Protein AF-A0A8C8DJ06-F1 (afdb_monomer_lite)

Structure (mmCIF, N/CA/C/O backbone):
data_AF-A0A8C8DJ06-F1
#
_entry.id   AF-A0A8C8DJ06-F1
#
loop_
_atom_site.group_PDB
_atom_site.id
_atom_site.type_symbol
_atom_site.label_atom_id
_atom_site.label_alt_id
_atom_site.label_comp_id
_atom_site.label_asym_id
_atom_site.label_entity_id
_atom_site.label_seq_id
_atom_site.pdbx_PDB_ins_code
_atom_site.Cartn_x
_atom_site.Cartn_y
_atom_site.Cartn_z
_atom_site.occupancy
_atom_site.B_iso_or_equiv
_atom_site.auth_seq_id
_atom_site.auth_comp_id
_atom_site.auth_asym_id
_atom_site.auth_atom_id
_atom_site.pdbx_PDB_model_num
ATOM 1 N N . HIS A 1 1 ? 11.155 -48.594 23.889 1.00 30.89 1 HIS A N 1
ATOM 2 C CA . HIS A 1 1 ? 10.757 -49.460 22.759 1.00 30.89 1 HIS A CA 1
ATOM 3 C C . HIS A 1 1 ? 9.241 -49.669 22.759 1.00 30.89 1 HIS A C 1
ATOM 5 O O . HIS A 1 1 ? 8.759 -50.496 23.512 1.00 30.89 1 HIS A O 1
ATOM 11 N N . THR A 1 2 ? 8.502 -48.899 21.953 1.00 24.78 2 THR A N 1
ATOM 12 C CA . THR A 1 2 ? 7.258 -49.271 21.235 1.00 24.78 2 THR A CA 1
ATOM 13 C C . THR A 1 2 ? 6.852 -48.044 20.415 1.00 24.78 2 THR A C 1
ATOM 15 O O . THR A 1 2 ? 6.432 -47.015 20.935 1.00 24.78 2 THR A O 1
ATOM 18 N N . LYS A 1 3 ? 7.113 -48.110 19.106 1.00 24.50 3 LYS A N 1
ATOM 19 C CA . LYS A 1 3 ? 6.794 -47.064 18.131 1.00 24.50 3 LYS A CA 1
ATOM 20 C C . LYS A 1 3 ? 5.277 -47.032 17.907 1.00 24.50 3 LYS A C 1
ATOM 22 O O . LYS A 1 3 ? 4.797 -47.669 16.978 1.00 24.50 3 LYS A O 1
ATOM 27 N N . ASN A 1 4 ? 4.538 -46.238 18.678 1.00 23.09 4 ASN A N 1
ATOM 28 C CA . ASN A 1 4 ? 3.241 -45.734 18.222 1.00 23.09 4 ASN A CA 1
ATOM 29 C C . ASN A 1 4 ? 3.500 -44.579 17.247 1.00 23.09 4 ASN A C 1
ATOM 31 O O . ASN A 1 4 ? 3.493 -43.404 17.614 1.00 23.09 4 ASN A O 1
ATOM 35 N N . ARG A 1 5 ? 3.770 -44.917 15.978 1.00 25.05 5 ARG A N 1
ATOM 36 C CA . ARG A 1 5 ? 3.574 -43.970 14.874 1.00 25.05 5 ARG A CA 1
ATOM 37 C C . ARG A 1 5 ? 2.096 -43.583 14.914 1.00 25.05 5 ARG A C 1
ATOM 39 O O . ARG A 1 5 ? 1.255 -44.373 14.500 1.00 25.05 5 ARG A O 1
ATOM 46 N N . LYS A 1 6 ? 1.788 -42.390 15.435 1.00 24.52 6 LYS A N 1
ATOM 47 C CA . LYS A 1 6 ? 0.491 -41.737 15.241 1.00 24.52 6 LYS A CA 1
ATOM 48 C C . LYS A 1 6 ? 0.203 -41.759 13.737 1.00 24.52 6 LYS A C 1
ATOM 50 O O . LYS A 1 6 ? 0.874 -41.065 12.973 1.00 24.52 6 LYS A O 1
ATOM 55 N N . LEU A 1 7 ? -0.736 -42.605 13.313 1.00 25.16 7 LEU A N 1
ATOM 56 C CA . LEU A 1 7 ? -1.411 -42.469 12.028 1.00 25.16 7 LEU A CA 1
ATOM 57 C C . LEU A 1 7 ? -1.870 -41.008 11.951 1.00 25.16 7 LEU A C 1
ATOM 59 O O . LEU A 1 7 ? -2.588 -40.547 12.838 1.00 25.16 7 LEU A O 1
ATOM 63 N N . ARG A 1 8 ? -1.386 -40.250 10.958 1.00 25.81 8 ARG A N 1
ATOM 64 C CA . ARG A 1 8 ? -1.966 -38.934 10.659 1.00 25.81 8 ARG A CA 1
ATOM 65 C C . ARG A 1 8 ? -3.473 -39.150 10.446 1.00 25.81 8 ARG A C 1
ATOM 67 O O . ARG A 1 8 ? -3.814 -40.129 9.778 1.00 25.81 8 ARG A O 1
ATOM 74 N N . PRO A 1 9 ? -4.353 -38.317 11.025 1.00 31.50 9 PRO A N 1
ATOM 75 C CA . PRO A 1 9 ? -5.788 -38.514 10.882 1.00 31.50 9 PRO A CA 1
ATOM 76 C C . PRO A 1 9 ? -6.156 -38.470 9.395 1.00 31.50 9 PRO A C 1
ATOM 78 O O . PRO A 1 9 ? -5.640 -37.634 8.654 1.00 31.50 9 PRO A O 1
ATOM 81 N N . LEU A 1 10 ? -7.005 -39.410 8.969 1.00 39.75 10 LEU A N 1
ATOM 82 C CA . LEU A 1 10 ? -7.727 -39.335 7.699 1.00 39.75 10 LEU A CA 1
ATOM 83 C C . LEU A 1 10 ? -8.373 -37.947 7.583 1.00 39.75 10 LEU A C 1
ATOM 85 O O . LEU A 1 10 ? -8.851 -37.415 8.587 1.00 39.75 10 LEU A O 1
ATOM 89 N N . THR A 1 11 ? -8.379 -37.366 6.385 1.00 52.47 11 THR A N 1
ATOM 90 C CA . THR A 1 11 ? -9.007 -36.067 6.116 1.00 52.47 11 THR A CA 1
ATOM 91 C C . THR A 1 11 ? -10.471 -36.110 6.554 1.00 52.47 11 THR A C 1
ATOM 93 O O . THR A 1 11 ? -11.286 -36.837 5.986 1.00 52.47 11 THR A O 1
ATOM 96 N N . LEU A 1 12 ? -10.797 -35.390 7.632 1.00 59.84 12 LEU A N 1
ATOM 97 C CA . LEU A 1 12 ? -12.139 -35.389 8.211 1.00 59.84 12 LEU A CA 1
ATOM 98 C C . LEU A 1 12 ? -13.059 -34.498 7.369 1.00 59.84 12 LEU A C 1
ATOM 100 O O . LEU A 1 12 ? -12.734 -33.342 7.089 1.00 59.84 12 LEU A O 1
ATOM 104 N N . CYS A 1 13 ? -14.235 -35.010 7.004 1.00 65.31 13 CYS A N 1
ATOM 105 C CA . CYS A 1 13 ? -15.276 -34.178 6.405 1.00 65.31 13 CYS A CA 1
ATOM 106 C C . CYS A 1 13 ? -15.715 -33.117 7.424 1.00 65.31 13 CYS A C 1
ATOM 108 O O . CYS A 1 13 ? -15.980 -33.440 8.579 1.00 65.31 13 CYS A O 1
ATOM 110 N N . SER A 1 14 ? -15.783 -31.854 7.001 1.00 75.31 14 SER A N 1
ATOM 111 C CA . SER A 1 14 ? -16.172 -30.738 7.878 1.00 75.31 14 SER A CA 1
ATOM 112 C C . SER A 1 14 ? -17.651 -30.354 7.750 1.00 75.31 14 SER A C 1
ATOM 114 O O . SER A 1 14 ? -18.182 -29.683 8.628 1.00 75.31 14 SER A O 1
ATOM 116 N N . SER A 1 15 ? -18.344 -30.783 6.693 1.00 88.06 15 SER A N 1
ATOM 117 C CA . SER A 1 15 ? -19.744 -30.437 6.417 1.00 88.06 15 SER A CA 1
ATOM 118 C C . SER A 1 15 ? -20.543 -31.614 5.858 1.00 88.06 15 SER A C 1
ATOM 120 O O . SER A 1 15 ? -19.988 -32.634 5.438 1.00 88.06 15 SER A O 1
ATOM 122 N N . GLU A 1 16 ? -21.869 -31.470 5.881 1.00 89.00 16 GLU A N 1
ATOM 123 C CA . GLU A 1 16 ? -22.785 -32.353 5.161 1.00 89.00 16 GLU A CA 1
ATOM 124 C C . GLU A 1 16 ? -22.501 -32.323 3.644 1.00 89.00 16 GLU A C 1
ATOM 126 O O . GLU A 1 16 ? -21.968 -31.353 3.101 1.00 89.00 16 GLU A O 1
ATOM 131 N N . LYS A 1 17 ? -22.869 -33.392 2.926 1.00 89.56 17 LYS A N 1
ATOM 132 C CA . LYS A 1 17 ? -22.745 -33.428 1.460 1.00 89.56 17 LYS A CA 1
ATOM 133 C C . LYS A 1 17 ? -23.883 -32.639 0.813 1.00 89.56 17 LYS A C 1
ATOM 135 O O . LYS A 1 17 ? -25.021 -32.761 1.250 1.00 89.56 17 LYS A O 1
ATOM 140 N N . PHE A 1 18 ? -23.596 -31.909 -0.263 1.00 90.69 18 PHE A N 1
ATOM 141 C CA . PHE A 1 18 ? -24.612 -31.371 -1.172 1.00 90.69 18 PHE A CA 1
ATOM 142 C C . PHE A 1 18 ? -24.736 -32.284 -2.393 1.00 90.69 18 PHE A C 1
ATOM 144 O O . PHE A 1 18 ? -23.736 -32.615 -3.034 1.00 90.69 18 PHE A O 1
ATOM 151 N N . MET A 1 19 ? -25.954 -32.726 -2.696 1.00 88.25 19 MET A N 1
ATOM 152 C CA . MET A 1 19 ? -26.214 -33.724 -3.728 1.00 88.25 19 MET A CA 1
ATOM 153 C C . MET A 1 19 ? -26.848 -33.091 -4.964 1.00 88.25 19 MET A C 1
ATOM 155 O O . MET A 1 19 ? -27.921 -32.500 -4.896 1.00 88.25 19 MET A O 1
ATOM 159 N N . VAL A 1 20 ? -26.216 -33.309 -6.120 1.00 86.44 20 VAL A N 1
ATOM 160 C CA . VAL A 1 20 ? -26.715 -32.866 -7.427 1.00 86.44 20 VAL A CA 1
ATOM 161 C C . VAL A 1 20 ? -26.894 -34.064 -8.357 1.00 86.44 20 VAL A C 1
ATOM 163 O O . VAL A 1 20 ? -25.986 -34.880 -8.531 1.00 86.44 20 VAL A O 1
ATOM 166 N N . ARG A 1 21 ? -28.068 -34.178 -8.991 1.00 85.19 21 ARG A N 1
ATOM 167 C CA . ARG A 1 21 ? -28.352 -35.207 -10.003 1.00 85.19 21 ARG A CA 1
ATOM 168 C C . ARG A 1 21 ? -28.296 -34.627 -11.411 1.00 85.19 21 ARG A C 1
ATOM 170 O O . ARG A 1 21 ? -29.174 -33.864 -11.813 1.00 85.19 21 ARG A O 1
ATOM 177 N N . LEU A 1 22 ? -27.308 -35.075 -12.179 1.00 85.12 22 LEU A N 1
ATOM 178 C CA . LEU A 1 22 ? -27.105 -34.674 -13.570 1.00 85.12 22 LEU A CA 1
ATOM 179 C C . LEU A 1 22 ? -27.669 -35.711 -14.555 1.00 85.12 22 LEU A C 1
ATOM 181 O O . LEU A 1 22 ? -27.785 -36.902 -14.250 1.00 85.12 22 LEU A O 1
ATOM 185 N N . ASN A 1 23 ? -28.047 -35.246 -15.742 1.00 83.25 23 ASN A N 1
ATOM 186 C CA . ASN A 1 23 ? -28.401 -36.074 -16.888 1.00 83.25 23 ASN A CA 1
ATOM 187 C C . ASN A 1 23 ? -27.140 -36.468 -17.690 1.00 83.25 23 ASN A C 1
ATOM 189 O O . ASN A 1 23 ? -26.024 -36.052 -17.385 1.00 83.25 23 ASN A O 1
ATOM 193 N N . LYS A 1 24 ? -27.311 -37.281 -18.740 1.00 73.75 24 LYS A N 1
ATOM 194 C CA . LYS A 1 24 ? -26.208 -37.770 -19.593 1.00 73.75 24 LYS A CA 1
ATOM 195 C C . LYS A 1 24 ? -25.406 -36.669 -20.312 1.00 73.75 24 LYS A C 1
ATOM 197 O O . LYS A 1 24 ? -24.293 -36.944 -20.737 1.00 73.75 24 LYS A O 1
ATOM 202 N N . ASN A 1 25 ? -25.963 -35.465 -20.446 1.00 73.81 25 ASN A N 1
ATOM 203 C CA . ASN A 1 25 ? -25.336 -34.321 -21.110 1.00 73.81 25 ASN A CA 1
ATOM 204 C C . ASN A 1 25 ? -24.688 -33.349 -20.100 1.00 73.81 25 ASN A C 1
ATOM 206 O O . ASN A 1 25 ? -24.301 -32.253 -20.484 1.00 73.81 25 ASN A O 1
ATOM 210 N N . GLY A 1 26 ? -24.618 -33.703 -18.811 1.00 71.94 26 GLY A N 1
ATOM 211 C CA . GLY A 1 26 ? -24.042 -32.847 -17.766 1.00 71.94 26 GLY A CA 1
ATOM 212 C C . GLY A 1 26 ? -24.968 -31.743 -17.239 1.00 71.94 26 GLY A C 1
ATOM 213 O O . GLY A 1 26 ? -24.591 -31.052 -16.302 1.00 71.94 26 GLY A O 1
ATOM 214 N N . GLY A 1 27 ? -26.186 -31.598 -17.773 1.00 75.00 27 GLY A N 1
ATOM 215 C CA . GLY A 1 27 ? -27.199 -30.673 -17.245 1.00 75.00 27 GLY A CA 1
ATOM 216 C C . GLY A 1 27 ? -28.021 -31.275 -16.093 1.00 75.00 27 GLY A C 1
ATOM 217 O O . GLY A 1 27 ? -27.940 -32.482 -15.849 1.00 75.00 27 GLY A O 1
ATOM 218 N N . PRO A 1 28 ? -28.861 -30.490 -15.394 1.00 76.06 28 PRO A N 1
ATOM 219 C CA . PRO A 1 28 ? -29.727 -31.002 -14.334 1.00 76.06 28 PRO A CA 1
ATOM 220 C C . PRO A 1 28 ? -30.678 -32.087 -14.846 1.00 76.06 28 PRO A C 1
ATOM 222 O O . PRO A 1 28 ? -31.227 -32.009 -15.948 1.00 76.06 28 PRO A O 1
ATOM 225 N N . LYS A 1 29 ? -30.905 -33.121 -14.029 1.00 75.44 29 LYS A N 1
ATOM 226 C CA . LYS A 1 29 ? -31.856 -34.196 -14.350 1.00 75.44 29 LYS A CA 1
ATOM 227 C C . LYS A 1 29 ? -33.305 -33.698 -14.412 1.00 75.44 29 LYS A C 1
ATOM 229 O O . LYS A 1 29 ? -34.093 -34.269 -15.159 1.00 75.44 29 LYS A O 1
ATOM 234 N N . ASN A 1 30 ? -33.645 -32.663 -13.641 1.00 70.88 30 ASN A N 1
ATOM 235 C CA . ASN A 1 30 ? -34.940 -31.994 -13.703 1.00 70.88 30 ASN A CA 1
ATOM 236 C C . ASN A 1 30 ? -34.747 -30.526 -14.144 1.00 70.88 30 ASN A C 1
ATOM 238 O O . ASN A 1 30 ? -34.276 -29.726 -13.333 1.00 70.88 30 ASN A O 1
ATOM 242 N N . PRO A 1 31 ? -35.077 -30.172 -15.399 1.00 65.25 31 PRO A N 1
ATOM 243 C CA . PRO A 1 31 ? -34.873 -28.825 -15.933 1.00 65.25 31 PRO A CA 1
ATOM 244 C C . PRO A 1 31 ? -35.768 -27.755 -15.282 1.00 65.25 31 PRO A C 1
ATOM 246 O O . PRO A 1 31 ? -35.438 -26.582 -15.357 1.00 65.25 31 PRO A O 1
ATOM 249 N N . GLU A 1 32 ? -36.839 -28.128 -14.573 1.00 59.59 32 GLU A N 1
ATOM 250 C CA . GLU A 1 32 ? -37.687 -27.184 -13.818 1.00 59.59 32 GLU A CA 1
ATOM 251 C C . GLU A 1 32 ? -37.092 -26.800 -12.448 1.00 59.59 32 GLU A C 1
ATOM 253 O O . GLU A 1 32 ? -37.661 -25.997 -11.714 1.00 59.59 32 GLU A O 1
ATOM 258 N N . LYS A 1 33 ? -35.955 -27.395 -12.062 1.00 61.81 33 LYS A N 1
ATOM 259 C CA . LYS A 1 33 ? -35.303 -27.189 -10.755 1.00 61.81 33 LYS A CA 1
ATOM 260 C C . LYS A 1 33 ? -33.857 -26.701 -10.882 1.00 61.81 33 LYS A C 1
ATOM 262 O O . LYS A 1 33 ? -33.044 -26.998 -10.010 1.00 61.81 33 LYS A O 1
ATOM 267 N N . VAL A 1 34 ? -33.528 -25.969 -11.949 1.00 62.84 34 VAL A N 1
ATOM 268 C CA . VAL A 1 34 ? -32.182 -25.390 -12.159 1.00 62.84 34 VAL A CA 1
ATOM 269 C C . VAL A 1 34 ? -31.789 -24.487 -10.984 1.00 62.84 34 VAL A C 1
ATOM 271 O O . VAL A 1 34 ? -30.671 -24.595 -10.490 1.00 62.84 34 VAL A O 1
ATOM 274 N N . ASP A 1 35 ? -32.736 -23.708 -10.449 1.00 57.78 35 ASP A N 1
ATOM 275 C CA . ASP A 1 35 ? -32.529 -22.836 -9.281 1.00 57.78 35 ASP A CA 1
ATOM 276 C C . ASP A 1 35 ? -32.165 -23.589 -7.983 1.00 57.78 35 ASP A C 1
ATOM 278 O O . ASP A 1 35 ? -31.760 -22.968 -7.006 1.00 57.78 35 ASP A O 1
ATOM 282 N N . ARG A 1 36 ? -32.282 -24.927 -7.952 1.00 65.00 36 ARG A N 1
ATOM 283 C CA . ARG A 1 36 ? -31.903 -25.774 -6.805 1.00 65.00 36 ARG A CA 1
ATOM 284 C C . ARG A 1 36 ? -30.513 -26.407 -6.937 1.00 65.00 36 ARG A C 1
ATOM 286 O O . ARG A 1 36 ? -30.160 -27.262 -6.130 1.00 65.00 36 ARG A O 1
ATOM 293 N N . LEU A 1 37 ? -29.723 -26.012 -7.940 1.00 79.19 37 LEU A N 1
ATOM 294 C CA . LEU A 1 37 ? -28.324 -26.437 -8.109 1.00 79.19 37 LEU A CA 1
ATOM 295 C C . LEU A 1 37 ? -27.336 -25.654 -7.227 1.00 79.19 37 LEU A C 1
ATOM 297 O O . LEU A 1 37 ? -26.129 -25.740 -7.435 1.00 79.19 37 LEU A O 1
ATOM 301 N N . CYS A 1 38 ? -27.830 -24.915 -6.238 1.00 84.69 38 CYS A N 1
ATOM 302 C CA . CYS A 1 38 ? -27.023 -24.156 -5.295 1.00 84.69 38 CYS A CA 1
ATOM 303 C C . CYS A 1 38 ? -27.272 -24.613 -3.853 1.00 84.69 38 CYS A C 1
ATOM 305 O O . CYS A 1 38 ? -28.360 -25.077 -3.488 1.00 84.69 38 CYS A O 1
ATOM 307 N N . ALA A 1 39 ? -26.249 -24.453 -3.018 1.00 88.94 39 ALA A N 1
ATOM 308 C CA . ALA A 1 39 ? -26.339 -24.696 -1.590 1.00 88.94 39 ALA A CA 1
ATOM 309 C C . ALA A 1 39 ? -25.587 -23.623 -0.807 1.00 88.94 39 ALA A C 1
ATOM 311 O O . ALA A 1 39 ? -24.534 -23.150 -1.231 1.00 88.94 39 ALA A O 1
ATOM 312 N N . LEU A 1 40 ? -26.122 -23.282 0.360 1.00 89.88 40 LEU A N 1
ATOM 313 C CA . LEU A 1 40 ? -25.497 -22.397 1.326 1.00 89.88 40 LEU A CA 1
ATOM 314 C C . LEU A 1 40 ? -24.842 -23.241 2.419 1.00 89.88 40 LEU A C 1
ATOM 316 O O . LEU A 1 40 ? -25.533 -23.917 3.185 1.00 89.88 40 LEU A O 1
ATOM 320 N N . PHE A 1 41 ? -23.514 -23.194 2.493 1.00 90.00 41 PHE A N 1
ATOM 321 C CA . PHE A 1 41 ? -22.756 -23.827 3.568 1.00 90.00 41 PHE A CA 1
ATOM 322 C C . PHE A 1 41 ? -22.755 -22.921 4.805 1.00 90.00 41 PHE A C 1
ATOM 324 O O . PHE A 1 41 ? -22.351 -21.763 4.716 1.00 90.00 41 PHE A O 1
ATOM 331 N N . THR A 1 42 ? -23.220 -23.432 5.947 1.00 89.06 42 THR A N 1
ATOM 332 C CA . THR A 1 42 ? -23.391 -22.658 7.191 1.00 89.06 42 THR A CA 1
ATOM 333 C C . THR A 1 42 ? -22.536 -23.203 8.335 1.00 89.06 42 THR A C 1
ATOM 335 O O . THR A 1 42 ? -21.969 -24.291 8.242 1.00 89.06 42 THR A O 1
ATOM 338 N N . ASP A 1 43 ? -22.470 -22.446 9.436 1.00 84.62 43 ASP A N 1
ATOM 339 C CA . ASP A 1 43 ? -21.807 -22.824 10.698 1.00 84.62 43 ASP A CA 1
ATOM 340 C C . ASP A 1 43 ? -20.268 -22.895 10.632 1.00 84.62 43 ASP A C 1
ATOM 342 O O . ASP A 1 43 ? -19.627 -23.448 11.527 1.00 84.62 43 ASP A O 1
ATOM 346 N N . LEU A 1 44 ? -19.665 -22.312 9.590 1.00 85.56 44 LEU A N 1
ATOM 347 C CA . LEU A 1 44 ? -18.214 -22.199 9.423 1.00 85.56 44 LEU A CA 1
ATOM 348 C C . LEU A 1 44 ? -17.690 -20.942 10.124 1.00 85.56 44 LEU A C 1
ATOM 350 O O . LEU A 1 44 ? -18.122 -19.828 9.822 1.00 85.56 44 LEU A O 1
ATOM 354 N N . SER A 1 45 ? -16.738 -21.103 11.042 1.00 80.81 45 SER A N 1
ATOM 355 C CA . SER A 1 45 ? -16.158 -19.979 11.777 1.00 80.81 45 SER A CA 1
ATOM 356 C C . SER A 1 45 ? -14.854 -19.477 11.155 1.00 80.81 45 SER A C 1
ATOM 358 O O . SER A 1 45 ? -14.185 -20.168 10.388 1.00 80.81 45 SER A O 1
ATOM 360 N N . ASN A 1 46 ? -14.407 -18.286 11.562 1.00 76.88 46 ASN A N 1
ATOM 361 C CA . ASN A 1 46 ? -13.090 -17.771 11.169 1.00 76.88 46 ASN A CA 1
ATOM 362 C C . ASN A 1 46 ? -11.929 -18.685 11.604 1.00 76.88 46 ASN A C 1
ATOM 364 O O . ASN A 1 46 ? -10.849 -18.604 11.022 1.00 76.88 46 ASN A O 1
ATOM 368 N N . LYS A 1 47 ? -12.111 -19.531 12.632 1.00 77.88 47 LYS A N 1
ATOM 369 C CA . LYS A 1 47 ? -11.102 -20.531 13.012 1.00 77.88 47 LYS A CA 1
ATOM 370 C C . LYS A 1 47 ? -11.043 -21.659 11.991 1.00 77.88 47 LYS A C 1
ATOM 372 O O . LYS A 1 47 ? -9.946 -22.108 11.675 1.00 77.88 47 LYS A O 1
ATOM 377 N N . ASP A 1 48 ? -12.192 -22.087 11.475 1.00 77.00 48 ASP A N 1
ATOM 378 C CA . ASP A 1 48 ? -12.260 -23.107 10.430 1.00 77.00 48 ASP A CA 1
ATOM 379 C C . ASP A 1 48 ? -11.633 -22.588 9.132 1.00 77.00 48 ASP A C 1
ATOM 381 O O . ASP A 1 48 ? -10.813 -23.278 8.538 1.00 77.00 48 ASP A O 1
ATOM 385 N N . MET A 1 49 ? -11.912 -21.334 8.761 1.00 75.12 49 MET A N 1
ATOM 386 C CA . MET A 1 49 ? -11.376 -20.702 7.544 1.00 75.12 49 MET A CA 1
ATOM 387 C C . MET A 1 49 ? -9.852 -20.500 7.550 1.00 75.12 49 MET A C 1
ATOM 389 O O . MET A 1 49 ? -9.267 -20.251 6.502 1.00 75.12 49 MET A O 1
ATOM 393 N N . LYS A 1 50 ? -9.200 -20.598 8.717 1.00 74.19 50 LYS A N 1
ATOM 394 C CA . LYS A 1 50 ? -7.731 -20.567 8.854 1.00 74.19 50 LYS A CA 1
ATOM 395 C C . LYS A 1 50 ? -7.078 -21.947 8.736 1.00 74.19 50 LYS A C 1
ATOM 397 O O . LYS A 1 50 ? -5.854 -22.031 8.774 1.00 74.19 50 LYS A O 1
ATOM 402 N N . ARG A 1 51 ? -7.866 -23.023 8.680 1.00 77.69 51 ARG A N 1
ATOM 403 C CA . ARG A 1 51 ? -7.371 -24.391 8.479 1.00 77.69 51 ARG A CA 1
ATOM 404 C C . ARG A 1 51 ? -7.279 -24.694 6.984 1.00 77.69 51 ARG A C 1
ATOM 406 O O . ARG A 1 51 ? -7.909 -24.022 6.172 1.00 77.69 51 ARG A O 1
ATOM 413 N N . ASP A 1 52 ? -6.555 -25.756 6.644 1.00 79.62 52 ASP A N 1
ATOM 414 C CA . ASP A 1 52 ? -6.480 -26.270 5.275 1.00 79.62 52 ASP A CA 1
ATOM 415 C C . ASP A 1 52 ? -7.825 -26.901 4.874 1.00 79.62 52 ASP A C 1
ATOM 417 O O . ASP A 1 52 ? -8.065 -28.095 5.070 1.00 79.62 52 ASP A O 1
ATOM 421 N N . LEU A 1 53 ? -8.738 -26.071 4.366 1.00 87.75 53 LEU A N 1
ATOM 422 C CA . LEU A 1 53 ? -10.054 -26.481 3.884 1.00 87.75 53 LEU A CA 1
ATOM 423 C C . LEU A 1 53 ? -10.032 -26.730 2.375 1.00 87.75 53 LEU A C 1
ATOM 425 O O . LEU A 1 53 ? -9.443 -25.966 1.610 1.00 87.75 53 LEU A O 1
ATOM 429 N N . TYR A 1 54 ? -10.750 -27.766 1.946 1.00 89.12 54 TYR A N 1
ATOM 430 C CA . TYR A 1 54 ? -10.870 -28.145 0.542 1.00 89.12 54 TYR A CA 1
ATOM 431 C C . TYR A 1 54 ? -12.330 -28.425 0.182 1.00 89.12 54 TYR A C 1
ATOM 433 O O . TYR A 1 54 ? -13.050 -29.079 0.938 1.00 89.12 54 TYR A O 1
ATOM 441 N N . ILE A 1 55 ? -12.758 -27.982 -0.999 1.00 90.19 55 ILE A N 1
ATOM 442 C CA . ILE A 1 55 ? -14.007 -28.422 -1.622 1.00 90.19 55 ILE A CA 1
ATOM 443 C C . ILE A 1 55 ? -13.715 -29.714 -2.378 1.00 90.19 55 ILE A C 1
ATOM 445 O O . ILE A 1 55 ? -12.866 -29.742 -3.267 1.00 90.19 55 ILE A O 1
ATOM 449 N N . ILE A 1 56 ? -14.434 -30.783 -2.034 1.00 90.25 56 ILE A N 1
ATOM 450 C CA . ILE A 1 56 ? -14.294 -32.100 -2.661 1.00 90.25 56 ILE A CA 1
ATOM 451 C C . ILE A 1 56 ? -15.575 -32.415 -3.434 1.00 90.25 56 ILE A C 1
ATOM 453 O O . ILE A 1 56 ? -16.655 -32.496 -2.851 1.00 90.25 56 ILE A O 1
ATOM 457 N N . SER A 1 57 ? -15.451 -32.645 -4.741 1.00 90.44 57 SER A N 1
ATOM 458 C CA . SER A 1 57 ? -16.557 -33.063 -5.605 1.00 90.44 57 SER A CA 1
ATOM 459 C C . SER A 1 57 ? -16.399 -34.527 -6.004 1.00 90.44 57 SER A C 1
ATOM 461 O O . SER A 1 57 ? -15.444 -34.894 -6.687 1.00 90.44 57 SER A O 1
ATOM 463 N N . GLN A 1 58 ? -17.330 -35.379 -5.567 1.00 89.31 58 GLN A N 1
ATOM 464 C CA . GLN A 1 58 ? -17.348 -36.809 -5.885 1.00 89.31 58 GLN A CA 1
ATOM 465 C C . GLN A 1 58 ? -18.399 -37.103 -6.958 1.00 89.31 58 GLN A C 1
ATOM 467 O O . GLN A 1 58 ? -19.602 -37.009 -6.716 1.00 89.31 58 GLN A O 1
ATOM 472 N N . VAL A 1 59 ? -17.951 -37.528 -8.137 1.00 89.19 59 VAL A N 1
ATOM 473 C CA . VAL A 1 59 ? -18.818 -37.919 -9.248 1.00 89.19 59 VAL A CA 1
ATOM 474 C C . VAL A 1 59 ? -19.106 -39.415 -9.157 1.00 89.19 59 VAL A C 1
ATOM 476 O O . VAL A 1 59 ? -18.208 -40.250 -9.292 1.00 89.19 59 VAL A O 1
ATOM 479 N N . ILE A 1 60 ? -20.378 -39.758 -8.941 1.00 88.94 60 ILE A N 1
ATOM 480 C CA . ILE A 1 60 ? -20.873 -41.138 -8.876 1.00 88.94 60 ILE A CA 1
ATOM 481 C C . ILE A 1 60 ? -21.783 -41.401 -10.076 1.00 88.94 60 ILE A C 1
ATOM 483 O O . ILE A 1 60 ? -22.831 -40.774 -10.241 1.00 88.94 60 ILE A O 1
ATOM 487 N N . ARG A 1 61 ? -21.412 -42.374 -10.907 1.00 88.31 61 ARG A N 1
ATOM 488 C CA . ARG A 1 61 ? -22.204 -42.801 -12.061 1.00 88.31 61 ARG A CA 1
ATOM 489 C C . ARG A 1 61 ? -23.313 -43.743 -11.609 1.00 88.31 61 ARG A C 1
ATOM 491 O O . ARG A 1 61 ? -23.070 -44.690 -10.866 1.00 88.31 61 ARG A O 1
ATOM 498 N N . THR A 1 62 ? -24.526 -43.534 -12.116 1.00 87.88 62 THR A N 1
ATOM 499 C CA . THR A 1 62 ? -25.653 -44.455 -11.900 1.00 87.88 62 THR A CA 1
ATOM 500 C C . THR A 1 62 ? -26.001 -45.148 -13.216 1.00 87.88 62 THR A C 1
ATOM 502 O O . THR A 1 62 ? -26.312 -44.480 -14.199 1.00 87.88 62 THR A O 1
ATOM 505 N N . GLY A 1 63 ? -25.931 -46.479 -13.272 1.00 85.38 63 GLY A N 1
ATOM 506 C CA . GLY A 1 63 ? -26.225 -47.226 -14.499 1.00 85.38 63 GLY A CA 1
ATOM 507 C C . GLY A 1 63 ? -25.810 -48.694 -14.441 1.00 85.38 63 GLY A C 1
ATOM 508 O O . GLY A 1 63 ? -25.853 -49.316 -13.384 1.00 85.38 63 GLY A O 1
ATOM 509 N N . ARG A 1 64 ? -25.411 -49.260 -15.588 1.00 84.06 64 ARG A N 1
ATOM 510 C CA . ARG A 1 64 ? -24.924 -50.648 -15.680 1.00 84.06 64 ARG A CA 1
ATOM 511 C C . ARG A 1 64 ? -23.621 -50.853 -14.907 1.00 84.06 64 ARG A C 1
ATOM 513 O O . ARG A 1 64 ? -22.796 -49.936 -14.825 1.00 84.06 64 ARG A O 1
ATOM 520 N N . MET A 1 65 ? -23.409 -52.090 -14.442 1.00 82.56 65 MET A N 1
ATOM 521 C CA . MET A 1 65 ? -22.185 -52.502 -13.747 1.00 82.56 65 MET A CA 1
ATOM 522 C C . MET A 1 65 ? -20.944 -52.229 -14.602 1.00 82.56 65 MET A C 1
ATOM 524 O O . MET A 1 65 ? -20.040 -51.570 -14.122 1.00 82.56 65 MET A O 1
ATOM 528 N N . LEU A 1 66 ? -20.916 -52.631 -15.876 1.00 80.25 66 LEU A N 1
ATOM 529 C CA . LEU A 1 66 ? -19.806 -52.367 -16.805 1.00 80.25 66 LEU A CA 1
ATOM 530 C C . LEU A 1 66 ? -20.182 -51.281 -17.827 1.00 80.25 66 LEU A C 1
ATOM 532 O O . LEU A 1 66 ? -21.330 -51.230 -18.279 1.00 80.25 66 LEU A O 1
ATOM 536 N N . LEU A 1 67 ? -19.221 -50.420 -18.177 1.00 68.25 67 LEU A N 1
ATOM 537 C CA . LEU A 1 67 ? -19.325 -49.478 -19.296 1.00 68.25 67 LEU A CA 1
ATOM 538 C C . LEU A 1 67 ? -19.156 -50.281 -20.589 1.00 68.25 67 LEU A C 1
ATOM 540 O O . LEU A 1 67 ? -18.145 -50.951 -20.767 1.00 68.25 67 LEU A O 1
ATOM 544 N N . ASN A 1 68 ? -20.177 -50.299 -21.440 1.00 60.97 68 ASN A N 1
ATOM 545 C CA . ASN A 1 68 ? -20.113 -50.967 -22.735 1.00 60.97 68 ASN A CA 1
ATOM 546 C C . ASN A 1 68 ? -20.936 -50.133 -23.723 1.00 60.97 68 ASN A C 1
ATOM 548 O O . ASN A 1 68 ? -22.171 -50.134 -23.651 1.00 60.97 68 ASN A O 1
ATOM 552 N N . ASP A 1 69 ? -20.251 -49.383 -24.587 1.00 52.91 69 ASP A N 1
ATOM 553 C CA . ASP A 1 69 ? -20.844 -48.356 -25.464 1.00 52.91 69 ASP A CA 1
ATOM 554 C C . ASP A 1 69 ? -21.785 -48.932 -26.534 1.00 52.91 69 ASP A C 1
ATOM 556 O O . ASP A 1 69 ? -22.618 -48.234 -27.109 1.00 52.91 69 ASP A O 1
ATOM 560 N N . SER A 1 70 ? -21.720 -50.243 -26.757 1.00 54.38 70 SER A N 1
ATOM 561 C CA . SER A 1 70 ? -22.471 -50.973 -27.779 1.00 54.38 70 SER A CA 1
ATOM 562 C C . SER A 1 70 ? -23.946 -51.239 -27.434 1.00 54.38 70 SER A C 1
ATOM 564 O O . SER A 1 70 ? -24.712 -51.657 -28.301 1.00 54.38 70 SER A O 1
ATOM 566 N N . LYS A 1 71 ? -24.399 -50.981 -26.197 1.00 58.78 71 LYS A N 1
ATOM 567 C CA . LYS A 1 71 ? -25.791 -51.237 -25.770 1.00 58.78 71 LYS A CA 1
ATOM 568 C C . LYS A 1 71 ? -26.579 -49.941 -25.537 1.00 58.78 71 LYS A C 1
ATOM 570 O O . LYS A 1 71 ? -26.540 -49.381 -24.439 1.00 58.78 71 LYS A O 1
ATOM 575 N N . LYS A 1 72 ? -27.373 -49.510 -26.523 1.00 51.62 72 LYS A N 1
ATOM 576 C CA . LYS A 1 72 ? -28.295 -48.360 -26.409 1.00 51.62 72 LYS A CA 1
ATOM 577 C C . LYS A 1 72 ? -29.552 -48.727 -25.590 1.00 51.62 72 LYS A C 1
ATOM 579 O O . LYS A 1 72 ? -30.182 -49.742 -25.862 1.00 51.62 72 LYS A O 1
ATOM 584 N N . GLY A 1 73 ? -29.903 -47.920 -24.581 1.00 63.47 73 GLY A N 1
ATOM 585 C CA . GLY A 1 73 ? -31.113 -48.067 -23.742 1.00 63.47 73 GLY A CA 1
ATOM 586 C C . GLY A 1 73 ? -30.837 -48.090 -22.222 1.00 63.47 73 GLY A C 1
ATOM 587 O O . GLY A 1 73 ? -29.714 -48.415 -21.823 1.00 63.47 73 GLY A O 1
ATOM 588 N N . PRO A 1 74 ? -31.819 -47.736 -21.362 1.00 60.56 74 PRO A N 1
ATOM 589 C CA . PRO A 1 74 ? -31.655 -47.722 -19.906 1.00 60.56 74 PRO A CA 1
ATOM 590 C C . PRO A 1 74 ? -31.404 -49.132 -19.344 1.00 60.56 74 PRO A C 1
ATOM 592 O O . PRO A 1 74 ? -31.938 -50.122 -19.838 1.00 60.56 74 PRO A O 1
ATOM 595 N N . ALA A 1 75 ? -30.565 -49.230 -18.311 1.00 65.56 75 ALA A N 1
ATOM 596 C CA . ALA A 1 75 ? -30.270 -50.495 -17.637 1.00 65.56 75 ALA A CA 1
ATOM 597 C C . ALA A 1 75 ? -31.502 -51.025 -16.884 1.00 65.56 75 ALA A C 1
ATOM 599 O O . ALA A 1 75 ? -32.166 -50.251 -16.194 1.00 65.56 75 ALA A O 1
ATOM 600 N N . HIS A 1 76 ? -31.761 -52.337 -16.952 1.00 72.06 76 HIS A N 1
ATOM 601 C CA . HIS A 1 76 ? -32.854 -52.977 -16.203 1.00 72.06 76 HIS A CA 1
ATOM 602 C C . HIS A 1 76 ? -32.576 -53.001 -14.689 1.00 72.06 76 HIS A C 1
ATOM 604 O O . HIS A 1 76 ? -33.495 -52.969 -13.873 1.00 72.06 76 HIS A O 1
ATOM 610 N N . VAL A 1 77 ? -31.297 -53.034 -14.308 1.00 78.12 77 VAL A N 1
ATOM 611 C CA . VAL A 1 77 ? -30.835 -52.883 -12.927 1.00 78.12 77 VAL A CA 1
ATOM 612 C C . VAL A 1 77 ? -29.795 -51.767 -12.889 1.00 78.12 77 VAL A C 1
ATOM 614 O O . VAL A 1 77 ? -28.840 -51.770 -13.664 1.00 78.12 77 VAL A O 1
ATOM 617 N N . GLN A 1 78 ? -29.991 -50.798 -11.996 1.00 83.44 78 GLN A N 1
ATOM 618 C CA . GLN A 1 78 ? -29.092 -49.657 -11.827 1.00 83.44 78 GLN A CA 1
ATOM 619 C C . GLN A 1 78 ? -28.200 -49.846 -10.597 1.00 83.44 78 GLN A C 1
ATOM 621 O O . GLN A 1 78 ? -28.674 -50.225 -9.522 1.00 83.44 78 GLN A O 1
ATOM 626 N N . TYR A 1 79 ? -26.917 -49.538 -10.765 1.00 87.50 79 TYR A N 1
ATOM 627 C CA . TYR A 1 79 ? -25.896 -49.540 -9.723 1.00 87.50 79 TYR A CA 1
ATOM 628 C C . TYR A 1 79 ? -25.252 -48.155 -9.634 1.00 87.50 79 TYR A C 1
ATOM 630 O O . TYR A 1 79 ? -25.009 -47.520 -10.663 1.00 87.50 79 TYR A O 1
ATOM 638 N N . ARG A 1 80 ? -24.964 -47.701 -8.410 1.00 90.81 80 ARG A N 1
ATOM 639 C CA . ARG A 1 80 ? -24.113 -46.533 -8.143 1.00 90.81 80 ARG A CA 1
ATOM 640 C C . ARG A 1 80 ? -22.656 -47.005 -8.177 1.00 90.81 80 ARG A C 1
ATOM 642 O O . ARG A 1 80 ? -22.323 -47.959 -7.478 1.00 90.81 80 ARG A O 1
ATOM 649 N N . ARG A 1 81 ? -21.801 -46.387 -8.992 1.00 89.44 81 ARG A N 1
ATOM 650 C CA . ARG A 1 81 ? -20.360 -46.685 -9.078 1.00 89.44 81 ARG A CA 1
ATOM 651 C C . ARG A 1 81 ? -19.536 -45.396 -9.066 1.00 89.44 81 ARG A C 1
ATOM 653 O O . ARG A 1 81 ? -19.979 -44.415 -9.669 1.00 89.44 81 ARG A O 1
ATOM 660 N N . PRO A 1 82 ? -18.359 -45.382 -8.427 1.00 89.56 82 PRO A N 1
ATOM 661 C CA . PRO A 1 82 ? -17.419 -44.273 -8.545 1.00 89.56 82 PRO A CA 1
ATOM 662 C C . PRO A 1 82 ? -17.080 -43.940 -10.004 1.00 89.56 82 PRO A C 1
ATOM 664 O O . PRO A 1 82 ? -16.984 -44.836 -10.839 1.00 89.56 82 PRO A O 1
ATOM 667 N N . TYR A 1 83 ? -16.930 -42.654 -10.325 1.00 86.44 83 TYR A N 1
ATOM 668 C CA . TYR A 1 83 ? -16.491 -42.201 -11.651 1.00 86.44 83 TYR A CA 1
ATOM 669 C C . TYR A 1 83 ? -15.242 -41.324 -11.561 1.00 86.44 83 TYR A C 1
ATOM 671 O O . TYR A 1 83 ? -14.236 -41.614 -12.203 1.00 86.44 83 TYR A O 1
ATOM 679 N N . GLY A 1 84 ? -15.272 -40.285 -10.726 1.00 86.88 84 GLY A N 1
ATOM 680 C CA . GLY A 1 84 ? -14.123 -39.405 -10.543 1.00 86.88 84 GLY A CA 1
ATOM 681 C C . GLY A 1 84 ? -14.277 -38.451 -9.367 1.00 86.88 84 GLY A C 1
ATOM 682 O O . GLY A 1 84 ? -15.376 -38.270 -8.849 1.00 86.88 84 GLY A O 1
ATOM 683 N N . CYS A 1 85 ? -13.172 -37.863 -8.929 1.00 88.88 85 CYS A N 1
ATOM 684 C CA . CYS A 1 85 ? -13.113 -36.945 -7.798 1.00 88.88 85 CYS A CA 1
ATOM 685 C C . CYS A 1 85 ? -12.377 -35.668 -8.207 1.00 88.88 85 CYS A C 1
ATOM 687 O O . CYS A 1 85 ? -11.376 -35.743 -8.909 1.00 88.88 85 CYS A O 1
ATOM 689 N N . ALA A 1 86 ? -12.841 -34.507 -7.763 1.00 88.94 86 ALA A N 1
ATOM 690 C CA . ALA A 1 86 ? -12.149 -33.236 -7.946 1.00 88.94 86 ALA A CA 1
ATOM 691 C C . ALA A 1 86 ? -11.950 -32.547 -6.595 1.00 88.94 86 ALA A C 1
ATOM 693 O O . ALA A 1 86 ? -12.767 -32.725 -5.690 1.00 88.94 86 ALA A O 1
ATOM 694 N N . VAL A 1 87 ? -10.869 -31.779 -6.462 1.00 89.25 87 VAL A N 1
ATOM 695 C CA . VAL A 1 87 ? -10.513 -31.076 -5.224 1.00 89.25 87 VAL A CA 1
ATOM 696 C C . VAL A 1 87 ? -10.124 -29.635 -5.550 1.00 89.25 87 VAL A C 1
ATOM 698 O O . VAL A 1 87 ? -9.407 -29.404 -6.520 1.00 89.25 87 VAL A O 1
ATOM 701 N N . LEU A 1 88 ? -10.593 -28.683 -4.743 1.00 89.19 88 LEU A N 1
ATOM 702 C CA . LEU A 1 88 ? -10.238 -27.263 -4.811 1.00 89.19 88 LEU A CA 1
ATOM 703 C C . LEU A 1 88 ? -9.846 -26.764 -3.417 1.00 89.19 88 LEU A C 1
ATOM 705 O O . LEU A 1 88 ? -10.597 -26.978 -2.467 1.00 89.19 88 LEU A O 1
ATOM 709 N N . ALA A 1 89 ? -8.692 -26.109 -3.286 1.00 88.44 89 ALA A N 1
ATOM 710 C CA . ALA A 1 89 ? -8.241 -25.537 -2.020 1.00 88.44 89 ALA A CA 1
ATOM 711 C C . ALA A 1 89 ? -8.960 -24.211 -1.726 1.00 88.44 89 ALA A C 1
ATOM 713 O O . ALA A 1 89 ? -9.044 -23.331 -2.582 1.00 88.44 89 ALA A O 1
ATOM 714 N N . MET A 1 90 ? -9.469 -24.047 -0.503 1.00 86.00 90 MET A N 1
ATOM 715 C CA . MET A 1 90 ? -10.162 -22.818 -0.101 1.00 86.00 90 MET A CA 1
ATOM 716 C C . MET A 1 90 ? -9.219 -21.624 0.073 1.00 86.00 90 MET A C 1
ATOM 718 O O . MET A 1 90 ? -9.687 -20.494 -0.022 1.00 86.00 90 MET A O 1
ATOM 722 N N . SER A 1 91 ? -7.916 -21.838 0.289 1.00 83.50 91 SER A N 1
ATOM 723 C CA . SER A 1 91 ? -6.908 -20.765 0.300 1.00 83.50 91 SER A CA 1
ATOM 724 C C . SER A 1 91 ? -6.948 -19.940 -0.990 1.00 83.50 91 SER A C 1
ATOM 726 O O . SER A 1 91 ? -7.017 -18.712 -0.943 1.00 83.50 91 SER A O 1
ATOM 728 N N . ASP A 1 92 ? -7.003 -20.633 -2.127 1.00 82.56 92 ASP A N 1
ATOM 729 C CA . ASP A 1 92 ? -6.936 -20.051 -3.471 1.00 82.56 92 ASP A CA 1
ATOM 730 C C . ASP A 1 92 ? -8.232 -19.290 -3.796 1.00 82.56 92 ASP A C 1
ATOM 732 O O . ASP A 1 92 ? -8.235 -18.204 -4.384 1.00 82.56 92 ASP A O 1
ATOM 736 N N . VAL A 1 93 ? -9.359 -19.839 -3.334 1.00 82.56 93 VAL A N 1
ATOM 737 C CA . VAL A 1 93 ? -10.685 -19.221 -3.429 1.00 82.56 93 VAL A CA 1
ATOM 738 C C . VAL A 1 93 ? -10.757 -17.946 -2.584 1.00 82.56 93 VAL A C 1
ATOM 740 O O . VAL A 1 93 ? -11.219 -16.909 -3.061 1.00 82.56 93 VAL A O 1
ATOM 743 N N . LEU A 1 94 ? -10.294 -17.988 -1.331 1.00 81.31 94 LEU A N 1
ATOM 744 C CA . LEU A 1 94 ? -10.408 -16.864 -0.397 1.00 81.31 94 LEU A CA 1
ATOM 745 C C . LEU A 1 94 ? -9.538 -15.673 -0.793 1.00 81.31 94 LEU A C 1
ATOM 747 O O . LEU A 1 94 ? -10.000 -14.540 -0.661 1.00 81.31 94 LEU A O 1
ATOM 751 N N . GLN A 1 95 ? -8.335 -15.899 -1.326 1.00 77.12 95 GLN A N 1
ATOM 752 C CA . GLN A 1 95 ? -7.512 -14.816 -1.875 1.00 77.12 95 GLN A CA 1
ATOM 753 C C . GLN A 1 95 ? -8.242 -14.093 -3.018 1.00 77.12 95 GLN A C 1
ATOM 755 O O . GLN A 1 95 ? -8.171 -12.877 -3.132 1.00 77.12 95 GLN A O 1
ATOM 760 N N . THR A 1 96 ? -9.024 -14.832 -3.806 1.00 74.69 96 THR A N 1
ATOM 761 C CA . THR A 1 96 ? -9.695 -14.319 -5.005 1.00 74.69 96 THR A CA 1
ATOM 762 C C . THR A 1 96 ? -11.056 -13.654 -4.724 1.00 74.69 96 THR A C 1
ATOM 764 O O . THR A 1 96 ? -11.457 -12.753 -5.467 1.00 74.69 96 THR A O 1
ATOM 767 N N . ILE A 1 97 ? -11.792 -14.101 -3.694 1.00 77.00 97 ILE A N 1
ATOM 768 C CA . ILE A 1 97 ? -13.153 -13.620 -3.350 1.00 77.00 97 ILE A CA 1
ATOM 769 C C . ILE A 1 97 ? -13.144 -12.611 -2.185 1.00 77.00 97 ILE A C 1
ATOM 771 O O . ILE A 1 97 ? -14.096 -11.859 -2.015 1.00 77.00 97 ILE A O 1
ATOM 775 N N . SER A 1 98 ? -12.087 -12.535 -1.368 1.00 61.19 98 SER A N 1
ATOM 776 C CA . SER A 1 98 ? -12.080 -11.651 -0.184 1.00 61.19 98 SER A CA 1
ATOM 777 C C . SER A 1 98 ? -12.155 -10.146 -0.492 1.00 61.19 98 SER A C 1
ATOM 779 O O . SER A 1 98 ? -12.564 -9.383 0.386 1.00 61.19 98 SER A O 1
ATOM 781 N N . GLU A 1 99 ? -11.831 -9.739 -1.720 1.00 54.22 99 GLU A N 1
ATOM 782 C CA . GLU A 1 99 ? -11.814 -8.342 -2.179 1.00 54.22 99 GLU A CA 1
ATOM 783 C C . GLU A 1 99 ? -13.091 -7.924 -2.935 1.00 54.22 99 GLU A C 1
ATOM 785 O O . GLU A 1 99 ? -13.354 -6.733 -3.089 1.00 54.22 99 GLU A O 1
ATOM 790 N N . LEU A 1 100 ? -13.925 -8.879 -3.371 1.00 53.16 100 LEU A N 1
ATOM 791 C CA . LEU A 1 100 ? -15.066 -8.636 -4.262 1.00 53.16 100 LEU A CA 1
ATOM 792 C C . LEU A 1 100 ? -16.353 -9.228 -3.671 1.00 53.16 100 LEU A C 1
ATOM 794 O O . LEU A 1 100 ? -16.382 -10.372 -3.231 1.00 53.16 100 LEU A O 1
ATOM 798 N N . LYS A 1 101 ? -17.457 -8.469 -3.687 1.00 60.47 101 LYS A N 1
ATOM 799 C CA . LYS A 1 101 ? -18.792 -8.965 -3.276 1.00 60.47 101 LYS A CA 1
ATOM 800 C C . LYS A 1 101 ? -19.476 -9.843 -4.340 1.00 60.47 101 LYS A C 1
ATOM 802 O O . LYS A 1 101 ? -20.635 -10.223 -4.167 1.00 60.47 101 LYS A O 1
ATOM 807 N N . GLU A 1 102 ? -18.779 -10.138 -5.429 1.00 70.50 102 GLU A N 1
ATOM 808 C CA . GLU A 1 102 ? -19.317 -10.802 -6.613 1.00 70.50 102 GLU A CA 1
ATOM 809 C C . GLU A 1 102 ? -19.064 -12.314 -6.590 1.00 70.50 102 GLU A C 1
ATOM 811 O O . GLU A 1 102 ? -18.107 -12.804 -5.986 1.00 70.50 102 GLU A O 1
ATOM 816 N N . GLU A 1 103 ? -19.961 -13.051 -7.239 1.00 80.56 103 GLU A N 1
ATOM 817 C CA . GLU A 1 103 ? -19.838 -14.487 -7.483 1.00 80.56 103 GLU A CA 1
ATOM 818 C C . GLU A 1 103 ? -18.738 -14.749 -8.525 1.00 80.56 103 GLU A C 1
ATOM 820 O O . GLU A 1 103 ? -18.650 -14.042 -9.530 1.00 80.56 103 GLU A O 1
ATOM 825 N N . LYS A 1 104 ? -17.877 -15.745 -8.283 1.00 86.25 104 LYS A N 1
ATOM 826 C CA . LYS A 1 104 ? -16.778 -16.108 -9.194 1.00 86.25 104 LYS A CA 1
ATOM 827 C C . LYS A 1 104 ? -16.783 -17.587 -9.550 1.00 86.25 104 LYS A C 1
ATOM 829 O O . LYS A 1 104 ? -17.006 -18.433 -8.684 1.00 86.25 104 LYS A O 1
ATOM 834 N N . ASP A 1 105 ? -16.443 -17.873 -10.804 1.00 88.38 105 ASP A N 1
ATOM 835 C CA . ASP A 1 105 ? -16.379 -19.224 -11.360 1.00 88.38 105 ASP A CA 1
ATOM 836 C C . ASP A 1 105 ? -14.997 -19.864 -11.173 1.00 88.38 105 ASP A C 1
ATOM 838 O O . ASP A 1 105 ? -13.960 -19.263 -11.455 1.00 88.38 105 ASP A O 1
ATOM 842 N N . PHE A 1 106 ? -14.987 -21.128 -10.751 1.00 88.06 106 PHE A N 1
ATOM 843 C CA . PHE A 1 106 ? -13.796 -21.951 -10.561 1.00 88.06 106 PHE A CA 1
ATOM 844 C C . PHE A 1 106 ? -13.923 -23.254 -11.348 1.00 88.06 106 PHE A C 1
ATOM 846 O O . PHE A 1 106 ? -14.924 -23.966 -11.253 1.00 88.06 106 PHE A O 1
ATOM 853 N N . VAL A 1 107 ? -12.875 -23.598 -12.101 1.00 87.50 107 VAL A N 1
ATOM 854 C CA . VAL A 1 107 ? -12.821 -24.826 -12.905 1.00 87.50 107 VAL A CA 1
ATOM 855 C C . VAL A 1 107 ? -12.063 -25.918 -12.147 1.00 87.50 107 VAL A C 1
ATOM 857 O O . VAL A 1 107 ? -10.845 -25.862 -11.988 1.00 87.50 107 VAL A O 1
ATOM 860 N N . LEU A 1 108 ? -12.778 -26.951 -11.709 1.00 86.50 108 LEU A N 1
ATOM 861 C CA . LEU A 1 108 ? -12.252 -28.118 -11.009 1.00 86.50 108 LEU A CA 1
ATOM 862 C C . LEU A 1 108 ? -11.935 -29.240 -11.996 1.00 86.50 108 LEU A C 1
ATOM 864 O O . LEU A 1 108 ? -12.817 -29.743 -12.687 1.00 86.50 108 LEU A O 1
ATOM 868 N N . LYS A 1 109 ? -10.688 -29.708 -12.029 1.00 85.38 109 LYS A N 1
ATOM 869 C CA . LYS A 1 109 ? -10.298 -30.855 -12.864 1.00 85.38 109 LYS A CA 1
ATOM 870 C C . LYS A 1 109 ? -10.757 -32.162 -12.210 1.00 85.38 109 LYS A C 1
ATOM 872 O O . LYS A 1 109 ? -10.423 -32.421 -11.056 1.00 85.38 109 LYS A O 1
ATOM 877 N N . VAL A 1 110 ? -11.527 -32.981 -12.932 1.00 86.06 110 VAL A N 1
ATOM 878 C CA . VAL A 1 110 ? -12.040 -34.256 -12.410 1.00 86.06 110 VAL A CA 1
ATOM 879 C C . VAL A 1 110 ? -11.017 -35.364 -12.641 1.00 86.06 110 VAL A C 1
ATOM 881 O O . VAL A 1 110 ? -10.711 -35.708 -13.775 1.00 86.06 110 VAL A O 1
ATOM 884 N N . TYR A 1 111 ? -10.527 -35.969 -11.563 1.00 83.62 111 TYR A N 1
ATOM 885 C CA . TYR A 1 111 ? -9.645 -37.130 -11.607 1.00 83.62 111 TYR A CA 1
ATOM 886 C C . TYR A 1 111 ? -10.462 -38.423 -11.683 1.00 83.62 111 TYR A C 1
ATOM 888 O O . TYR A 1 111 ? -11.168 -38.782 -10.735 1.00 83.62 111 TYR A O 1
ATOM 896 N N . THR A 1 112 ? -10.367 -39.149 -12.796 1.00 81.81 112 THR A N 1
ATOM 897 C CA . THR A 1 112 ? -10.965 -40.484 -12.933 1.00 81.81 112 THR A CA 1
ATOM 898 C C . THR A 1 112 ? -10.092 -41.527 -12.241 1.00 81.81 112 THR A C 1
ATOM 900 O O . THR A 1 112 ? -8.903 -41.647 -12.530 1.00 81.81 112 THR A O 1
ATOM 903 N N . CYS A 1 113 ? -10.671 -42.290 -11.316 1.00 68.81 113 CYS A N 1
ATOM 904 C CA . CYS A 1 113 ? -9.922 -43.257 -10.520 1.00 68.81 113 CYS A CA 1
ATOM 905 C C . CYS A 1 113 ? -9.654 -44.549 -11.315 1.00 68.81 113 CYS A C 1
ATOM 907 O O . CYS A 1 113 ? -10.595 -45.240 -11.701 1.00 68.81 113 CYS A O 1
ATOM 909 N N . ASN A 1 114 ? -8.379 -44.901 -11.517 1.00 72.19 114 ASN A N 1
ATOM 910 C CA . ASN A 1 114 ? -7.984 -46.139 -12.210 1.00 72.19 114 ASN A CA 1
ATOM 911 C C . ASN A 1 114 ? -8.162 -47.399 -11.340 1.00 72.19 114 ASN A C 1
ATOM 913 O O . ASN A 1 114 ? -8.358 -48.492 -11.869 1.00 72.19 114 ASN A O 1
ATOM 917 N N . ASN A 1 115 ? -8.098 -47.255 -10.010 1.00 79.69 115 ASN A N 1
ATOM 918 C CA . ASN A 1 115 ? -8.226 -48.346 -9.044 1.00 79.69 115 ASN A CA 1
ATOM 919 C C . ASN A 1 115 ? -9.317 -48.030 -8.012 1.00 79.69 115 ASN A C 1
ATOM 921 O O . ASN A 1 115 ? -9.070 -47.351 -7.018 1.00 79.69 115 ASN A O 1
ATOM 925 N N . GLU A 1 116 ? -10.521 -48.573 -8.210 1.00 82.75 116 GLU A N 1
ATOM 926 C CA . GLU A 1 116 ? -11.668 -48.339 -7.319 1.00 82.75 116 GLU A CA 1
ATOM 927 C C . GLU A 1 116 ? -11.417 -48.750 -5.855 1.00 82.75 116 GLU A C 1
ATOM 929 O O . GLU A 1 116 ? -12.087 -48.244 -4.957 1.00 82.75 116 GLU A O 1
ATOM 934 N N . ASN A 1 117 ? -10.437 -49.618 -5.579 1.00 81.75 117 ASN A N 1
ATOM 935 C CA . ASN A 1 117 ? -10.107 -50.028 -4.210 1.00 81.75 117 ASN A CA 1
ATOM 936 C C . ASN A 1 117 ? -9.510 -48.891 -3.366 1.00 81.75 117 ASN A C 1
ATOM 938 O O . ASN A 1 117 ? -9.604 -48.931 -2.142 1.00 81.75 117 ASN A O 1
ATOM 942 N N . GLU A 1 118 ? -8.938 -47.870 -4.006 1.00 83.69 118 GLU A N 1
ATOM 943 C CA . GLU A 1 118 ? -8.374 -46.683 -3.350 1.00 83.69 118 GLU A CA 1
ATOM 944 C C . GLU A 1 118 ? -9.360 -45.508 -3.303 1.00 83.69 118 GLU A C 1
ATOM 946 O O . GLU A 1 118 ? -9.006 -44.414 -2.866 1.00 83.69 118 GLU A O 1
ATOM 951 N N . TRP A 1 119 ? -10.618 -45.714 -3.713 1.00 86.75 119 TRP A N 1
ATOM 952 C CA . TRP A 1 119 ? -11.622 -44.650 -3.789 1.00 86.75 119 TRP A CA 1
ATOM 953 C C . TRP A 1 119 ? -11.792 -43.875 -2.474 1.00 86.75 119 TRP A C 1
ATOM 955 O O . TRP A 1 119 ? -11.936 -42.654 -2.483 1.00 86.75 119 TRP A O 1
ATOM 965 N N . TYR A 1 120 ? -11.704 -44.561 -1.334 1.00 82.56 120 TYR A N 1
ATOM 966 C CA . TYR A 1 120 ? -11.822 -43.945 -0.012 1.00 82.56 120 TYR A CA 1
ATOM 967 C C . TYR A 1 120 ? -10.705 -42.922 0.301 1.00 82.56 120 TYR A C 1
ATOM 969 O O . TYR A 1 120 ? -10.899 -42.070 1.161 1.00 82.56 120 TYR A O 1
ATOM 977 N N . GLN A 1 121 ? -9.566 -42.971 -0.405 1.00 86.00 121 GLN A N 1
ATOM 978 C CA . GLN A 1 121 ? -8.402 -42.081 -0.249 1.00 86.00 121 GLN A CA 1
ATOM 979 C C . GLN A 1 121 ? -8.102 -41.239 -1.499 1.00 86.00 121 GLN A C 1
ATOM 981 O O . GLN A 1 121 ? -7.107 -40.517 -1.539 1.00 86.00 121 GLN A O 1
ATOM 986 N N . VAL A 1 122 ? -8.955 -41.286 -2.528 1.00 85.12 122 VAL A N 1
ATOM 987 C CA . VAL A 1 122 ? -8.683 -40.616 -3.812 1.00 85.12 122 VAL A CA 1
ATOM 988 C C . VAL A 1 122 ? -8.491 -39.102 -3.664 1.00 85.12 122 VAL A C 1
ATOM 990 O O . VAL A 1 122 ? -7.618 -38.532 -4.308 1.00 85.12 122 VAL A O 1
ATOM 993 N N . HIS A 1 123 ? -9.252 -38.453 -2.780 1.00 85.69 123 HIS A N 1
ATOM 994 C CA . HIS A 1 123 ? -9.139 -37.016 -2.523 1.00 85.69 123 HIS A CA 1
ATOM 995 C C . HIS A 1 123 ? -7.788 -36.659 -1.882 1.00 85.69 123 HIS A C 1
ATOM 997 O O . HIS A 1 123 ? -7.146 -35.710 -2.322 1.00 85.69 123 HIS A O 1
ATOM 1003 N N . ASP A 1 124 ? -7.302 -37.468 -0.936 1.00 84.06 124 ASP A N 1
ATOM 1004 C CA . ASP A 1 124 ? -5.976 -37.300 -0.325 1.00 84.06 124 ASP A CA 1
ATOM 1005 C C . ASP A 1 124 ? -4.847 -37.485 -1.339 1.00 84.06 124 ASP A C 1
ATOM 1007 O O . ASP A 1 124 ? -3.849 -36.763 -1.309 1.00 84.06 124 ASP A O 1
ATOM 1011 N N . ASN A 1 125 ? -5.001 -38.444 -2.253 1.00 82.25 125 ASN A N 1
ATOM 1012 C CA . ASN A 1 125 ? -4.028 -38.683 -3.314 1.00 82.25 125 ASN A CA 1
ATOM 1013 C C . ASN A 1 125 ? -3.952 -37.493 -4.286 1.00 82.25 125 ASN A C 1
ATOM 1015 O O . ASN A 1 125 ? -2.852 -37.115 -4.690 1.00 82.25 125 ASN A O 1
ATOM 1019 N N . ILE A 1 126 ? -5.092 -36.871 -4.616 1.00 83.81 126 ILE A N 1
ATOM 1020 C CA . ILE A 1 126 ? -5.148 -35.670 -5.468 1.00 83.81 126 ILE A CA 1
ATOM 1021 C C . ILE A 1 126 ? -4.452 -34.490 -4.781 1.00 83.81 126 ILE A C 1
ATOM 1023 O O . ILE A 1 126 ? -3.617 -33.842 -5.409 1.00 83.81 126 ILE A O 1
ATOM 1027 N N . ILE A 1 127 ? -4.728 -34.262 -3.491 1.00 84.12 127 ILE A N 1
ATOM 1028 C CA . ILE A 1 127 ? -4.106 -33.185 -2.698 1.00 84.12 127 ILE A CA 1
ATOM 1029 C C . ILE A 1 127 ? -2.572 -33.317 -2.676 1.00 84.12 127 ILE A C 1
ATOM 1031 O O . ILE A 1 127 ? -1.869 -32.312 -2.651 1.00 84.12 127 ILE A O 1
ATOM 1035 N N . ARG A 1 128 ? -2.030 -34.544 -2.712 1.00 80.00 128 ARG A N 1
ATOM 1036 C CA . ARG A 1 128 ? -0.578 -34.793 -2.637 1.00 80.00 128 ARG A CA 1
ATOM 1037 C C . ARG A 1 128 ? 0.152 -34.777 -3.983 1.00 80.00 128 ARG A C 1
ATOM 1039 O O . ARG A 1 128 ? 1.298 -34.343 -4.015 1.00 80.00 128 ARG A O 1
ATOM 1046 N N . ASN A 1 129 ? -0.458 -35.287 -5.059 1.00 68.12 129 ASN A N 1
ATOM 1047 C CA . ASN A 1 129 ? 0.281 -35.690 -6.270 1.00 68.12 129 ASN A CA 1
ATOM 1048 C C . ASN A 1 129 ? -0.089 -34.938 -7.570 1.00 68.12 129 ASN A C 1
ATOM 1050 O O . ASN A 1 129 ? 0.503 -35.232 -8.605 1.00 68.12 129 ASN A O 1
ATOM 1054 N N . GLY A 1 130 ? -1.038 -33.992 -7.558 1.00 57.25 130 GLY A N 1
ATOM 1055 C CA . GLY A 1 130 ? -1.213 -32.942 -8.586 1.00 57.25 130 GLY A CA 1
ATOM 1056 C C . GLY A 1 130 ? -1.544 -33.321 -10.049 1.00 57.25 130 GLY A C 1
ATOM 1057 O O . GLY A 1 130 ? -1.907 -32.436 -10.822 1.00 57.25 130 GLY A O 1
ATOM 1058 N N . ASN A 1 131 ? -1.471 -34.585 -10.474 1.00 50.75 131 ASN A N 1
ATOM 1059 C CA . ASN A 1 131 ? -1.656 -34.956 -11.886 1.00 50.75 131 ASN A CA 1
ATOM 1060 C C . ASN A 1 131 ? -3.131 -35.204 -12.258 1.00 50.75 131 ASN A C 1
ATOM 1062 O O . ASN A 1 131 ? -3.785 -36.076 -11.689 1.00 50.75 131 ASN A O 1
ATOM 1066 N N . CYS A 1 132 ? -3.637 -34.475 -13.263 1.00 51.81 132 CYS A N 1
ATOM 1067 C CA . CYS A 1 132 ? -5.005 -34.595 -13.790 1.00 51.81 132 CYS A CA 1
ATOM 1068 C C . CYS A 1 132 ? -5.027 -34.849 -15.308 1.00 51.81 132 CYS A C 1
ATOM 1070 O O . CYS A 1 132 ? -4.270 -34.232 -16.053 1.00 51.81 132 CYS A O 1
ATOM 1072 N N . LEU A 1 133 ? -5.969 -35.685 -15.758 1.00 50.44 133 LEU A N 1
ATOM 1073 C CA . LEU A 1 133 ? -6.392 -35.850 -17.156 1.00 50.44 133 LEU A CA 1
ATOM 1074 C C . LEU A 1 133 ? -7.885 -35.446 -17.245 1.00 50.44 133 LEU A C 1
ATOM 1076 O O . LEU A 1 133 ? -8.646 -35.774 -16.343 1.00 50.44 133 LEU A O 1
ATOM 1080 N N . SER A 1 134 ? -8.261 -34.677 -18.276 1.00 47.84 134 SER A N 1
ATOM 1081 C CA . SER A 1 134 ? -9.552 -33.986 -18.556 1.00 47.84 134 SER A CA 1
ATOM 1082 C C . SER A 1 134 ? -10.832 -34.839 -18.382 1.00 47.84 134 SER A C 1
ATOM 1084 O O . SER A 1 134 ? -10.714 -36.058 -18.511 1.00 47.84 134 SER A O 1
ATOM 1086 N N . PRO A 1 135 ? -12.078 -34.293 -18.243 1.00 59.34 135 PRO A N 1
ATOM 1087 C CA . PRO A 1 135 ? -12.581 -32.899 -18.325 1.00 59.34 135 PRO A CA 1
ATOM 1088 C C . PRO A 1 135 ? -12.908 -32.225 -16.962 1.00 59.34 135 PRO A C 1
ATOM 1090 O O . PRO A 1 135 ? -12.808 -32.848 -15.907 1.00 59.34 135 PRO A O 1
ATOM 1093 N N . GLY A 1 136 ? -13.268 -30.931 -16.975 1.00 70.25 136 GLY A N 1
ATOM 1094 C CA . GLY A 1 136 ? -13.488 -30.103 -15.773 1.00 70.25 136 GLY A CA 1
ATOM 1095 C C . GLY A 1 136 ? -14.960 -29.884 -15.371 1.00 70.25 136 GLY A C 1
ATOM 1096 O O . GLY A 1 136 ? -15.846 -29.874 -16.219 1.00 70.25 136 GLY A O 1
ATOM 1097 N N . LEU A 1 137 ? -15.204 -29.699 -14.071 1.00 85.25 137 LEU A N 1
ATOM 1098 C CA . LEU A 1 137 ? -16.452 -29.256 -13.440 1.00 85.25 137 LEU A CA 1
ATOM 1099 C C . LEU A 1 137 ? -16.330 -27.762 -13.116 1.00 85.25 137 LEU A C 1
ATOM 1101 O O . LEU A 1 137 ? -15.345 -27.369 -12.505 1.00 85.25 137 LEU A O 1
ATOM 1105 N N . ILE A 1 138 ? -17.314 -26.941 -13.470 1.00 86.75 138 ILE A N 1
ATOM 1106 C CA . ILE A 1 138 ? -17.322 -25.518 -13.100 1.00 86.75 138 ILE A CA 1
ATOM 1107 C C . ILE A 1 138 ? -18.234 -25.338 -11.886 1.00 86.75 138 ILE A C 1
ATOM 1109 O O . ILE A 1 138 ? -19.348 -25.863 -11.882 1.00 86.75 138 ILE A O 1
ATOM 1113 N N . ILE A 1 139 ? -17.755 -24.634 -10.861 1.00 89.31 139 ILE A N 1
ATOM 1114 C CA . ILE A 1 139 ? -18.567 -24.203 -9.718 1.00 89.31 139 ILE A CA 1
ATOM 1115 C C . ILE A 1 139 ? -18.422 -22.699 -9.525 1.00 89.31 139 ILE A C 1
ATOM 1117 O O . ILE A 1 139 ? -17.331 -22.162 -9.693 1.00 89.31 139 ILE A O 1
ATOM 1121 N N . SER A 1 140 ? -19.501 -22.051 -9.115 1.00 88.50 140 SER A N 1
ATOM 1122 C CA . SER A 1 140 ? -19.522 -20.630 -8.781 1.00 88.50 140 SER A CA 1
ATOM 1123 C C . SER A 1 140 ? -19.587 -20.484 -7.262 1.00 88.50 140 SER A C 1
ATOM 1125 O O . SER A 1 140 ? -20.314 -21.222 -6.591 1.00 88.50 140 SER A O 1
ATOM 1127 N N . LEU A 1 141 ? -18.760 -19.605 -6.695 1.00 89.94 141 LEU A N 1
ATOM 1128 C CA . LEU A 1 141 ? -18.640 -19.420 -5.248 1.00 89.94 141 LEU A CA 1
ATOM 1129 C C . LEU A 1 141 ? -18.784 -17.944 -4.877 1.00 89.94 141 LEU A C 1
ATOM 1131 O O . LEU A 1 141 ? -18.252 -17.062 -5.551 1.00 89.94 141 LEU A O 1
ATOM 1135 N N . GLN A 1 142 ? -19.456 -17.696 -3.753 1.00 88.00 142 GLN A N 1
ATOM 1136 C CA . GLN A 1 142 ? -19.614 -16.378 -3.143 1.00 88.00 142 GLN A CA 1
ATOM 1137 C C . GLN A 1 142 ? -19.465 -16.496 -1.619 1.00 88.00 142 GLN A C 1
ATOM 1139 O O . GLN A 1 142 ? -20.019 -17.407 -1.001 1.00 88.00 142 GLN A O 1
ATOM 1144 N N . LEU A 1 143 ? -18.722 -15.573 -1.000 1.00 87.44 143 LEU A N 1
ATOM 1145 C CA . LEU A 1 143 ? -18.539 -15.532 0.453 1.00 87.44 143 LEU A CA 1
ATOM 1146 C C . LEU A 1 143 ? -19.540 -14.564 1.099 1.00 87.44 143 LEU A C 1
ATOM 1148 O O . LEU A 1 143 ? -19.460 -13.355 0.896 1.00 87.44 143 LEU A O 1
ATOM 1152 N N . LEU A 1 144 ? -20.434 -15.089 1.940 1.00 86.00 144 LEU A N 1
ATOM 1153 C CA . LEU A 1 144 ? -21.398 -14.299 2.713 1.00 86.00 144 LEU A CA 1
ATOM 1154 C C . LEU A 1 144 ? -20.952 -14.226 4.180 1.00 86.00 144 LEU A C 1
ATOM 1156 O O . LEU A 1 144 ? -20.672 -15.254 4.795 1.00 86.00 144 LEU A O 1
ATOM 1160 N N . ARG A 1 145 ? -20.861 -13.015 4.746 1.00 84.56 145 ARG A N 1
ATOM 1161 C CA . ARG A 1 145 ? -20.440 -12.786 6.140 1.00 84.56 145 ARG A CA 1
ATOM 1162 C C . ARG A 1 145 ? -21.621 -12.312 6.980 1.00 84.56 145 ARG A C 1
ATOM 1164 O O . ARG A 1 145 ? -22.271 -11.344 6.610 1.00 84.56 145 ARG A O 1
ATOM 1171 N N . GLY A 1 146 ? -21.837 -12.941 8.129 1.00 80.62 146 GLY A N 1
ATOM 1172 C CA . GLY A 1 146 ? -22.892 -12.566 9.070 1.00 80.62 146 GLY A CA 1
ATOM 1173 C C . GLY A 1 146 ? -23.584 -13.783 9.670 1.00 80.62 146 GLY A C 1
ATOM 1174 O O . GLY A 1 146 ? -23.289 -14.918 9.297 1.00 80.62 146 GLY A O 1
ATOM 1175 N N . ASP A 1 147 ? -24.498 -13.540 10.607 1.00 75.25 147 ASP A N 1
ATOM 1176 C CA . ASP A 1 147 ? -25.411 -14.577 11.081 1.00 75.25 147 ASP A CA 1
ATOM 1177 C C . ASP A 1 147 ? -26.488 -14.896 10.025 1.00 75.25 147 ASP A C 1
ATOM 1179 O O . ASP A 1 147 ? -26.677 -14.179 9.037 1.00 75.25 147 ASP A O 1
ATOM 1183 N N . MET A 1 148 ? -27.206 -16.001 10.220 1.00 79.56 148 MET A N 1
ATOM 1184 C CA . MET A 1 148 ? -28.201 -16.469 9.252 1.00 79.56 148 MET A CA 1
ATOM 1185 C C . MET A 1 148 ? -29.378 -15.494 9.080 1.00 79.56 148 MET A C 1
ATOM 1187 O O . MET A 1 148 ? -29.991 -15.449 8.012 1.00 79.56 148 MET A O 1
ATOM 1191 N N . GLU A 1 149 ? -29.723 -14.718 10.110 1.00 79.12 149 GLU A N 1
ATOM 1192 C CA . GLU A 1 149 ? -30.821 -13.751 10.041 1.00 79.12 149 GLU A CA 1
ATOM 1193 C C . GLU A 1 149 ? -30.438 -12.521 9.218 1.00 79.12 149 GLU A C 1
ATOM 1195 O O . GLU A 1 149 ? -31.206 -12.097 8.352 1.00 79.12 149 GLU A O 1
ATOM 1200 N N . LEU A 1 150 ? -29.239 -11.987 9.437 1.00 82.50 150 LEU A N 1
ATOM 1201 C CA . LEU A 1 150 ? -28.654 -10.883 8.693 1.00 82.50 150 LEU A CA 1
ATOM 1202 C C . LEU A 1 150 ? -28.438 -11.275 7.234 1.00 82.50 150 LEU A C 1
ATOM 1204 O O . LEU A 1 150 ? -28.903 -10.565 6.346 1.00 82.50 150 LEU A O 1
ATOM 1208 N N . VAL A 1 151 ? -27.833 -12.439 6.974 1.00 84.31 151 VAL A N 1
ATOM 1209 C CA . VAL A 1 151 ? -27.604 -12.930 5.604 1.00 84.31 151 VAL A CA 1
ATOM 1210 C C . VAL A 1 151 ? -28.930 -13.086 4.856 1.00 84.31 151 VAL A C 1
ATOM 1212 O O . VAL A 1 151 ? -29.015 -12.718 3.681 1.00 84.31 151 VAL A O 1
ATOM 1215 N N . ARG A 1 152 ? -29.987 -13.555 5.534 1.00 84.06 152 ARG A N 1
ATOM 1216 C CA . ARG A 1 152 ? -31.338 -13.650 4.961 1.00 84.06 152 ARG A CA 1
ATOM 1217 C C . ARG A 1 152 ? -31.960 -12.287 4.660 1.00 84.06 152 ARG A C 1
ATOM 1219 O O . ARG A 1 152 ? -32.634 -12.160 3.640 1.00 84.06 152 ARG A O 1
ATOM 1226 N N . ARG A 1 153 ? -31.737 -11.282 5.512 1.00 83.62 153 ARG A N 1
ATOM 1227 C CA . ARG A 1 153 ? -32.221 -9.905 5.303 1.00 83.62 153 ARG A CA 1
ATOM 1228 C C . ARG A 1 153 ? -31.479 -9.189 4.178 1.00 83.62 153 ARG A C 1
ATOM 1230 O O . ARG A 1 153 ? -32.112 -8.480 3.405 1.00 83.62 153 ARG A O 1
ATOM 1237 N N . GLU A 1 154 ? -30.166 -9.374 4.081 1.00 84.94 154 GLU A N 1
ATOM 1238 C CA . GLU A 1 154 ? -29.328 -8.719 3.071 1.00 84.94 154 GLU A CA 1
ATOM 1239 C C . GLU A 1 154 ? -29.442 -9.377 1.688 1.00 84.94 154 GLU A C 1
ATOM 1241 O O . GLU A 1 154 ? -29.291 -8.694 0.678 1.00 84.94 154 GLU A O 1
ATOM 1246 N N . ASN A 1 155 ? -29.756 -10.679 1.621 1.00 83.06 155 ASN A N 1
ATOM 1247 C CA . ASN A 1 155 ? -29.790 -11.447 0.369 1.00 83.06 155 ASN A CA 1
ATOM 1248 C C . ASN A 1 155 ? -31.129 -12.185 0.145 1.00 83.06 155 ASN A C 1
ATOM 1250 O O . ASN A 1 155 ? -31.138 -13.403 -0.066 1.00 83.06 155 ASN A O 1
ATOM 1254 N N . PRO A 1 156 ? -32.286 -11.493 0.149 1.00 80.62 156 PRO A N 1
ATOM 1255 C CA . PRO A 1 156 ? -33.604 -12.136 0.085 1.00 80.62 156 PRO A CA 1
ATOM 1256 C C . PRO A 1 156 ? -33.827 -12.949 -1.205 1.00 80.62 156 PRO A C 1
ATOM 1258 O O . PRO A 1 156 ? -34.556 -13.945 -1.203 1.00 80.62 156 PRO A O 1
ATOM 1261 N N . LEU A 1 157 ? -33.161 -12.576 -2.303 1.00 79.06 157 LEU A N 1
ATOM 1262 C CA . LEU A 1 157 ? -33.235 -13.266 -3.597 1.00 79.06 157 LEU A CA 1
ATOM 1263 C C . LEU A 1 157 ? -32.636 -14.684 -3.574 1.00 79.06 157 LEU A C 1
ATOM 1265 O O . LEU A 1 157 ? -33.083 -15.542 -4.330 1.00 79.06 157 LEU A O 1
ATOM 1269 N N . ILE A 1 158 ? -31.659 -14.959 -2.701 1.00 78.00 158 ILE A N 1
ATOM 1270 C CA . ILE A 1 158 ? -31.057 -16.298 -2.568 1.00 78.00 158 ILE A CA 1
ATOM 1271 C C . ILE A 1 158 ? -32.044 -17.251 -1.877 1.00 78.00 158 ILE A C 1
ATOM 1273 O O . ILE A 1 158 ? -32.210 -18.404 -2.273 1.00 78.00 158 ILE A O 1
ATOM 1277 N N . PHE A 1 159 ? -32.749 -16.761 -0.856 1.00 77.81 159 PHE A N 1
ATOM 1278 C CA . PHE A 1 159 ? -33.636 -17.583 -0.029 1.00 77.81 159 PHE A CA 1
ATOM 1279 C C . PHE A 1 159 ? -35.017 -17.806 -0.647 1.00 77.81 159 PHE A C 1
ATOM 1281 O O . PHE A 1 159 ? -35.607 -18.867 -0.449 1.00 77.81 159 PHE A O 1
ATOM 1288 N N . THR A 1 160 ? -35.517 -16.853 -1.436 1.00 71.31 160 THR A N 1
ATOM 1289 C CA . THR A 1 160 ? -36.796 -16.984 -2.160 1.00 71.31 160 THR A CA 1
ATOM 1290 C C . THR A 1 160 ? -36.783 -18.105 -3.204 1.00 71.31 160 THR A C 1
ATOM 1292 O O . THR A 1 160 ? -37.831 -18.677 -3.492 1.00 71.31 160 THR A O 1
ATOM 1295 N N . LYS A 1 161 ? -35.603 -18.488 -3.709 1.00 67.19 161 LYS A N 1
ATOM 1296 C CA . LYS A 1 161 ? -35.416 -19.569 -4.693 1.00 67.19 161 LYS A CA 1
ATOM 1297 C C . LYS A 1 161 ? -35.345 -20.983 -4.092 1.00 67.19 161 LYS A C 1
ATOM 1299 O O . LYS A 1 161 ? -35.309 -21.964 -4.831 1.00 67.19 161 LYS A O 1
ATOM 1304 N N . GLY A 1 162 ? -35.367 -21.114 -2.761 1.00 68.75 162 GLY A N 1
ATOM 1305 C CA . GLY A 1 162 ? -35.320 -22.415 -2.084 1.00 68.75 162 GLY A CA 1
ATOM 1306 C C . GLY A 1 162 ? -33.928 -23.057 -2.069 1.00 68.75 162 GLY A C 1
ATOM 1307 O O . GLY A 1 162 ? -33.802 -24.248 -2.361 1.00 68.75 162 GLY A O 1
ATOM 1308 N N . VAL A 1 163 ? -32.899 -22.270 -1.727 1.00 83.31 163 VAL A N 1
ATOM 1309 C CA . VAL A 1 163 ? -31.508 -22.729 -1.555 1.00 83.31 163 VAL A CA 1
ATOM 1310 C C . VAL A 1 163 ? -31.400 -23.859 -0.521 1.00 83.31 163 VAL A C 1
ATOM 1312 O O . VAL A 1 163 ? -32.012 -23.807 0.550 1.00 83.31 163 VAL A O 1
ATOM 1315 N N . ALA A 1 164 ? -30.605 -24.888 -0.822 1.00 86.12 164 ALA A N 1
ATOM 1316 C CA . ALA A 1 164 ? -30.333 -25.969 0.121 1.00 86.12 164 ALA A CA 1
ATOM 1317 C C . ALA A 1 164 ? -29.364 -25.495 1.219 1.00 86.12 164 ALA A C 1
ATOM 1319 O O . ALA A 1 164 ? -28.333 -24.905 0.916 1.00 86.12 164 ALA A O 1
ATOM 1320 N N . ILE A 1 165 ? -29.665 -25.759 2.493 1.00 88.00 165 ILE A N 1
ATOM 1321 C CA . ILE A 1 165 ? -28.769 -25.419 3.611 1.00 88.00 165 ILE A CA 1
ATOM 1322 C C . ILE A 1 165 ? -27.914 -26.643 3.942 1.00 88.00 165 ILE A C 1
ATOM 1324 O O . ILE A 1 165 ? -28.453 -27.706 4.247 1.00 88.00 165 ILE A O 1
ATOM 1328 N N . THR A 1 166 ? -26.595 -26.479 3.901 1.00 90.38 166 THR A N 1
ATOM 1329 C CA . THR A 1 166 ? -25.612 -27.532 4.178 1.00 90.38 166 THR A CA 1
ATOM 1330 C C . THR A 1 166 ? -24.836 -27.171 5.439 1.00 90.38 166 THR A C 1
ATOM 1332 O O . THR A 1 166 ? -24.002 -26.267 5.424 1.00 90.38 166 THR A O 1
ATOM 1335 N N . ARG A 1 167 ? -25.114 -27.856 6.550 1.00 87.38 167 ARG A N 1
ATOM 1336 C CA . ARG A 1 167 ? -24.520 -27.518 7.854 1.00 87.38 167 ARG A CA 1
ATOM 1337 C C . ARG A 1 167 ? -23.139 -28.144 8.047 1.00 87.38 167 ARG A C 1
ATOM 1339 O O . ARG A 1 167 ? -22.814 -29.173 7.447 1.00 87.38 167 ARG A O 1
ATOM 1346 N N . LYS A 1 168 ? -22.340 -27.549 8.934 1.00 88.44 168 LYS A N 1
ATOM 1347 C CA . LYS A 1 168 ? -21.114 -28.154 9.479 1.00 88.44 168 LYS A CA 1
ATOM 1348 C C . LYS A 1 168 ? -21.446 -29.464 10.211 1.00 88.44 168 LYS A C 1
ATOM 1350 O O . LYS A 1 168 ? -22.488 -29.564 10.867 1.00 88.44 168 LYS A O 1
ATOM 1355 N N . LEU A 1 169 ? -20.572 -30.468 10.109 1.00 85.06 169 LEU A N 1
ATOM 1356 C CA . LEU A 1 169 ? -20.653 -31.679 10.936 1.00 85.06 169 LEU A CA 1
ATOM 1357 C C . LEU A 1 169 ? -20.226 -31.329 12.367 1.00 85.06 169 LEU A C 1
ATOM 1359 O O . LEU A 1 169 ? -19.161 -30.748 12.572 1.00 85.06 169 LEU A O 1
ATOM 1363 N N . GLY A 1 170 ? -21.049 -31.667 13.359 1.00 83.88 170 GLY A N 1
ATOM 1364 C CA . GLY A 1 170 ? -20.895 -31.123 14.709 1.00 83.88 170 GLY A CA 1
ATOM 1365 C C . GLY A 1 170 ? -21.512 -29.732 14.846 1.00 83.88 170 GLY A C 1
ATOM 1366 O O . GLY A 1 170 ? -22.232 -29.261 13.968 1.00 83.88 170 GLY A O 1
ATOM 1367 N N . PHE A 1 171 ? -21.257 -29.071 15.969 1.00 84.00 171 PHE A N 1
ATOM 1368 C CA . PHE A 1 171 ? -21.856 -27.774 16.278 1.00 84.00 171 PHE A CA 1
ATOM 1369 C C . PHE A 1 171 ? -21.053 -26.590 15.712 1.00 84.00 171 PHE A C 1
ATOM 1371 O O . PHE A 1 171 ? -19.837 -26.710 15.518 1.00 84.00 171 PHE A O 1
ATOM 1378 N N . PRO A 1 172 ? -21.712 -25.441 15.460 1.00 81.25 172 PRO A N 1
ATOM 1379 C CA . PRO A 1 172 ? -21.013 -24.162 15.339 1.00 81.25 172 PRO A CA 1
ATOM 1380 C C . PRO A 1 172 ? -20.170 -23.876 16.591 1.00 81.25 172 PRO A C 1
ATOM 1382 O O . PRO A 1 172 ? -20.393 -24.450 17.658 1.00 81.25 172 PRO A O 1
ATOM 1385 N N . ASP A 1 173 ? -19.224 -22.940 16.476 1.00 78.06 173 ASP A N 1
ATOM 1386 C CA . ASP A 1 173 ? -18.370 -22.519 17.599 1.00 78.06 173 ASP A CA 1
ATOM 1387 C C . ASP A 1 173 ? -19.170 -21.963 18.793 1.00 78.06 173 ASP A C 1
ATOM 1389 O O . ASP A 1 173 ? -18.650 -21.917 19.907 1.00 78.06 173 ASP A O 1
ATOM 1393 N N . VAL A 1 174 ? -20.412 -21.532 18.553 1.00 82.12 174 VAL A N 1
ATOM 1394 C CA . VAL A 1 174 ? -21.337 -20.981 19.544 1.00 82.12 174 VAL A CA 1
ATOM 1395 C C . VAL A 1 174 ? -22.726 -21.564 19.298 1.00 82.12 174 VAL A C 1
ATOM 1397 O O . VAL A 1 174 ? -23.220 -21.503 18.176 1.00 82.12 174 VAL A O 1
ATOM 1400 N N . ILE A 1 175 ? -23.349 -22.108 20.342 1.00 85.44 175 ILE A N 1
ATOM 1401 C CA . ILE A 1 175 ? -24.720 -22.642 20.322 1.00 85.44 175 ILE A CA 1
ATOM 1402 C C . ILE A 1 175 ? -25.589 -21.655 21.096 1.00 85.44 175 ILE A C 1
ATOM 1404 O O . ILE A 1 175 ? -25.330 -21.437 22.281 1.00 85.44 175 ILE A O 1
ATOM 1408 N N . MET A 1 176 ? -26.570 -21.024 20.448 1.00 83.19 176 MET A N 1
ATOM 1409 C CA . MET A 1 176 ? -27.414 -20.041 21.128 1.00 83.19 176 MET A CA 1
ATOM 1410 C C . MET A 1 176 ? -28.482 -20.747 21.976 1.00 83.19 176 MET A C 1
ATOM 1412 O O . MET A 1 176 ? -28.910 -21.855 21.636 1.00 83.19 176 MET A O 1
ATOM 1416 N N . PRO A 1 177 ? -28.938 -20.138 23.087 1.00 80.38 177 PRO A N 1
ATOM 1417 C CA . PRO A 1 177 ? -30.022 -20.713 23.875 1.00 80.38 177 PRO A CA 1
ATOM 1418 C C . PRO A 1 177 ? -31.282 -20.841 23.006 1.00 80.38 177 PRO A C 1
ATOM 1420 O O . PRO A 1 177 ? -31.626 -19.923 22.262 1.00 80.38 177 PRO A O 1
ATOM 1423 N N . GLY A 1 178 ? -31.956 -21.987 23.081 1.00 74.38 178 GLY A N 1
ATOM 1424 C CA . GLY A 1 178 ? -33.109 -22.331 22.246 1.00 74.38 178 GLY A CA 1
ATOM 1425 C C . GLY A 1 178 ? -32.786 -23.060 20.935 1.00 74.38 178 GLY A C 1
ATOM 1426 O O . GLY A 1 178 ? -33.709 -23.594 20.318 1.00 74.38 178 GLY A O 1
ATOM 1427 N N . ASP A 1 179 ? -31.516 -23.165 20.527 1.00 82.44 179 ASP A N 1
ATOM 1428 C CA . ASP A 1 179 ? -31.136 -23.909 19.321 1.00 82.44 179 ASP A CA 1
ATOM 1429 C C . ASP A 1 179 ? -31.298 -25.427 19.523 1.00 82.44 179 ASP A C 1
ATOM 1431 O O . ASP A 1 179 ? -30.543 -26.095 20.240 1.00 82.44 179 ASP A O 1
ATOM 1435 N N . VAL A 1 180 ? -32.287 -26.011 18.843 1.00 83.38 180 VAL A N 1
ATOM 1436 C CA . VAL A 1 180 ? -32.538 -27.457 18.877 1.00 83.38 180 VAL A CA 1
ATOM 1437 C C . VAL A 1 180 ? -31.891 -28.133 17.672 1.00 83.38 180 VAL A C 1
ATOM 1439 O O . VAL A 1 180 ? -32.260 -27.883 16.522 1.00 83.38 180 VAL A O 1
ATOM 1442 N N . ARG A 1 181 ? -30.953 -29.048 17.935 1.00 87.62 181 ARG A N 1
ATOM 1443 C CA . ARG A 1 181 ? -30.358 -29.931 16.924 1.00 87.62 181 ARG A CA 1
ATOM 1444 C C . ARG A 1 181 ? -30.366 -31.368 17.427 1.00 87.62 181 ARG A C 1
ATOM 1446 O O . ARG A 1 181 ? -30.086 -31.606 18.597 1.00 87.62 181 ARG A O 1
ATOM 1453 N N . ASN A 1 182 ? -30.689 -32.313 16.546 1.00 88.94 182 ASN A N 1
ATOM 1454 C CA . ASN A 1 182 ? -30.646 -33.748 16.828 1.00 88.94 182 ASN A CA 1
ATOM 1455 C C . ASN A 1 182 ? -30.284 -34.528 15.557 1.00 88.94 182 ASN A C 1
ATOM 1457 O O . ASN A 1 182 ? -31.095 -35.275 15.013 1.00 88.94 182 ASN A O 1
ATOM 1461 N N . ASP A 1 183 ? -29.076 -34.295 15.054 1.00 89.12 183 ASP A N 1
ATOM 1462 C CA . ASP A 1 183 ? -28.599 -34.917 13.823 1.00 89.12 183 ASP A CA 1
ATOM 1463 C C . ASP A 1 183 ? -27.663 -36.082 14.162 1.00 89.12 183 ASP A C 1
ATOM 1465 O O . ASP A 1 183 ? -26.596 -35.874 14.740 1.00 89.12 183 ASP A O 1
ATOM 1469 N N . LEU A 1 184 ? -28.048 -37.306 13.794 1.00 91.31 184 LEU A N 1
ATOM 1470 C CA . LEU A 1 184 ? -27.176 -38.477 13.864 1.00 91.31 184 LEU A CA 1
ATOM 1471 C C . LEU A 1 184 ? -26.571 -38.732 12.483 1.00 91.31 184 LEU A C 1
ATOM 1473 O O . LEU A 1 184 ? -27.296 -38.957 11.516 1.00 91.31 184 LEU A O 1
ATOM 1477 N N . TYR A 1 185 ? -25.249 -38.722 12.381 1.00 92.31 185 TYR A N 1
ATOM 1478 C CA . TYR A 1 185 ? -24.534 -39.079 11.163 1.00 92.31 185 TYR A CA 1
ATOM 1479 C C . TYR A 1 185 ? -23.995 -40.497 11.284 1.00 92.31 185 TYR A C 1
ATOM 1481 O O . TYR A 1 185 ? -23.469 -40.889 12.324 1.00 92.31 185 TYR A O 1
ATOM 1489 N N . LEU A 1 186 ? -24.117 -41.263 10.206 1.00 93.19 186 LEU A N 1
ATOM 1490 C CA . LEU A 1 186 ? -23.571 -42.603 10.099 1.00 93.19 186 LEU A CA 1
ATOM 1491 C C . LEU A 1 186 ? -22.673 -42.697 8.875 1.00 93.19 186 LEU A C 1
ATOM 1493 O O . LEU A 1 186 ? -23.083 -42.340 7.775 1.00 93.19 186 LEU A O 1
ATOM 1497 N N . THR A 1 187 ? -21.472 -43.233 9.052 1.00 92.62 187 THR A N 1
ATOM 1498 C CA . THR A 1 187 ? -20.547 -43.538 7.964 1.00 92.62 187 THR A CA 1
ATOM 1499 C C . THR A 1 187 ? -20.405 -45.042 7.799 1.00 92.62 187 THR A C 1
ATOM 1501 O O . THR A 1 187 ? -20.071 -45.763 8.737 1.00 92.62 187 THR A O 1
ATOM 1504 N N . LEU A 1 188 ? -20.632 -45.522 6.580 1.00 93.06 188 LEU A N 1
ATOM 1505 C CA . LEU A 1 188 ? -20.359 -46.900 6.184 1.00 93.06 188 LEU A CA 1
ATOM 1506 C C . LEU A 1 188 ? -18.857 -47.028 5.923 1.00 93.06 188 LEU A C 1
ATOM 1508 O O . LEU A 1 188 ? -18.378 -46.586 4.879 1.00 93.06 188 LEU A O 1
ATOM 1512 N N . GLU A 1 189 ? -18.094 -47.586 6.862 1.00 91.00 189 GLU A N 1
ATOM 1513 C CA . GLU A 1 189 ? -16.632 -47.595 6.758 1.00 91.00 189 GLU A CA 1
ATOM 1514 C C . GLU A 1 189 ? -16.140 -48.685 5.807 1.00 91.00 189 GLU A C 1
ATOM 1516 O O . GLU A 1 189 ? -15.627 -48.399 4.721 1.00 91.00 189 GLU A O 1
ATOM 1521 N N . ARG A 1 190 ? -16.278 -49.947 6.226 1.00 92.12 190 ARG A N 1
ATOM 1522 C CA . ARG A 1 190 ? -15.730 -51.116 5.534 1.00 92.12 190 ARG A CA 1
ATOM 1523 C C . ARG A 1 190 ? -16.491 -52.383 5.899 1.00 92.12 190 ARG A C 1
ATOM 1525 O O . ARG A 1 190 ? -17.150 -52.439 6.933 1.00 92.12 190 ARG A O 1
ATOM 1532 N N . GLY A 1 191 ? -16.360 -53.424 5.092 1.00 92.62 191 GLY A N 1
ATOM 1533 C CA . GLY A 1 191 ? -16.802 -54.764 5.471 1.00 92.62 191 GLY A CA 1
ATOM 1534 C C . GLY A 1 191 ? -15.911 -55.817 4.848 1.00 92.62 191 GLY A C 1
ATOM 1535 O O . GLY A 1 191 ? -15.397 -55.588 3.763 1.00 92.62 191 GLY A O 1
ATOM 1536 N N . ASP A 1 192 ? -15.746 -56.945 5.525 1.00 92.31 192 ASP A N 1
ATOM 1537 C CA . ASP A 1 192 ? -14.952 -58.081 5.072 1.00 92.31 192 ASP A CA 1
ATOM 1538 C C . ASP A 1 192 ? -15.881 -59.272 4.841 1.00 92.31 192 ASP A C 1
ATOM 1540 O O . ASP A 1 192 ? -16.556 -59.743 5.756 1.00 92.31 192 ASP A O 1
ATOM 1544 N N . PHE A 1 193 ? -15.949 -59.744 3.594 1.00 91.19 193 PHE A N 1
ATOM 1545 C CA . PHE A 1 193 ? -16.888 -60.785 3.180 1.00 91.19 193 PHE A CA 1
ATOM 1546 C C . PHE A 1 193 ? -16.188 -61.959 2.502 1.00 91.19 193 PHE A C 1
ATOM 1548 O O . PHE A 1 193 ? -15.235 -61.813 1.734 1.00 91.19 193 PHE A O 1
ATOM 1555 N N . GLU A 1 194 ? -16.716 -63.165 2.701 1.00 87.06 194 GLU A N 1
ATOM 1556 C CA . GLU A 1 194 ? -16.141 -64.351 2.084 1.00 87.06 194 GLU A CA 1
ATOM 1557 C C . GLU A 1 194 ? -16.456 -64.395 0.584 1.00 87.06 194 GLU A C 1
ATOM 1559 O O . GLU A 1 194 ? -17.583 -64.145 0.138 1.00 87.06 194 GLU A O 1
ATOM 1564 N N . ARG A 1 195 ? -15.486 -64.850 -0.219 1.00 79.75 195 ARG A N 1
ATOM 1565 C CA . ARG A 1 195 ? -15.664 -65.082 -1.665 1.00 79.75 195 ARG A CA 1
ATOM 1566 C C . ARG A 1 195 ? -16.750 -66.121 -1.972 1.00 79.75 195 ARG A C 1
ATOM 1568 O O . ARG A 1 195 ? -17.381 -66.046 -3.025 1.00 79.75 195 ARG A O 1
ATOM 1575 N N . GLY A 1 196 ? -16.999 -67.061 -1.054 1.00 70.25 196 GLY A N 1
ATOM 1576 C CA . GLY A 1 196 ? -18.092 -68.036 -1.143 1.00 70.25 196 GLY A CA 1
ATOM 1577 C C . GLY A 1 196 ? -18.039 -68.911 -2.400 1.00 70.25 196 GLY A C 1
ATOM 1578 O O . GLY A 1 196 ? -19.015 -68.957 -3.144 1.00 70.25 196 GLY A O 1
ATOM 1579 N N . GLY A 1 197 ? -16.890 -69.543 -2.673 1.00 65.50 197 GLY A N 1
ATOM 1580 C CA . GLY A 1 197 ? -16.713 -70.526 -3.757 1.00 65.50 197 GLY A CA 1
ATOM 1581 C C . GLY A 1 197 ? -16.676 -69.976 -5.193 1.00 65.50 197 GLY A C 1
ATOM 1582 O O . GLY A 1 197 ? -16.587 -70.755 -6.135 1.00 65.50 197 GLY A O 1
ATOM 1583 N N . LYS A 1 198 ? -16.743 -68.654 -5.397 1.00 69.31 198 LYS A N 1
ATOM 1584 C CA . LYS A 1 198 ? -16.706 -68.027 -6.734 1.00 69.31 198 LYS A CA 1
ATOM 1585 C C . LYS A 1 198 ? -15.281 -67.822 -7.257 1.00 69.31 198 LYS A C 1
ATOM 1587 O O . LYS A 1 198 ? -14.380 -67.510 -6.486 1.00 69.31 198 LYS A O 1
ATOM 1592 N N . SER A 1 199 ? -15.102 -67.867 -8.582 1.00 70.19 199 SER A N 1
ATOM 1593 C CA . SER A 1 199 ? -13.824 -67.603 -9.276 1.00 70.19 199 SER A CA 1
ATOM 1594 C C . SER A 1 199 ? -13.394 -66.133 -9.292 1.00 70.19 199 SER A C 1
ATOM 1596 O O . SER A 1 199 ? -12.274 -65.832 -9.679 1.00 70.19 199 SER A O 1
ATOM 1598 N N . VAL A 1 200 ? -14.223 -65.203 -8.820 1.00 80.31 200 VAL A N 1
ATOM 1599 C CA . VAL A 1 200 ? -13.931 -63.762 -8.684 1.00 80.31 200 VAL A CA 1
ATOM 1600 C C . VAL A 1 200 ? -14.560 -63.241 -7.391 1.00 80.31 200 VAL A C 1
ATOM 1602 O O . VAL A 1 200 ? -15.444 -63.892 -6.829 1.00 80.31 200 VAL A O 1
ATOM 1605 N N . GLN A 1 201 ? -14.085 -62.105 -6.884 1.00 84.06 201 GLN A N 1
ATOM 1606 C CA . GLN A 1 201 ? -14.647 -61.471 -5.686 1.00 84.06 201 GLN A CA 1
ATOM 1607 C C . GLN A 1 201 ? -16.095 -60.992 -5.940 1.00 84.06 201 GLN A C 1
ATOM 1609 O O . GLN A 1 201 ? -16.507 -60.782 -7.086 1.00 84.06 201 GLN A O 1
ATOM 1614 N N . LYS A 1 202 ? -16.911 -60.872 -4.890 1.00 87.50 202 LYS A N 1
ATOM 1615 C CA . LYS A 1 202 ? -18.306 -60.420 -4.975 1.00 87.50 202 LYS A CA 1
ATOM 1616 C C . LYS A 1 202 ? -18.346 -58.909 -5.241 1.00 87.50 202 LYS A C 1
ATOM 1618 O O . LYS A 1 202 ? -17.546 -58.161 -4.707 1.00 87.50 202 LYS A O 1
ATOM 1623 N N . ASN A 1 203 ? -19.326 -58.461 -6.022 1.00 90.06 203 ASN A N 1
ATOM 1624 C CA . ASN A 1 203 ? -19.750 -57.057 -6.042 1.00 90.06 203 ASN A CA 1
ATOM 1625 C C . ASN A 1 203 ? -20.814 -56.893 -4.953 1.00 90.06 203 ASN A C 1
ATOM 1627 O O . ASN A 1 203 ? -21.804 -57.636 -4.997 1.00 90.06 203 ASN A O 1
ATOM 1631 N N . ILE A 1 204 ? -20.604 -56.006 -3.984 1.00 91.75 204 ILE A N 1
ATOM 1632 C CA . ILE A 1 204 ? -21.412 -55.925 -2.760 1.00 91.75 204 ILE A CA 1
ATOM 1633 C C . ILE A 1 204 ? -22.112 -54.567 -2.688 1.00 91.75 204 ILE A C 1
ATOM 1635 O O . ILE A 1 204 ? -21.465 -53.527 -2.775 1.00 91.75 204 ILE A O 1
ATOM 1639 N N . GLU A 1 205 ? -23.432 -54.596 -2.522 1.00 93.06 205 GLU A N 1
ATOM 1640 C CA . GLU A 1 205 ? -24.268 -53.434 -2.211 1.00 93.06 205 GLU A CA 1
ATOM 1641 C C . GLU A 1 205 ? -24.830 -53.595 -0.797 1.00 93.06 205 GLU A C 1
ATOM 1643 O O . GLU A 1 205 ? -25.386 -54.649 -0.467 1.00 93.06 205 GLU A O 1
ATOM 1648 N N . VAL A 1 206 ? -24.700 -52.550 0.021 1.00 94.88 206 VAL A N 1
ATOM 1649 C CA . VAL A 1 206 ? -25.315 -52.466 1.349 1.00 94.88 206 VAL A CA 1
ATOM 1650 C C . VAL A 1 206 ? -26.606 -51.678 1.228 1.00 94.88 206 VAL A C 1
ATOM 1652 O O . VAL A 1 206 ? -26.616 -50.574 0.683 1.00 94.88 206 VAL A O 1
ATOM 1655 N N . THR A 1 207 ? -27.700 -52.237 1.734 1.00 93.38 207 THR A N 1
ATOM 1656 C CA . THR A 1 207 ? -28.963 -51.512 1.894 1.00 93.38 207 THR A CA 1
ATOM 1657 C C . THR A 1 207 ? -29.229 -51.258 3.368 1.00 93.38 207 THR A C 1
ATOM 1659 O O . THR A 1 207 ? -29.190 -52.201 4.150 1.00 93.38 207 THR A O 1
ATOM 1662 N N . MET A 1 208 ? -29.482 -50.011 3.751 1.00 94.44 208 MET A N 1
ATOM 1663 C CA . MET A 1 208 ? -29.713 -49.617 5.141 1.00 94.44 208 MET A CA 1
ATOM 1664 C C . MET A 1 208 ? -31.164 -49.181 5.353 1.00 94.44 208 MET A C 1
ATOM 1666 O O . MET A 1 208 ? -31.701 -48.415 4.548 1.00 94.44 208 MET A O 1
ATOM 1670 N N . TYR A 1 209 ? -31.744 -49.632 6.466 1.00 91.88 209 TYR A N 1
ATOM 1671 C CA . TYR A 1 209 ? -33.074 -49.277 6.956 1.00 91.88 209 TYR A CA 1
ATOM 1672 C C . TYR A 1 209 ? -32.992 -48.743 8.388 1.00 91.88 209 TYR A C 1
ATOM 1674 O O . TYR A 1 209 ? -32.197 -49.242 9.190 1.00 91.88 209 TYR A O 1
ATOM 1682 N N . VAL A 1 210 ? -33.854 -47.778 8.712 1.00 92.19 210 VAL A N 1
ATOM 1683 C CA . VAL A 1 210 ? -34.143 -47.369 10.092 1.00 92.19 210 VAL A CA 1
ATOM 1684 C C . VAL A 1 210 ? -35.450 -48.038 10.499 1.00 92.19 210 VAL A C 1
ATOM 1686 O O . VAL A 1 210 ? -36.477 -47.815 9.859 1.00 92.19 210 VAL A O 1
ATOM 1689 N N . LEU A 1 211 ? -35.403 -48.880 11.526 1.00 88.81 211 LEU A N 1
ATOM 1690 C CA . LEU A 1 211 ? -36.541 -49.662 12.000 1.00 88.81 211 LEU A CA 1
ATOM 1691 C C . LEU A 1 211 ? -36.927 -49.233 13.414 1.00 88.81 211 LEU A C 1
ATOM 1693 O O . LEU A 1 211 ? -36.052 -48.989 14.245 1.00 88.81 211 LEU A O 1
ATOM 1697 N N . TYR A 1 212 ? -38.225 -49.179 13.700 1.00 87.44 212 TYR A N 1
ATOM 1698 C CA . TYR A 1 212 ? -38.726 -48.976 15.059 1.00 87.44 212 TYR A CA 1
ATOM 1699 C C . TYR A 1 212 ? -38.941 -50.315 15.788 1.00 87.44 212 TYR A C 1
ATOM 1701 O O . TYR A 1 212 ? -38.757 -51.392 15.215 1.00 87.44 212 TYR A O 1
ATOM 1709 N N . ALA A 1 213 ? -39.280 -50.265 17.079 1.00 79.50 213 ALA A N 1
ATOM 1710 C CA . ALA A 1 213 ? -39.391 -51.437 17.955 1.00 79.50 213 ALA A CA 1
ATOM 1711 C C . ALA A 1 213 ? -40.457 -52.464 17.502 1.00 79.50 213 ALA A C 1
ATOM 1713 O O . ALA A 1 213 ? -40.390 -53.641 17.866 1.00 79.50 213 ALA A O 1
ATOM 1714 N N . ASP A 1 214 ? -41.425 -52.033 16.695 1.00 77.81 214 ASP A N 1
ATOM 1715 C CA . ASP A 1 214 ? -42.464 -52.853 16.061 1.00 77.81 214 ASP A CA 1
ATOM 1716 C C . ASP A 1 214 ? -42.011 -53.533 14.752 1.00 77.81 214 ASP A C 1
ATOM 1718 O O . ASP A 1 214 ? -42.697 -54.427 14.259 1.00 77.81 214 ASP A O 1
ATOM 1722 N N . GLY A 1 215 ? -40.834 -53.180 14.226 1.00 74.00 215 GLY A N 1
ATOM 1723 C CA . GLY A 1 215 ? -40.305 -53.680 12.956 1.00 74.00 215 GLY A CA 1
ATOM 1724 C C . GLY A 1 215 ? -40.740 -52.868 11.731 1.00 74.00 215 GLY A C 1
ATOM 1725 O O . GLY A 1 215 ? -40.421 -53.269 10.607 1.00 74.00 215 GLY A O 1
ATOM 1726 N N . GLU A 1 216 ? -41.433 -51.738 11.909 1.00 83.81 216 GLU A N 1
ATOM 1727 C CA . GLU A 1 216 ? -41.779 -50.833 10.813 1.00 83.81 216 GLU A CA 1
ATOM 1728 C C . GLU A 1 216 ? -40.578 -49.992 10.358 1.00 83.81 216 GLU A C 1
ATOM 1730 O O . GLU A 1 216 ? -39.749 -49.556 11.160 1.00 83.81 216 GLU A O 1
ATOM 1735 N N . ILE A 1 217 ? -40.492 -49.740 9.045 1.00 87.00 217 ILE A N 1
ATOM 1736 C CA . ILE A 1 217 ? -39.483 -48.845 8.465 1.00 87.00 217 ILE A CA 1
ATOM 1737 C C . ILE A 1 217 ? -39.917 -47.400 8.694 1.00 87.00 217 ILE A C 1
ATOM 1739 O O . ILE A 1 217 ? -40.936 -46.960 8.153 1.00 87.00 217 ILE A O 1
ATOM 1743 N N . LEU A 1 218 ? -39.099 -46.644 9.425 1.00 88.00 218 LEU A N 1
ATOM 1744 C CA . LEU A 1 218 ? -39.299 -45.212 9.597 1.00 88.00 218 LEU A CA 1
ATOM 1745 C C . LEU A 1 218 ? -39.018 -44.490 8.274 1.00 88.00 218 LEU A C 1
ATOM 1747 O O . LEU A 1 218 ? -37.883 -44.429 7.793 1.00 88.00 218 LEU A O 1
ATOM 1751 N N . LYS A 1 219 ? -40.080 -43.954 7.666 1.00 87.00 219 LYS A N 1
ATOM 1752 C CA . LYS A 1 219 ? -39.994 -43.169 6.429 1.00 87.00 219 LYS A CA 1
ATOM 1753 C C . LYS A 1 219 ? -39.300 -41.832 6.697 1.00 87.00 219 LYS A C 1
ATOM 1755 O O . LYS A 1 219 ? -39.315 -41.327 7.815 1.00 87.00 219 LYS A O 1
ATOM 1760 N N . ASP A 1 220 ? -38.660 -41.292 5.663 1.00 85.25 220 ASP A N 1
ATOM 1761 C CA . ASP A 1 220 ? -37.993 -39.981 5.668 1.00 85.25 220 ASP A CA 1
ATOM 1762 C C . ASP A 1 220 ? -36.876 -39.796 6.719 1.00 85.25 220 ASP A C 1
ATOM 1764 O O . ASP A 1 220 ? -36.429 -38.680 6.974 1.00 85.25 220 ASP A O 1
ATOM 1768 N N . CYS A 1 221 ? -36.356 -40.897 7.271 1.00 89.44 221 CYS A N 1
ATOM 1769 C CA . CYS A 1 221 ? -35.318 -40.897 8.306 1.00 89.44 221 CYS A CA 1
ATOM 1770 C C . CYS A 1 221 ? -33.897 -41.135 7.771 1.00 89.44 221 CYS A C 1
ATOM 1772 O O . CYS A 1 221 ? -32.986 -41.372 8.562 1.00 89.44 221 CYS A O 1
ATOM 1774 N N . ILE A 1 222 ? -33.677 -41.088 6.451 1.00 91.81 222 ILE A N 1
ATOM 1775 C CA . ILE A 1 222 ? -32.339 -41.198 5.855 1.00 91.81 222 ILE A CA 1
ATOM 1776 C C . ILE A 1 222 ? -32.129 -40.101 4.812 1.00 91.81 222 ILE A C 1
ATOM 1778 O O . ILE A 1 222 ? -32.834 -40.044 3.810 1.00 91.81 222 ILE A O 1
ATOM 1782 N N . SER A 1 223 ? -31.116 -39.263 5.004 1.00 90.88 223 SER A N 1
ATOM 1783 C CA . SER A 1 223 ? -30.697 -38.227 4.062 1.00 90.88 223 SER A CA 1
ATOM 1784 C C . SER A 1 223 ? -29.271 -38.484 3.572 1.00 90.88 223 SER A C 1
ATOM 1786 O O . SER A 1 223 ? -28.348 -38.727 4.348 1.00 90.88 223 SER A O 1
ATOM 1788 N N . LEU A 1 224 ? -29.094 -38.437 2.250 1.00 85.88 224 LEU A N 1
ATOM 1789 C CA . LEU A 1 224 ? -27.801 -38.585 1.569 1.00 85.88 224 LEU A CA 1
ATOM 1790 C C . LEU A 1 224 ? -26.964 -37.298 1.574 1.00 85.88 224 LEU A C 1
ATOM 1792 O O . LEU A 1 224 ? -25.795 -37.324 1.191 1.00 85.88 224 LEU A O 1
ATOM 1796 N N . GLY A 1 225 ? -27.583 -36.180 1.942 1.00 84.94 225 GLY A N 1
ATOM 1797 C CA . GLY A 1 225 ? -27.039 -34.842 1.790 1.00 84.94 225 GLY A CA 1
ATOM 1798 C C . GLY A 1 225 ? -28.140 -33.821 1.514 1.00 84.94 225 GLY A C 1
ATOM 1799 O O . GLY A 1 225 ? -29.283 -34.180 1.225 1.00 84.94 225 GLY A O 1
ATOM 1800 N N . SER A 1 226 ? -27.790 -32.543 1.599 1.00 85.56 226 SER A N 1
ATOM 1801 C CA . SER A 1 226 ? -28.670 -31.431 1.252 1.00 85.56 226 SER A CA 1
ATOM 1802 C C . SER A 1 226 ? -28.974 -31.419 -0.258 1.00 85.56 226 SER A C 1
ATOM 1804 O O . SER A 1 226 ? -28.237 -31.986 -1.068 1.00 85.56 226 SER A O 1
ATOM 1806 N N . GLY A 1 227 ? -30.090 -30.798 -0.654 1.00 78.38 227 GLY A N 1
ATOM 1807 C CA . GLY A 1 227 ? -30.517 -30.682 -2.060 1.00 78.38 227 GLY A CA 1
ATOM 1808 C C . GLY A 1 227 ? -31.428 -31.808 -2.570 1.00 78.38 227 GLY A C 1
ATOM 1809 O O . GLY A 1 227 ? -32.201 -31.590 -3.503 1.00 78.38 227 GLY A O 1
ATOM 1810 N N . GLU A 1 228 ? -31.431 -32.974 -1.920 1.00 81.88 228 GLU A N 1
ATOM 1811 C CA . GLU A 1 228 ? -32.341 -34.091 -2.215 1.00 81.88 228 GLU A CA 1
ATOM 1812 C C . GLU A 1 228 ? -33.244 -34.406 -1.001 1.00 81.88 228 GLU A C 1
ATOM 1814 O O . GLU A 1 228 ? -32.850 -34.157 0.140 1.00 81.88 228 GLU A O 1
ATOM 1819 N N . PRO A 1 229 ? -34.468 -34.929 -1.216 1.00 82.88 229 PRO A N 1
ATOM 1820 C CA . PRO A 1 229 ? -35.361 -35.322 -0.126 1.00 82.88 229 PRO A CA 1
ATOM 1821 C C . PRO A 1 229 ? -34.820 -36.534 0.646 1.00 82.88 229 PRO A C 1
ATOM 1823 O O . PRO A 1 229 ? -33.969 -37.275 0.148 1.00 82.88 229 PRO A O 1
ATOM 1826 N N . CYS A 1 230 ? -35.348 -36.767 1.849 1.00 86.19 230 CYS A N 1
ATOM 1827 C CA . CYS A 1 230 ? -35.072 -37.995 2.585 1.00 86.19 230 CYS A CA 1
ATOM 1828 C C . CYS A 1 230 ? -35.613 -39.231 1.848 1.00 86.19 230 CYS A C 1
ATOM 1830 O O . CYS A 1 230 ? -36.562 -39.164 1.066 1.00 86.19 230 CYS A O 1
ATOM 1832 N N . PHE A 1 231 ? -34.993 -40.377 2.114 1.00 85.50 231 PHE A N 1
ATOM 1833 C CA . PHE A 1 231 ? -35.337 -41.670 1.544 1.00 85.50 231 PHE A CA 1
ATOM 1834 C C . PHE A 1 231 ? -35.711 -42.663 2.657 1.00 85.50 231 PHE A C 1
ATOM 1836 O O . PHE A 1 231 ? -35.184 -42.576 3.766 1.00 85.50 231 PHE A O 1
ATOM 1843 N N . PRO A 1 232 ? -36.594 -43.637 2.369 1.00 85.19 232 PRO A N 1
ATOM 1844 C CA . PRO A 1 232 ? -36.950 -44.700 3.315 1.00 85.19 232 PRO A CA 1
ATOM 1845 C C . PRO A 1 232 ? -35.867 -45.783 3.433 1.00 85.19 232 PRO A C 1
ATOM 1847 O O . PRO A 1 232 ? -35.820 -46.523 4.410 1.00 85.19 232 PRO A O 1
ATOM 1850 N N . GLU A 1 233 ? -35.004 -45.900 2.424 1.00 90.31 233 GLU A N 1
ATOM 1851 C CA . GLU A 1 233 ? -33.870 -46.815 2.419 1.00 90.31 233 GLU A CA 1
ATOM 1852 C C . GLU A 1 233 ? -32.672 -46.163 1.738 1.00 90.31 233 GLU A C 1
ATOM 1854 O O . GLU A 1 233 ? -32.807 -45.362 0.809 1.00 90.31 233 GLU A O 1
ATOM 1859 N N . TYR A 1 234 ? -31.484 -46.552 2.175 1.00 92.38 234 TYR A N 1
ATOM 1860 C CA . TYR A 1 234 ? -30.233 -46.139 1.561 1.00 92.38 234 TYR A CA 1
ATOM 1861 C C . TYR A 1 234 ? -29.571 -47.318 0.859 1.00 92.38 234 TYR A C 1
ATOM 1863 O O . TYR A 1 234 ? -29.599 -48.432 1.373 1.00 92.38 234 TYR A O 1
ATOM 1871 N N . ARG A 1 235 ? -28.938 -47.076 -0.295 1.00 92.81 235 ARG A N 1
ATOM 1872 C CA . ARG A 1 235 ? -28.179 -48.085 -1.051 1.00 92.81 235 ARG A CA 1
ATOM 1873 C C . ARG A 1 235 ? -26.778 -47.567 -1.352 1.00 92.81 235 ARG A C 1
ATOM 1875 O O . ARG A 1 235 ? -26.662 -46.521 -1.995 1.00 92.81 235 ARG A O 1
ATOM 1882 N N . SER A 1 236 ? -25.743 -48.293 -0.941 1.00 93.44 236 SER A N 1
ATOM 1883 C CA . SER A 1 236 ? -24.342 -47.919 -1.184 1.00 93.44 236 SER A CA 1
ATOM 1884 C C . SER A 1 236 ? -23.965 -47.977 -2.669 1.00 93.44 236 SER A C 1
ATOM 1886 O O . SER A 1 236 ? -24.636 -48.627 -3.476 1.00 93.44 236 SER A O 1
ATOM 1888 N N . PHE A 1 237 ? -22.858 -47.338 -3.050 1.00 92.06 237 PHE A N 1
ATOM 1889 C CA . PHE A 1 237 ? -22.183 -47.679 -4.298 1.00 92.06 237 PHE A CA 1
ATOM 1890 C C . PHE A 1 237 ? -21.541 -49.069 -4.218 1.00 92.06 237 PHE A C 1
ATOM 1892 O O . PHE A 1 237 ? -21.367 -49.654 -3.143 1.00 92.06 237 PHE A O 1
ATOM 1899 N N . VAL A 1 238 ? -21.205 -49.603 -5.390 1.00 91.56 238 VAL A N 1
ATOM 1900 C CA . VAL A 1 238 ? -20.635 -50.939 -5.557 1.00 91.56 238 VAL A CA 1
ATOM 1901 C C . VAL A 1 238 ? -19.240 -50.827 -6.159 1.00 91.56 238 VAL A C 1
ATOM 1903 O O . VAL A 1 238 ? -19.084 -50.315 -7.268 1.00 91.56 238 VAL A O 1
ATOM 1906 N N . LEU A 1 239 ? -18.242 -51.334 -5.435 1.00 90.38 239 LEU A N 1
ATOM 1907 C CA . LEU A 1 239 ? -16.874 -51.494 -5.932 1.00 90.38 239 LEU A CA 1
ATOM 1908 C C . LEU A 1 239 ? -16.770 -52.794 -6.735 1.00 90.38 239 LEU A C 1
ATOM 1910 O O . LEU A 1 239 ? -17.286 -53.839 -6.319 1.00 90.38 239 LEU A O 1
ATOM 1914 N N . TYR A 1 240 ? -16.140 -52.728 -7.905 1.00 89.50 240 TYR A N 1
ATOM 1915 C CA . TYR A 1 240 ? -16.056 -53.870 -8.808 1.00 89.50 240 TYR A CA 1
ATOM 1916 C C . TYR A 1 240 ? -15.098 -54.941 -8.285 1.00 89.50 240 TYR A C 1
ATOM 1918 O O . TYR A 1 240 ? -13.920 -54.681 -8.068 1.00 89.50 240 TYR A O 1
ATOM 1926 N N . HIS A 1 241 ? -15.616 -56.159 -8.106 1.00 88.81 241 HIS A N 1
ATOM 1927 C CA . HIS A 1 241 ? -14.894 -57.324 -7.595 1.00 88.81 241 HIS A CA 1
ATOM 1928 C C . HIS A 1 241 ? -14.064 -57.021 -6.340 1.00 88.81 241 HIS A C 1
ATOM 1930 O O . HIS A 1 241 ? -12.876 -57.333 -6.303 1.00 88.81 241 HIS A O 1
ATOM 1936 N N . ASN A 1 242 ? -14.712 -56.472 -5.307 1.00 88.19 242 ASN A N 1
ATOM 1937 C CA . ASN A 1 242 ? -14.089 -56.216 -4.013 1.00 88.19 242 ASN A CA 1
ATOM 1938 C C . ASN A 1 242 ? -14.873 -56.891 -2.869 1.00 88.19 242 ASN A C 1
ATOM 1940 O O . ASN A 1 242 ? -16.013 -56.529 -2.581 1.00 88.19 242 ASN A O 1
ATOM 1944 N N . ASN A 1 243 ? -14.249 -57.881 -2.221 1.00 88.88 243 ASN A N 1
ATOM 1945 C CA . ASN A 1 243 ? -14.778 -58.586 -1.043 1.00 88.88 243 ASN A CA 1
ATOM 1946 C C . ASN A 1 243 ? -14.536 -57.852 0.285 1.00 88.88 243 ASN A C 1
ATOM 1948 O O . ASN A 1 243 ? -15.187 -58.188 1.270 1.00 88.88 243 ASN A O 1
ATOM 1952 N N . SER A 1 244 ? -13.622 -56.883 0.295 1.00 91.06 244 SER A N 1
ATOM 1953 C CA . SER A 1 244 ? -13.299 -56.028 1.438 1.00 91.06 244 SER A CA 1
ATOM 1954 C C . SER A 1 244 ? -13.567 -54.548 1.106 1.00 91.06 244 SER A C 1
ATOM 1956 O O . SER A 1 244 ? -12.644 -53.725 1.147 1.00 91.06 244 SER A O 1
ATOM 1958 N N . PRO A 1 245 ? -14.792 -54.187 0.663 1.00 91.81 245 PRO A N 1
ATOM 1959 C CA . PRO A 1 245 ? -15.089 -52.836 0.208 1.00 91.81 245 PRO A CA 1
ATOM 1960 C C . PRO A 1 245 ? -14.935 -51.818 1.340 1.00 91.81 245 PRO A C 1
ATOM 1962 O O . PRO A 1 245 ? -15.382 -52.041 2.465 1.00 91.81 245 PRO A O 1
ATOM 1965 N N . ARG A 1 246 ? -14.341 -50.668 1.010 1.00 91.94 246 ARG A N 1
ATOM 1966 C CA . ARG A 1 246 ? -14.311 -49.469 1.854 1.00 91.94 246 ARG A CA 1
ATOM 1967 C C . ARG A 1 246 ? -15.182 -48.407 1.201 1.00 91.94 246 ARG A C 1
ATOM 1969 O O . ARG A 1 246 ? -14.819 -47.891 0.145 1.00 91.94 246 ARG A O 1
ATOM 1976 N N . TRP A 1 247 ? -16.349 -48.136 1.778 1.00 90.44 247 TRP A N 1
ATOM 1977 C CA . TRP A 1 247 ? -17.315 -47.215 1.174 1.00 90.44 247 TRP A CA 1
ATOM 1978 C C . TRP A 1 247 ? -17.023 -45.767 1.547 1.00 90.44 247 TRP A C 1
ATOM 1980 O O . TRP A 1 247 ? -17.049 -44.894 0.682 1.00 90.44 247 TRP A O 1
ATOM 1990 N N . SER A 1 248 ? -16.757 -45.512 2.829 1.00 88.69 248 SER A N 1
ATOM 1991 C CA . SER A 1 248 ? -16.632 -44.158 3.380 1.00 88.69 248 SER A CA 1
ATOM 1992 C C . SER A 1 248 ? -17.792 -43.242 2.941 1.00 88.69 248 SER A C 1
ATOM 1994 O O . SER A 1 248 ? -17.609 -42.055 2.664 1.00 88.69 248 SER A O 1
ATOM 1996 N N . GLU A 1 249 ? -19.005 -43.802 2.836 1.00 88.56 249 GLU A N 1
ATOM 1997 C CA . GLU A 1 249 ? -20.226 -43.045 2.549 1.00 88.56 249 GLU A CA 1
ATOM 1998 C C . GLU A 1 249 ? -20.892 -42.636 3.863 1.00 88.56 249 GLU A C 1
ATOM 2000 O O . GLU A 1 249 ? -21.336 -43.493 4.626 1.00 88.56 249 GLU A O 1
ATOM 2005 N N . ALA A 1 250 ? -20.964 -41.327 4.102 1.00 89.56 250 ALA A N 1
ATOM 2006 C CA . ALA A 1 250 ? -21.678 -40.734 5.224 1.00 89.56 250 ALA A CA 1
ATOM 2007 C C . ALA A 1 250 ? -23.130 -40.407 4.845 1.00 89.56 250 ALA A C 1
ATOM 2009 O O . ALA A 1 250 ? -23.390 -39.902 3.749 1.00 89.56 250 ALA A O 1
ATOM 2010 N N . VAL A 1 251 ? -24.056 -40.674 5.762 1.00 91.25 251 VAL A N 1
ATOM 2011 C CA . VAL A 1 251 ? -25.491 -40.395 5.655 1.00 91.25 251 VAL A CA 1
ATOM 2012 C C . VAL A 1 251 ? -26.003 -39.772 6.947 1.00 91.25 251 VAL A C 1
ATOM 2014 O O . VAL A 1 251 ? -25.522 -40.083 8.034 1.00 91.25 251 VAL A O 1
ATOM 2017 N N . LYS A 1 252 ? -26.992 -38.892 6.831 1.00 92.19 252 LYS A N 1
ATOM 2018 C CA . LYS A 1 252 ? -27.671 -38.259 7.961 1.00 92.19 252 LYS A CA 1
ATOM 2019 C C . LYS A 1 252 ? -28.950 -39.023 8.291 1.00 92.19 252 LYS A C 1
ATOM 2021 O O . LYS A 1 252 ? -29.706 -39.381 7.392 1.00 92.19 252 LYS A O 1
ATOM 2026 N N . LEU A 1 253 ? -29.211 -39.225 9.574 1.00 91.88 253 LEU A N 1
ATOM 2027 C CA . LEU A 1 253 ? -30.377 -39.914 10.114 1.00 91.88 253 LEU A CA 1
ATOM 2028 C C . LEU A 1 253 ? -31.219 -38.928 10.943 1.00 91.88 253 LEU A C 1
ATOM 2030 O O . LEU A 1 253 ? -31.016 -38.827 12.155 1.00 91.88 253 LEU A O 1
ATOM 2034 N N . PRO A 1 254 ? -32.134 -38.158 10.319 1.00 89.12 254 PRO A N 1
ATOM 2035 C CA . PRO A 1 254 ? -33.004 -37.214 11.023 1.00 89.12 254 PRO A CA 1
ATOM 2036 C C . PRO A 1 254 ? -34.143 -37.943 11.758 1.00 89.12 254 PRO A C 1
ATOM 2038 O O . PRO A 1 254 ? -35.303 -37.878 11.362 1.00 89.12 254 PRO A O 1
ATOM 2041 N N . ILE A 1 255 ? -33.807 -38.678 12.819 1.00 90.12 255 ILE A N 1
ATOM 2042 C CA . ILE A 1 255 ? -34.771 -39.466 13.594 1.00 90.12 255 ILE A CA 1
ATOM 2043 C C . ILE A 1 255 ? -35.446 -38.565 14.644 1.00 90.12 255 ILE A C 1
ATOM 2045 O O . ILE A 1 255 ? -34.739 -37.901 15.413 1.00 90.12 255 ILE A O 1
ATOM 2049 N N . PRO A 1 256 ? -36.792 -38.552 14.728 1.00 88.62 256 PRO A N 1
ATOM 2050 C CA . PRO A 1 256 ? -37.512 -37.832 15.776 1.00 88.62 256 PRO A CA 1
ATOM 2051 C C . PRO A 1 256 ? -37.082 -38.268 17.184 1.00 88.62 256 PRO A C 1
ATOM 2053 O O . PRO A 1 256 ? -36.927 -39.462 17.457 1.00 88.62 256 PRO A O 1
ATOM 2056 N N . ILE A 1 257 ? -36.889 -37.301 18.088 1.00 87.06 257 ILE A N 1
ATOM 2057 C CA . ILE A 1 257 ? -36.341 -37.525 19.441 1.00 87.06 257 ILE A CA 1
ATOM 2058 C C . ILE A 1 257 ? -37.198 -38.529 20.234 1.00 87.06 257 ILE A C 1
ATOM 2060 O O . ILE A 1 257 ? -36.667 -39.404 20.917 1.00 87.06 257 ILE A O 1
ATOM 2064 N N . ASP A 1 258 ? -38.519 -38.450 20.096 1.00 86.38 258 ASP A N 1
ATOM 2065 C CA . ASP A 1 258 ? -39.511 -39.325 20.727 1.00 86.38 258 ASP A CA 1
ATOM 2066 C C . ASP A 1 258 ? -39.446 -40.781 20.230 1.00 86.38 258 ASP A C 1
ATOM 2068 O O . ASP A 1 258 ? -39.729 -41.716 20.982 1.00 86.38 258 ASP A O 1
ATOM 2072 N N . ARG A 1 259 ? -39.009 -41.002 18.984 1.00 87.44 259 ARG A N 1
ATOM 2073 C CA . ARG A 1 259 ? -38.840 -42.340 18.390 1.00 87.44 259 ARG A CA 1
ATOM 2074 C C . ARG A 1 259 ? -37.428 -42.907 18.563 1.00 87.44 259 ARG A C 1
ATOM 2076 O O . ARG A 1 259 ? -37.213 -44.089 18.286 1.00 87.44 259 ARG A O 1
ATOM 2083 N N . PHE A 1 260 ? -36.469 -42.127 19.059 1.00 89.00 260 PHE A N 1
ATOM 2084 C CA . PHE A 1 260 ? -35.060 -42.530 19.131 1.00 89.00 260 PHE A CA 1
ATOM 2085 C C . PHE A 1 260 ? -34.823 -43.756 20.037 1.00 89.00 260 PHE A C 1
ATOM 2087 O O . PHE A 1 260 ? -34.167 -44.709 19.626 1.00 89.00 260 PHE A O 1
ATOM 2094 N N . ARG A 1 261 ? -35.435 -43.785 21.233 1.00 83.38 261 ARG A N 1
ATOM 2095 C CA . ARG A 1 261 ? -35.272 -44.839 22.266 1.00 83.38 261 ARG A CA 1
ATOM 2096 C C . ARG A 1 261 ? -35.691 -46.254 21.824 1.00 83.38 261 ARG A C 1
ATOM 2098 O O . ARG A 1 261 ? -35.260 -47.227 22.433 1.00 83.38 261 ARG A O 1
ATOM 2105 N N . GLY A 1 262 ? -36.514 -46.380 20.782 1.00 83.81 262 GLY A N 1
ATOM 2106 C CA . GLY A 1 262 ? -36.964 -47.667 20.228 1.00 83.81 262 GLY A CA 1
ATOM 2107 C C . GLY A 1 262 ? -36.411 -47.989 18.838 1.00 83.81 262 GLY A C 1
ATOM 2108 O O . GLY A 1 262 ? -36.773 -49.014 18.266 1.00 83.81 262 GLY A O 1
ATOM 2109 N N . SER A 1 263 ? -35.577 -47.116 18.272 1.00 90.38 263 SER A N 1
ATOM 2110 C CA . SER A 1 263 ? -35.098 -47.247 16.896 1.00 90.38 263 SER A CA 1
ATOM 2111 C C . SER A 1 263 ? -33.789 -48.039 16.808 1.00 90.38 263 SER A C 1
ATOM 2113 O O . SER A 1 263 ? -32.907 -47.928 17.663 1.00 90.38 263 SER A O 1
ATOM 2115 N N . HIS A 1 264 ? -33.642 -48.821 15.741 1.00 89.75 264 HIS A N 1
ATOM 2116 C CA . HIS A 1 264 ? -32.433 -49.573 15.417 1.00 89.75 264 HIS A CA 1
ATOM 2117 C C . HIS A 1 264 ? -32.141 -49.527 13.914 1.00 89.75 264 HIS A C 1
ATOM 2119 O O . HIS A 1 264 ? -33.019 -49.288 13.084 1.00 89.75 264 HIS A O 1
ATOM 2125 N N . LEU A 1 265 ? -30.880 -49.747 13.556 1.00 92.12 265 LEU A N 1
ATOM 2126 C CA . LEU A 1 265 ? -30.421 -49.760 12.173 1.00 92.12 265 LEU A CA 1
ATOM 2127 C C . LEU A 1 265 ? -30.248 -51.190 11.694 1.00 92.12 265 LEU A C 1
ATOM 2129 O O . LEU A 1 265 ? -29.691 -52.018 12.413 1.00 92.12 265 LEU A O 1
ATOM 2133 N N . ARG A 1 266 ? -30.675 -51.465 10.462 1.00 90.56 266 ARG A N 1
ATOM 2134 C CA . ARG A 1 266 ? -30.498 -52.759 9.796 1.00 90.56 266 ARG A CA 1
ATOM 2135 C C . ARG A 1 266 ? -29.782 -52.572 8.466 1.00 90.56 266 ARG A C 1
ATOM 2137 O O . ARG A 1 266 ? -30.202 -51.764 7.643 1.00 90.56 266 ARG A O 1
ATOM 2144 N N . PHE A 1 267 ? -28.742 -53.366 8.242 1.00 93.81 267 PHE A N 1
ATOM 2145 C CA . PHE A 1 267 ? -27.911 -53.367 7.041 1.00 93.81 267 PHE A CA 1
ATOM 2146 C C . PHE A 1 267 ? -28.047 -54.706 6.329 1.00 93.81 267 PHE A C 1
ATOM 2148 O O . PHE A 1 267 ? -27.801 -55.749 6.922 1.00 93.81 267 PHE A O 1
ATOM 2155 N N . GLU A 1 268 ? -28.416 -54.700 5.057 1.00 92.50 268 GLU A N 1
ATOM 2156 C CA . GLU A 1 268 ? -28.582 -55.899 4.241 1.00 92.50 268 GLU A CA 1
ATOM 2157 C C . GLU A 1 268 ? -27.528 -55.956 3.136 1.00 92.50 268 GLU A C 1
ATOM 2159 O O . GLU A 1 268 ? -27.358 -55.002 2.377 1.00 92.50 268 GLU A O 1
ATOM 2164 N N . PHE A 1 269 ? -26.844 -57.094 3.016 1.00 92.75 269 PHE A N 1
ATOM 2165 C CA . PHE A 1 269 ? -25.746 -57.298 2.075 1.00 92.75 269 PHE A CA 1
ATOM 2166 C C . PHE A 1 269 ? -26.220 -58.092 0.859 1.00 92.75 269 PHE A C 1
ATOM 2168 O O . PHE A 1 269 ? -26.583 -59.274 0.951 1.00 92.75 269 PHE A O 1
ATOM 2175 N N . ARG A 1 270 ? -26.207 -57.445 -0.310 1.00 90.88 270 ARG A N 1
ATOM 2176 C CA . ARG A 1 270 ? -26.653 -58.030 -1.578 1.00 90.88 270 ARG A CA 1
ATOM 2177 C C . ARG A 1 270 ? -25.495 -58.160 -2.557 1.00 90.88 270 ARG A C 1
ATOM 2179 O O . ARG A 1 270 ? -24.702 -57.243 -2.742 1.00 90.88 270 ARG A O 1
ATOM 2186 N N . HIS A 1 271 ? -25.415 -59.305 -3.231 1.00 89.75 271 HIS A N 1
ATOM 2187 C CA . HIS A 1 271 ? -24.478 -59.504 -4.328 1.00 89.75 271 HIS A CA 1
ATOM 2188 C C . HIS A 1 271 ? -25.063 -58.999 -5.651 1.00 89.75 271 HIS A C 1
ATOM 2190 O O . HIS A 1 271 ? -26.128 -59.455 -6.078 1.00 89.75 271 HIS A O 1
ATOM 2196 N N . CYS A 1 272 ? -24.328 -58.117 -6.327 1.00 88.38 272 CYS A N 1
ATOM 2197 C CA . CYS A 1 272 ? -24.697 -57.546 -7.618 1.00 88.38 272 CYS A CA 1
ATOM 2198 C C . CYS A 1 272 ? -24.065 -58.318 -8.788 1.00 88.38 272 CYS A C 1
ATOM 2200 O O . CYS A 1 272 ? -22.842 -58.441 -8.891 1.00 88.38 272 CYS A O 1
ATOM 2202 N N . SER A 1 273 ? -24.897 -58.832 -9.697 1.00 82.31 273 SER A N 1
ATOM 2203 C CA . SER A 1 273 ? -24.418 -59.505 -10.909 1.00 82.31 273 SER A CA 1
ATOM 2204 C C . SER A 1 273 ? -23.801 -58.516 -11.904 1.00 82.31 273 SER A C 1
ATOM 2206 O O . SER A 1 273 ? -24.205 -57.360 -11.980 1.00 82.31 273 SER A O 1
ATOM 2208 N N . THR A 1 274 ? -22.849 -58.982 -12.714 1.00 82.44 274 THR A N 1
ATOM 2209 C CA . THR A 1 274 ? -22.358 -58.248 -13.894 1.00 82.44 274 THR A CA 1
ATOM 2210 C C . THR A 1 274 ? -23.289 -58.394 -15.105 1.00 82.44 274 THR A C 1
ATOM 2212 O O . THR A 1 274 ? -23.158 -57.648 -16.075 1.00 82.44 274 THR A O 1
ATOM 2215 N N . LYS A 1 275 ? -24.246 -59.336 -15.064 1.00 77.56 275 LYS A N 1
ATOM 2216 C CA . LYS A 1 275 ? -25.245 -59.545 -16.122 1.00 77.56 275 LYS A CA 1
ATOM 2217 C C . LYS A 1 275 ? -26.369 -58.509 -16.007 1.00 77.56 275 LYS A C 1
ATOM 2219 O O . LYS A 1 275 ? -26.940 -58.341 -14.939 1.00 77.56 275 LYS A O 1
ATOM 2224 N N . ASP A 1 276 ? -26.745 -57.896 -17.131 1.00 65.56 276 ASP A N 1
ATOM 2225 C CA . ASP A 1 276 ? -27.744 -56.805 -17.212 1.00 65.56 276 ASP A CA 1
ATOM 2226 C C . ASP A 1 276 ? -29.162 -57.221 -16.748 1.00 65.56 276 ASP A C 1
ATOM 2228 O O . ASP A 1 276 ? -29.937 -56.390 -16.293 1.00 65.56 276 ASP A O 1
ATOM 2232 N N . LYS A 1 277 ? -29.489 -58.523 -16.825 1.00 68.00 277 LYS A N 1
ATOM 2233 C CA . LYS A 1 277 ? -30.739 -59.128 -16.313 1.00 68.00 277 LYS A CA 1
ATOM 2234 C C . LYS A 1 277 ? -30.561 -59.865 -14.971 1.00 68.00 277 LYS A C 1
ATOM 2236 O O . LYS A 1 277 ? -31.396 -60.681 -14.600 1.00 68.00 277 LYS A O 1
ATOM 2241 N N . GLY A 1 278 ? -29.432 -59.688 -14.284 1.00 70.94 278 GLY A N 1
ATOM 2242 C CA . GLY A 1 278 ? -29.141 -60.408 -13.045 1.00 70.94 278 GLY A CA 1
ATOM 2243 C C . GLY A 1 278 ? -29.793 -59.761 -11.821 1.00 70.94 278 GLY A C 1
ATOM 2244 O O . GLY A 1 278 ? -29.580 -58.581 -11.557 1.00 70.94 278 GLY A O 1
ATOM 2245 N N . GLU A 1 279 ? -30.530 -60.542 -11.031 1.00 75.31 279 GLU A N 1
ATOM 2246 C CA . GLU A 1 279 ? -31.109 -60.082 -9.762 1.00 75.31 279 GLU A CA 1
ATOM 2247 C C . GLU A 1 279 ? -30.047 -59.850 -8.673 1.00 75.31 279 GLU A C 1
ATOM 2249 O O . GLU A 1 279 ? -28.996 -60.503 -8.637 1.00 75.31 279 GLU A O 1
ATOM 2254 N N . LYS A 1 280 ? -30.345 -58.932 -7.745 1.00 85.38 280 LYS A N 1
ATOM 2255 C CA . LYS A 1 280 ? -29.535 -58.690 -6.545 1.00 85.38 280 LYS A CA 1
ATOM 2256 C C . LYS A 1 280 ? -29.843 -59.767 -5.502 1.00 85.38 280 LYS A C 1
ATOM 2258 O O . LYS A 1 280 ? -30.960 -59.836 -5.001 1.00 85.38 280 LYS A O 1
ATOM 2263 N N . LYS A 1 281 ? -28.858 -60.600 -5.154 1.00 86.62 281 LYS A N 1
ATOM 2264 C CA . LYS A 1 281 ? -29.054 -61.724 -4.218 1.00 86.62 281 LYS A CA 1
ATOM 2265 C C . LYS A 1 281 ? -28.638 -61.348 -2.797 1.00 86.62 281 LYS A C 1
ATOM 2267 O O . LYS A 1 281 ? -27.451 -61.122 -2.569 1.00 86.62 281 LYS A O 1
ATOM 2272 N N . LEU A 1 282 ? -29.586 -61.311 -1.858 1.00 87.06 282 LEU A N 1
ATOM 2273 C CA . LEU A 1 282 ? -29.323 -61.154 -0.420 1.00 87.06 282 LEU A CA 1
ATOM 2274 C C . LEU A 1 282 ? -28.551 -62.369 0.110 1.00 87.06 282 LEU A C 1
ATOM 2276 O O . LEU A 1 282 ? -28.945 -63.503 -0.160 1.00 87.06 282 LEU A O 1
ATOM 2280 N N . PHE A 1 283 ? -27.462 -62.141 0.846 1.00 88.00 283 PHE A N 1
ATOM 2281 C CA . PHE A 1 283 ? -26.678 -63.229 1.448 1.00 88.00 283 PHE A CA 1
ATOM 2282 C C . PHE A 1 283 ? -26.441 -63.070 2.954 1.00 88.00 283 PHE A C 1
ATOM 2284 O O . PHE A 1 283 ? -26.170 -64.065 3.628 1.00 88.00 283 PHE A O 1
ATOM 2291 N N . GLY A 1 284 ? -26.593 -61.863 3.499 1.00 88.19 284 GLY A N 1
ATOM 2292 C CA . GLY A 1 284 ? -26.504 -61.631 4.935 1.00 88.19 284 GLY A CA 1
ATOM 2293 C C . GLY A 1 284 ? -27.061 -60.277 5.355 1.00 88.19 284 GLY A C 1
ATOM 2294 O O . GLY A 1 284 ? -27.372 -59.445 4.502 1.00 88.19 284 GLY A O 1
ATOM 2295 N N . PHE A 1 285 ? -27.165 -60.056 6.662 1.00 90.12 285 PHE A N 1
ATOM 2296 C CA . PHE A 1 285 ? -27.527 -58.766 7.250 1.00 90.12 285 PHE A CA 1
ATOM 2297 C C . PHE A 1 285 ? -26.794 -58.522 8.580 1.00 90.12 285 PHE A C 1
ATOM 2299 O O . PHE A 1 285 ? -26.264 -59.457 9.173 1.00 90.12 285 PHE A O 1
ATOM 2306 N N . ALA A 1 286 ? -26.768 -57.275 9.040 1.00 90.88 286 ALA A N 1
ATOM 2307 C CA . ALA A 1 286 ? -26.272 -56.833 10.345 1.00 90.88 286 ALA A CA 1
ATOM 2308 C C . ALA A 1 286 ? -27.253 -55.809 10.946 1.00 90.88 286 ALA A C 1
ATOM 2310 O O . ALA A 1 286 ? -28.055 -55.227 10.213 1.00 90.88 286 ALA A O 1
ATOM 2311 N N . PHE A 1 287 ? -27.215 -55.577 12.259 1.00 89.31 287 PHE A N 1
ATOM 2312 C CA . PHE A 1 287 ? -28.063 -54.573 12.913 1.00 89.31 287 PHE A CA 1
ATOM 2313 C C . PHE A 1 287 ? -27.391 -53.970 14.156 1.00 89.31 287 PHE A C 1
ATOM 2315 O O . PHE A 1 287 ? -26.475 -54.580 14.704 1.00 89.31 287 PHE A O 1
ATOM 2322 N N . THR A 1 288 ? -27.844 -52.790 14.594 1.00 90.25 288 THR A N 1
ATOM 2323 C CA . THR A 1 288 ? -27.409 -52.149 15.851 1.00 90.25 288 THR A CA 1
ATOM 2324 C C . THR A 1 288 ? -28.507 -51.247 16.446 1.00 90.25 288 THR A C 1
ATOM 2326 O O . THR A 1 288 ? -29.169 -50.538 15.679 1.00 90.25 288 THR A O 1
ATOM 2329 N N . PRO A 1 289 ? -28.751 -51.256 17.772 1.00 89.50 289 PRO A N 1
ATOM 2330 C CA . PRO A 1 289 ? -29.652 -50.306 18.429 1.00 89.50 289 PRO A CA 1
ATOM 2331 C C . PRO A 1 289 ? -29.022 -48.908 18.547 1.00 89.50 289 PRO A C 1
ATOM 2333 O O . PRO A 1 289 ? -27.806 -48.768 18.655 1.00 89.50 289 PRO A O 1
ATOM 2336 N N . LEU A 1 290 ? -29.853 -47.861 18.548 1.00 90.00 290 LEU A N 1
ATOM 2337 C CA . LEU A 1 290 ? -29.374 -46.472 18.641 1.00 90.00 290 LEU A CA 1
ATOM 2338 C C . LEU A 1 290 ? -29.164 -45.967 20.075 1.00 90.00 290 LEU A C 1
ATOM 2340 O O . LEU A 1 290 ? -28.474 -44.968 20.281 1.00 90.00 290 LEU A O 1
ATOM 2344 N N . MET A 1 291 ? -29.752 -46.639 21.063 1.00 88.44 291 MET A N 1
ATOM 2345 C CA . MET A 1 291 ? -29.667 -46.272 22.475 1.00 88.44 291 MET A CA 1
ATOM 2346 C C . MET A 1 291 ? -29.194 -47.468 23.301 1.00 88.44 291 MET A C 1
ATOM 2348 O O . MET A 1 291 ? -29.586 -48.605 23.034 1.00 88.44 291 MET A O 1
ATOM 2352 N N . ARG A 1 292 ? -28.341 -47.200 24.287 1.00 85.44 292 ARG A N 1
ATOM 2353 C CA . ARG A 1 292 ? -27.813 -48.184 25.233 1.00 85.44 292 ARG A CA 1
ATOM 2354 C C . ARG A 1 292 ? -28.804 -48.447 26.366 1.00 85.44 292 ARG A C 1
ATOM 2356 O O . ARG A 1 292 ? -29.774 -47.711 26.556 1.00 85.44 292 ARG A O 1
ATOM 2363 N N . GLU A 1 293 ? -28.536 -49.497 27.135 1.00 78.44 293 GLU A N 1
ATOM 2364 C CA . GLU A 1 293 ? -29.362 -49.898 28.282 1.00 78.44 293 GLU A CA 1
ATOM 2365 C C . GLU A 1 293 ? -29.402 -48.834 29.390 1.00 78.44 293 GLU A C 1
ATOM 2367 O O . GLU A 1 293 ? -30.439 -48.643 30.021 1.00 78.44 293 GLU A O 1
ATOM 2372 N N . ASP A 1 294 ? -28.316 -48.078 29.573 1.00 81.00 294 ASP A N 1
ATOM 2373 C CA . ASP A 1 294 ? -28.203 -46.982 30.548 1.00 81.00 294 ASP A CA 1
ATOM 2374 C C . ASP A 1 294 ? -28.991 -45.710 30.164 1.00 81.00 294 ASP A C 1
ATOM 2376 O O . ASP A 1 294 ? -29.029 -44.737 30.918 1.00 81.00 294 ASP A O 1
ATOM 2380 N N . GLY A 1 295 ? -29.648 -45.702 28.999 1.00 82.38 295 GLY A N 1
ATOM 2381 C CA . GLY A 1 295 ? -30.410 -44.560 28.502 1.00 82.38 295 GLY A CA 1
ATOM 2382 C C . GLY A 1 295 ? -29.586 -43.523 27.739 1.00 82.38 295 GLY A C 1
ATOM 2383 O O . GLY A 1 295 ? -30.175 -42.549 27.262 1.00 82.38 295 GLY A O 1
ATOM 2384 N N . THR A 1 296 ? -28.270 -43.716 27.603 1.00 87.62 296 THR A N 1
ATOM 2385 C CA . THR A 1 296 ? -27.413 -42.890 26.743 1.00 87.62 296 THR A CA 1
ATOM 2386 C C . THR A 1 296 ? -27.484 -43.353 25.290 1.00 87.62 296 THR A C 1
ATOM 2388 O O . THR A 1 296 ? -27.884 -44.476 24.971 1.00 87.62 296 THR A O 1
ATOM 2391 N N . THR A 1 297 ? -27.127 -42.468 24.366 1.00 89.81 297 THR A N 1
ATOM 2392 C CA . THR A 1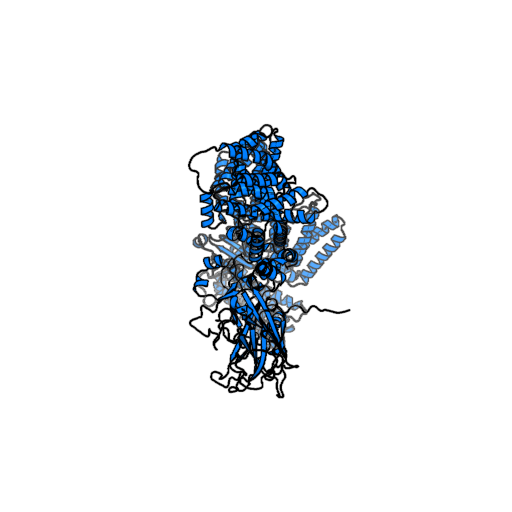 297 ? -27.082 -42.810 22.939 1.00 89.81 297 THR A CA 1
ATOM 2393 C C . THR A 1 297 ? -25.828 -43.614 22.583 1.00 89.81 297 THR A C 1
ATOM 2395 O O . THR A 1 297 ? -24.856 -43.658 23.339 1.00 89.81 297 THR A O 1
ATOM 2398 N N . LEU A 1 298 ? -25.855 -44.286 21.428 1.00 88.94 298 LEU A N 1
ATOM 2399 C CA . LEU A 1 298 ? -24.689 -44.972 20.867 1.00 88.94 298 LEU A CA 1
ATOM 2400 C C . LEU A 1 298 ? -23.491 -44.005 20.773 1.00 88.94 298 LEU A C 1
ATOM 2402 O O . LEU A 1 298 ? -23.684 -42.879 20.323 1.00 88.94 298 LEU A O 1
ATOM 2406 N N . SER A 1 299 ? -22.286 -44.420 21.200 1.00 88.50 299 SER A N 1
ATOM 2407 C CA . SER A 1 299 ? -21.110 -43.527 21.223 1.00 88.50 299 SER A CA 1
ATOM 2408 C C . SER A 1 299 ? -20.586 -43.178 19.835 1.00 88.50 299 SER A C 1
ATOM 2410 O O . SER A 1 299 ? -20.749 -43.939 18.878 1.00 88.50 299 SER A O 1
ATOM 2412 N N . ASP A 1 300 ? -19.914 -42.034 19.754 1.00 89.25 300 ASP A N 1
ATOM 2413 C CA . ASP A 1 300 ? -19.299 -41.512 18.536 1.00 89.25 300 ASP A CA 1
ATOM 2414 C C . ASP A 1 300 ? -17.976 -42.222 18.197 1.00 89.25 300 ASP A C 1
ATOM 2416 O O . ASP A 1 300 ? -16.901 -41.631 18.257 1.00 89.25 300 ASP A O 1
ATOM 2420 N N . ASP A 1 301 ? -18.058 -43.508 17.847 1.00 88.31 301 ASP A N 1
ATOM 2421 C CA . ASP A 1 301 ? -16.909 -44.371 17.552 1.00 88.31 301 ASP A CA 1
ATOM 2422 C C . ASP A 1 301 ? -17.136 -45.245 16.302 1.00 88.31 301 ASP A C 1
ATOM 2424 O O . ASP A 1 301 ? -18.191 -45.202 15.661 1.00 88.31 301 ASP A O 1
ATOM 2428 N N . SER A 1 302 ? -16.127 -46.049 15.939 1.00 90.06 302 SER A N 1
ATOM 2429 C CA . SER A 1 302 ? -16.262 -47.142 14.965 1.00 90.06 302 SER A CA 1
ATOM 2430 C C . SER A 1 302 ? -16.795 -48.396 15.670 1.00 90.06 302 SER A C 1
ATOM 2432 O O . SER A 1 302 ? -16.188 -48.893 16.619 1.00 90.06 302 SER A O 1
ATOM 2434 N N . HIS A 1 303 ? -17.926 -48.914 15.196 1.00 91.25 303 HIS A N 1
ATOM 2435 C CA . HIS A 1 303 ? -18.636 -50.069 15.741 1.00 91.25 303 HIS A CA 1
ATOM 2436 C C . HIS A 1 303 ? -18.474 -51.277 14.822 1.00 91.25 303 HIS A C 1
ATOM 2438 O O . HIS A 1 303 ? -18.822 -51.225 13.639 1.00 91.25 303 HIS A O 1
ATOM 2444 N N . GLU A 1 304 ? -17.985 -52.383 15.377 1.00 92.75 304 GLU A N 1
ATOM 2445 C CA . GLU A 1 304 ? -17.925 -53.675 14.694 1.00 92.75 304 GLU A CA 1
ATOM 2446 C C . GLU A 1 304 ? -19.261 -54.416 14.833 1.00 92.75 304 GLU A C 1
ATOM 2448 O O . GLU A 1 304 ? -19.704 -54.740 15.935 1.00 92.75 304 GLU A O 1
ATOM 2453 N N . LEU A 1 305 ? -19.902 -54.704 13.702 1.00 91.12 305 LEU A N 1
ATOM 2454 C CA . LEU A 1 305 ? -21.173 -55.409 13.616 1.00 91.12 305 LEU A CA 1
ATOM 2455 C C . LEU A 1 305 ? -20.987 -56.821 13.059 1.00 91.12 305 LEU A C 1
ATOM 2457 O O . LEU A 1 305 ? -20.275 -57.059 12.077 1.00 91.12 305 LEU A O 1
ATOM 2461 N N . TYR A 1 306 ? -21.712 -57.763 13.657 1.00 88.44 306 TYR A N 1
ATOM 2462 C CA . TYR A 1 306 ? -21.725 -59.151 13.216 1.00 88.44 306 TYR A CA 1
ATOM 2463 C C . TYR A 1 306 ? -22.639 -59.362 12.010 1.00 88.44 306 TYR A C 1
ATOM 2465 O O . TYR A 1 306 ? -23.768 -58.868 11.970 1.00 88.44 306 TYR A O 1
ATOM 2473 N N . VAL A 1 307 ? -22.162 -60.154 11.046 1.00 88.69 307 VAL A N 1
ATOM 2474 C CA . VAL A 1 307 ? -22.920 -60.520 9.845 1.00 88.69 307 VAL A CA 1
ATOM 2475 C C . VAL A 1 307 ? -23.646 -61.851 10.059 1.00 88.69 307 VAL A C 1
ATOM 2477 O O . VAL A 1 307 ? -23.034 -62.882 10.347 1.00 88.69 307 VAL A O 1
ATOM 2480 N N . TYR A 1 308 ? -24.962 -61.846 9.870 1.00 86.50 308 TYR A N 1
ATOM 2481 C CA . TYR A 1 308 ? -25.840 -63.011 9.966 1.00 86.50 308 TYR A CA 1
ATOM 2482 C C . TYR A 1 308 ? -26.200 -63.521 8.566 1.00 86.50 308 TYR A C 1
ATOM 2484 O O . TYR A 1 308 ? -26.711 -62.763 7.741 1.00 86.50 308 TYR A O 1
ATOM 2492 N N . LYS A 1 309 ? -25.939 -64.804 8.272 1.00 84.50 309 LYS A N 1
ATOM 2493 C CA . LYS A 1 309 ? -26.181 -65.402 6.943 1.00 84.50 309 LYS A CA 1
ATOM 2494 C C . LYS A 1 309 ? -27.659 -65.754 6.737 1.00 84.50 309 LYS A C 1
ATOM 2496 O O . LYS A 1 309 ? -28.293 -66.344 7.612 1.00 84.50 309 LYS A O 1
ATOM 2501 N N . VAL A 1 310 ? -28.189 -65.463 5.545 1.00 77.38 310 VAL A N 1
ATOM 2502 C CA . VAL A 1 310 ? -29.597 -65.716 5.174 1.00 77.38 310 VAL A CA 1
ATOM 2503 C C . VAL A 1 310 ? -29.707 -66.979 4.309 1.00 77.38 310 VAL A C 1
ATOM 2505 O O . VAL A 1 310 ? -29.153 -67.028 3.212 1.00 77.38 310 VAL A O 1
ATOM 2508 N N . ARG A 1 311 ? -30.427 -68.014 4.782 1.00 58.84 311 ARG A N 1
ATOM 2509 C CA . ARG A 1 311 ? -30.591 -69.312 4.080 1.00 58.84 311 ARG A CA 1
ATOM 2510 C C . ARG A 1 311 ? -31.868 -69.451 3.224 1.00 58.84 311 ARG A C 1
ATOM 2512 O O . ARG A 1 311 ? -31.930 -70.367 2.408 1.00 58.84 311 ARG A O 1
ATOM 2519 N N . ARG A 1 312 ? -32.876 -68.574 3.357 1.00 56.41 312 ARG A N 1
ATOM 2520 C CA . ARG A 1 312 ? -34.136 -68.588 2.570 1.00 56.41 312 ARG A CA 1
ATOM 2521 C C . ARG A 1 312 ? -34.593 -67.166 2.222 1.00 56.41 312 ARG A C 1
ATOM 2523 O O . ARG A 1 312 ? -34.417 -66.256 3.019 1.00 56.41 312 ARG A O 1
ATOM 2530 N N . SER A 1 313 ? -35.239 -66.983 1.069 1.00 47.88 313 SER A N 1
ATOM 2531 C CA . SER A 1 313 ? -35.716 -65.693 0.526 1.00 47.88 313 SER A CA 1
ATOM 2532 C C . SER A 1 313 ? -36.875 -65.022 1.292 1.00 47.88 313 SER A C 1
ATOM 2534 O O . SER A 1 313 ? -37.467 -64.077 0.782 1.00 47.88 313 SER A O 1
ATOM 2536 N N . ARG A 1 314 ? -37.213 -65.478 2.507 1.00 48.97 314 ARG A N 1
ATOM 2537 C CA . ARG A 1 314 ? -38.296 -64.928 3.346 1.00 48.97 314 ARG A CA 1
ATOM 2538 C C . ARG A 1 314 ? -37.768 -64.097 4.524 1.00 48.97 314 ARG A C 1
ATOM 2540 O O . ARG A 1 314 ? -38.225 -64.265 5.647 1.00 48.97 314 ARG A O 1
ATOM 2547 N N . CYS A 1 315 ? -36.804 -63.214 4.284 1.00 52.88 315 CYS A N 1
ATOM 2548 C CA . CYS A 1 315 ? -36.440 -62.178 5.254 1.00 52.88 315 CYS A CA 1
ATOM 2549 C C . CYS A 1 315 ? -37.073 -60.862 4.816 1.00 52.88 315 CYS A C 1
ATOM 2551 O O . CYS A 1 315 ? -36.457 -60.103 4.073 1.00 52.88 315 CYS A O 1
ATOM 2553 N N . SER A 1 316 ? -38.310 -60.602 5.239 1.00 56.38 316 SER A N 1
ATOM 2554 C CA . SER A 1 316 ? -38.844 -59.243 5.172 1.00 56.38 316 SER A CA 1
ATOM 2555 C C . SER A 1 316 ? -38.075 -58.339 6.159 1.00 56.38 316 SER A C 1
ATOM 2557 O O . SER A 1 316 ? -37.547 -58.836 7.165 1.00 56.38 316 SER A O 1
ATOM 2559 N N . PRO A 1 317 ? -37.989 -57.020 5.900 1.00 53.53 317 PRO A N 1
ATOM 2560 C CA . PRO A 1 317 ? -37.307 -56.071 6.786 1.00 53.53 317 PRO A CA 1
ATOM 2561 C C . PRO A 1 317 ? -37.839 -56.075 8.230 1.00 53.53 317 PRO A C 1
ATOM 2563 O O . PRO A 1 317 ? -37.076 -55.793 9.145 1.00 53.53 317 PRO A O 1
ATOM 2566 N N . GLY A 1 318 ? -39.105 -56.467 8.434 1.00 50.88 318 GLY A N 1
ATOM 2567 C CA . GLY A 1 318 ? -39.781 -56.497 9.739 1.00 50.88 318 GLY A CA 1
ATOM 2568 C C . GLY A 1 318 ? -39.517 -57.726 10.621 1.00 50.88 318 GLY A C 1
ATOM 2569 O O . GLY A 1 318 ? -40.184 -57.896 11.637 1.00 50.88 318 GLY A O 1
ATOM 2570 N N . PHE A 1 319 ? -38.583 -58.617 10.264 1.00 57.56 319 PHE A N 1
ATOM 2571 C CA . PHE A 1 319 ? -38.206 -59.726 11.152 1.00 57.56 319 PHE A CA 1
ATOM 2572 C C . PHE A 1 319 ? -37.380 -59.194 12.334 1.00 57.56 319 PHE A C 1
ATOM 2574 O O . PHE A 1 319 ? -36.301 -58.636 12.110 1.00 57.56 319 PHE A O 1
ATOM 2581 N N . LYS A 1 320 ? -37.882 -59.369 13.567 1.00 53.94 320 LYS A N 1
ATOM 2582 C CA . LYS A 1 320 ? -37.237 -58.874 14.793 1.00 53.94 320 LYS A CA 1
ATOM 2583 C C . LYS A 1 320 ? -35.828 -59.472 14.949 1.00 53.94 320 LYS A C 1
ATOM 2585 O O . LYS A 1 320 ? -35.686 -60.696 14.870 1.00 53.94 320 LYS A O 1
ATOM 2590 N N . PRO A 1 321 ? -34.788 -58.645 15.148 1.00 53.56 321 PRO A N 1
ATOM 2591 C CA . PRO A 1 321 ? -33.444 -59.137 15.412 1.00 53.56 321 PRO A CA 1
ATOM 2592 C C . PRO A 1 321 ? -33.346 -59.808 16.798 1.00 53.56 321 PRO A C 1
ATOM 2594 O O . PRO A 1 321 ? -34.165 -59.525 17.676 1.00 53.56 321 PRO A O 1
ATOM 2597 N N . PRO A 1 322 ? -32.349 -60.685 17.027 1.00 49.59 322 PRO A N 1
ATOM 2598 C CA . PRO A 1 322 ? -32.074 -61.231 18.352 1.00 49.59 322 PRO A CA 1
ATOM 2599 C C . PRO A 1 322 ? -31.730 -60.106 19.344 1.00 49.59 322 PRO A C 1
ATOM 2601 O O . PRO A 1 322 ? -30.908 -59.251 19.030 1.00 49.59 322 PRO A O 1
ATOM 2604 N N . SER A 1 323 ? -32.367 -60.160 20.519 1.00 47.69 323 SER A N 1
ATOM 2605 C CA . SER A 1 323 ? -32.283 -59.274 21.698 1.00 47.69 323 SER A CA 1
ATOM 2606 C C . SER A 1 323 ? -32.810 -57.836 21.557 1.00 47.69 323 SER A C 1
ATOM 2608 O O . SER A 1 323 ? -32.067 -56.894 21.292 1.00 47.69 323 SER A O 1
ATOM 2610 N N . PHE A 1 324 ? -34.097 -57.680 21.884 1.00 43.72 324 PHE A N 1
ATOM 2611 C CA . PHE A 1 324 ? -34.657 -56.508 22.560 1.00 43.72 324 PHE A CA 1
ATOM 2612 C C . PHE A 1 324 ? -35.332 -57.066 23.833 1.00 43.72 324 PHE A C 1
ATOM 2614 O O . PHE A 1 324 ? -36.354 -57.732 23.712 1.00 43.72 324 PHE A O 1
ATOM 2621 N N . TRP A 1 325 ? -34.716 -56.852 25.003 1.00 42.97 325 TRP A N 1
ATOM 2622 C CA . TRP A 1 325 ? -35.199 -57.163 26.368 1.00 42.97 325 TRP A CA 1
ATOM 2623 C C . TRP A 1 325 ? -35.488 -58.644 26.700 1.00 42.97 325 TRP A C 1
ATOM 2625 O O . TRP A 1 325 ? -36.535 -59.185 26.380 1.00 42.97 325 TRP A O 1
ATOM 2635 N N . ASP A 1 326 ? -34.519 -59.250 27.386 1.00 35.16 326 ASP A N 1
ATOM 2636 C CA . ASP A 1 326 ? -34.562 -60.438 28.253 1.00 35.16 326 ASP A CA 1
ATOM 2637 C C . ASP A 1 326 ? -35.199 -61.788 27.830 1.00 35.16 326 ASP A C 1
ATOM 2639 O O . ASP A 1 326 ? -36.374 -61.935 27.511 1.00 35.16 326 ASP A O 1
ATOM 2643 N N . SER A 1 327 ? -34.331 -62.805 27.921 1.00 40.94 327 SER A N 1
ATOM 2644 C CA . SER A 1 327 ? -34.543 -64.199 28.343 1.00 40.94 327 SER A CA 1
ATOM 2645 C C . SER A 1 327 ? -35.935 -64.852 28.196 1.00 40.94 327 SER A C 1
ATOM 2647 O O . SER A 1 327 ? -36.633 -65.050 29.177 1.00 40.94 327 SER A O 1
ATOM 2649 N N . PHE A 1 328 ? -36.233 -65.410 27.013 1.00 33.25 328 PHE A N 1
ATOM 2650 C CA . PHE A 1 328 ? -36.891 -66.725 26.903 1.00 33.25 328 PHE A CA 1
ATOM 2651 C C . PHE A 1 328 ? -36.324 -67.541 25.728 1.00 33.25 328 PHE A C 1
ATOM 2653 O O . PHE A 1 328 ? -36.171 -67.080 24.597 1.00 33.25 328 PHE A O 1
ATOM 2660 N N . ILE A 1 329 ? -35.948 -68.769 26.072 1.00 47.97 329 ILE A N 1
ATOM 2661 C CA . ILE A 1 329 ? -35.374 -69.837 25.255 1.00 47.97 329 ILE A CA 1
ATOM 2662 C C . ILE A 1 329 ? -36.481 -70.446 24.372 1.00 47.97 329 ILE A C 1
ATOM 2664 O O . ILE A 1 329 ? -37.606 -70.585 24.839 1.00 47.97 329 ILE A O 1
ATOM 2668 N N . HIS A 1 330 ? -36.105 -70.865 23.152 1.00 36.78 330 HIS A N 1
ATOM 2669 C CA . HIS A 1 330 ? -36.865 -71.640 22.143 1.00 36.78 330 HIS A CA 1
ATOM 2670 C C . HIS A 1 330 ? -37.420 -70.875 20.922 1.00 36.78 330 HIS A C 1
ATOM 2672 O O . HIS A 1 330 ? -38.621 -70.851 20.717 1.00 36.78 330 HIS A O 1
ATOM 2678 N N . ASP A 1 331 ? -36.539 -70.319 20.068 1.00 34.62 331 ASP A N 1
ATOM 2679 C CA . ASP A 1 331 ? -36.702 -70.336 18.586 1.00 34.62 331 ASP A CA 1
ATOM 2680 C C . ASP A 1 331 ? -35.425 -69.889 17.810 1.00 34.62 331 ASP A C 1
ATOM 2682 O O . ASP A 1 331 ? -35.455 -69.322 16.716 1.00 34.62 331 ASP A O 1
ATOM 2686 N N . PHE A 1 332 ? -34.236 -70.166 18.361 1.00 46.34 332 PHE A N 1
ATOM 2687 C CA . PHE A 1 332 ? -32.934 -69.638 17.902 1.00 46.34 332 PHE A CA 1
ATOM 2688 C C . PHE A 1 332 ? -32.328 -70.275 16.625 1.00 46.34 332 PHE A C 1
ATOM 2690 O O . PHE A 1 332 ? -31.124 -70.172 16.398 1.00 46.34 332 PHE A O 1
ATOM 2697 N N . LEU A 1 333 ? -33.105 -70.923 15.751 1.00 47.84 333 LEU A N 1
ATOM 2698 C CA . LEU A 1 333 ? -32.546 -71.739 14.651 1.00 47.84 333 LEU A CA 1
ATOM 2699 C C . LEU A 1 333 ? -32.578 -71.118 13.239 1.00 47.84 333 LEU A C 1
ATOM 2701 O O . LEU A 1 333 ? -32.182 -71.783 12.281 1.00 47.84 333 LEU A O 1
ATOM 2705 N N . VAL A 1 334 ? -32.996 -69.859 13.058 1.00 55.81 334 VAL A N 1
ATOM 2706 C CA . VAL A 1 334 ? -33.205 -69.309 11.696 1.00 55.81 334 VAL A CA 1
ATOM 2707 C C . VAL A 1 334 ? -31.985 -68.569 11.111 1.00 55.81 334 VAL A C 1
ATOM 2709 O O . VAL A 1 334 ? -31.800 -68.591 9.890 1.00 55.81 334 VAL A O 1
ATOM 2712 N N . PHE A 1 335 ? -31.098 -67.984 11.930 1.00 64.94 335 PHE A N 1
ATOM 2713 C CA . PHE A 1 335 ? -29.964 -67.172 11.449 1.00 64.94 335 PHE A CA 1
ATOM 2714 C C . PHE A 1 335 ? -28.627 -67.583 12.071 1.00 64.94 335 PHE A C 1
ATOM 2716 O O . PHE A 1 335 ? -28.463 -67.586 13.286 1.00 64.94 335 PHE A O 1
ATOM 2723 N N . GLN A 1 336 ? -27.642 -67.896 11.225 1.00 72.94 336 GLN A N 1
ATOM 2724 C CA . GLN A 1 336 ? -26.300 -68.291 11.656 1.00 72.94 336 GLN A CA 1
ATOM 2725 C C . GLN A 1 336 ? -25.350 -67.087 11.576 1.00 72.94 336 GLN A C 1
ATOM 2727 O O . GLN A 1 336 ? -25.133 -66.546 10.487 1.00 72.94 336 GLN A O 1
ATOM 2732 N N . ARG A 1 337 ? -24.766 -66.685 12.715 1.00 81.56 337 ARG A N 1
ATOM 2733 C CA . ARG A 1 337 ? -23.684 -65.686 12.763 1.00 81.56 337 ARG A CA 1
ATOM 2734 C C . ARG A 1 337 ? -22.462 -66.212 12.007 1.00 81.56 337 ARG A C 1
ATOM 2736 O O . ARG A 1 337 ? -22.023 -67.340 12.229 1.00 81.56 337 ARG A O 1
ATOM 2743 N N . SER A 1 338 ? -21.912 -65.391 11.119 1.00 80.06 338 SER A N 1
ATOM 2744 C CA . SER A 1 338 ? -20.644 -65.673 10.453 1.00 80.06 338 SER A CA 1
ATOM 2745 C C . SER A 1 338 ? -19.481 -65.384 11.404 1.00 80.06 338 SER A C 1
ATOM 2747 O O . SER A 1 338 ? -19.449 -64.336 12.042 1.00 80.06 338 SER A O 1
ATOM 2749 N N . SER A 1 339 ? -18.515 -66.298 11.502 1.00 78.12 339 SER A N 1
ATOM 2750 C CA . SER A 1 339 ? -17.270 -66.085 12.259 1.00 78.12 339 SER A CA 1
ATOM 2751 C C . SER A 1 339 ? -16.157 -65.439 11.428 1.00 78.12 339 SER A C 1
ATOM 2753 O O . SER A 1 339 ? -15.092 -65.146 11.958 1.00 78.12 339 SER A O 1
ATOM 2755 N N . LYS A 1 340 ? -16.388 -65.248 10.123 1.00 82.69 340 LYS A N 1
ATOM 2756 C CA . LYS A 1 340 ? -15.386 -64.792 9.146 1.00 82.69 340 LYS A CA 1
ATOM 2757 C C . LYS A 1 340 ? -15.800 -63.538 8.379 1.00 82.69 340 LYS A C 1
ATOM 2759 O O . LYS A 1 340 ? -15.034 -63.072 7.545 1.00 82.69 340 LYS A O 1
ATOM 2764 N N . GLU A 1 341 ? -17.017 -63.046 8.606 1.00 89.62 341 GLU A N 1
ATOM 2765 C CA . GLU A 1 341 ? -17.540 -61.855 7.938 1.00 89.62 341 GLU A CA 1
ATOM 2766 C C . GLU A 1 341 ? -17.910 -60.807 8.984 1.00 89.62 341 GLU A C 1
ATOM 2768 O O . GLU A 1 341 ? -18.623 -61.108 9.946 1.00 89.62 341 GLU A O 1
ATOM 2773 N N . THR A 1 342 ? -17.433 -59.587 8.777 1.00 91.56 342 THR A N 1
ATOM 2774 C CA . THR A 1 342 ? -17.523 -58.471 9.723 1.00 91.56 342 THR A CA 1
ATOM 2775 C C . THR A 1 342 ? -17.815 -57.183 8.968 1.00 91.56 342 THR A C 1
ATOM 2777 O O . THR A 1 342 ? -17.466 -57.025 7.795 1.00 91.56 342 THR A O 1
ATOM 2780 N N . PHE A 1 343 ? -18.501 -56.255 9.623 1.00 94.69 343 PHE A N 1
ATOM 2781 C CA . PHE A 1 343 ? -18.931 -55.004 9.013 1.00 94.69 343 PHE A CA 1
ATOM 2782 C C . PHE A 1 343 ? -18.764 -53.860 10.003 1.00 94.69 343 PHE A C 1
ATOM 2784 O O . PHE A 1 343 ? -19.164 -53.989 11.152 1.00 94.69 343 PHE A O 1
ATOM 2791 N N . TRP A 1 344 ? -18.181 -52.748 9.566 1.00 94.81 344 TRP A N 1
ATOM 2792 C CA . TRP A 1 344 ? -17.894 -51.604 10.423 1.00 94.81 344 TRP A CA 1
ATOM 2793 C C . TRP A 1 344 ? -18.670 -50.378 9.977 1.00 94.81 344 TRP A C 1
ATOM 2795 O O . TRP A 1 344 ? -18.685 -50.015 8.795 1.00 94.81 344 TRP A O 1
ATOM 2805 N N . ILE A 1 345 ? -19.265 -49.718 10.960 1.00 94.88 345 ILE A N 1
ATOM 2806 C CA . ILE A 1 345 ? -19.905 -48.415 10.814 1.00 94.88 345 ILE A CA 1
ATOM 2807 C C . ILE A 1 345 ? -19.249 -47.436 11.775 1.00 94.88 345 ILE A C 1
ATOM 2809 O O . ILE A 1 345 ? -18.741 -47.847 12.809 1.00 94.88 345 ILE A O 1
ATOM 2813 N N . SER A 1 346 ? -19.306 -46.148 11.476 1.00 94.06 346 SER A N 1
ATOM 2814 C CA . SER A 1 346 ? -19.000 -45.099 12.448 1.00 94.06 346 SER A CA 1
ATOM 2815 C C . SER A 1 346 ? -20.220 -44.217 12.650 1.00 94.06 346 SER A C 1
ATOM 2817 O O . SER A 1 346 ? -20.960 -43.965 11.696 1.00 94.06 346 SER A O 1
ATOM 2819 N N . THR A 1 347 ? -20.443 -43.771 13.881 1.00 92.19 347 THR A N 1
ATOM 2820 C CA . THR A 1 347 ? -21.504 -42.815 14.214 1.00 92.19 347 THR A CA 1
ATOM 2821 C C . THR A 1 347 ? -20.937 -41.513 14.755 1.00 92.19 347 THR A C 1
ATOM 2823 O O . THR A 1 347 ? -19.884 -41.503 15.380 1.00 92.19 347 THR A O 1
ATOM 2826 N N . GLN A 1 348 ? -21.643 -40.414 14.495 1.00 91.56 348 GLN A N 1
ATOM 2827 C CA . GLN A 1 348 ? -21.358 -39.100 15.060 1.00 91.56 348 GLN A CA 1
ATOM 2828 C C . GLN A 1 348 ? -22.676 -38.396 15.400 1.00 91.56 348 GLN A C 1
ATOM 2830 O O . GLN A 1 348 ? -23.480 -38.117 14.506 1.00 91.56 348 GLN A O 1
ATOM 2835 N N . LEU A 1 349 ? -22.907 -38.094 16.674 1.00 90.12 349 LEU A N 1
ATOM 2836 C CA . LEU A 1 349 ? -24.121 -37.464 17.171 1.00 90.12 349 LEU A CA 1
ATOM 2837 C C . LEU A 1 349 ? -23.904 -35.964 17.397 1.00 90.12 349 LEU A C 1
ATOM 2839 O O . LEU A 1 349 ? -23.082 -35.522 18.193 1.00 90.12 349 LEU A O 1
ATOM 2843 N N . SER A 1 350 ? -24.713 -35.150 16.726 1.00 90.31 350 SER A N 1
ATOM 2844 C CA . SER A 1 350 ? -24.805 -33.707 16.957 1.00 90.31 350 SER A CA 1
ATOM 2845 C C . SER A 1 350 ? -26.163 -33.382 17.575 1.00 90.31 350 SER A C 1
ATOM 2847 O O . SER A 1 350 ? -27.104 -33.021 16.863 1.00 90.31 350 SER A O 1
ATOM 2849 N N . SER A 1 351 ? -26.277 -33.547 18.899 1.00 89.38 351 SER A N 1
ATOM 2850 C CA . SER A 1 351 ? -27.529 -33.331 19.637 1.00 89.38 351 SER A CA 1
ATOM 2851 C C . SER A 1 351 ? -27.388 -32.365 20.816 1.00 89.38 351 SER A C 1
ATOM 2853 O O . SER A 1 351 ? -26.448 -32.479 21.597 1.00 89.38 351 SER A O 1
ATOM 2855 N N . THR A 1 352 ? -28.326 -31.418 20.932 1.00 88.69 352 THR A N 1
ATOM 2856 C CA . THR A 1 352 ? -28.529 -30.565 22.124 1.00 88.69 352 THR A CA 1
ATOM 2857 C C . THR A 1 352 ? -29.605 -31.135 23.052 1.00 88.69 352 THR A C 1
ATOM 2859 O O . THR A 1 352 ? -30.008 -30.487 24.011 1.00 88.69 352 THR A O 1
ATOM 2862 N N . LYS A 1 353 ? -30.115 -32.345 22.767 1.00 87.12 353 LYS A N 1
ATOM 2863 C CA . LYS A 1 353 ? -31.189 -32.989 23.546 1.00 87.12 353 LYS A CA 1
ATOM 2864 C C . LYS A 1 353 ? -30.862 -34.397 24.028 1.00 87.12 353 LYS A C 1
ATOM 2866 O O . LYS A 1 353 ? -31.384 -34.815 25.057 1.00 87.12 353 LYS A O 1
ATOM 2871 N N . LEU A 1 354 ? -29.990 -35.116 23.329 1.00 89.00 354 LEU A N 1
ATOM 2872 C CA . LEU A 1 354 ? -29.556 -36.460 23.695 1.00 89.00 354 LEU A CA 1
ATOM 2873 C C . LEU A 1 354 ? -28.061 -36.448 24.018 1.00 89.00 354 LEU A C 1
ATOM 2875 O O . LEU A 1 354 ? -27.255 -36.081 23.169 1.00 89.00 354 LEU A O 1
ATOM 2879 N N . THR A 1 355 ? -27.691 -36.860 25.230 1.00 89.12 355 THR A N 1
ATOM 2880 C CA . THR A 1 355 ? -26.286 -36.936 25.661 1.00 89.12 355 THR A CA 1
ATOM 2881 C C . THR A 1 355 ? -25.756 -38.373 25.608 1.00 89.12 355 THR A C 1
ATOM 2883 O O . THR A 1 355 ? -26.507 -39.352 25.692 1.00 89.12 355 THR A O 1
ATOM 2886 N N . GLN A 1 356 ? -24.440 -38.490 25.451 1.00 89.94 356 GLN A N 1
ATOM 2887 C CA . GLN A 1 356 ? -23.675 -39.732 25.596 1.00 89.94 356 GLN A CA 1
ATOM 2888 C C . GLN A 1 356 ? -23.032 -39.847 26.989 1.00 89.94 356 GLN A C 1
ATOM 2890 O O . GLN A 1 356 ? -22.459 -40.883 27.319 1.00 89.94 356 GLN A O 1
ATOM 2895 N N . ASN A 1 357 ? -23.114 -38.794 27.812 1.00 90.00 357 ASN A N 1
ATOM 2896 C CA . ASN A 1 357 ? -22.533 -38.747 29.146 1.00 90.00 357 ASN A CA 1
ATOM 2897 C C . ASN A 1 357 ? -23.567 -39.144 30.214 1.00 90.00 357 ASN A C 1
ATOM 2899 O O . ASN A 1 357 ? -24.627 -38.528 30.343 1.00 90.00 357 ASN A O 1
ATOM 2903 N N . VAL A 1 358 ? -23.233 -40.166 31.002 1.00 89.25 358 VAL A N 1
ATOM 2904 C CA . VAL A 1 358 ? -24.123 -40.735 32.025 1.00 89.25 358 VAL A CA 1
ATOM 2905 C C . VAL A 1 358 ? -24.381 -39.753 33.176 1.00 89.25 358 VAL A C 1
ATOM 2907 O O . VAL A 1 358 ? -25.522 -39.627 33.617 1.00 89.25 358 VAL A O 1
ATOM 2910 N N . ASP A 1 359 ? -23.360 -39.026 33.645 1.00 88.38 359 ASP A N 1
ATOM 2911 C CA . ASP A 1 359 ? -23.494 -38.081 34.764 1.00 88.38 359 ASP A CA 1
ATOM 2912 C C . ASP A 1 359 ? -24.363 -36.873 34.380 1.00 88.38 359 ASP A C 1
ATOM 2914 O O . ASP A 1 359 ? -25.215 -36.439 35.159 1.00 88.38 359 ASP A O 1
ATOM 2918 N N . LEU A 1 360 ? -24.209 -36.366 33.152 1.00 89.88 360 LEU A N 1
ATOM 2919 C CA . LEU A 1 360 ? -25.051 -35.291 32.629 1.00 89.88 360 LEU A CA 1
ATOM 2920 C C . LEU A 1 360 ? -26.505 -35.748 32.452 1.00 89.88 360 LEU A C 1
ATOM 2922 O O . LEU A 1 360 ? -27.428 -35.019 32.815 1.00 89.88 360 LEU A O 1
ATOM 2926 N N . LEU A 1 361 ? -26.729 -36.967 31.947 1.00 89.88 361 LEU A N 1
ATOM 2927 C CA . LEU A 1 361 ? -28.075 -37.532 31.837 1.00 89.88 361 LEU A CA 1
ATOM 2928 C C . LEU A 1 361 ? -28.740 -37.674 33.213 1.00 89.88 361 LEU A C 1
ATOM 2930 O O . LEU A 1 361 ? -29.930 -37.385 33.345 1.00 89.88 361 LEU A O 1
ATOM 2934 N N . ALA A 1 362 ? -27.978 -38.090 34.230 1.00 88.31 362 ALA A N 1
ATOM 2935 C CA . ALA A 1 362 ? -28.452 -38.188 35.606 1.00 88.31 362 ALA A CA 1
ATOM 2936 C C . ALA A 1 362 ? -28.834 -36.815 36.184 1.00 88.31 362 ALA A C 1
ATOM 2938 O O . ALA A 1 362 ? -29.864 -36.717 36.848 1.00 88.31 362 ALA A O 1
ATOM 2939 N N . LEU A 1 363 ? -28.071 -35.755 35.882 1.00 90.56 363 LEU A N 1
ATOM 2940 C CA . LEU A 1 363 ? -28.422 -34.378 36.249 1.00 90.56 363 LEU A CA 1
ATOM 2941 C C . LEU A 1 363 ? -29.718 -33.924 35.574 1.00 90.56 363 LEU A C 1
ATOM 2943 O O . LEU A 1 363 ? -30.642 -33.498 36.256 1.00 90.56 363 LEU A O 1
ATOM 2947 N N . LEU A 1 364 ? -29.833 -34.071 34.254 1.00 89.75 364 LEU A N 1
ATOM 2948 C CA . LEU A 1 364 ? -31.029 -33.645 33.513 1.00 89.75 364 LEU A CA 1
ATOM 2949 C C . LEU A 1 364 ? -32.289 -34.435 33.916 1.00 89.75 364 LEU A C 1
ATOM 2951 O O . LEU A 1 364 ? -33.405 -33.929 33.817 1.00 89.75 364 LEU A O 1
ATOM 2955 N N . LYS A 1 365 ? -32.123 -35.673 34.400 1.00 87.62 365 LYS A N 1
ATOM 2956 C CA . LYS A 1 365 ? -33.203 -36.531 34.914 1.00 87.62 365 LYS A CA 1
ATOM 2957 C C . LYS A 1 365 ? -33.201 -36.650 36.440 1.00 87.62 365 LYS A C 1
ATOM 2959 O O . LYS A 1 365 ? -33.709 -37.641 36.962 1.00 87.62 365 LYS A O 1
ATOM 2964 N N . TRP A 1 366 ? -32.687 -35.653 37.163 1.00 88.81 366 TRP A N 1
ATOM 2965 C CA . TRP A 1 366 ? -32.517 -35.729 38.620 1.00 88.81 366 TRP A CA 1
ATOM 2966 C C . TRP A 1 366 ? -33.807 -36.082 39.379 1.00 88.81 366 TRP A C 1
ATOM 2968 O O . TRP A 1 366 ? -33.754 -36.800 40.372 1.00 88.81 366 TRP A O 1
ATOM 2978 N N . LYS A 1 367 ? -34.978 -35.665 38.873 1.00 86.94 367 LYS A N 1
ATOM 2979 C CA . LYS A 1 367 ? -36.291 -35.991 39.461 1.00 86.94 367 LYS A CA 1
ATOM 2980 C C . LYS A 1 367 ? -36.613 -37.490 39.482 1.00 86.94 367 LYS A C 1
ATOM 2982 O O . LYS A 1 367 ? -37.442 -37.910 40.279 1.00 86.94 367 LYS A O 1
ATOM 2987 N N . ALA A 1 368 ? -35.987 -38.295 38.620 1.00 84.88 368 ALA A N 1
ATOM 2988 C CA . ALA A 1 368 ? -36.152 -39.749 38.631 1.00 84.88 368 ALA A CA 1
ATOM 2989 C C . ALA A 1 368 ? -35.383 -40.423 39.783 1.00 84.88 368 ALA A C 1
ATOM 2991 O O . ALA A 1 368 ? -35.750 -41.525 40.183 1.00 84.88 368 ALA A O 1
ATOM 2992 N N . HIS A 1 369 ? -34.342 -39.763 40.306 1.00 83.88 369 HIS A N 1
ATOM 2993 C CA . HIS A 1 369 ? -33.457 -40.261 41.366 1.00 83.88 369 HIS A CA 1
ATOM 2994 C C . HIS A 1 369 ? -33.081 -39.132 42.358 1.00 83.88 369 HIS A C 1
ATOM 2996 O O . HIS A 1 369 ? -31.901 -38.766 42.460 1.00 83.88 369 HIS A O 1
ATOM 3002 N N . PRO A 1 370 ? -34.058 -38.532 43.074 1.00 83.88 370 PRO A N 1
ATOM 3003 C CA . PRO A 1 370 ? -33.833 -37.377 43.952 1.00 83.88 370 PRO A CA 1
ATOM 3004 C C . PRO A 1 370 ? -32.865 -37.668 45.113 1.00 83.88 370 PRO A C 1
ATOM 3006 O O . PRO A 1 370 ? -32.221 -36.762 45.641 1.00 83.88 370 PRO A O 1
ATOM 3009 N N . GLU A 1 371 ? -32.703 -38.935 45.493 1.00 84.25 371 GLU A N 1
ATOM 3010 C CA . GLU A 1 371 ? -31.770 -39.384 46.525 1.00 84.25 371 GLU A CA 1
ATOM 3011 C C . GLU A 1 371 ? -30.292 -39.200 46.140 1.00 84.25 371 GLU A C 1
ATOM 3013 O O . GLU A 1 371 ? -29.437 -39.138 47.022 1.00 84.25 371 GLU A O 1
ATOM 3018 N N . ARG A 1 372 ? -29.980 -39.060 44.843 1.00 86.50 372 ARG A N 1
ATOM 3019 C CA . ARG A 1 372 ? -28.602 -38.960 44.324 1.00 86.50 372 ARG A CA 1
ATOM 3020 C C . ARG A 1 372 ? -28.155 -37.532 43.998 1.00 86.50 372 ARG A C 1
ATOM 3022 O O . ARG A 1 372 ? -27.030 -37.347 43.542 1.00 86.50 372 ARG A O 1
ATOM 3029 N N . VAL A 1 373 ? -28.990 -36.511 44.222 1.00 87.81 373 VAL A N 1
ATOM 3030 C CA . VAL A 1 373 ? -28.740 -35.121 43.772 1.00 87.81 373 VAL A CA 1
ATOM 3031 C C . VAL A 1 373 ? -27.411 -34.548 44.282 1.00 87.81 373 VAL A C 1
ATOM 3033 O O . VAL A 1 373 ? -26.676 -33.937 43.508 1.00 87.81 373 VAL A O 1
ATOM 3036 N N . MET A 1 374 ? -27.059 -34.786 45.551 1.00 85.00 374 MET A N 1
ATOM 3037 C CA . MET A 1 374 ? -25.796 -34.305 46.139 1.00 85.00 374 MET A CA 1
ATOM 3038 C C . MET A 1 374 ? -24.575 -34.895 45.415 1.00 85.00 374 MET A C 1
ATOM 3040 O O . MET A 1 374 ? -23.642 -34.169 45.066 1.00 85.00 374 MET A O 1
ATOM 3044 N N . ASP A 1 375 ? -24.613 -36.201 45.136 1.00 86.44 375 ASP A N 1
ATOM 3045 C CA . ASP A 1 375 ? -23.551 -36.906 44.417 1.00 86.44 375 ASP A CA 1
ATOM 3046 C C . ASP A 1 375 ? -23.467 -36.436 42.959 1.00 86.44 375 ASP A C 1
ATOM 3048 O O . ASP A 1 375 ? -22.370 -36.233 42.436 1.00 86.44 375 ASP A O 1
ATOM 3052 N N . ILE A 1 376 ? -24.618 -36.217 42.312 1.00 87.62 376 ILE A N 1
ATOM 3053 C CA . ILE A 1 376 ? -24.715 -35.736 40.927 1.00 87.62 376 ILE A CA 1
ATOM 3054 C C . ILE A 1 376 ? -24.094 -34.335 40.789 1.00 87.62 376 ILE A C 1
ATOM 3056 O O . ILE A 1 376 ? -23.251 -34.125 39.914 1.00 87.62 376 ILE A O 1
ATOM 3060 N N . LEU A 1 377 ? -24.438 -33.389 41.675 1.00 87.31 377 LEU A N 1
ATOM 3061 C CA . LEU A 1 377 ? -23.851 -32.039 41.684 1.00 87.31 377 LEU A CA 1
ATOM 3062 C C . LEU A 1 377 ? -22.335 -32.079 41.930 1.00 87.31 377 LEU A C 1
ATOM 3064 O O . LEU A 1 377 ? -21.575 -31.339 41.304 1.00 87.31 377 LEU A O 1
ATOM 3068 N N . GLY A 1 378 ? -21.865 -32.992 42.786 1.00 85.19 378 GLY A N 1
ATOM 3069 C CA . GLY A 1 378 ? -20.436 -33.219 43.003 1.00 85.19 378 GLY A CA 1
ATOM 3070 C C . GLY A 1 378 ? -19.701 -33.705 41.747 1.00 85.19 378 GLY A C 1
ATOM 3071 O O . GLY A 1 378 ? -18.568 -33.273 41.496 1.00 85.19 378 GLY A O 1
ATOM 3072 N N . ARG A 1 379 ? -20.347 -34.566 40.946 1.00 87.69 379 ARG A N 1
ATOM 3073 C CA . ARG A 1 379 ? -19.798 -35.150 39.711 1.00 87.69 379 ARG A CA 1
ATOM 3074 C C . ARG A 1 379 ? -19.830 -34.214 38.508 1.00 87.69 379 ARG A C 1
ATOM 3076 O O . ARG A 1 379 ? -18.961 -34.358 37.656 1.00 87.69 379 ARG A O 1
ATOM 3083 N N . LEU A 1 380 ? -20.722 -33.218 38.470 1.00 88.44 380 LEU A N 1
ATOM 3084 C CA . LEU A 1 380 ? -20.818 -32.243 37.370 1.00 88.44 380 LEU A CA 1
ATOM 3085 C C . LEU A 1 380 ? -19.470 -31.577 37.031 1.00 88.44 380 LEU A C 1
ATOM 3087 O O . LEU A 1 380 ? -19.172 -31.329 35.866 1.00 88.44 380 LEU A O 1
ATOM 3091 N N . ARG A 1 381 ? -18.611 -31.363 38.036 1.00 84.38 381 ARG A N 1
ATOM 3092 C CA . ARG A 1 381 ? -17.260 -30.793 37.868 1.00 84.38 381 ARG A CA 1
ATOM 3093 C C . ARG A 1 381 ? -16.290 -31.669 37.064 1.00 84.38 381 ARG A C 1
ATOM 3095 O O . ARG A 1 381 ? -15.271 -31.170 36.601 1.00 84.38 381 ARG A O 1
ATOM 3102 N N . HIS A 1 382 ? -16.593 -32.956 36.907 1.00 86.94 382 HIS A N 1
ATOM 3103 C CA . HIS A 1 382 ? -15.795 -33.911 36.133 1.00 86.94 382 HIS A CA 1
ATOM 3104 C C . HIS A 1 382 ? -16.318 -34.089 34.700 1.00 86.94 382 HIS A C 1
ATOM 3106 O O . HIS A 1 382 ? -15.671 -34.753 33.889 1.00 86.94 382 HIS A O 1
ATOM 3112 N N . VAL A 1 383 ? -17.475 -33.503 34.370 1.00 89.12 383 VAL A N 1
ATOM 3113 C CA . VAL A 1 383 ? -18.031 -33.545 33.016 1.00 89.12 383 VAL A CA 1
ATOM 3114 C C . VAL A 1 383 ? -17.171 -32.680 32.097 1.00 89.12 383 VAL A C 1
ATOM 3116 O O . VAL A 1 383 ? -16.740 -31.584 32.454 1.00 89.12 383 VAL A O 1
ATOM 3119 N N . SER A 1 384 ? -16.905 -33.178 30.889 1.00 87.25 384 SER A N 1
ATOM 3120 C CA . SER A 1 384 ? -16.107 -32.440 29.911 1.00 87.25 384 SER A CA 1
ATOM 3121 C C . SER A 1 384 ? -16.760 -31.097 29.563 1.00 87.25 384 SER A C 1
ATOM 3123 O O . SER A 1 384 ? -17.970 -31.022 29.345 1.00 87.25 384 SER A O 1
ATOM 3125 N N . GLY A 1 385 ? -15.953 -30.039 29.451 1.00 86.25 385 GLY A N 1
ATOM 3126 C CA . GLY A 1 385 ? -16.470 -28.710 29.116 1.00 86.25 385 GLY A CA 1
ATOM 3127 C C . GLY A 1 385 ? -17.210 -28.648 27.774 1.00 86.25 385 GLY A C 1
ATOM 3128 O O . GLY A 1 385 ? -18.126 -27.848 27.628 1.00 86.25 385 GLY A O 1
ATOM 3129 N N . GLU A 1 386 ? -16.871 -29.529 26.824 1.00 85.50 386 GLU A N 1
ATOM 3130 C CA . GLU A 1 386 ? -17.555 -29.654 25.528 1.00 85.50 386 GLU A CA 1
ATOM 3131 C C . GLU A 1 386 ? -18.995 -30.160 25.666 1.00 85.50 386 GLU A C 1
ATOM 3133 O O . GLU A 1 386 ? -19.871 -29.674 24.958 1.00 85.50 386 GLU A O 1
ATOM 3138 N N . GLU A 1 387 ? -19.264 -31.084 26.590 1.00 87.25 387 GLU A N 1
ATOM 3139 C CA . GLU A 1 387 ? -20.637 -31.500 26.903 1.00 87.25 387 GLU A CA 1
ATOM 3140 C C . GLU A 1 387 ? -21.387 -30.400 27.667 1.00 87.25 387 GLU A C 1
ATOM 3142 O O . GLU A 1 387 ? -22.547 -30.132 27.367 1.00 87.25 387 GLU A O 1
ATOM 3147 N N . ILE A 1 388 ? -20.724 -29.696 28.594 1.00 90.06 388 ILE A N 1
ATOM 3148 C CA . ILE A 1 388 ? -21.361 -28.617 29.370 1.00 90.06 388 ILE A CA 1
ATOM 3149 C C . ILE A 1 388 ? -21.871 -27.502 28.452 1.00 90.06 388 ILE A C 1
ATOM 3151 O O . ILE A 1 388 ? -23.009 -27.068 28.601 1.00 90.06 388 ILE A O 1
ATOM 3155 N N . VAL A 1 389 ? -21.070 -27.047 27.482 1.00 89.44 389 VAL A N 1
ATOM 3156 C CA . VAL A 1 389 ? -21.489 -25.952 26.590 1.00 89.44 389 VAL A CA 1
ATOM 3157 C C . VAL A 1 389 ? -22.608 -26.352 25.620 1.00 89.44 389 VAL A C 1
ATOM 3159 O O . VAL A 1 389 ? -23.409 -25.495 25.256 1.00 89.44 389 VAL A O 1
ATOM 3162 N N . LYS A 1 390 ? -22.715 -27.637 25.239 1.00 88.56 390 LYS A N 1
ATOM 3163 C CA . LYS A 1 390 ? -23.817 -28.151 24.397 1.00 88.56 390 LYS A CA 1
ATOM 3164 C C . LYS A 1 390 ? -25.165 -28.104 25.113 1.00 88.56 390 LYS A C 1
ATOM 3166 O O . LYS A 1 390 ? -26.174 -27.809 24.481 1.00 88.56 390 LYS A O 1
ATOM 3171 N N . PHE A 1 391 ? -25.170 -28.388 26.414 1.00 90.44 391 PHE A N 1
ATOM 3172 C CA . PHE A 1 391 ? -26.374 -28.453 27.248 1.00 90.44 391 PHE A CA 1
ATOM 3173 C C . PHE A 1 391 ? -26.461 -27.283 28.237 1.00 90.44 391 PHE A C 1
ATOM 3175 O O . PHE A 1 391 ? -27.152 -27.386 29.244 1.00 90.44 391 PHE A O 1
ATOM 3182 N N . LEU A 1 392 ? -25.764 -26.169 27.975 1.00 91.31 392 LEU A N 1
ATOM 3183 C CA . LEU A 1 392 ? -25.586 -25.083 28.945 1.00 91.31 392 LEU A CA 1
ATOM 3184 C C . LEU A 1 392 ? -26.920 -24.558 29.487 1.00 91.31 392 LEU A C 1
ATOM 3186 O O . LEU A 1 392 ? -27.068 -24.409 30.695 1.00 91.31 392 LEU A O 1
ATOM 3190 N N . GLN A 1 393 ? -27.888 -24.320 28.599 1.00 90.12 393 GLN A N 1
ATOM 3191 C CA . GLN A 1 393 ? -29.225 -23.882 28.991 1.00 90.12 393 GLN A CA 1
ATOM 3192 C C . GLN A 1 393 ? -29.919 -24.928 29.876 1.00 90.12 393 GLN A C 1
ATOM 3194 O O . GLN A 1 393 ? -30.287 -24.608 31.001 1.00 90.12 393 GLN A O 1
ATOM 3199 N N . ASP A 1 394 ? -30.044 -26.174 29.402 1.00 90.50 394 ASP A N 1
ATOM 3200 C CA . ASP A 1 394 ? -30.746 -27.237 30.134 1.00 90.50 394 ASP A CA 1
ATOM 3201 C C . ASP A 1 394 ? -30.074 -27.525 31.502 1.00 90.50 394 ASP A C 1
ATOM 3203 O O . ASP A 1 394 ? -30.759 -27.804 32.488 1.00 90.50 394 ASP A O 1
ATOM 3207 N N . ILE A 1 395 ? -28.741 -27.401 31.602 1.00 93.00 395 ILE A N 1
ATOM 3208 C CA . ILE A 1 395 ? -27.986 -27.512 32.862 1.00 93.00 395 ILE A CA 1
ATOM 3209 C C . ILE A 1 395 ? -28.326 -26.359 33.809 1.00 93.00 395 ILE A C 1
ATOM 3211 O O . ILE A 1 395 ? -28.606 -26.611 34.978 1.00 93.00 395 ILE A O 1
ATOM 3215 N N . LEU A 1 396 ? -28.295 -25.106 33.341 1.00 93.06 396 LEU A N 1
ATOM 3216 C CA . LEU A 1 396 ? -28.596 -23.943 34.181 1.00 93.06 396 LEU A CA 1
ATOM 3217 C C . LEU A 1 396 ? -30.050 -23.972 34.667 1.00 93.06 396 LEU A C 1
ATOM 3219 O O . LEU A 1 396 ? -30.279 -23.797 35.863 1.00 93.06 396 LEU A O 1
ATOM 3223 N N . ASP A 1 397 ? -31.003 -24.275 33.783 1.00 92.12 397 ASP A N 1
ATOM 3224 C CA . ASP A 1 397 ? -32.418 -24.452 34.133 1.00 92.12 397 ASP A CA 1
ATOM 3225 C C . ASP A 1 397 ? -32.579 -25.541 35.209 1.00 92.12 397 ASP A C 1
ATOM 3227 O O . ASP A 1 397 ? -33.289 -25.362 36.200 1.00 92.12 397 ASP A O 1
ATOM 3231 N N . THR A 1 398 ? -31.852 -26.654 35.065 1.00 92.81 398 THR A N 1
ATOM 3232 C CA . THR A 1 398 ? -31.844 -27.744 36.049 1.00 92.81 398 THR A CA 1
ATOM 3233 C C . THR A 1 398 ? -31.246 -27.311 37.390 1.00 92.81 398 THR A C 1
ATOM 3235 O O . THR A 1 398 ? -31.820 -27.612 38.433 1.00 92.81 398 THR A O 1
ATOM 3238 N N . LEU A 1 399 ? -30.121 -26.588 37.388 1.00 93.25 399 LEU A N 1
ATOM 3239 C CA . LEU A 1 399 ? -29.464 -26.103 38.607 1.00 93.25 399 LEU A CA 1
ATOM 3240 C C . LEU A 1 399 ? -30.362 -25.152 39.403 1.00 93.25 399 LEU A C 1
ATOM 3242 O O . LEU A 1 399 ? -30.476 -25.301 40.619 1.00 93.25 399 LEU A O 1
ATOM 3246 N N . PHE A 1 400 ? -31.027 -24.211 38.731 1.00 93.69 400 PHE A N 1
ATOM 3247 C CA . PHE A 1 400 ? -31.971 -23.310 39.392 1.00 93.69 400 PHE A CA 1
ATOM 3248 C C . PHE A 1 400 ? -33.259 -24.031 39.808 1.00 93.69 400 PHE A C 1
ATOM 3250 O O . PHE A 1 400 ? -33.759 -23.772 40.896 1.00 93.69 400 PHE A O 1
ATOM 3257 N N . SER A 1 401 ? -33.728 -25.025 39.045 1.00 91.75 401 SER A N 1
ATOM 3258 C CA . SER A 1 401 ? -34.837 -25.881 39.489 1.00 91.75 401 SER A CA 1
ATOM 3259 C C . SER A 1 401 ? -34.498 -26.695 40.745 1.00 91.75 401 SER A C 1
ATOM 3261 O O . SER A 1 401 ? -35.398 -26.947 41.540 1.00 91.75 401 SER A O 1
ATOM 3263 N N . ILE A 1 402 ? -33.244 -27.125 40.928 1.00 90.81 402 ILE A N 1
ATOM 3264 C CA . ILE A 1 402 ? -32.784 -27.798 42.156 1.00 90.81 402 ILE A CA 1
ATOM 3265 C C . ILE A 1 402 ? -32.678 -26.792 43.316 1.00 90.81 402 ILE A C 1
ATOM 3267 O O . ILE A 1 402 ? -33.005 -27.129 44.453 1.00 90.81 402 ILE A O 1
ATOM 3271 N N . LEU A 1 403 ? -32.245 -25.557 43.035 1.00 90.56 403 LEU A N 1
ATOM 3272 C CA . LEU A 1 403 ? -32.167 -24.474 44.022 1.00 90.56 403 LEU A CA 1
ATOM 3273 C C . LEU A 1 403 ? -33.544 -24.099 44.589 1.00 90.56 403 LEU A C 1
ATOM 3275 O O . LEU A 1 403 ? -33.666 -23.876 45.796 1.00 90.56 403 LEU A O 1
ATOM 3279 N N . ASP A 1 404 ? -34.553 -24.049 43.717 1.00 87.56 404 ASP A N 1
ATOM 3280 C CA . ASP A 1 404 ? -35.937 -23.722 44.067 1.00 87.56 404 ASP A CA 1
ATOM 3281 C C . ASP A 1 404 ? -36.635 -24.861 44.842 1.00 87.56 404 ASP A C 1
ATOM 3283 O O . ASP A 1 404 ? -37.540 -24.592 45.628 1.00 87.56 404 ASP A O 1
ATOM 3287 N N . ASP A 1 405 ? -36.215 -26.123 44.665 1.00 87.06 405 ASP A N 1
ATOM 3288 C CA . ASP A 1 405 ? -36.792 -27.288 45.364 1.00 87.06 405 ASP A CA 1
ATOM 3289 C C . ASP A 1 405 ? -36.420 -27.321 46.856 1.00 87.06 405 ASP A C 1
ATOM 3291 O O . ASP A 1 405 ? -37.274 -27.518 47.721 1.00 87.06 405 ASP A O 1
ATOM 3295 N N . ASN A 1 406 ? -35.137 -27.109 47.180 1.00 85.12 406 ASN A N 1
ATOM 3296 C CA . ASN A 1 406 ? -34.676 -27.003 48.565 1.00 85.12 406 ASN A CA 1
ATOM 3297 C C . ASN A 1 406 ? -33.406 -26.148 48.674 1.00 85.12 406 ASN A C 1
ATOM 3299 O O . ASN A 1 406 ? -32.274 -26.636 48.566 1.00 85.12 406 ASN A O 1
ATOM 3303 N N . THR A 1 407 ? -33.612 -24.858 48.927 1.00 84.00 407 THR A N 1
ATOM 3304 C CA . THR A 1 407 ? -32.545 -23.855 48.976 1.00 84.00 407 THR A CA 1
ATOM 3305 C C . THR A 1 407 ? -31.532 -24.124 50.092 1.00 84.00 407 THR A C 1
ATOM 3307 O O . THR A 1 407 ? -30.331 -23.998 49.867 1.00 84.00 407 THR A O 1
ATOM 3310 N N . GLU A 1 408 ? -31.976 -24.570 51.271 1.00 80.81 408 GLU A N 1
ATOM 3311 C CA . GLU A 1 408 ? -31.085 -24.828 52.413 1.00 80.81 408 GLU A CA 1
ATOM 3312 C C . GLU A 1 408 ? -30.166 -26.033 52.178 1.00 80.81 408 GLU A C 1
ATOM 3314 O O . GLU A 1 408 ? -28.974 -25.986 52.491 1.00 80.81 408 GLU A O 1
ATOM 3319 N N . LYS A 1 409 ? -30.710 -27.113 51.606 1.00 84.62 409 LYS A N 1
ATOM 3320 C CA . LYS A 1 409 ? -29.977 -28.365 51.388 1.00 84.62 409 LYS A CA 1
ATOM 3321 C C . LYS A 1 409 ? -29.026 -28.285 50.194 1.00 84.62 409 LYS A C 1
ATOM 3323 O O . LYS A 1 409 ? -27.918 -28.817 50.270 1.00 84.62 409 LYS A O 1
ATOM 3328 N N . TYR A 1 410 ? -29.447 -27.655 49.094 1.00 87.75 410 TYR A N 1
ATOM 3329 C CA . TYR A 1 410 ? -28.708 -27.682 47.825 1.00 87.75 410 TYR A CA 1
ATOM 3330 C C . TYR A 1 410 ? -27.998 -26.365 47.475 1.00 87.75 410 TYR A C 1
ATOM 3332 O O . TYR A 1 410 ? -27.088 -26.384 46.641 1.00 87.75 410 TYR A O 1
ATOM 3340 N N . GLY A 1 411 ? -28.341 -25.247 48.127 1.00 86.12 411 GLY A N 1
ATOM 3341 C CA . GLY A 1 411 ? -27.848 -23.897 47.814 1.00 86.12 411 GLY A CA 1
ATOM 3342 C C . GLY A 1 411 ? -26.332 -23.785 47.617 1.00 86.12 411 GLY A C 1
ATOM 3343 O O . GLY A 1 411 ? -25.891 -23.388 46.532 1.00 86.12 411 GLY A O 1
ATOM 3344 N N . PRO A 1 412 ? -25.497 -24.224 48.580 1.00 87.50 412 PRO A N 1
ATOM 3345 C CA . PRO A 1 412 ? -24.042 -24.141 48.449 1.00 87.50 412 PRO A CA 1
ATOM 3346 C C . PRO A 1 412 ? -23.464 -24.943 47.271 1.00 87.50 412 PRO A C 1
ATOM 3348 O O . PRO A 1 412 ? -22.510 -24.498 46.632 1.00 87.50 412 PRO A O 1
ATOM 3351 N N . LEU A 1 413 ? -24.025 -26.118 46.962 1.00 88.00 413 LEU A N 1
ATOM 3352 C CA . LEU A 1 413 ? -23.544 -26.972 45.868 1.00 88.00 413 LEU A CA 1
ATOM 3353 C C . LEU A 1 413 ? -23.963 -26.437 44.497 1.00 88.00 413 LEU A C 1
ATOM 3355 O O . LEU A 1 413 ? -23.176 -26.497 43.548 1.00 88.00 413 LEU A O 1
ATOM 3359 N N . VAL A 1 414 ? -25.169 -25.873 44.397 1.00 91.75 414 VAL A N 1
ATOM 3360 C CA . VAL A 1 414 ? -25.615 -25.168 43.190 1.00 91.75 414 VAL A CA 1
ATOM 3361 C C . VAL A 1 414 ? -24.738 -23.939 42.949 1.00 91.75 414 VAL A C 1
ATOM 3363 O O . VAL A 1 414 ? -24.238 -23.765 41.840 1.00 91.75 414 VAL A O 1
ATOM 3366 N N . PHE A 1 415 ? -24.444 -23.147 43.986 1.00 91.38 415 PHE A N 1
ATOM 3367 C CA . PHE A 1 415 ? -23.539 -21.999 43.879 1.00 91.38 415 PHE A CA 1
ATOM 3368 C C . PHE A 1 415 ? -22.139 -22.407 43.394 1.00 91.38 415 PHE A C 1
ATOM 3370 O O . PHE A 1 415 ? -21.607 -21.814 42.456 1.00 91.38 415 PHE A O 1
ATOM 3377 N N . GLN A 1 416 ? -21.551 -23.463 43.967 1.00 89.19 416 GLN A N 1
ATOM 3378 C CA . GLN A 1 416 ? -20.256 -23.988 43.512 1.00 89.19 416 GLN A CA 1
ATOM 3379 C C . GLN A 1 416 ? -20.294 -24.470 42.054 1.00 89.19 416 GLN A C 1
ATOM 3381 O O . GLN A 1 416 ? -19.334 -24.259 41.311 1.00 89.19 416 GLN A O 1
ATOM 3386 N N . SER A 1 417 ? -21.400 -25.087 41.635 1.00 91.62 417 SER A N 1
ATOM 3387 C CA . SER A 1 417 ? -21.606 -25.531 40.252 1.00 91.62 417 SER A CA 1
ATOM 3388 C C . SER A 1 417 ? -21.704 -24.345 39.287 1.00 91.62 417 SER A C 1
ATOM 3390 O O . SER A 1 417 ? -21.095 -24.375 38.219 1.00 91.62 417 SER A O 1
ATOM 3392 N N . LEU A 1 418 ? -22.392 -23.268 39.683 1.00 92.50 418 LEU A N 1
ATOM 3393 C CA . LEU A 1 418 ? -22.472 -22.025 38.912 1.00 92.50 418 LEU A CA 1
ATOM 3394 C C . LEU A 1 418 ? -21.101 -21.354 38.776 1.00 92.50 418 LEU A C 1
ATOM 3396 O O . LEU A 1 418 ? -20.724 -20.983 37.668 1.00 92.50 418 LEU A O 1
ATOM 3400 N N . VAL A 1 419 ? -20.324 -21.251 39.861 1.00 90.88 419 VAL A N 1
ATOM 3401 C CA . VAL A 1 419 ? -18.953 -20.707 39.816 1.00 90.88 419 VAL A CA 1
ATOM 3402 C C . VAL A 1 419 ? -18.077 -21.517 38.857 1.00 90.88 419 VAL A C 1
ATOM 3404 O O . VAL A 1 419 ? -17.382 -20.937 38.023 1.00 90.88 419 VAL A O 1
ATOM 3407 N N . PHE A 1 420 ? -18.155 -22.850 38.920 1.00 91.44 420 PHE A N 1
ATOM 3408 C CA . PHE A 1 420 ? -17.428 -23.735 38.011 1.00 91.44 420 PHE A CA 1
ATOM 3409 C C . PHE A 1 420 ? -17.806 -23.501 36.541 1.00 91.44 420 PHE A C 1
ATOM 3411 O O . PHE A 1 420 ? -16.917 -23.309 35.712 1.00 91.44 420 PHE A O 1
ATOM 3418 N N . ILE A 1 421 ? -19.104 -23.456 36.215 1.00 92.62 421 ILE A N 1
ATOM 3419 C CA . ILE A 1 421 ? -19.576 -23.201 34.845 1.00 92.62 421 ILE A CA 1
ATOM 3420 C C . ILE A 1 421 ? -19.136 -21.809 34.375 1.00 92.62 421 ILE A C 1
ATOM 3422 O O . ILE A 1 421 ? -18.626 -21.671 33.266 1.00 92.62 421 ILE A O 1
ATOM 3426 N N . ILE A 1 422 ? -19.273 -20.774 35.209 1.00 91.12 422 ILE A N 1
ATOM 3427 C CA . ILE A 1 422 ? -18.863 -19.411 34.847 1.00 91.12 422 ILE A CA 1
ATOM 3428 C C . ILE A 1 422 ? -17.361 -19.369 34.549 1.00 91.12 422 ILE A C 1
ATOM 3430 O O . ILE A 1 422 ? -16.966 -18.830 33.517 1.00 91.12 422 ILE A O 1
ATOM 3434 N N . ASN A 1 423 ? -16.518 -19.966 35.394 1.00 89.25 423 ASN A N 1
ATOM 3435 C CA . ASN A 1 423 ? -15.072 -19.970 35.168 1.00 89.25 423 ASN A CA 1
ATOM 3436 C C . ASN A 1 423 ? -14.659 -20.836 33.974 1.00 89.25 423 ASN A C 1
ATOM 3438 O O . ASN A 1 423 ? -13.758 -20.436 33.235 1.00 89.25 423 ASN A O 1
ATOM 3442 N N . LEU A 1 424 ? -15.366 -21.936 33.698 1.00 89.75 424 LEU A N 1
ATOM 3443 C CA . LEU A 1 424 ? -15.199 -22.709 32.465 1.00 89.75 424 LEU A CA 1
ATOM 3444 C C . LEU A 1 424 ? -15.410 -21.824 31.225 1.00 89.75 424 LEU A C 1
ATOM 3446 O O . LEU A 1 424 ? -14.585 -21.835 30.315 1.00 89.75 424 LEU A O 1
ATOM 3450 N N . LEU A 1 425 ? -16.462 -20.999 31.208 1.00 88.00 425 LEU A N 1
ATOM 3451 C CA . LEU A 1 425 ? -16.746 -20.064 30.107 1.00 88.00 425 LEU A CA 1
ATOM 3452 C C . LEU A 1 425 ? -15.769 -18.878 30.037 1.00 88.00 425 LEU A C 1
ATOM 3454 O O . LEU A 1 425 ? -15.750 -18.134 29.051 1.00 88.00 425 LEU A O 1
ATOM 3458 N N . ARG A 1 426 ? -14.948 -18.667 31.071 1.00 81.12 426 ARG A N 1
ATOM 3459 C CA . ARG A 1 426 ? -13.869 -17.671 31.047 1.00 81.12 426 ARG A CA 1
ATOM 3460 C C . ARG A 1 426 ? -12.579 -18.207 30.436 1.00 81.12 426 ARG A C 1
ATOM 3462 O O . ARG A 1 426 ? -11.772 -17.378 30.014 1.00 81.12 426 ARG A O 1
ATOM 3469 N N . ASP A 1 427 ? -12.397 -19.524 30.361 1.00 83.00 427 ASP A N 1
ATOM 3470 C CA . ASP A 1 427 ? -11.258 -20.136 29.679 1.00 83.00 427 ASP A CA 1
ATOM 3471 C C . ASP A 1 427 ? -11.229 -19.705 28.201 1.00 83.00 427 ASP A C 1
ATOM 3473 O O . ASP A 1 427 ? -12.252 -19.661 27.511 1.00 83.00 427 ASP A O 1
ATOM 3477 N N . SER A 1 428 ? -10.028 -19.418 27.699 1.00 77.50 428 SER A N 1
ATOM 3478 C CA . SER A 1 428 ? -9.725 -19.157 26.289 1.00 77.50 428 SER A CA 1
ATOM 3479 C C . SER A 1 428 ? -10.390 -20.136 25.310 1.00 77.50 428 SER A C 1
ATOM 3481 O O . SER A 1 428 ? -10.771 -19.733 24.206 1.00 77.50 428 SER A O 1
ATOM 3483 N N . LYS A 1 429 ? -10.574 -21.404 25.712 1.00 81.69 429 LYS A N 1
ATOM 3484 C CA . LYS A 1 429 ? -11.235 -22.425 24.890 1.00 81.69 429 LYS A CA 1
ATOM 3485 C C . LYS A 1 429 ? -12.726 -22.133 24.678 1.00 81.69 429 LYS A C 1
ATOM 3487 O O . LYS A 1 429 ? -13.211 -22.325 23.563 1.00 81.69 429 LYS A O 1
ATOM 3492 N N . TYR A 1 430 ? -13.427 -21.632 25.698 1.00 84.44 430 TYR A N 1
ATOM 3493 C CA . TYR A 1 430 ? -14.890 -21.470 25.712 1.00 84.44 430 TYR A CA 1
ATOM 3494 C C . TYR A 1 430 ? -15.361 -20.009 25.756 1.00 84.44 430 TYR A C 1
ATOM 3496 O O . TYR A 1 430 ? -16.561 -19.756 25.786 1.00 84.44 430 TYR A O 1
ATOM 3504 N N . TYR A 1 431 ? -14.445 -19.040 25.687 1.00 81.31 431 TYR A N 1
ATOM 3505 C CA . TYR A 1 431 ? -14.743 -17.603 25.739 1.00 81.31 431 TYR A CA 1
ATOM 3506 C C . TYR A 1 431 ? -15.876 -17.143 24.796 1.00 81.31 431 TYR A C 1
ATOM 3508 O O . TYR A 1 431 ? -16.654 -16.256 25.147 1.00 81.31 431 TYR A O 1
ATOM 3516 N N . HIS A 1 432 ? -16.014 -17.764 23.618 1.00 82.06 432 HIS A N 1
ATOM 3517 C CA . HIS A 1 432 ? -17.048 -17.437 22.620 1.00 82.06 432 HIS A CA 1
ATOM 3518 C C . HIS A 1 432 ? -18.485 -17.741 23.081 1.00 82.06 432 HIS A C 1
ATOM 3520 O O . HIS A 1 432 ? -19.425 -17.247 22.472 1.00 82.06 432 HIS A O 1
ATOM 3526 N N . PHE A 1 433 ? -18.667 -18.493 24.171 1.00 85.06 433 PHE A N 1
ATOM 3527 C CA . PHE A 1 433 ? -19.971 -18.787 24.779 1.00 85.06 433 PHE A CA 1
ATOM 3528 C C . PHE A 1 433 ? -20.425 -17.732 25.806 1.00 85.06 433 PHE A C 1
ATOM 3530 O O . PHE A 1 433 ? -21.518 -17.833 26.357 1.00 85.06 433 PHE A O 1
ATOM 3537 N N . ARG A 1 434 ? -19.643 -16.676 26.062 1.00 85.06 434 ARG A N 1
ATOM 3538 C CA . ARG A 1 434 ? -20.078 -15.570 26.934 1.00 85.06 434 ARG A CA 1
ATOM 3539 C C . ARG A 1 434 ? -21.367 -14.873 26.463 1.00 85.06 434 ARG A C 1
ATOM 3541 O O . ARG A 1 434 ? -22.279 -14.752 27.279 1.00 85.06 434 ARG A O 1
ATOM 3548 N N . PRO A 1 435 ? -21.523 -14.518 25.169 1.00 85.12 435 PRO A N 1
ATOM 3549 C CA . PRO A 1 435 ? -22.783 -13.975 24.656 1.00 85.12 435 PRO A CA 1
ATOM 3550 C C . PRO A 1 435 ? -23.982 -14.922 24.823 1.00 85.12 435 PRO A C 1
ATOM 3552 O O . PRO A 1 435 ? -25.111 -14.458 24.977 1.00 85.12 435 PRO A O 1
ATOM 3555 N N . VAL A 1 436 ? -23.752 -16.242 24.822 1.00 87.12 436 VAL A N 1
ATOM 3556 C CA . VAL A 1 436 ? -24.788 -17.264 25.074 1.00 87.12 436 VAL A CA 1
ATOM 3557 C C . VAL A 1 436 ? -25.277 -17.160 26.514 1.00 87.12 436 VAL A C 1
ATOM 3559 O O . VAL A 1 436 ? -26.482 -17.097 26.742 1.00 87.12 436 VAL A O 1
ATOM 3562 N N . MET A 1 437 ? -24.349 -17.067 27.474 1.00 88.94 437 MET A N 1
ATOM 3563 C CA . MET A 1 437 ? -24.668 -16.851 28.888 1.00 88.94 437 MET A CA 1
ATOM 3564 C C . MET A 1 437 ? -25.427 -15.531 29.098 1.00 88.94 437 MET A C 1
ATOM 3566 O O . MET A 1 437 ? -26.455 -15.520 29.769 1.00 88.94 437 MET A O 1
ATOM 3570 N N . ASP A 1 438 ? -24.980 -14.431 28.482 1.00 85.50 438 ASP A N 1
ATOM 3571 C CA . ASP A 1 438 ? -25.671 -13.135 28.573 1.00 85.50 438 ASP A CA 1
ATOM 3572 C C . ASP A 1 438 ? -27.098 -13.201 27.992 1.00 85.50 438 ASP A C 1
ATOM 3574 O O . ASP A 1 438 ? -28.045 -12.703 28.603 1.00 85.50 438 ASP A O 1
ATOM 3578 N N . THR A 1 439 ? -27.277 -13.876 26.850 1.00 87.44 439 THR A N 1
ATOM 3579 C CA . THR A 1 439 ? -28.596 -14.069 26.222 1.00 87.44 439 THR A CA 1
ATOM 3580 C C . THR A 1 439 ? -29.511 -14.938 27.085 1.00 87.44 439 THR A C 1
ATOM 3582 O O . THR A 1 439 ? -30.692 -14.619 27.232 1.00 87.44 439 THR A O 1
ATOM 3585 N N . TYR A 1 440 ? -28.979 -16.010 27.684 1.00 91.50 440 TYR A N 1
ATOM 3586 C CA . TYR A 1 440 ? -29.724 -16.864 28.609 1.00 91.50 440 TYR A CA 1
ATOM 3587 C C . TYR A 1 440 ? -30.223 -16.062 29.814 1.00 91.50 440 TYR A C 1
ATOM 3589 O O . TYR A 1 440 ? -31.423 -16.070 30.083 1.00 91.50 440 TYR A O 1
ATOM 3597 N N . ILE A 1 441 ? -29.338 -15.307 30.477 1.00 88.31 441 ILE A N 1
ATOM 3598 C CA . ILE A 1 441 ? -29.703 -14.465 31.626 1.00 88.31 441 ILE A CA 1
ATOM 3599 C C . ILE A 1 441 ? -30.815 -13.489 31.231 1.00 88.31 441 ILE A C 1
ATOM 3601 O O . ILE A 1 441 ? -31.829 -13.402 31.909 1.00 88.31 441 ILE A O 1
ATOM 3605 N N . GLN A 1 442 ? -30.675 -12.782 30.112 1.00 83.94 442 GLN A N 1
ATOM 3606 C CA . GLN A 1 442 ? -31.640 -11.748 29.736 1.00 83.94 442 GLN A CA 1
ATOM 3607 C C . GLN A 1 442 ? -33.004 -12.292 29.286 1.00 83.94 442 GLN A C 1
ATOM 3609 O O . GLN A 1 442 ? -34.022 -11.660 29.575 1.00 83.94 442 GLN A O 1
ATOM 3614 N N . LYS A 1 443 ? -33.037 -13.411 28.544 1.00 84.38 443 LYS A N 1
ATOM 3615 C CA . LYS A 1 443 ? -34.243 -13.870 27.825 1.00 84.38 443 LYS A CA 1
ATOM 3616 C C . LYS A 1 443 ? -34.851 -15.185 28.318 1.00 84.38 443 LYS A C 1
ATOM 3618 O O . LYS A 1 443 ? -36.039 -15.386 28.090 1.00 84.38 443 LYS A O 1
ATOM 3623 N N . HIS A 1 444 ? -34.072 -16.076 28.930 1.00 87.81 444 HIS A N 1
ATOM 3624 C CA . HIS A 1 444 ? -34.507 -17.446 29.245 1.00 87.81 444 HIS A CA 1
ATOM 3625 C C . HIS A 1 444 ? -34.542 -17.750 30.743 1.00 87.81 444 HIS A C 1
ATOM 3627 O O . HIS A 1 444 ? -35.378 -18.533 31.181 1.00 87.81 444 HIS A O 1
ATOM 3633 N N . PHE A 1 445 ? -33.664 -17.127 31.526 1.00 92.00 445 PHE A N 1
ATOM 3634 C CA . PHE A 1 445 ? -33.609 -17.325 32.967 1.00 92.00 445 PHE A CA 1
ATOM 3635 C C . PHE A 1 445 ? -34.935 -16.930 33.639 1.00 92.00 445 PHE A C 1
ATOM 3637 O O . PHE A 1 445 ? -35.435 -15.826 33.425 1.00 92.00 445 PHE A O 1
ATOM 3644 N N . ALA A 1 446 ? -35.476 -17.825 34.471 1.00 88.00 446 ALA A N 1
ATOM 3645 C CA . ALA A 1 446 ? -36.791 -17.676 35.106 1.00 88.00 446 ALA A CA 1
ATOM 3646 C C . ALA A 1 446 ? -36.765 -17.732 36.651 1.00 88.00 446 ALA A C 1
ATOM 3648 O O . ALA A 1 446 ? -37.817 -17.673 37.286 1.00 88.00 446 ALA A O 1
ATOM 3649 N N . GLY A 1 447 ? -35.587 -17.831 37.277 1.00 88.06 447 GLY A N 1
ATOM 3650 C CA . GLY A 1 447 ? -35.459 -17.981 38.732 1.00 88.06 447 GLY A CA 1
ATOM 3651 C C . GLY A 1 447 ? -35.675 -16.669 39.492 1.00 88.06 447 GLY A C 1
ATOM 3652 O O . GLY A 1 447 ? -34.716 -15.946 39.758 1.00 88.06 447 GLY A O 1
ATOM 3653 N N . ALA A 1 448 ? -36.914 -16.350 39.878 1.00 86.19 448 ALA A N 1
ATOM 3654 C CA . ALA A 1 448 ? -37.251 -15.097 40.572 1.00 86.19 448 ALA A CA 1
ATOM 3655 C C . ALA A 1 448 ? -36.763 -15.030 42.036 1.00 86.19 448 ALA A C 1
ATOM 3657 O O . ALA A 1 448 ? -36.522 -13.945 42.550 1.00 86.19 448 ALA A O 1
ATOM 3658 N N . LEU A 1 449 ? -36.584 -16.168 42.716 1.00 87.00 449 LEU A N 1
ATOM 3659 C CA . LEU A 1 449 ? -36.167 -16.209 44.130 1.00 87.00 449 LEU A CA 1
ATOM 3660 C C . LEU A 1 449 ? -34.663 -16.461 44.327 1.00 87.00 449 LEU A C 1
ATOM 3662 O O . LEU A 1 449 ? -34.154 -16.333 45.441 1.00 87.00 449 LEU A O 1
ATOM 3666 N N . ALA A 1 450 ? -33.935 -16.757 43.247 1.00 89.06 450 ALA A N 1
ATOM 3667 C CA . ALA A 1 450 ? -32.524 -17.128 43.299 1.00 89.06 450 ALA A CA 1
ATOM 3668 C C . ALA A 1 450 ? -31.615 -16.033 43.892 1.00 89.06 450 ALA A C 1
ATOM 3670 O O . ALA A 1 450 ? -30.608 -16.357 44.520 1.00 89.06 450 ALA A O 1
ATOM 3671 N N . TYR A 1 451 ? -31.958 -14.744 43.739 1.00 87.00 451 TYR A N 1
ATOM 3672 C CA . TYR A 1 451 ? -31.137 -13.630 44.234 1.00 87.00 451 TYR A CA 1
ATOM 3673 C C . TYR A 1 451 ? -30.838 -13.724 45.739 1.00 87.00 451 TYR A C 1
ATOM 3675 O O . TYR A 1 451 ? -29.729 -13.386 46.149 1.00 87.00 451 TYR A O 1
ATOM 3683 N N . ARG A 1 452 ? -31.793 -14.205 46.553 1.00 87.00 452 ARG A N 1
ATOM 3684 C CA . ARG A 1 452 ? -31.656 -14.292 48.018 1.00 87.00 452 ARG A CA 1
ATOM 3685 C C . ARG A 1 452 ? -30.511 -15.221 48.406 1.00 87.00 452 ARG A C 1
ATOM 3687 O O . ARG A 1 452 ? -29.617 -14.839 49.158 1.00 87.00 452 ARG A O 1
ATOM 3694 N N . GLU A 1 453 ? -30.515 -16.420 47.836 1.00 88.38 453 GLU A N 1
ATOM 3695 C CA . GLU A 1 453 ? -29.508 -17.433 48.132 1.00 88.38 453 GLU A CA 1
ATOM 3696 C C . GLU A 1 453 ? -28.157 -17.101 47.496 1.00 88.38 453 GLU A C 1
ATOM 3698 O O . GLU A 1 453 ? -27.119 -17.268 48.133 1.00 88.38 453 GLU A O 1
ATOM 3703 N N . LEU A 1 454 ? -28.149 -16.553 46.275 1.00 89.62 454 LEU A N 1
ATOM 3704 C CA . LEU A 1 454 ? -26.911 -16.122 45.624 1.00 89.62 454 LEU A CA 1
ATOM 3705 C C . LEU A 1 454 ? -26.204 -15.009 46.412 1.00 89.62 454 LEU A C 1
ATOM 3707 O O . LEU A 1 454 ? -24.986 -15.077 46.573 1.00 89.62 454 LEU A O 1
ATOM 3711 N N . ILE A 1 455 ? -26.944 -14.025 46.943 1.00 84.88 455 ILE A N 1
ATOM 3712 C CA . ILE A 1 455 ? -26.382 -12.982 47.818 1.00 84.88 455 ILE A CA 1
ATOM 3713 C C . ILE A 1 455 ? -25.869 -13.599 49.122 1.00 84.88 455 ILE A C 1
ATOM 3715 O O . ILE A 1 455 ? -24.746 -13.302 49.526 1.00 84.88 455 ILE A O 1
ATOM 3719 N N . ARG A 1 456 ? -26.640 -14.495 49.755 1.00 87.31 456 ARG A N 1
ATOM 3720 C CA . ARG A 1 456 ? -26.237 -15.171 50.999 1.00 87.31 456 ARG A CA 1
ATOM 3721 C C . ARG A 1 456 ? -24.937 -15.960 50.830 1.00 87.31 456 ARG A C 1
ATOM 3723 O O . ARG A 1 456 ? -24.024 -15.829 51.645 1.00 87.31 456 ARG A O 1
ATOM 3730 N N . CYS A 1 457 ? -24.832 -16.758 49.767 1.00 86.88 457 CYS A N 1
ATOM 3731 C CA . CYS A 1 457 ? -23.615 -17.495 49.444 1.00 86.88 457 CYS A CA 1
ATOM 3732 C C . CYS A 1 457 ? -22.454 -16.545 49.136 1.00 86.88 457 CYS A C 1
ATOM 3734 O O . CYS A 1 457 ? -21.370 -16.726 49.683 1.00 86.88 457 CYS A O 1
ATOM 3736 N N . LEU A 1 458 ? -22.663 -15.520 48.305 1.00 83.56 458 LEU A N 1
ATOM 3737 C CA . LEU A 1 458 ? -21.603 -14.582 47.936 1.00 83.56 458 LEU A CA 1
ATOM 3738 C C . LEU A 1 458 ? -21.063 -13.815 49.153 1.00 83.56 458 LEU A C 1
ATOM 3740 O O . LEU A 1 458 ? -19.847 -13.732 49.313 1.00 83.56 458 LEU A O 1
ATOM 3744 N N . LYS A 1 459 ? -21.946 -13.358 50.049 1.00 80.06 459 LYS A N 1
ATOM 3745 C CA . LYS A 1 459 ? -21.582 -12.738 51.332 1.00 80.06 459 LYS A CA 1
ATOM 3746 C C . LYS A 1 459 ? -20.710 -13.671 52.169 1.00 80.06 459 LYS A C 1
ATOM 3748 O O . LYS A 1 459 ? -19.635 -13.277 52.603 1.00 80.06 459 LYS A O 1
ATOM 3753 N N . TRP A 1 460 ? -21.098 -14.942 52.296 1.00 82.00 460 TRP A N 1
ATOM 3754 C CA . TRP A 1 460 ? -20.303 -15.940 53.019 1.00 82.00 460 TRP A CA 1
ATOM 3755 C C . TRP A 1 460 ? -18.887 -16.123 52.443 1.00 82.00 460 TRP A C 1
ATOM 3757 O O . TRP A 1 460 ? -17.938 -16.313 53.203 1.00 82.00 460 TRP A O 1
ATOM 3767 N N . TYR A 1 461 ? -18.718 -16.053 51.116 1.00 75.69 461 TYR A N 1
ATOM 3768 C CA . TYR A 1 461 ? -17.392 -16.086 50.482 1.00 75.69 461 TYR A CA 1
ATOM 3769 C C . TYR A 1 461 ? -16.602 -14.784 50.704 1.00 75.69 461 TYR A C 1
ATOM 3771 O O . TYR A 1 461 ? -15.386 -14.845 50.890 1.00 75.69 461 TYR A O 1
ATOM 3779 N N . MET A 1 462 ? -17.269 -13.625 50.697 1.00 71.69 462 MET A N 1
ATOM 3780 C CA . MET A 1 462 ? -16.641 -12.313 50.901 1.00 71.69 462 MET A CA 1
ATOM 3781 C C . MET A 1 462 ? -16.186 -12.106 52.349 1.00 71.69 462 MET A C 1
ATOM 3783 O O . MET A 1 462 ? -15.037 -11.726 52.566 1.00 71.69 462 MET A O 1
ATOM 3787 N N . ASP A 1 463 ? -17.013 -12.456 53.333 1.00 72.50 463 ASP A N 1
ATOM 3788 C CA . ASP A 1 463 ? -16.696 -12.312 54.762 1.00 72.50 463 ASP A CA 1
ATOM 3789 C C . ASP A 1 463 ? -15.487 -13.168 55.187 1.00 72.50 463 ASP A C 1
ATOM 3791 O O . ASP A 1 463 ? -14.750 -12.817 56.105 1.00 72.50 463 ASP A O 1
ATOM 3795 N N . ARG A 1 464 ? -15.241 -14.285 54.490 1.00 67.88 464 ARG A N 1
ATOM 3796 C CA . ARG A 1 464 ? -14.155 -15.240 54.788 1.00 67.88 464 ARG A CA 1
ATOM 3797 C C . ARG A 1 464 ? -12.913 -15.042 53.918 1.00 67.88 464 ARG A C 1
ATOM 3799 O O . ARG A 1 464 ? -11.944 -15.785 54.051 1.00 67.88 464 ARG A O 1
ATOM 3806 N N . SER A 1 465 ? -12.916 -14.040 53.038 1.00 60.00 465 SER A N 1
ATOM 3807 C CA . SER A 1 465 ? -11.791 -13.746 52.138 1.00 60.00 465 SER A CA 1
ATOM 3808 C C . SER A 1 465 ? -10.535 -13.228 52.857 1.00 60.00 465 SER A C 1
ATOM 3810 O O . SER A 1 465 ? -9.442 -13.304 52.296 1.00 60.00 465 SER A O 1
ATOM 3812 N N . ALA A 1 466 ? -10.671 -12.780 54.111 1.00 55.53 466 ALA A N 1
ATOM 3813 C CA . ALA A 1 466 ? -9.570 -12.355 54.977 1.00 55.53 466 ALA A CA 1
ATOM 3814 C C . ALA A 1 466 ? -8.774 -13.522 55.613 1.00 55.53 466 ALA A C 1
ATOM 3816 O O . ALA A 1 466 ? -7.676 -13.305 56.128 1.00 55.53 466 ALA A O 1
ATOM 3817 N N . GLU A 1 467 ? -9.280 -14.763 55.578 1.00 57.81 467 GLU A N 1
ATOM 3818 C CA . GLU A 1 467 ? -8.613 -15.932 56.171 1.00 57.81 467 GLU A CA 1
ATOM 3819 C C . GLU A 1 467 ? -7.609 -16.571 55.184 1.00 57.81 467 GLU A C 1
ATOM 3821 O O . GLU A 1 467 ? -7.968 -17.132 54.149 1.00 57.81 467 GLU A O 1
ATOM 3826 N N . VAL A 1 468 ? -6.316 -16.524 55.526 1.00 47.06 468 VAL A N 1
ATOM 3827 C CA . VAL A 1 468 ? -5.148 -16.775 54.646 1.00 47.06 468 VAL A CA 1
ATOM 3828 C C . VAL A 1 468 ? -5.024 -18.219 54.093 1.00 47.06 468 VAL A C 1
ATOM 3830 O O . VAL A 1 468 ? -4.169 -18.486 53.254 1.00 47.06 468 VAL A O 1
ATOM 3833 N N . VAL A 1 469 ? -5.872 -19.175 54.492 1.00 45.59 469 VAL A N 1
ATOM 3834 C CA . VAL A 1 469 ? -5.566 -20.621 54.358 1.00 45.59 469 VAL A CA 1
ATOM 3835 C C . VAL A 1 469 ? -6.364 -21.369 53.264 1.00 45.59 469 VAL A C 1
ATOM 3837 O O . VAL A 1 469 ? -5.980 -22.476 52.890 1.00 45.59 469 VAL A O 1
ATOM 3840 N N . ARG A 1 470 ? -7.431 -20.805 52.667 1.00 52.16 470 ARG A N 1
ATOM 3841 C CA . ARG A 1 470 ? -8.205 -21.467 51.577 1.00 52.16 470 ARG A CA 1
ATOM 3842 C C . ARG A 1 470 ? -8.481 -20.545 50.377 1.00 52.16 470 ARG A C 1
ATOM 3844 O O . ARG A 1 470 ? -9.632 -20.277 50.038 1.00 52.16 470 ARG A O 1
ATOM 3851 N N . GLN A 1 471 ? -7.417 -20.078 49.719 1.00 58.69 471 GLN A N 1
ATOM 3852 C CA . GLN A 1 471 ? -7.481 -19.072 48.646 1.00 58.69 471 GLN A CA 1
ATOM 3853 C C . GLN A 1 471 ? -8.212 -19.506 47.357 1.00 58.69 471 GLN A C 1
ATOM 3855 O O . GLN A 1 471 ? -8.888 -18.670 46.760 1.00 58.69 471 GLN A O 1
ATOM 3860 N N . ASP A 1 472 ? -8.139 -20.769 46.923 1.00 63.94 472 ASP A N 1
ATOM 3861 C CA . ASP A 1 472 ? -8.550 -21.122 45.550 1.00 63.94 472 ASP A CA 1
ATOM 3862 C C . ASP A 1 472 ? -10.056 -20.958 45.290 1.00 63.94 472 ASP A C 1
ATOM 3864 O O . ASP A 1 472 ? -10.454 -20.308 44.329 1.00 63.94 472 ASP A O 1
ATOM 3868 N N . HIS A 1 473 ? -10.929 -21.467 46.164 1.00 69.94 473 HIS A N 1
ATOM 3869 C CA . HIS A 1 473 ? -12.381 -21.378 45.943 1.00 69.94 473 HIS A CA 1
ATOM 3870 C C . HIS A 1 473 ? -12.920 -19.943 46.024 1.00 69.94 473 HIS A C 1
ATOM 3872 O O . HIS A 1 473 ? -13.867 -19.602 45.317 1.00 69.94 473 HIS A O 1
ATOM 3878 N N . ILE A 1 474 ? -12.312 -19.103 46.868 1.00 72.88 474 ILE A N 1
ATOM 3879 C CA . ILE A 1 474 ? -12.676 -17.688 47.001 1.00 72.88 474 ILE A CA 1
ATOM 3880 C C . ILE A 1 474 ? -12.215 -16.928 45.758 1.00 72.88 474 ILE A C 1
ATOM 3882 O O . ILE A 1 474 ? -12.999 -16.187 45.169 1.00 72.88 474 ILE A O 1
ATOM 3886 N N . GLN A 1 475 ? -10.985 -17.166 45.291 1.00 71.50 475 GLN A N 1
ATOM 3887 C CA . GLN A 1 475 ? -10.500 -16.586 44.039 1.00 71.50 475 GLN A CA 1
ATOM 3888 C C . GLN A 1 475 ? -11.369 -16.997 42.848 1.00 71.50 475 GLN A C 1
ATOM 3890 O O . GLN A 1 475 ? -11.690 -16.146 42.022 1.00 71.50 475 GLN A O 1
ATOM 3895 N N . GLU A 1 476 ? -11.793 -18.259 42.772 1.00 78.00 476 GLU A N 1
ATOM 3896 C CA . GLU A 1 476 ? -12.699 -18.746 41.731 1.00 78.00 476 GLU A CA 1
ATOM 3897 C C . GLU A 1 476 ? -14.081 -18.065 41.798 1.00 78.00 476 GLU A C 1
ATOM 3899 O O . GLU A 1 476 ? -14.602 -17.651 40.762 1.00 78.00 476 GLU A O 1
ATOM 3904 N N . ALA A 1 477 ? -14.653 -17.844 42.985 1.00 78.56 477 ALA A N 1
ATOM 3905 C CA . ALA A 1 477 ? -15.905 -17.093 43.128 1.00 78.56 477 ALA A CA 1
ATOM 3906 C C . ALA A 1 477 ? -15.750 -15.610 42.730 1.00 78.56 477 ALA A C 1
ATOM 3908 O O . ALA A 1 477 ? -16.558 -15.085 41.964 1.00 78.56 477 ALA A O 1
ATOM 3909 N N . MET A 1 478 ? -14.665 -14.949 43.156 1.00 75.19 478 MET A N 1
ATOM 3910 C CA . MET A 1 478 ? -14.362 -13.554 42.789 1.00 75.19 478 MET A CA 1
ATOM 3911 C C . MET A 1 478 ? -14.107 -13.391 41.287 1.00 75.19 478 MET A C 1
ATOM 3913 O O . MET A 1 478 ? -14.445 -12.379 40.675 1.00 75.19 478 MET A O 1
ATOM 3917 N N . ARG A 1 479 ? -13.548 -14.423 40.658 1.00 76.62 479 ARG A N 1
ATOM 3918 C CA . ARG A 1 479 ? -13.374 -14.540 39.208 1.00 76.62 479 ARG A CA 1
ATOM 3919 C C . ARG A 1 479 ? -14.711 -14.636 38.457 1.00 76.62 479 ARG A C 1
ATOM 3921 O O . ARG A 1 479 ? -14.781 -14.169 37.320 1.00 76.62 479 ARG A O 1
ATOM 3928 N N . ALA A 1 480 ? -15.748 -15.191 39.078 1.00 83.25 480 ALA A N 1
ATOM 3929 C CA . ALA A 1 480 ? -17.090 -15.349 38.515 1.00 83.25 480 ALA A CA 1
ATOM 3930 C C . ALA A 1 480 ? -18.052 -14.182 38.837 1.00 83.25 480 ALA A C 1
ATOM 3932 O O . ALA A 1 480 ? -19.189 -14.175 38.360 1.00 83.25 480 ALA A O 1
ATOM 3933 N N . LEU A 1 481 ? -17.597 -13.189 39.611 1.00 79.38 481 LEU A N 1
ATOM 3934 C CA . LEU A 1 481 ? -18.424 -12.149 40.234 1.00 79.38 481 LEU A CA 1
ATOM 3935 C C . LEU A 1 481 ? -19.335 -11.390 39.258 1.00 79.38 481 LEU A C 1
ATOM 3937 O O . LEU A 1 481 ? -20.506 -11.177 39.555 1.00 79.38 481 LEU A O 1
ATOM 3941 N N . GLU A 1 482 ? -18.821 -11.027 38.081 1.00 76.44 482 GLU A N 1
ATOM 3942 C CA . GLU A 1 482 ? -19.580 -10.301 37.052 1.00 76.44 482 GLU A CA 1
ATOM 3943 C C . GLU A 1 482 ? -20.881 -11.032 36.670 1.00 76.44 482 GLU A C 1
ATOM 3945 O O . GLU A 1 482 ? -21.962 -10.444 36.684 1.00 76.44 482 GLU A O 1
ATOM 3950 N N . TYR A 1 483 ? -20.793 -12.330 36.361 1.00 82.62 483 TYR A N 1
ATOM 3951 C CA . TYR A 1 483 ? -21.952 -13.127 35.954 1.00 82.62 483 TYR A CA 1
ATOM 3952 C C . TYR A 1 483 ? -22.855 -13.481 37.134 1.00 82.62 483 TYR A C 1
ATOM 3954 O O . TYR A 1 483 ? -24.073 -13.494 36.971 1.00 82.62 483 TYR A O 1
ATOM 3962 N N . LEU A 1 484 ? -22.289 -13.703 38.326 1.00 87.56 484 LEU A N 1
ATOM 3963 C CA . LEU A 1 484 ? -23.079 -13.903 39.544 1.00 87.56 484 LEU A CA 1
ATOM 3964 C C . LEU A 1 484 ? -23.985 -12.694 39.818 1.00 87.56 484 LEU A C 1
ATOM 3966 O O . LEU A 1 484 ? -25.178 -12.868 40.060 1.00 87.56 484 LEU A O 1
ATOM 3970 N N . PHE A 1 485 ? -23.461 -11.471 39.686 1.00 82.38 485 PHE A N 1
ATOM 3971 C CA . PHE A 1 485 ? -24.269 -10.258 39.818 1.00 82.38 485 PHE A CA 1
ATOM 3972 C C . PHE A 1 485 ? -25.320 -10.121 38.716 1.00 82.38 485 PHE A C 1
ATOM 3974 O O . PHE A 1 485 ? -26.455 -9.761 39.018 1.00 82.38 485 PHE A O 1
ATOM 3981 N N . LYS A 1 486 ? -24.997 -10.456 37.460 1.00 82.19 486 LYS A N 1
ATOM 3982 C CA . LYS A 1 486 ? -25.995 -10.472 36.374 1.00 82.19 486 LYS A CA 1
ATOM 3983 C C . LYS A 1 486 ? -27.178 -11.398 36.699 1.00 82.19 486 LYS A C 1
ATOM 3985 O O . LYS A 1 486 ? -28.323 -11.003 36.487 1.00 82.19 486 LYS A O 1
ATOM 3990 N N . PHE A 1 487 ? -26.925 -12.580 37.271 1.00 87.00 487 PHE A N 1
ATOM 3991 C CA . PHE A 1 487 ? -27.982 -13.483 37.747 1.00 87.00 487 PHE A CA 1
ATOM 3992 C C . PHE A 1 487 ? -28.792 -12.898 38.910 1.00 87.00 487 PHE A C 1
ATOM 3994 O O . PHE A 1 487 ? -30.020 -12.940 38.870 1.00 87.00 487 PHE A O 1
ATOM 4001 N N . ILE A 1 488 ? -28.128 -12.321 39.919 1.00 84.94 488 ILE A N 1
ATOM 4002 C CA . ILE A 1 488 ? -28.781 -11.669 41.069 1.00 84.94 488 ILE A CA 1
ATOM 4003 C C . ILE A 1 488 ? -29.717 -10.549 40.596 1.00 84.94 488 ILE A C 1
ATOM 4005 O O . ILE A 1 488 ? -30.883 -10.507 40.988 1.00 84.94 488 ILE A O 1
ATOM 4009 N N . VAL A 1 489 ? -29.226 -9.668 39.721 1.00 80.25 489 VAL A N 1
ATOM 4010 C CA . VAL A 1 489 ? -29.986 -8.527 39.192 1.00 80.25 489 VAL A CA 1
ATOM 4011 C C . VAL A 1 489 ? -31.180 -9.005 38.380 1.00 80.25 489 VAL A C 1
ATOM 4013 O O . VAL A 1 489 ? -32.300 -8.563 38.625 1.00 80.25 489 VAL A O 1
ATOM 4016 N N . GLN A 1 490 ? -30.975 -9.937 37.450 1.00 84.81 490 GLN A N 1
ATOM 4017 C CA . GLN A 1 490 ? -32.075 -10.446 36.640 1.00 84.81 490 GLN A CA 1
ATOM 4018 C C . GLN A 1 490 ? -33.133 -11.150 37.497 1.00 84.81 490 GLN A C 1
ATOM 4020 O O . GLN A 1 490 ? -34.328 -10.932 37.302 1.00 84.81 490 GLN A O 1
ATOM 4025 N N . SER A 1 491 ? -32.708 -11.950 38.477 1.00 86.69 491 SER A N 1
ATOM 4026 C CA . SER A 1 491 ? -33.603 -12.594 39.442 1.00 86.69 491 SER A CA 1
ATOM 4027 C C . SER A 1 491 ? -34.441 -11.556 40.203 1.00 86.69 491 SER A C 1
ATOM 4029 O O . SER A 1 491 ? -35.664 -11.690 40.272 1.00 86.69 491 SER A O 1
ATOM 4031 N N . ARG A 1 492 ? -33.831 -10.446 40.654 1.00 83.94 492 ARG A N 1
ATOM 4032 C CA . ARG A 1 492 ? -34.548 -9.332 41.300 1.00 83.94 492 ARG A CA 1
ATOM 4033 C C . ARG A 1 492 ? -35.513 -8.613 40.354 1.00 83.94 492 ARG A C 1
ATOM 4035 O O . ARG A 1 492 ? -36.614 -8.276 40.783 1.00 83.94 492 ARG A O 1
ATOM 4042 N N . ILE A 1 493 ? -35.145 -8.390 39.091 1.00 79.19 493 ILE A N 1
ATOM 4043 C CA . ILE A 1 493 ? -36.044 -7.789 38.089 1.00 79.19 493 ILE A CA 1
ATOM 4044 C C . ILE A 1 493 ? -37.286 -8.667 37.901 1.00 79.19 493 ILE A C 1
ATOM 4046 O O . ILE A 1 493 ? -38.404 -8.152 37.888 1.00 79.19 493 ILE A O 1
ATOM 4050 N N . LEU A 1 494 ? -37.109 -9.986 37.787 1.00 81.75 494 LEU A N 1
ATOM 4051 C CA . LEU A 1 494 ? -38.219 -10.933 37.657 1.00 81.75 494 LEU A CA 1
ATOM 4052 C C . LEU A 1 494 ? -39.110 -10.937 38.902 1.00 81.75 494 LEU A C 1
ATOM 4054 O O . LEU A 1 494 ? -40.330 -10.871 38.770 1.00 81.75 494 LEU A O 1
ATOM 4058 N N . TYR A 1 495 ? -38.513 -10.939 40.096 1.00 81.50 495 TYR A N 1
ATOM 4059 C CA . TYR A 1 495 ? -39.259 -10.848 41.349 1.00 81.50 495 TYR A CA 1
ATOM 4060 C C . TYR A 1 495 ? -40.055 -9.547 41.453 1.00 81.50 495 TYR A C 1
ATOM 4062 O O . TYR A 1 495 ? -41.250 -9.587 41.717 1.00 81.50 495 TYR A O 1
ATOM 4070 N N . SER A 1 496 ? -39.422 -8.400 41.186 1.00 78.94 496 SER A N 1
ATOM 4071 C CA . SER A 1 496 ? -40.066 -7.081 41.245 1.00 78.94 496 SER A CA 1
ATOM 4072 C C . SER A 1 496 ? -41.232 -6.966 40.260 1.00 78.94 496 SER A C 1
ATOM 4074 O O . SER A 1 496 ? -42.284 -6.436 40.611 1.00 78.94 496 SER A O 1
ATOM 4076 N N . ARG A 1 497 ? -41.097 -7.534 39.052 1.00 80.62 497 ARG A N 1
ATOM 4077 C CA . ARG A 1 497 ? -42.196 -7.614 38.074 1.00 80.62 497 ARG A CA 1
ATOM 4078 C C . ARG A 1 497 ? -43.362 -8.473 38.561 1.00 80.62 497 ARG A C 1
ATOM 4080 O O . ARG A 1 497 ? -44.502 -8.149 38.255 1.00 80.62 497 ARG A O 1
ATOM 4087 N N . ALA A 1 498 ? -43.085 -9.554 39.287 1.00 79.38 498 ALA A N 1
ATOM 4088 C CA . ALA A 1 498 ? -44.114 -10.442 39.822 1.00 79.38 498 ALA A CA 1
ATOM 4089 C C . ALA A 1 498 ? -44.797 -9.882 41.085 1.00 79.38 498 ALA A C 1
ATOM 4091 O O . ALA A 1 498 ? -45.958 -10.196 41.331 1.00 79.38 498 ALA A O 1
ATOM 4092 N N . THR A 1 499 ? -44.095 -9.061 41.874 1.00 78.50 499 THR A N 1
ATOM 4093 C CA . THR A 1 499 ? -44.557 -8.560 43.184 1.00 78.50 499 THR A CA 1
ATOM 4094 C C . THR A 1 499 ? -44.813 -7.051 43.230 1.00 78.50 499 THR A C 1
ATOM 4096 O O . THR A 1 499 ? -45.084 -6.518 44.301 1.00 78.50 499 THR A O 1
ATOM 4099 N N . CYS A 1 500 ? -44.733 -6.343 42.097 1.00 73.94 500 CYS A N 1
ATOM 4100 C CA . CYS A 1 500 ? -44.888 -4.884 41.999 1.00 73.94 500 CYS A CA 1
ATOM 4101 C C . CYS A 1 500 ? -43.946 -4.086 42.927 1.00 73.94 500 CYS A C 1
ATOM 4103 O O . CYS A 1 500 ? -44.341 -3.066 43.486 1.00 73.94 500 CYS A O 1
ATOM 4105 N N . GLY A 1 501 ? -42.699 -4.541 43.095 1.00 64.50 501 GLY A N 1
ATOM 4106 C CA . GLY A 1 501 ? -41.670 -3.807 43.847 1.00 64.50 501 GLY A CA 1
ATOM 4107 C C . GLY A 1 501 ? -41.621 -4.055 45.360 1.00 64.50 501 GLY A C 1
ATOM 4108 O O . GLY A 1 501 ? -40.876 -3.372 46.058 1.00 64.50 501 GLY A O 1
ATOM 4109 N N . MET A 1 502 ? -42.336 -5.051 45.896 1.00 66.38 502 MET A N 1
ATOM 4110 C CA . MET A 1 502 ? -42.246 -5.393 47.325 1.00 66.38 502 MET A CA 1
ATOM 4111 C C . MET A 1 502 ? -40.807 -5.775 47.761 1.00 66.38 502 MET A C 1
ATOM 4113 O O . MET A 1 502 ? -39.992 -6.275 46.971 1.00 66.38 502 MET A O 1
ATOM 4117 N N . GLU A 1 503 ? -40.488 -5.523 49.039 1.00 70.19 503 GLU A N 1
ATOM 4118 C CA . GLU A 1 503 ? -39.193 -5.822 49.695 1.00 70.19 503 GLU A CA 1
ATOM 4119 C C . GLU A 1 503 ? -37.955 -5.133 49.077 1.00 70.19 503 GLU A C 1
ATOM 4121 O O . GLU A 1 503 ? -36.835 -5.645 49.147 1.00 70.19 503 GLU A O 1
ATOM 4126 N N . GLU A 1 504 ? -38.128 -3.963 48.459 1.00 70.00 504 GLU A N 1
ATOM 4127 C CA . GLU A 1 504 ? -37.016 -3.194 47.884 1.00 70.00 504 GLU A CA 1
ATOM 4128 C C . GLU A 1 504 ? -35.984 -2.757 48.932 1.00 70.00 504 GLU A C 1
ATOM 4130 O O . GLU A 1 504 ? -34.780 -2.849 48.693 1.00 70.00 504 GLU A O 1
ATOM 4135 N N . GLU A 1 505 ? -36.448 -2.385 50.123 1.00 65.06 505 GLU A N 1
ATOM 4136 C CA . GLU A 1 505 ? -35.587 -1.980 51.232 1.00 65.06 505 GLU A CA 1
ATOM 4137 C C . GLU A 1 505 ? -34.722 -3.141 51.743 1.00 65.06 505 GLU A C 1
ATOM 4139 O O . GLU A 1 505 ? -33.512 -2.990 51.859 1.00 65.06 505 GLU A O 1
ATOM 4144 N N . GLN A 1 506 ? -35.287 -4.342 51.915 1.00 72.81 506 GLN A N 1
ATOM 4145 C CA . GLN A 1 506 ? -34.529 -5.533 52.330 1.00 72.81 506 GLN A CA 1
ATOM 4146 C C . GLN A 1 506 ? -33.469 -5.945 51.299 1.00 72.81 506 GLN A C 1
ATOM 4148 O O . GLN A 1 506 ? -32.364 -6.360 51.663 1.00 72.81 506 GLN A O 1
ATOM 4153 N N . PHE A 1 507 ? -33.781 -5.823 50.004 1.00 74.56 507 PHE A N 1
ATOM 4154 C CA . PHE A 1 507 ? -32.806 -6.048 48.938 1.00 74.56 507 PHE A CA 1
ATOM 4155 C C . PHE A 1 507 ? -31.685 -5.003 48.985 1.00 74.56 507 PHE A C 1
ATOM 4157 O O . PHE A 1 507 ? -30.509 -5.366 48.923 1.00 74.56 507 PHE A O 1
ATOM 4164 N N . ARG A 1 508 ? -32.035 -3.721 49.157 1.00 68.38 508 ARG A N 1
ATOM 4165 C CA . ARG A 1 508 ? -31.072 -2.624 49.296 1.00 68.38 508 ARG A CA 1
ATOM 4166 C C . ARG A 1 508 ? -30.153 -2.841 50.495 1.00 68.38 508 ARG A C 1
ATOM 4168 O O . ARG A 1 508 ? -28.942 -2.733 50.327 1.00 68.38 508 ARG A O 1
ATOM 4175 N N . THR A 1 509 ? -30.693 -3.230 51.650 1.00 71.50 509 THR A N 1
ATOM 4176 C CA . THR A 1 509 ? -29.908 -3.567 52.845 1.00 71.50 509 THR A CA 1
ATOM 4177 C C . THR A 1 509 ? -28.985 -4.755 52.584 1.00 71.50 509 THR A C 1
ATOM 4179 O O . THR A 1 509 ? -27.799 -4.669 52.867 1.00 71.50 509 THR A O 1
ATOM 4182 N N . SER A 1 510 ? -29.475 -5.826 51.953 1.00 69.44 510 SER A N 1
ATOM 4183 C CA . SER A 1 510 ? -28.660 -7.015 51.647 1.00 69.44 510 SER A CA 1
ATOM 4184 C C . SER A 1 510 ? -27.485 -6.705 50.709 1.00 69.44 510 SER A C 1
ATOM 4186 O O . SER A 1 510 ? -26.397 -7.257 50.864 1.00 69.44 510 SER A O 1
ATOM 4188 N N . ILE A 1 511 ? -27.688 -5.809 49.739 1.00 68.81 511 ILE A N 1
ATOM 4189 C CA . ILE A 1 511 ? -26.645 -5.345 48.816 1.00 68.81 511 ILE A CA 1
ATOM 4190 C C . ILE A 1 511 ? -25.673 -4.381 49.510 1.00 68.81 511 ILE A C 1
ATOM 4192 O O . ILE A 1 511 ? -24.465 -4.505 49.332 1.00 68.81 511 ILE A O 1
ATOM 4196 N N . GLN A 1 512 ? -26.171 -3.457 50.336 1.00 63.72 512 GLN A N 1
ATOM 4197 C CA . GLN A 1 512 ? -25.328 -2.565 51.138 1.00 63.72 512 GLN A CA 1
ATOM 4198 C C . GLN A 1 512 ? -24.445 -3.351 52.107 1.00 63.72 512 GLN A C 1
ATOM 4200 O O . GLN A 1 512 ? -23.246 -3.102 52.181 1.00 63.72 512 GLN A O 1
ATOM 4205 N N . GLU A 1 513 ? -25.006 -4.343 52.791 1.00 67.00 513 GLU A N 1
ATOM 4206 C CA . GLU A 1 513 ? -24.257 -5.236 53.665 1.00 67.00 513 GLU A CA 1
ATOM 4207 C C . GLU A 1 513 ? -23.203 -6.053 52.909 1.00 67.00 513 GLU A C 1
ATOM 4209 O O . GLU A 1 513 ? -22.106 -6.244 53.421 1.00 67.00 513 GLU A O 1
ATOM 4214 N N . LEU A 1 514 ? -23.513 -6.528 51.697 1.00 68.19 514 LEU A N 1
ATOM 4215 C CA . LEU A 1 514 ? -22.549 -7.218 50.834 1.00 68.19 514 LEU A CA 1
ATOM 4216 C C . LEU A 1 514 ? -21.380 -6.297 50.442 1.00 68.19 514 LEU A C 1
ATOM 4218 O O . LEU A 1 514 ? -20.248 -6.752 50.306 1.00 68.19 514 LEU A O 1
ATOM 4222 N N . PHE A 1 515 ? -21.649 -5.002 50.261 1.00 62.44 515 PHE A N 1
ATOM 4223 C CA . PHE A 1 515 ? -20.651 -3.991 49.911 1.00 62.44 515 PHE A CA 1
ATOM 4224 C C . PHE A 1 515 ? -19.839 -3.483 51.111 1.00 62.44 515 PHE A C 1
ATOM 4226 O O . PHE A 1 515 ? -18.725 -3.002 50.923 1.00 62.44 515 PHE A O 1
ATOM 4233 N N . GLN A 1 516 ? -20.364 -3.616 52.332 1.00 61.34 516 GLN A N 1
ATOM 4234 C CA . GLN A 1 516 ? -19.661 -3.294 53.580 1.00 61.34 516 GLN A CA 1
ATOM 4235 C C . GLN A 1 516 ? -18.681 -4.394 54.026 1.00 61.34 516 GLN A C 1
ATOM 4237 O O . GLN A 1 516 ? -17.820 -4.141 54.870 1.00 61.34 516 GLN A O 1
ATOM 4242 N N . SER A 1 517 ? -18.766 -5.600 53.458 1.00 59.41 517 SER A N 1
ATOM 4243 C CA . SER A 1 517 ? -17.786 -6.668 53.674 1.00 59.41 517 SER A CA 1
ATOM 4244 C C . SER A 1 517 ? -16.413 -6.262 53.095 1.00 59.41 517 SER A C 1
ATOM 4246 O O . SER A 1 517 ? -16.201 -6.267 51.884 1.00 59.41 517 SER A O 1
ATOM 4248 N N . ASN A 1 518 ? -15.474 -5.878 53.971 1.00 50.53 518 ASN A N 1
ATOM 4249 C CA . ASN A 1 518 ? -14.144 -5.330 53.653 1.00 50.53 518 ASN A CA 1
ATOM 4250 C C . ASN A 1 518 ? -13.270 -6.238 52.754 1.00 50.53 518 ASN A C 1
ATOM 4252 O O . ASN A 1 518 ? -12.613 -7.114 53.304 1.00 50.53 518 ASN A O 1
ATOM 4256 N N . VAL A 1 519 ? -13.145 -5.965 51.437 1.00 50.19 519 VAL A N 1
ATOM 4257 C CA . VAL A 1 519 ? -11.944 -6.236 50.592 1.00 50.19 519 VAL A CA 1
ATOM 4258 C C . VAL A 1 519 ? -11.910 -5.328 49.343 1.00 50.19 519 VAL A C 1
ATOM 4260 O O . VAL A 1 519 ? -12.925 -5.121 48.686 1.00 50.19 519 VAL A O 1
ATOM 4263 N N . VAL A 1 520 ? -10.699 -4.841 49.011 1.00 45.81 520 VAL A N 1
ATOM 4264 C CA . VAL A 1 520 ? -10.200 -4.261 47.738 1.00 45.81 520 VAL A CA 1
ATOM 4265 C C . VAL A 1 520 ? -11.213 -4.277 46.585 1.00 45.81 520 VAL A C 1
ATOM 4267 O O . VAL A 1 520 ? -11.446 -5.306 45.946 1.00 45.81 520 VAL A O 1
ATOM 4270 N N . ILE A 1 521 ? -11.759 -3.097 46.282 1.00 45.38 521 ILE A N 1
ATOM 4271 C CA . ILE A 1 521 ? -12.682 -2.850 45.171 1.00 45.38 521 ILE A CA 1
ATOM 4272 C C . ILE A 1 521 ? -11.988 -3.237 43.859 1.00 45.38 521 ILE A C 1
ATOM 4274 O O . ILE A 1 521 ? -11.142 -2.519 43.326 1.00 45.38 521 ILE A O 1
ATOM 4278 N N . SER A 1 522 ? -12.337 -4.408 43.332 1.00 49.00 522 SER A N 1
ATOM 4279 C CA . SER A 1 522 ? -11.946 -4.824 41.988 1.00 49.00 522 SER A CA 1
ATOM 4280 C C . SER A 1 522 ? -12.512 -3.826 40.962 1.00 49.00 522 SER A C 1
ATOM 4282 O O . SER A 1 522 ? -13.678 -3.455 41.071 1.00 49.00 522 SER A O 1
ATOM 4284 N N . PRO A 1 523 ? -11.773 -3.434 39.911 1.00 45.03 523 PRO A N 1
ATOM 4285 C CA . PRO A 1 523 ? -12.271 -2.567 38.831 1.00 45.03 523 PRO A CA 1
ATOM 4286 C C . PRO A 1 523 ? -13.568 -3.064 38.163 1.00 45.03 523 PRO A C 1
ATOM 4288 O O . PRO A 1 523 ? -14.356 -2.274 37.646 1.00 45.03 523 PRO A O 1
ATOM 4291 N N . VAL A 1 524 ? -13.822 -4.378 38.220 1.00 46.81 524 VAL A N 1
ATOM 4292 C CA . VAL A 1 524 ? -15.073 -5.010 37.764 1.00 46.81 524 VAL A CA 1
ATOM 4293 C C . VAL A 1 524 ? -16.270 -4.502 38.573 1.00 46.81 524 VAL A C 1
ATOM 4295 O O . VAL A 1 524 ? -17.323 -4.224 38.005 1.00 46.81 524 VAL A O 1
ATOM 4298 N N . PHE A 1 525 ? -16.082 -4.308 39.877 1.00 48.56 525 PHE A N 1
ATOM 4299 C CA . PHE A 1 525 ? -17.081 -3.815 40.821 1.00 48.56 525 PHE A CA 1
ATOM 4300 C C . PHE A 1 525 ? -17.543 -2.394 40.466 1.00 48.56 525 PHE A C 1
ATOM 4302 O O . PHE A 1 525 ? -18.739 -2.118 40.447 1.00 48.56 525 PHE A O 1
ATOM 4309 N N . LEU A 1 526 ? -16.607 -1.525 40.061 1.00 49.81 526 LEU A N 1
ATOM 4310 C CA . LEU A 1 526 ? -16.894 -0.151 39.634 1.00 49.81 526 LEU A CA 1
ATOM 4311 C C . LEU A 1 526 ? -17.637 -0.096 38.286 1.00 49.81 526 LEU A C 1
ATOM 4313 O O . LEU A 1 526 ? -18.527 0.730 38.096 1.00 49.81 526 LEU A O 1
ATOM 4317 N N . SER A 1 527 ? -17.311 -1.001 37.352 1.00 45.91 527 SER A N 1
ATOM 4318 C CA . SER A 1 527 ? -18.010 -1.090 36.059 1.00 45.91 527 SER A CA 1
ATOM 4319 C C . SER A 1 527 ? -19.467 -1.543 36.211 1.00 45.91 527 SER A C 1
ATOM 4321 O O . SER A 1 527 ? -20.357 -1.031 35.531 1.00 45.91 527 SER A O 1
ATOM 4323 N N . VAL A 1 528 ? -19.723 -2.465 37.144 1.00 46.28 528 VAL A N 1
ATOM 4324 C CA . VAL A 1 528 ? -21.069 -2.951 37.471 1.00 46.28 528 VAL A CA 1
ATOM 4325 C C . VAL A 1 528 ? -21.863 -1.862 38.196 1.00 46.28 528 VAL A C 1
ATOM 4327 O O . VAL A 1 528 ? -23.027 -1.655 37.866 1.00 46.28 528 VAL A O 1
ATOM 4330 N N . PHE A 1 529 ? -21.224 -1.103 39.093 1.00 48.88 529 PHE A N 1
ATOM 4331 C CA . PHE A 1 529 ? -21.827 0.048 39.771 1.00 48.88 529 PHE A CA 1
ATOM 4332 C C . PHE A 1 529 ? -22.273 1.147 38.789 1.00 48.88 529 PHE A C 1
ATOM 4334 O O . PHE A 1 529 ? -23.424 1.566 38.813 1.00 48.88 529 PHE A O 1
ATOM 4341 N N . LEU A 1 530 ? -21.417 1.544 37.841 1.00 45.78 530 LEU A N 1
ATOM 4342 C CA . LEU A 1 530 ? -21.781 2.532 36.813 1.00 45.78 530 LEU A CA 1
ATOM 4343 C C . LEU A 1 530 ? -22.882 2.024 35.866 1.00 45.78 530 LEU A C 1
ATOM 4345 O O . LEU A 1 530 ? -23.726 2.796 35.417 1.00 45.78 530 LEU A O 1
ATOM 4349 N N . SER A 1 531 ? -22.916 0.716 35.593 1.00 44.78 531 SER A N 1
ATOM 4350 C CA . SER A 1 531 ? -24.000 0.084 34.823 1.00 44.78 531 SER A CA 1
ATOM 4351 C C . SER A 1 531 ? -25.340 0.104 35.578 1.00 44.78 531 SER A C 1
ATOM 4353 O O . SER A 1 531 ? -26.402 0.156 34.958 1.00 44.78 531 SER A O 1
ATOM 4355 N N . PHE A 1 532 ? -25.294 0.083 36.913 1.00 42.94 532 PHE A N 1
ATOM 4356 C CA . PHE A 1 532 ? -26.451 0.115 37.809 1.00 42.94 532 PHE A CA 1
ATOM 4357 C C . PHE A 1 532 ? -27.115 1.502 37.849 1.00 42.94 532 PHE A C 1
ATOM 4359 O O . PHE A 1 532 ? -28.342 1.597 37.759 1.00 42.94 532 PHE A O 1
ATOM 4366 N N . SER A 1 533 ? -26.322 2.581 37.859 1.00 44.41 533 SER A N 1
ATOM 4367 C CA . SER A 1 533 ? -26.825 3.960 37.723 1.00 44.41 533 SER A CA 1
ATOM 4368 C C . SER A 1 533 ? -27.580 4.179 36.400 1.00 44.41 533 SER A C 1
ATOM 4370 O O . SER A 1 533 ? -28.562 4.913 36.356 1.00 44.41 533 SER A O 1
ATOM 4372 N N . PHE A 1 534 ? -27.185 3.484 35.325 1.00 39.19 534 PHE A N 1
ATOM 4373 C CA . PHE A 1 534 ? -27.844 3.555 34.012 1.00 39.19 534 PHE A CA 1
ATOM 4374 C C . PHE A 1 534 ? -29.177 2.794 33.919 1.00 39.19 534 PHE A C 1
ATOM 4376 O O . PHE A 1 534 ? -30.040 3.187 33.138 1.00 39.19 534 PHE A O 1
ATOM 4383 N N . LEU A 1 535 ? -29.365 1.714 34.684 1.00 39.28 535 LEU A N 1
ATOM 4384 C CA . LEU A 1 535 ? -30.613 0.929 34.699 1.00 39.28 535 LEU A CA 1
ATOM 4385 C C . LEU A 1 535 ? -31.700 1.535 35.599 1.00 39.28 535 LEU A C 1
ATOM 4387 O O . LEU A 1 535 ? -32.859 1.136 35.505 1.00 39.28 535 LEU A O 1
ATOM 4391 N N . SER A 1 536 ? -31.325 2.500 36.439 1.00 36.91 536 SER A N 1
ATOM 4392 C CA . SER A 1 536 ? -32.219 3.189 37.377 1.00 36.91 536 SER A CA 1
ATOM 4393 C C . SER A 1 536 ? -32.860 4.454 36.777 1.00 36.91 536 SER A C 1
ATOM 4395 O O . SER A 1 536 ? -33.702 5.077 37.416 1.00 36.91 536 SER A O 1
ATOM 4397 N N . LEU A 1 537 ? -32.507 4.818 35.537 1.00 33.00 537 LEU A N 1
ATOM 4398 C CA . LEU A 1 537 ? -33.133 5.901 34.772 1.00 33.00 537 LEU A CA 1
ATOM 4399 C C . LEU A 1 537 ? -34.152 5.320 33.768 1.00 33.00 537 LEU A C 1
ATOM 4401 O O . LEU A 1 537 ? -33.768 4.529 32.901 1.00 33.00 537 LEU A O 1
ATOM 4405 N N . PRO A 1 538 ? -35.448 5.682 33.837 1.00 31.81 538 PRO A N 1
ATOM 4406 C CA . PRO A 1 538 ? -36.436 5.222 32.865 1.00 31.81 538 PRO A CA 1
ATOM 4407 C C . PRO A 1 538 ? -36.207 5.856 31.472 1.00 31.81 538 PRO A C 1
ATOM 4409 O O . PRO A 1 538 ? -35.794 7.011 31.379 1.00 31.81 538 PRO A O 1
ATOM 4412 N N . PRO A 1 539 ? -36.511 5.150 30.361 1.00 35.00 539 PRO A N 1
ATOM 4413 C CA . PRO A 1 539 ? -36.279 5.631 28.993 1.00 35.00 539 PRO A CA 1
ATOM 4414 C C . PRO A 1 539 ? -37.422 6.491 28.395 1.00 35.00 539 PRO A C 1
ATOM 4416 O O . PRO A 1 539 ? -37.638 6.453 27.186 1.00 35.00 539 PRO A O 1
ATOM 4419 N N . PHE A 1 540 ? -38.161 7.273 29.190 1.00 29.69 540 PHE A N 1
ATOM 4420 C CA . PHE A 1 540 ? -39.184 8.225 28.708 1.00 29.69 540 PHE A CA 1
ATOM 4421 C C . PHE A 1 540 ? -39.158 9.521 29.544 1.00 29.69 540 PHE A C 1
ATOM 4423 O O . PHE A 1 540 ? -38.724 9.470 30.694 1.00 29.69 540 PHE A O 1
ATOM 4430 N N . PRO A 1 541 ? -39.573 10.682 28.989 1.00 36.22 541 PRO A N 1
ATOM 4431 C CA . PRO A 1 541 ? -39.428 11.968 29.662 1.00 36.22 541 PRO A CA 1
ATOM 4432 C C . PRO A 1 541 ? -40.312 12.010 30.920 1.00 36.22 541 PRO A C 1
ATOM 4434 O O . PRO A 1 541 ? -41.426 11.476 30.889 1.00 36.22 541 PRO A O 1
ATOM 4437 N N . PRO A 1 542 ? -39.860 12.636 32.019 1.00 33.12 542 PRO A N 1
ATOM 4438 C CA . PRO A 1 542 ? -40.668 12.741 33.224 1.00 33.12 542 PRO A CA 1
ATOM 4439 C C . PRO A 1 542 ? -41.822 13.736 33.009 1.00 33.12 542 PRO A C 1
ATOM 4441 O O . PRO A 1 542 ? -41.614 14.804 32.423 1.00 33.12 542 PRO A O 1
ATOM 4444 N N . PRO A 1 543 ? -43.038 13.451 33.504 1.00 32.50 543 PRO A N 1
ATOM 4445 C CA . PRO A 1 543 ? -43.995 14.494 33.807 1.00 32.50 543 PRO A CA 1
ATOM 4446 C C . PRO A 1 543 ? -43.629 15.126 35.161 1.00 32.50 543 PRO A C 1
ATOM 4448 O O . PRO A 1 543 ? -43.676 14.458 36.187 1.00 32.50 543 PRO A O 1
ATOM 4451 N N . ALA A 1 544 ? -43.352 16.432 35.122 1.00 31.78 544 ALA A N 1
ATOM 4452 C CA . ALA A 1 544 ? -43.269 17.381 36.242 1.00 31.78 544 ALA A CA 1
ATOM 4453 C C . ALA A 1 544 ? -42.067 17.268 37.221 1.00 31.78 544 ALA A C 1
ATOM 4455 O O . ALA A 1 544 ? -41.519 16.188 37.430 1.00 31.78 544 ALA A O 1
ATOM 4456 N N . PRO A 1 545 ? -41.625 18.408 37.801 1.00 46.28 545 PRO A N 1
ATOM 4457 C CA . PRO A 1 545 ? -40.311 18.550 38.414 1.00 46.28 545 PRO A CA 1
ATOM 4458 C C . PRO A 1 545 ? -40.345 18.187 39.901 1.00 46.28 545 PRO A C 1
ATOM 4460 O O . PRO A 1 545 ? -41.035 18.829 40.693 1.00 46.28 545 PRO A O 1
ATOM 4463 N N . LEU A 1 546 ? -39.553 17.193 40.291 1.00 35.12 546 LEU A N 1
ATOM 4464 C CA . LEU A 1 546 ? -39.213 16.916 41.684 1.00 35.12 546 LEU A CA 1
ATOM 4465 C C . LEU A 1 546 ? -37.689 16.727 41.778 1.00 35.12 546 LEU A C 1
ATOM 4467 O O . LEU A 1 546 ? -37.165 15.703 41.364 1.00 35.12 546 LEU A O 1
ATOM 4471 N N . GLN A 1 547 ? -37.033 17.772 42.300 1.00 39.50 547 GLN A N 1
ATOM 4472 C CA . GLN A 1 547 ? -35.662 17.860 42.837 1.00 39.50 547 GLN A CA 1
ATOM 4473 C C . GLN A 1 547 ? -34.497 17.306 41.985 1.00 39.50 547 GLN A C 1
ATOM 4475 O O . GLN A 1 547 ? -34.002 16.209 42.217 1.00 39.50 547 GLN A O 1
ATOM 4480 N N . ASP A 1 548 ? -33.953 18.161 41.108 1.00 41.03 548 ASP A N 1
ATOM 4481 C CA . ASP A 1 548 ? -32.674 17.975 40.388 1.00 41.03 548 ASP A CA 1
ATOM 4482 C C . ASP A 1 548 ? -31.408 18.120 41.273 1.00 41.03 548 ASP A C 1
ATOM 4484 O O . ASP A 1 548 ? -30.292 17.919 40.799 1.00 41.03 548 ASP A O 1
ATOM 4488 N N . THR A 1 549 ? -31.529 18.462 42.564 1.00 43.38 549 THR A N 1
ATOM 4489 C CA . THR A 1 549 ? -30.365 18.791 43.413 1.00 43.38 549 THR A CA 1
ATOM 4490 C C . THR A 1 549 ? -29.527 17.583 43.846 1.00 43.38 549 THR A C 1
ATOM 4492 O O . THR A 1 549 ? -28.326 17.743 44.028 1.00 43.38 549 THR A O 1
ATOM 4495 N N . SER A 1 550 ? -30.091 16.370 43.967 1.00 53.34 550 SER A N 1
ATOM 4496 C CA . SER A 1 550 ? -29.304 15.214 44.455 1.00 53.34 550 SER A CA 1
ATOM 4497 C C . SER A 1 550 ? -28.342 14.649 43.404 1.00 53.34 550 SER A C 1
ATOM 4499 O O . SER A 1 550 ? -27.269 14.167 43.746 1.00 53.34 550 SER A O 1
ATOM 4501 N N . VAL A 1 551 ? -28.693 14.731 42.116 1.00 56.28 551 VAL A N 1
ATOM 4502 C CA . VAL A 1 551 ? -27.875 14.168 41.026 1.00 56.28 551 VAL A CA 1
ATOM 4503 C C . VAL A 1 551 ? -26.635 15.028 40.763 1.00 56.28 551 VAL A C 1
ATOM 4505 O O . VAL A 1 551 ? -25.574 14.503 40.432 1.00 56.28 551 VAL A O 1
ATOM 4508 N N . GLN A 1 552 ? -26.753 16.345 40.940 1.00 59.62 552 GLN A N 1
ATOM 4509 C CA . GLN A 1 552 ? -25.657 17.303 40.788 1.00 59.62 552 GLN A CA 1
ATOM 4510 C C . GLN A 1 552 ? -24.551 17.055 41.831 1.00 59.62 552 GLN A C 1
ATOM 4512 O O . GLN A 1 552 ? -23.389 16.888 41.467 1.00 59.62 552 GLN A O 1
ATOM 4517 N N . GLU A 1 553 ? -24.930 16.915 43.105 1.00 59.75 553 GLU A N 1
ATOM 4518 C CA . GLU A 1 553 ? -24.007 16.620 44.213 1.00 59.75 553 GLU A CA 1
ATOM 4519 C C . GLU A 1 553 ? -23.347 15.235 44.067 1.00 59.75 553 GLU A C 1
ATOM 4521 O O . GLU A 1 553 ? -22.156 15.068 44.331 1.00 59.75 553 GLU A O 1
ATOM 4526 N N . GLU A 1 554 ? -24.090 14.229 43.591 1.00 62.06 554 GLU A N 1
ATOM 4527 C CA . GLU A 1 554 ? -23.552 12.888 43.328 1.00 62.06 554 GLU A CA 1
ATOM 4528 C C . GLU A 1 554 ? -22.485 12.889 42.223 1.00 62.06 554 GLU A C 1
ATOM 4530 O O . GLU A 1 554 ? -21.436 12.255 42.373 1.00 62.06 554 GLU A O 1
ATOM 4535 N N . VAL A 1 555 ? -22.718 13.611 41.119 1.00 68.06 555 VAL A N 1
ATOM 4536 C CA . VAL A 1 555 ? -21.740 13.735 40.024 1.00 68.06 555 VAL A CA 1
ATOM 4537 C C . VAL A 1 555 ? -20.496 14.483 40.493 1.00 68.06 555 VAL A C 1
ATOM 4539 O O . VAL A 1 555 ? -19.385 14.067 40.163 1.00 68.06 555 VAL A O 1
ATOM 4542 N N . GLU A 1 556 ? -20.661 15.534 41.291 1.00 68.88 556 GLU A N 1
ATOM 4543 C CA . GLU A 1 556 ? -19.560 16.305 41.869 1.00 68.88 556 GLU A CA 1
ATOM 4544 C C . GLU A 1 556 ? -18.661 15.433 42.760 1.00 68.88 556 GLU A C 1
ATOM 4546 O O . GLU A 1 556 ? -17.460 15.322 42.500 1.00 68.88 556 GLU A O 1
ATOM 4551 N N . MET A 1 557 ? -19.247 14.683 43.703 1.00 66.00 557 MET A N 1
ATOM 4552 C CA . MET A 1 557 ? -18.507 13.732 44.544 1.00 66.00 557 MET A CA 1
ATOM 4553 C C . MET A 1 557 ? -17.768 12.667 43.719 1.00 66.00 557 MET A C 1
ATOM 4555 O O . MET A 1 557 ? -16.636 12.284 44.040 1.00 66.00 557 MET A O 1
ATOM 4559 N N . MET A 1 558 ? -18.391 12.167 42.646 1.00 66.75 558 MET A N 1
ATOM 4560 C CA . MET A 1 558 ? -17.766 11.195 41.747 1.00 66.75 558 MET A CA 1
ATOM 4561 C C . MET A 1 558 ? -16.597 11.796 40.964 1.00 66.75 558 MET A C 1
ATOM 4563 O O . MET A 1 558 ? -15.589 11.112 40.775 1.00 66.75 558 MET A O 1
ATOM 4567 N N . VAL A 1 559 ? -16.705 13.048 40.510 1.00 73.75 559 VAL A N 1
ATOM 4568 C CA . VAL A 1 559 ? -15.619 13.758 39.819 1.00 73.75 559 VAL A CA 1
ATOM 4569 C C . VAL A 1 559 ? -14.425 13.929 40.755 1.00 73.75 559 VAL A C 1
ATOM 4571 O O . VAL A 1 559 ? -13.320 13.529 40.383 1.00 73.75 559 VAL A O 1
ATOM 4574 N N . GLU A 1 560 ? -14.648 14.425 41.973 1.00 72.19 560 GLU A N 1
ATOM 4575 C CA . GLU A 1 560 ? -13.588 14.632 42.969 1.00 72.19 560 GLU A CA 1
ATOM 4576 C C . GLU A 1 560 ? -12.895 13.321 43.366 1.00 72.19 560 GLU A C 1
ATOM 4578 O O . GLU A 1 560 ? -11.671 13.265 43.479 1.00 72.19 560 GLU A O 1
ATOM 4583 N N . SER A 1 561 ? -13.663 12.238 43.511 1.00 68.88 561 SER A N 1
ATOM 4584 C CA . SER A 1 561 ? -13.134 10.955 43.987 1.00 68.88 561 SER A CA 1
ATOM 4585 C C . SER A 1 561 ? -12.472 10.106 42.894 1.00 68.88 561 SER A C 1
ATOM 4587 O O . SER A 1 561 ? -11.583 9.305 43.189 1.00 68.88 561 SER A O 1
ATOM 4589 N N . LEU A 1 562 ? -12.925 10.206 41.635 1.00 71.44 562 LEU A N 1
ATOM 4590 C CA . LEU A 1 562 ? -12.574 9.235 40.587 1.00 71.44 562 LEU A CA 1
ATOM 4591 C C . LEU A 1 562 ? -11.774 9.817 39.423 1.00 71.44 562 LEU A C 1
ATOM 4593 O O . LEU A 1 562 ? -11.055 9.053 38.775 1.00 71.44 562 LEU A O 1
ATOM 4597 N N . LEU A 1 563 ? -11.883 11.115 39.116 1.00 80.31 563 LEU A N 1
ATOM 4598 C CA . LEU A 1 563 ? -11.321 11.658 37.876 1.00 80.31 563 LEU A CA 1
ATOM 4599 C C . LEU A 1 563 ? -9.793 11.505 37.816 1.00 80.31 563 LEU A C 1
ATOM 4601 O O . LEU A 1 563 ? -9.282 10.946 36.843 1.00 80.31 563 LEU A O 1
ATOM 4605 N N . ASP A 1 564 ? -9.060 11.923 38.853 1.00 77.31 564 ASP A N 1
ATOM 4606 C CA . ASP A 1 564 ? -7.594 11.793 38.861 1.00 77.31 564 ASP A CA 1
ATOM 4607 C C . ASP A 1 564 ? -7.157 10.318 38.905 1.00 77.31 564 ASP A C 1
ATOM 4609 O O . ASP A 1 564 ? -6.283 9.911 38.138 1.00 77.31 564 ASP A O 1
ATOM 4613 N N . VAL A 1 565 ? -7.839 9.475 39.691 1.00 76.31 565 VAL A N 1
ATOM 4614 C CA . VAL A 1 565 ? -7.561 8.027 39.763 1.00 76.31 565 VAL A CA 1
ATOM 4615 C C . VAL A 1 565 ? -7.719 7.362 38.390 1.00 76.31 565 VAL A C 1
ATOM 4617 O O . VAL A 1 565 ? -6.871 6.562 37.979 1.00 76.31 565 VAL A O 1
ATOM 4620 N N . LEU A 1 566 ? -8.774 7.707 37.643 1.00 77.81 566 LEU A N 1
ATOM 4621 C CA . LEU A 1 566 ? -9.005 7.207 36.287 1.00 77.81 566 LEU A CA 1
ATOM 4622 C C . LEU A 1 566 ? -7.923 7.687 35.316 1.00 77.81 566 LEU A C 1
ATOM 4624 O O . LEU A 1 566 ? -7.409 6.878 34.538 1.00 77.81 566 LEU A O 1
ATOM 4628 N N . LEU A 1 567 ? -7.548 8.969 35.368 1.00 82.69 567 LEU A N 1
ATOM 4629 C CA . LEU A 1 567 ? -6.502 9.532 34.510 1.00 82.69 567 LEU A CA 1
ATOM 4630 C C . LEU A 1 567 ? -5.141 8.873 34.776 1.00 82.69 567 LEU A C 1
ATOM 4632 O O . LEU A 1 567 ? -4.480 8.441 33.829 1.00 82.69 567 LEU A O 1
ATOM 4636 N N . GLN A 1 568 ? -4.743 8.721 36.041 1.00 80.00 568 GLN A N 1
ATOM 4637 C CA . GLN A 1 568 ? -3.489 8.057 36.411 1.00 80.00 568 GLN A CA 1
ATOM 4638 C C . GLN A 1 568 ? -3.467 6.585 35.983 1.00 80.00 568 GLN A C 1
ATOM 4640 O O . GLN A 1 568 ? -2.483 6.109 35.407 1.00 80.00 568 GLN A O 1
ATOM 4645 N N . THR A 1 569 ? -4.574 5.869 36.197 1.00 77.62 569 THR A N 1
ATOM 4646 C CA . THR A 1 569 ? -4.707 4.461 35.801 1.00 77.62 569 THR A CA 1
ATOM 4647 C C . THR A 1 569 ? -4.588 4.302 34.286 1.00 77.62 569 THR A C 1
ATOM 4649 O O . THR A 1 569 ? -3.844 3.445 33.806 1.00 77.62 569 THR A O 1
ATOM 4652 N N . LEU A 1 570 ? -5.269 5.156 33.516 1.00 79.56 570 LEU A N 1
ATOM 4653 C CA . LEU A 1 570 ? -5.207 5.134 32.057 1.00 79.56 570 LEU A CA 1
ATOM 4654 C C . LEU A 1 570 ? -3.801 5.433 31.537 1.00 79.56 570 LEU A C 1
ATOM 4656 O O . LEU A 1 570 ? -3.330 4.722 30.654 1.00 79.56 570 LEU A O 1
ATOM 4660 N N . LEU A 1 571 ? -3.099 6.415 32.104 1.00 81.44 571 LEU A N 1
ATOM 4661 C CA . LEU A 1 571 ? -1.717 6.717 31.722 1.00 81.44 571 LEU A CA 1
ATOM 4662 C C . LEU A 1 571 ? -0.766 5.549 32.031 1.00 81.44 571 LEU A C 1
ATOM 4664 O O . LEU A 1 571 ? 0.083 5.216 31.201 1.00 81.44 571 LEU A O 1
ATOM 4668 N N . SER A 1 572 ? -0.949 4.872 33.170 1.00 78.25 572 SER A N 1
ATOM 4669 C CA . SER A 1 572 ? -0.182 3.671 33.523 1.00 78.25 572 SER A CA 1
ATOM 4670 C C . SER A 1 572 ? -0.410 2.531 32.525 1.00 78.25 572 SER A C 1
ATOM 4672 O O . SER A 1 572 ? 0.555 1.959 32.019 1.00 78.25 572 SER A O 1
ATOM 4674 N N . ILE A 1 573 ? -1.669 2.250 32.170 1.00 73.00 573 ILE A N 1
ATOM 4675 C CA . ILE A 1 573 ? -2.025 1.187 31.215 1.00 73.00 573 ILE A CA 1
ATOM 4676 C C . ILE A 1 573 ? -1.520 1.528 29.809 1.00 73.00 573 ILE A C 1
ATOM 4678 O O . ILE A 1 573 ? -0.932 0.691 29.132 1.00 73.00 573 ILE A O 1
ATOM 4682 N N . MET A 1 574 ? -1.717 2.769 29.360 1.00 71.50 574 MET A N 1
ATOM 4683 C CA . MET A 1 574 ? -1.342 3.203 28.011 1.00 71.50 574 MET A CA 1
ATOM 4684 C C . MET A 1 574 ? 0.175 3.266 27.793 1.00 71.50 574 MET A C 1
ATOM 4686 O O . MET A 1 574 ? 0.614 3.205 26.647 1.00 71.50 574 MET A O 1
ATOM 4690 N N . SER A 1 575 ? 0.977 3.376 28.858 1.00 67.75 575 SER A N 1
ATOM 4691 C CA . SER A 1 575 ? 2.444 3.367 28.765 1.00 67.75 575 SER A CA 1
ATOM 4692 C C . SER A 1 575 ? 3.050 1.965 28.582 1.00 67.75 575 SER A C 1
ATOM 4694 O O . SER A 1 575 ? 4.185 1.843 28.120 1.00 67.75 575 SER A O 1
ATOM 4696 N N . LYS A 1 576 ? 2.304 0.895 28.895 1.00 60.91 576 LYS A N 1
ATOM 4697 C CA . LYS A 1 576 ? 2.759 -0.497 28.776 1.00 60.91 576 LYS A CA 1
ATOM 4698 C C . LYS A 1 576 ? 2.333 -1.071 27.424 1.00 60.91 576 LYS A C 1
ATOM 4700 O O . LYS A 1 576 ? 1.243 -1.603 27.250 1.00 60.91 576 LYS A O 1
ATOM 4705 N N . SER A 1 577 ? 3.214 -0.941 26.438 1.00 48.47 577 SER A N 1
ATOM 4706 C CA . SER A 1 577 ? 3.018 -1.317 25.029 1.00 48.47 577 SER A CA 1
ATOM 4707 C C . SER A 1 577 ? 2.899 -2.835 24.776 1.00 48.47 577 SER A C 1
ATOM 4709 O O . SER A 1 577 ? 3.707 -3.397 24.038 1.00 48.47 577 SER A O 1
ATOM 4711 N N . GLN A 1 578 ? 1.915 -3.534 25.359 1.00 45.22 578 GLN A N 1
ATOM 4712 C CA . GLN A 1 578 ? 1.622 -4.939 25.039 1.00 45.22 578 GLN A CA 1
ATOM 4713 C C . GLN A 1 578 ? 0.125 -5.199 24.802 1.00 45.22 578 GLN A C 1
ATOM 4715 O O . GLN A 1 578 ? -0.758 -4.815 25.566 1.00 45.22 578 GLN A O 1
ATOM 4720 N N . SER A 1 579 ? -0.150 -5.902 23.704 1.00 50.66 579 SER A N 1
ATOM 4721 C CA . SER A 1 579 ? -1.449 -6.109 23.051 1.00 50.66 579 SER A CA 1
ATOM 4722 C C . SER A 1 579 ? -2.534 -6.825 23.876 1.00 50.66 579 SER A C 1
ATOM 4724 O O . SER A 1 579 ? -3.682 -6.867 23.439 1.00 50.66 579 SER A O 1
ATOM 4726 N N . GLN A 1 580 ? -2.227 -7.348 25.068 1.00 43.22 580 GLN A N 1
ATOM 4727 C CA . GLN A 1 580 ? -3.201 -8.005 25.953 1.00 43.22 580 GLN A CA 1
ATOM 4728 C C . GLN A 1 580 ? -3.876 -7.061 26.970 1.00 43.22 580 GLN A C 1
ATOM 4730 O O . GLN A 1 580 ? -4.991 -7.355 27.403 1.00 43.22 580 GLN A O 1
ATOM 4735 N N . GLU A 1 581 ? -3.284 -5.909 27.312 1.00 48.56 581 GLU A N 1
ATOM 4736 C CA . GLU A 1 581 ? -3.889 -4.937 28.250 1.00 48.56 581 GLU A CA 1
ATOM 4737 C C . GLU A 1 581 ? -4.843 -3.935 27.570 1.00 48.56 581 GLU A C 1
ATOM 4739 O O . GLU A 1 581 ? -5.691 -3.338 28.236 1.00 48.56 581 GLU A O 1
ATOM 4744 N N . ALA A 1 582 ? -4.803 -3.820 26.237 1.00 47.66 582 ALA A N 1
ATOM 4745 C CA . ALA A 1 582 ? -5.661 -2.910 25.469 1.00 47.66 582 ALA A CA 1
ATOM 4746 C C . ALA A 1 582 ? -7.170 -3.176 25.660 1.00 47.66 582 ALA A C 1
ATOM 4748 O O . ALA A 1 582 ? -7.965 -2.237 25.676 1.00 47.66 582 ALA A O 1
ATOM 4749 N N . VAL A 1 583 ? -7.571 -4.437 25.875 1.00 50.09 583 VAL A N 1
ATOM 4750 C CA . VAL A 1 583 ? -8.975 -4.805 26.151 1.00 50.09 583 VAL A CA 1
ATOM 4751 C C . VAL A 1 583 ? -9.411 -4.357 27.551 1.00 50.09 583 VAL A C 1
ATOM 4753 O O . VAL A 1 583 ? -10.552 -3.942 27.732 1.00 50.09 583 VAL A O 1
ATOM 4756 N N . ARG A 1 584 ? -8.503 -4.370 28.541 1.00 53.72 584 ARG A N 1
ATOM 4757 C CA . ARG A 1 584 ? -8.790 -3.836 29.885 1.00 53.72 584 ARG A CA 1
ATOM 4758 C C . ARG A 1 584 ? -8.907 -2.312 29.856 1.00 53.72 584 ARG A C 1
ATOM 4760 O O . ARG A 1 584 ? -9.792 -1.768 30.504 1.00 53.72 584 ARG A O 1
ATOM 4767 N N . GLY A 1 585 ? -8.088 -1.639 29.044 1.00 58.59 585 GLY A N 1
ATOM 4768 C CA . GLY A 1 585 ? -8.139 -0.187 28.837 1.00 58.59 585 GLY A CA 1
ATOM 4769 C C . GLY A 1 585 ? -9.511 0.338 28.390 1.00 58.59 585 GLY A C 1
ATOM 4770 O O . GLY A 1 585 ? -9.936 1.390 28.859 1.00 58.59 585 GLY A O 1
ATOM 4771 N N . GLN A 1 586 ? -10.247 -0.405 27.551 1.00 65.81 586 GLN A N 1
ATOM 4772 C CA . GLN A 1 586 ? -11.563 0.011 27.033 1.00 65.81 586 GLN A CA 1
ATOM 4773 C C . GLN A 1 586 ? -12.584 0.321 28.137 1.00 65.81 586 GLN A C 1
ATOM 4775 O O . GLN A 1 586 ? -13.354 1.272 28.008 1.00 65.81 586 GLN A O 1
ATOM 4780 N N . GLN A 1 587 ? -12.577 -0.452 29.227 1.00 63.31 587 GLN A N 1
ATOM 4781 C CA . GLN A 1 587 ? -13.508 -0.264 30.342 1.00 63.31 587 GLN A CA 1
ATOM 4782 C C . GLN A 1 587 ? -13.222 1.049 31.079 1.00 63.31 587 GLN A C 1
ATOM 4784 O O . GLN A 1 587 ? -14.130 1.853 31.267 1.00 63.31 587 GLN A O 1
ATOM 4789 N N . TYR A 1 588 ? -11.953 1.327 31.392 1.00 72.19 588 TYR A N 1
ATOM 4790 C CA . TYR A 1 588 ? -11.539 2.581 32.033 1.00 72.19 588 TYR A CA 1
ATOM 4791 C C . TYR A 1 588 ? -11.811 3.804 31.152 1.00 72.19 588 TYR A C 1
ATOM 4793 O O . TYR A 1 588 ? -12.254 4.838 31.647 1.00 72.19 588 TYR A O 1
ATOM 4801 N N . VAL A 1 589 ? -11.603 3.677 29.837 1.00 78.50 589 VAL A N 1
ATOM 4802 C CA . VAL A 1 589 ? -11.932 4.738 28.875 1.00 78.50 589 VAL A CA 1
ATOM 4803 C C . VAL A 1 589 ? -13.435 4.996 28.844 1.00 78.50 589 VAL A C 1
ATOM 4805 O O . VAL A 1 589 ? -13.848 6.151 28.846 1.00 78.50 589 VAL A O 1
ATOM 4808 N N . SER A 1 590 ? -14.266 3.951 28.861 1.00 74.88 590 SER A N 1
ATOM 4809 C CA . SER A 1 590 ? -15.722 4.112 28.917 1.00 74.88 590 SER A CA 1
ATOM 4810 C C . SER A 1 590 ? -16.172 4.820 30.198 1.00 74.88 590 SER A C 1
ATOM 4812 O O . SER A 1 590 ? -17.054 5.676 30.129 1.00 74.88 590 SER A O 1
ATOM 4814 N N . CYS A 1 591 ? -15.557 4.513 31.345 1.00 73.94 591 CYS A N 1
ATOM 4815 C CA . CYS A 1 591 ? -15.836 5.196 32.611 1.00 73.94 591 CYS A CA 1
ATOM 4816 C C . CYS A 1 591 ? -15.460 6.681 32.547 1.00 73.94 591 CYS A C 1
ATOM 4818 O O . CYS A 1 591 ? -16.294 7.527 32.858 1.00 73.94 591 CYS A O 1
ATOM 4820 N N . LEU A 1 592 ? -14.250 7.003 32.070 1.00 83.81 592 LEU A N 1
ATOM 4821 C CA . LEU A 1 592 ? -13.797 8.388 31.907 1.00 83.81 592 LEU A CA 1
ATOM 4822 C C . LEU A 1 592 ? -14.727 9.180 30.976 1.00 83.81 592 LEU A C 1
ATOM 4824 O O . LEU A 1 592 ? -15.162 10.273 31.321 1.00 83.81 592 LEU A O 1
ATOM 4828 N N . LEU A 1 593 ? -15.059 8.624 29.807 1.00 81.75 593 LEU A N 1
ATOM 4829 C CA . LEU A 1 593 ? -15.942 9.286 28.843 1.00 81.75 593 LEU A CA 1
ATOM 4830 C C . LEU A 1 593 ? -17.355 9.483 29.394 1.00 81.75 593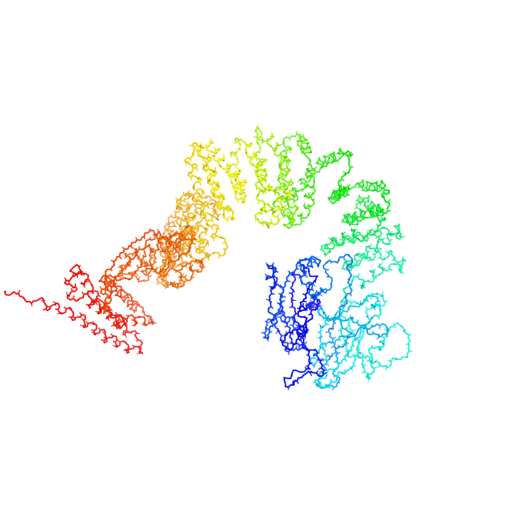 LEU A C 1
ATOM 4832 O O . LEU A 1 593 ? -17.983 10.494 29.102 1.00 81.75 593 LEU A O 1
ATOM 4836 N N . SER A 1 594 ? -17.856 8.532 30.184 1.00 75.44 594 SER A N 1
ATOM 4837 C CA . SER A 1 594 ? -19.175 8.653 30.809 1.00 75.44 594 SER A CA 1
ATOM 4838 C C . SER A 1 594 ? -19.184 9.747 31.872 1.00 75.44 594 SER A C 1
ATOM 4840 O O . SER A 1 594 ? -20.096 10.564 31.863 1.00 75.44 594 SER A O 1
ATOM 4842 N N . LEU A 1 595 ? -18.152 9.807 32.721 1.00 79.69 595 LEU A N 1
ATOM 4843 C CA . LEU A 1 595 ? -18.000 10.848 33.737 1.00 79.69 595 LEU A CA 1
ATOM 4844 C C . LEU A 1 595 ? -17.944 12.241 33.094 1.00 79.69 595 LEU A C 1
ATOM 4846 O O . LEU A 1 595 ? -18.779 13.087 33.390 1.00 79.69 595 LEU A O 1
ATOM 4850 N N . LEU A 1 596 ? -17.036 12.443 32.130 1.00 85.25 596 LEU A N 1
ATOM 4851 C CA . LEU A 1 596 ? -16.877 13.722 31.426 1.00 85.25 596 LEU A CA 1
ATOM 4852 C C . LEU A 1 596 ? -18.135 14.150 30.661 1.00 85.25 596 LEU A C 1
ATOM 4854 O O . LEU A 1 596 ? -18.389 15.339 30.515 1.00 85.25 596 LEU A O 1
ATOM 4858 N N . ARG A 1 597 ? -18.929 13.194 30.168 1.00 84.88 597 ARG A N 1
ATOM 4859 C CA . ARG A 1 597 ? -20.182 13.477 29.459 1.00 84.88 597 ARG A CA 1
ATOM 4860 C C . ARG A 1 597 ? -21.300 13.970 30.384 1.00 84.88 597 ARG A C 1
ATOM 4862 O O . ARG A 1 597 ? -22.181 14.670 29.899 1.00 84.88 597 ARG A O 1
ATOM 4869 N N . GLN A 1 598 ? -21.299 13.573 31.657 1.00 80.31 598 GLN A N 1
ATOM 4870 C CA . GLN A 1 598 ? -22.298 14.007 32.646 1.00 80.31 598 GLN A CA 1
ATOM 4871 C C . GLN A 1 598 ? -21.929 15.343 33.306 1.00 80.31 598 GLN A C 1
ATOM 4873 O O . GLN A 1 598 ? -22.758 15.961 33.972 1.00 80.31 598 GLN A O 1
ATOM 4878 N N . MET A 1 599 ? -20.688 15.804 33.137 1.00 82.81 599 MET A N 1
ATOM 4879 C CA . MET A 1 599 ? -20.264 17.100 33.650 1.00 82.81 599 MET A CA 1
ATOM 4880 C C . MET A 1 599 ? -20.948 18.245 32.889 1.00 82.81 599 MET A C 1
ATOM 4882 O O . MET A 1 599 ? -20.967 18.259 31.659 1.00 82.81 599 MET A O 1
ATOM 4886 N N . THR A 1 600 ? -21.491 19.208 33.633 1.00 85.25 600 THR A N 1
ATOM 4887 C CA . THR A 1 600 ? -22.068 20.457 33.124 1.00 85.25 600 THR A CA 1
ATOM 4888 C C . THR A 1 600 ? -21.053 21.591 33.275 1.00 85.25 600 THR A C 1
ATOM 4890 O O . THR A 1 600 ? -20.008 21.417 33.908 1.00 85.25 600 THR A O 1
ATOM 4893 N N . ASP A 1 601 ? -21.367 22.775 32.747 1.00 84.25 601 ASP A N 1
ATOM 4894 C CA . ASP A 1 601 ? -20.525 23.972 32.885 1.00 84.25 601 ASP A CA 1
ATOM 4895 C C . ASP A 1 601 ? -20.191 24.284 34.352 1.00 84.25 601 ASP A C 1
ATOM 4897 O O . ASP A 1 601 ? -19.046 24.610 34.664 1.00 84.25 601 ASP A O 1
ATOM 4901 N N . ALA A 1 602 ? -21.161 24.106 35.257 1.00 84.12 602 ALA A N 1
ATOM 4902 C CA . ALA A 1 602 ? -20.972 24.288 36.695 1.00 84.12 602 ALA A CA 1
ATOM 4903 C C . ALA A 1 602 ? -19.969 23.276 37.277 1.00 84.12 602 ALA A C 1
ATOM 4905 O O . ALA A 1 602 ? -19.064 23.667 38.009 1.00 84.12 602 ALA A O 1
ATOM 4906 N N . HIS A 1 603 ? -20.063 21.995 36.894 1.00 85.31 603 HIS A N 1
ATOM 4907 C CA . HIS A 1 603 ? -19.123 20.961 37.346 1.00 85.31 603 HIS A CA 1
ATOM 4908 C C . HIS A 1 603 ? -17.686 21.242 36.872 1.00 85.31 603 HIS A C 1
ATOM 4910 O O . HIS A 1 603 ? -16.734 21.009 37.613 1.00 85.31 603 HIS A O 1
ATOM 4916 N N . PHE A 1 604 ? -17.506 21.748 35.644 1.00 88.75 604 PHE A N 1
ATOM 4917 C CA . PHE A 1 604 ? -16.178 22.123 35.143 1.00 88.75 604 PHE A CA 1
ATOM 4918 C C . PHE A 1 604 ? -15.610 23.358 35.848 1.00 88.75 604 PHE A C 1
ATOM 4920 O O . PHE A 1 604 ? -14.418 23.370 36.149 1.00 88.75 604 PHE A O 1
ATOM 4927 N N . GLN A 1 605 ? -16.434 24.376 36.118 1.00 87.00 605 GLN A N 1
ATOM 4928 C CA . GLN A 1 605 ? -16.009 25.559 36.872 1.00 87.00 605 GLN A CA 1
ATOM 4929 C C . GLN A 1 605 ? -15.558 25.185 38.284 1.00 87.00 605 GLN A C 1
ATOM 4931 O O . GLN A 1 605 ? -14.433 25.512 38.655 1.00 87.00 605 GLN A O 1
ATOM 4936 N N . HIS A 1 606 ? -16.373 24.413 39.004 1.00 86.19 606 HIS A N 1
ATOM 4937 C CA . HIS A 1 606 ? -16.049 23.936 40.348 1.00 86.19 606 HIS A CA 1
ATOM 4938 C C . HIS A 1 606 ? -14.764 23.100 40.378 1.00 86.19 606 HIS A C 1
ATOM 4940 O O . HIS A 1 606 ? -13.863 23.364 41.167 1.00 86.19 606 HIS A O 1
ATOM 4946 N N . LEU A 1 607 ? -14.603 22.163 39.434 1.00 87.19 607 LEU A N 1
ATOM 4947 C CA . LEU A 1 607 ? -13.371 21.376 39.308 1.00 87.19 607 LEU A CA 1
ATOM 4948 C C . LEU A 1 607 ? -12.127 22.263 39.131 1.00 87.19 607 LEU A C 1
ATOM 4950 O O . LEU A 1 607 ? -11.082 21.973 39.708 1.00 87.19 607 LEU A O 1
ATOM 4954 N N . ILE A 1 608 ? -12.215 23.315 38.312 1.00 88.25 608 ILE A N 1
ATOM 4955 C CA . ILE A 1 608 ? -11.092 24.232 38.070 1.00 88.25 608 ILE A CA 1
ATOM 4956 C C . ILE A 1 608 ? -10.796 25.082 39.315 1.00 88.25 608 ILE A C 1
ATOM 4958 O O . ILE A 1 608 ? -9.627 25.351 39.591 1.00 88.25 608 ILE A O 1
ATOM 4962 N N . GLU A 1 609 ? -11.826 25.501 40.051 1.00 86.50 609 GLU A N 1
ATOM 4963 C CA . GLU A 1 609 ? -11.702 26.311 41.270 1.00 86.50 609 GLU A CA 1
ATOM 4964 C C . GLU A 1 609 ? -11.167 25.513 42.471 1.00 86.50 609 GLU A C 1
ATOM 4966 O O . GLU A 1 609 ? -10.475 26.085 43.312 1.00 86.50 609 GLU A O 1
ATOM 4971 N N . ASN A 1 610 ? -11.390 24.196 42.509 1.00 87.31 610 ASN A N 1
ATOM 4972 C CA . ASN A 1 610 ? -10.938 23.311 43.590 1.00 87.31 610 ASN A CA 1
ATOM 4973 C C . ASN A 1 610 ? -9.426 23.015 43.603 1.00 87.31 610 ASN A C 1
ATOM 4975 O O . ASN A 1 610 ? -8.927 22.422 44.563 1.00 87.31 610 ASN A O 1
ATOM 4979 N N . PHE A 1 611 ? -8.670 23.391 42.567 1.00 88.06 611 PHE A N 1
ATOM 4980 C CA . PHE A 1 611 ? -7.214 23.215 42.572 1.00 88.06 611 PHE A CA 1
ATOM 4981 C C . PHE A 1 611 ? -6.536 24.258 43.466 1.00 88.06 611 PHE A C 1
ATOM 4983 O O . PHE A 1 611 ? -6.683 25.464 43.268 1.00 88.06 611 PHE A O 1
ATOM 4990 N N . HIS A 1 612 ? -5.721 23.797 44.417 1.00 83.06 612 HIS A N 1
ATOM 4991 C CA . HIS A 1 612 ? -5.128 24.661 45.442 1.00 83.06 612 HIS A CA 1
ATOM 4992 C C . HIS A 1 612 ? -3.893 25.411 44.928 1.00 83.06 612 HIS A C 1
ATOM 4994 O O . HIS A 1 612 ? -3.509 26.444 45.481 1.00 83.06 612 HIS A O 1
ATOM 5000 N N . SER A 1 613 ? -3.255 24.908 43.863 1.00 89.19 613 SER A N 1
ATOM 5001 C CA . SER A 1 613 ? -2.079 25.527 43.251 1.00 89.19 613 SER A CA 1
ATOM 5002 C C . SER A 1 613 ? -2.105 25.493 41.720 1.00 89.19 613 SER A C 1
ATOM 5004 O O . SER A 1 613 ? -2.681 24.602 41.092 1.00 89.19 613 SER A O 1
ATOM 5006 N N . LYS A 1 614 ? -1.407 26.453 41.092 1.00 86.12 614 LYS A N 1
ATOM 5007 C CA . LYS A 1 614 ? -1.218 26.468 39.630 1.00 86.12 614 LYS A CA 1
ATOM 5008 C C . LYS A 1 614 ? -0.473 25.228 39.117 1.00 86.12 614 LYS A C 1
ATOM 5010 O O . LYS A 1 614 ? -0.710 24.820 37.983 1.00 86.12 614 LYS A O 1
ATOM 5015 N N . GLU A 1 615 ? 0.409 24.629 39.921 1.00 88.75 615 GLU A N 1
ATOM 5016 C CA . GLU A 1 615 ? 1.157 23.431 39.512 1.00 88.75 615 GLU A CA 1
ATOM 5017 C C . GLU A 1 615 ? 0.257 22.183 39.494 1.00 88.75 615 GLU A C 1
ATOM 5019 O O . GLU A 1 615 ? 0.339 21.402 38.548 1.00 88.75 615 GLU A O 1
ATOM 5024 N N . GLU A 1 616 ? -0.677 22.045 40.444 1.00 90.44 616 GLU A N 1
ATOM 5025 C CA . GLU A 1 616 ? -1.696 20.978 40.423 1.00 90.44 616 GLU A CA 1
ATOM 5026 C C . GLU A 1 616 ? -2.592 21.079 39.183 1.00 90.44 616 GLU A C 1
ATOM 5028 O O . GLU A 1 616 ? -2.783 20.094 38.463 1.00 90.44 616 GLU A O 1
ATOM 5033 N N . LEU A 1 617 ? -3.083 22.288 38.877 1.00 91.38 617 LEU A N 1
ATOM 5034 C CA . LEU A 1 617 ? -3.894 22.531 37.683 1.00 91.38 617 LEU A CA 1
ATOM 5035 C C . LEU A 1 617 ? -3.113 22.203 36.400 1.00 91.38 617 LEU A C 1
ATOM 5037 O O . LEU A 1 617 ? -3.647 21.596 35.470 1.00 91.38 617 LEU A O 1
ATOM 5041 N N . LYS A 1 618 ? -1.832 22.574 36.340 1.00 92.62 618 LYS A N 1
ATOM 5042 C CA . LYS A 1 618 ? -0.945 22.242 35.221 1.00 92.62 618 LYS A CA 1
ATOM 5043 C C . LYS A 1 618 ? -0.755 20.735 35.065 1.00 92.62 618 LYS A C 1
ATOM 5045 O O . LYS A 1 618 ? -0.848 20.234 33.942 1.00 92.62 618 LYS A O 1
ATOM 5050 N N . GLU A 1 619 ? -0.496 20.010 36.151 1.00 92.00 619 GLU A N 1
ATOM 5051 C CA . GLU A 1 619 ? -0.336 18.556 36.115 1.00 92.00 619 GLU A CA 1
ATOM 5052 C C . GLU A 1 619 ? -1.620 17.878 35.620 1.00 92.00 619 GLU A C 1
ATOM 5054 O O . GLU A 1 619 ? -1.568 17.035 34.719 1.00 92.00 619 GLU A O 1
ATOM 5059 N N . PHE A 1 620 ? -2.777 18.310 36.128 1.00 93.62 620 PHE A N 1
ATOM 5060 C CA . PHE A 1 620 ? -4.085 17.848 35.674 1.00 93.62 620 PHE A CA 1
ATOM 5061 C C . PHE A 1 620 ? -4.301 18.093 34.171 1.00 93.62 620 PHE A C 1
ATOM 5063 O O . PHE A 1 620 ? -4.623 17.156 33.433 1.00 93.62 620 PHE A O 1
ATOM 5070 N N . LEU A 1 621 ? -4.059 19.319 33.687 1.00 94.12 621 LEU A N 1
ATOM 5071 C CA . LEU A 1 621 ? -4.191 19.663 32.267 1.00 94.12 621 LEU A CA 1
ATOM 5072 C C . LEU A 1 621 ? -3.267 18.801 31.394 1.00 94.12 621 LEU A C 1
ATOM 5074 O O . LEU A 1 621 ? -3.687 18.273 30.364 1.00 94.12 621 LEU A O 1
ATOM 5078 N N . LEU A 1 622 ? -2.013 18.596 31.801 1.00 94.44 622 LEU A N 1
ATOM 5079 C CA . LEU A 1 622 ? -1.090 17.731 31.064 1.00 94.44 622 LEU A CA 1
ATOM 5080 C C . LEU A 1 622 ? -1.559 16.269 31.049 1.00 94.44 622 LEU A C 1
ATOM 5082 O O . LEU A 1 622 ? -1.498 15.639 29.987 1.00 94.44 622 LEU A O 1
ATOM 5086 N N . LYS A 1 623 ? -2.065 15.745 32.175 1.00 93.19 623 LYS A N 1
ATOM 5087 C CA . LYS A 1 623 ? -2.621 14.386 32.282 1.00 93.19 623 LYS A CA 1
ATOM 5088 C C . LYS A 1 623 ? -3.812 14.197 31.342 1.00 93.19 623 LYS A C 1
ATOM 5090 O O . LYS A 1 623 ? -3.777 13.291 30.506 1.00 93.19 623 LYS A O 1
ATOM 5095 N N . ILE A 1 624 ? -4.829 15.061 31.414 1.00 94.12 624 ILE A N 1
ATOM 5096 C CA . ILE A 1 624 ? -6.054 14.908 30.611 1.00 94.12 624 ILE A CA 1
ATOM 5097 C C . ILE A 1 624 ? -5.790 15.088 29.109 1.00 94.12 624 ILE A C 1
ATOM 5099 O O . ILE A 1 624 ? -6.223 14.258 28.305 1.00 94.12 624 ILE A O 1
ATOM 5103 N N . LEU A 1 625 ? -4.985 16.085 28.715 1.00 95.06 625 LEU A N 1
ATOM 5104 C CA . LEU A 1 625 ? -4.595 16.289 27.314 1.00 95.06 625 LEU A CA 1
ATOM 5105 C C . LEU A 1 625 ? -3.777 15.100 26.779 1.00 95.06 625 LEU A C 1
ATOM 5107 O O . LEU A 1 625 ? -3.931 14.708 25.619 1.00 95.06 625 LEU A O 1
ATOM 5111 N N . CYS A 1 626 ? -2.920 14.495 27.610 1.00 92.19 626 CYS A N 1
ATOM 5112 C CA . CYS A 1 626 ? -2.160 13.300 27.243 1.00 92.19 626 CYS A CA 1
ATOM 5113 C C . CYS A 1 626 ? -3.067 12.086 27.027 1.00 92.19 626 CYS A C 1
ATOM 5115 O O . CYS A 1 626 ? -2.950 11.419 25.994 1.00 92.19 626 CYS A O 1
ATOM 5117 N N . VAL A 1 627 ? -4.013 11.841 27.942 1.00 90.81 627 VAL A N 1
ATOM 5118 C CA . VAL A 1 627 ? -5.010 10.775 27.784 1.00 90.81 627 VAL A CA 1
ATOM 5119 C C . VAL A 1 627 ? -5.779 10.974 26.480 1.00 90.81 627 VAL A C 1
ATOM 5121 O O . VAL A 1 627 ? -5.804 10.056 25.666 1.00 90.81 627 VAL A O 1
ATOM 5124 N N . PHE A 1 628 ? -6.306 12.170 26.200 1.00 93.44 628 PHE A N 1
ATOM 5125 C CA . PHE A 1 628 ? -7.035 12.444 24.955 1.00 93.44 628 PHE A CA 1
ATOM 5126 C C . PHE A 1 628 ? -6.201 12.204 23.690 1.00 93.44 628 PHE A C 1
ATOM 5128 O O . PHE A 1 628 ? -6.694 11.596 22.735 1.00 93.44 628 PHE A O 1
ATOM 5135 N N . ARG A 1 629 ? -4.920 12.600 23.674 1.00 91.19 629 ARG A N 1
ATOM 5136 C CA . ARG A 1 629 ? -4.022 12.269 22.553 1.00 91.19 629 ARG A CA 1
ATOM 5137 C C . ARG A 1 629 ? -3.861 10.763 22.377 1.00 91.19 629 ARG A C 1
ATOM 5139 O O . ARG A 1 629 ? -3.909 10.273 21.248 1.00 91.19 629 ARG A O 1
ATOM 5146 N N . ASN A 1 630 ? -3.690 10.025 23.471 1.00 86.75 630 ASN A N 1
ATOM 5147 C CA . ASN A 1 630 ? -3.557 8.574 23.418 1.00 86.75 630 ASN A CA 1
ATOM 5148 C C . ASN A 1 630 ? -4.869 7.903 22.979 1.00 86.75 630 ASN A C 1
ATOM 5150 O O . ASN A 1 630 ? -4.810 6.942 22.216 1.00 86.75 630 ASN A O 1
ATOM 5154 N N . LEU A 1 631 ? -6.039 8.436 23.362 1.00 85.62 631 LEU A N 1
ATOM 5155 C CA . LEU A 1 631 ? -7.345 7.943 22.901 1.00 85.62 631 LEU A CA 1
ATOM 5156 C C . LEU A 1 631 ? -7.506 8.033 21.379 1.00 85.62 631 LEU A C 1
ATOM 5158 O O . LEU A 1 631 ? -8.139 7.171 20.773 1.00 85.62 631 LEU A O 1
ATOM 5162 N N . MET A 1 632 ? -6.931 9.066 20.761 1.00 83.88 632 MET A N 1
ATOM 5163 C CA . MET A 1 632 ? -6.989 9.263 19.312 1.00 83.88 632 MET A CA 1
ATOM 5164 C C . MET A 1 632 ? -5.919 8.473 18.549 1.00 83.88 632 MET A C 1
ATOM 5166 O O . MET A 1 632 ? -6.191 7.999 17.445 1.00 83.88 632 MET A O 1
ATOM 5170 N N . LYS A 1 633 ? -4.713 8.318 19.117 1.00 78.81 633 LYS A N 1
ATOM 5171 C CA . LYS A 1 633 ? -3.611 7.562 18.491 1.00 78.81 633 LYS A CA 1
ATOM 5172 C C . LYS A 1 633 ? -3.793 6.050 18.602 1.00 78.81 633 LYS A C 1
ATOM 5174 O O . LYS A 1 633 ? -3.513 5.325 17.649 1.00 78.81 633 LYS A O 1
ATOM 5179 N N . LEU A 1 634 ? -4.237 5.563 19.759 1.00 70.56 634 LEU A N 1
ATOM 5180 C CA . LEU A 1 634 ? -4.458 4.141 19.993 1.00 70.56 634 LEU A CA 1
ATOM 5181 C C . LEU A 1 634 ? -5.835 3.749 19.446 1.00 70.56 634 LEU A C 1
ATOM 5183 O O . LEU A 1 634 ? -6.832 4.432 19.664 1.00 70.56 634 LEU A O 1
ATOM 5187 N N . SER A 1 635 ? -5.920 2.626 18.732 1.00 66.25 635 SER A N 1
ATOM 5188 C CA . SER A 1 635 ? -7.189 2.097 18.208 1.00 66.25 635 SER A CA 1
ATOM 5189 C C . SER A 1 635 ? -8.012 1.411 19.307 1.00 66.25 635 SER A C 1
ATOM 5191 O O . SER A 1 635 ? -8.339 0.233 19.221 1.00 66.25 635 SER A O 1
ATOM 5193 N N . ILE A 1 636 ? -8.342 2.163 20.364 1.00 72.00 636 ILE A N 1
ATOM 5194 C CA . ILE A 1 636 ? -9.027 1.660 21.565 1.00 72.00 636 ILE A CA 1
ATOM 5195 C C . ILE A 1 636 ? -10.384 1.066 21.204 1.00 72.00 636 ILE A C 1
ATOM 5197 O O . ILE A 1 636 ? -10.727 -0.013 21.678 1.00 72.00 636 ILE A O 1
ATOM 5201 N N . PHE A 1 637 ? -11.125 1.733 20.318 1.00 75.81 637 PHE A N 1
ATOM 5202 C CA . PHE A 1 637 ? -12.343 1.193 19.723 1.00 75.81 637 PHE A CA 1
ATOM 5203 C C . PHE A 1 637 ? -12.060 0.653 18.312 1.00 75.81 637 PHE A C 1
ATOM 5205 O O . PHE A 1 637 ? -11.382 1.346 17.534 1.00 75.81 637 PHE A O 1
ATOM 5212 N N . PRO A 1 638 ? -12.612 -0.525 17.947 1.00 74.88 638 PRO A N 1
ATOM 5213 C CA . PRO A 1 638 ? -12.540 -1.057 16.589 1.00 74.88 638 PRO A CA 1
ATOM 5214 C C . PRO A 1 638 ? -12.986 -0.031 15.540 1.00 74.88 638 PRO A C 1
ATOM 5216 O O . PRO A 1 638 ? -13.864 0.794 15.798 1.00 74.88 638 PRO A O 1
ATOM 5219 N N . ARG A 1 639 ? -12.411 -0.095 14.331 1.00 74.00 639 ARG A N 1
ATOM 5220 C CA . ARG A 1 639 ? -12.722 0.852 13.239 1.00 74.00 639 ARG A CA 1
ATOM 5221 C C . ARG A 1 639 ? -14.211 0.871 12.872 1.00 74.00 639 ARG A C 1
ATOM 5223 O O . ARG A 1 639 ? -14.729 1.916 12.493 1.00 74.00 639 ARG A O 1
ATOM 5230 N N . ASP A 1 640 ? -14.908 -0.245 13.061 1.00 75.12 640 ASP A N 1
ATOM 5231 C CA . ASP A 1 640 ? -16.330 -0.372 12.731 1.00 75.12 640 ASP A CA 1
ATOM 5232 C C . ASP A 1 640 ? -17.253 0.322 13.749 1.00 75.12 640 ASP A C 1
ATOM 5234 O O . ASP A 1 640 ? -18.403 0.639 13.435 1.00 75.12 640 ASP A O 1
ATOM 5238 N N . TRP A 1 641 ? -16.751 0.641 14.950 1.00 82.38 641 TRP A N 1
ATOM 5239 C CA . TRP A 1 641 ? -17.501 1.294 16.031 1.00 82.38 641 TRP A CA 1
ATOM 5240 C C . TRP A 1 641 ? -17.571 2.813 15.841 1.00 82.38 641 TRP A C 1
ATOM 5242 O O . TRP A 1 641 ? -17.231 3.600 16.726 1.00 82.38 641 TRP A O 1
ATOM 5252 N N . ASN A 1 642 ? -18.035 3.239 14.668 1.00 76.62 642 ASN A N 1
ATOM 5253 C CA . ASN A 1 642 ? -18.073 4.647 14.273 1.00 76.62 642 ASN A CA 1
ATOM 5254 C C . ASN A 1 642 ? -18.865 5.521 15.257 1.00 76.62 642 ASN A C 1
ATOM 5256 O O . ASN A 1 642 ? -18.452 6.639 15.533 1.00 76.62 642 ASN A O 1
ATOM 5260 N N . VAL A 1 643 ? -19.954 5.004 15.841 1.00 81.69 643 VAL A N 1
ATOM 5261 C CA . VAL A 1 643 ? -20.753 5.742 16.838 1.00 81.69 643 VAL A CA 1
ATOM 5262 C C . VAL A 1 643 ? -19.936 6.049 18.091 1.00 81.69 643 VAL A C 1
ATOM 5264 O O . VAL A 1 643 ? -19.919 7.192 18.532 1.00 81.69 643 VAL A O 1
ATOM 5267 N N . MET A 1 644 ? -19.225 5.056 18.635 1.00 80.94 644 MET A N 1
ATOM 5268 C CA . MET A 1 644 ? -18.392 5.255 19.824 1.00 80.94 644 MET A CA 1
ATOM 5269 C C . MET A 1 644 ? -17.219 6.179 19.531 1.00 80.94 644 MET A C 1
ATOM 5271 O O . MET A 1 644 ? -16.953 7.079 20.314 1.00 80.94 644 MET A O 1
ATOM 5275 N N . ARG A 1 645 ? -16.563 6.017 18.377 1.00 85.19 645 ARG A N 1
ATOM 5276 C CA . ARG A 1 645 ? -15.452 6.887 17.971 1.00 85.19 645 ARG A CA 1
ATOM 5277 C C . ARG A 1 645 ? -15.895 8.346 17.827 1.00 85.19 645 ARG A C 1
ATOM 5279 O O . ARG A 1 645 ? -15.221 9.223 18.349 1.00 85.19 645 ARG A O 1
ATOM 5286 N N . LEU A 1 646 ? -17.039 8.595 17.183 1.00 86.81 646 LEU A N 1
ATOM 5287 C CA . LEU A 1 646 ? -17.603 9.942 17.045 1.00 86.81 646 LEU A CA 1
ATOM 5288 C C . LEU A 1 646 ? -18.050 10.524 18.391 1.00 86.81 646 LEU A C 1
ATOM 5290 O O . LEU A 1 646 ? -17.815 11.701 18.641 1.00 86.81 646 LEU A O 1
ATOM 5294 N N . LEU A 1 647 ? -18.639 9.709 19.273 1.00 86.25 647 LEU A N 1
ATOM 5295 C CA . LEU A 1 647 ? -19.001 10.132 20.626 1.00 86.25 647 LEU A CA 1
ATOM 5296 C C . LEU A 1 647 ? -17.760 10.514 21.445 1.00 86.25 647 LEU A C 1
ATOM 5298 O O . LEU A 1 647 ? -17.760 11.554 22.093 1.00 86.25 647 LEU A O 1
ATOM 5302 N N . THR A 1 648 ? -16.695 9.710 21.387 1.00 87.94 648 THR A N 1
ATOM 5303 C CA . THR A 1 648 ? -15.409 10.032 22.017 1.00 87.94 648 THR A CA 1
ATOM 5304 C C . THR A 1 648 ? -14.846 11.345 21.485 1.00 87.94 648 THR A C 1
ATOM 5306 O O . THR A 1 648 ? -14.456 12.189 22.284 1.00 87.94 648 THR A O 1
ATOM 5309 N N . SER A 1 649 ? -14.833 11.547 20.162 1.00 91.62 649 SER A N 1
ATOM 5310 C CA . SER A 1 649 ? -14.375 12.807 19.566 1.00 91.62 649 SER A CA 1
ATOM 5311 C C . SER A 1 649 ? -15.207 13.994 20.065 1.00 91.62 649 SER A C 1
ATOM 5313 O O . SER A 1 649 ? -14.639 14.988 20.507 1.00 91.62 649 SER A O 1
ATOM 5315 N N . HIS A 1 650 ? -16.535 13.863 20.094 1.00 91.25 650 HIS A N 1
ATOM 5316 C CA . HIS A 1 650 ? -17.421 14.913 20.595 1.00 91.25 650 HIS A CA 1
ATOM 5317 C C . HIS A 1 650 ? -17.128 15.284 22.058 1.00 91.25 650 HIS A C 1
ATOM 5319 O O . HIS A 1 650 ? -16.981 16.465 22.351 1.00 91.25 650 HIS A O 1
ATOM 5325 N N . ILE A 1 651 ? -16.969 14.296 22.948 1.00 90.56 651 ILE A N 1
ATOM 5326 C CA . ILE A 1 651 ? -16.648 14.534 24.367 1.00 90.56 651 ILE A CA 1
ATOM 5327 C C . ILE A 1 651 ? -15.274 15.203 24.518 1.00 90.56 651 ILE A C 1
ATOM 5329 O O . ILE A 1 651 ? -15.127 16.141 25.291 1.00 90.56 651 ILE A O 1
ATOM 5333 N N . ILE A 1 652 ? -14.263 14.765 23.758 1.00 93.94 652 ILE A N 1
ATOM 5334 C CA . ILE A 1 652 ? -12.934 15.401 23.781 1.00 93.94 652 ILE A CA 1
ATOM 5335 C C . ILE A 1 652 ? -13.034 16.874 23.363 1.00 93.94 652 ILE A C 1
ATOM 5337 O O . ILE A 1 652 ? -12.403 17.722 23.991 1.00 93.94 652 ILE A O 1
ATOM 5341 N N . LEU A 1 653 ? -13.814 17.180 22.321 1.00 94.38 653 LEU A N 1
ATOM 5342 C CA . LEU A 1 653 ? -14.016 18.547 21.846 1.00 94.38 653 LEU A CA 1
ATOM 5343 C C . LEU A 1 653 ? -14.688 19.420 22.910 1.00 94.38 653 LEU A C 1
ATOM 5345 O O . LEU A 1 653 ? -14.151 20.479 23.227 1.00 94.38 653 LEU A O 1
ATOM 5349 N N . THR A 1 654 ? -15.809 18.975 23.484 1.00 92.31 654 THR A N 1
ATOM 5350 C CA . THR A 1 654 ? -16.537 19.760 24.492 1.00 92.31 654 THR A CA 1
ATOM 5351 C C . THR A 1 654 ? -15.694 19.966 25.747 1.00 92.31 654 THR A C 1
ATOM 5353 O O . THR A 1 654 ? -15.528 21.095 26.198 1.00 92.31 654 THR A O 1
ATOM 5356 N N . THR A 1 655 ? -15.047 18.917 26.267 1.00 93.00 655 THR A N 1
ATOM 5357 C CA . THR A 1 655 ? -14.145 19.054 27.420 1.00 93.00 655 THR A CA 1
ATOM 5358 C C . THR A 1 655 ? -12.975 19.998 27.117 1.00 93.00 655 THR A C 1
ATOM 5360 O O . THR A 1 655 ? -12.637 20.839 27.945 1.00 93.00 655 THR A O 1
ATOM 5363 N N . ALA A 1 656 ? -12.371 19.930 25.925 1.00 94.19 656 ALA A N 1
ATOM 5364 C CA . ALA A 1 656 ? -11.295 20.848 25.546 1.00 94.19 656 ALA A CA 1
ATOM 5365 C C . ALA A 1 656 ? -11.757 22.316 25.456 1.00 94.19 656 ALA A C 1
ATOM 5367 O O . ALA A 1 656 ? -10.959 23.208 25.748 1.00 94.19 656 ALA A O 1
ATOM 5368 N N . GLN A 1 657 ? -13.020 22.572 25.089 1.00 93.62 657 GLN A N 1
ATOM 5369 C CA . GLN A 1 657 ? -13.622 23.912 25.098 1.00 93.62 657 GLN A CA 1
ATOM 5370 C C . GLN A 1 657 ? -13.823 24.450 26.518 1.00 93.62 657 GLN A C 1
ATOM 5372 O O . GLN A 1 657 ? -13.574 25.627 26.748 1.00 93.62 657 GLN A O 1
ATOM 5377 N N . HIS A 1 658 ? -14.210 23.609 27.481 1.00 92.19 658 HIS A N 1
ATOM 5378 C CA . HIS A 1 658 ? -14.349 24.037 28.881 1.00 92.19 658 HIS A CA 1
ATOM 5379 C C . HIS A 1 658 ? -13.000 24.278 29.571 1.00 92.19 658 HIS A C 1
ATOM 5381 O O . HIS A 1 658 ? -12.899 25.132 30.448 1.00 92.19 658 HIS A O 1
ATOM 5387 N N . LEU A 1 659 ? -11.946 23.560 29.169 1.00 92.19 659 LEU A N 1
ATOM 5388 C CA . LEU A 1 659 ? -10.610 23.705 29.758 1.00 92.19 659 LEU A CA 1
ATOM 5389 C C . LEU A 1 659 ? -9.783 24.851 29.149 1.00 92.19 659 LEU A C 1
ATOM 5391 O O . LEU A 1 659 ? -8.846 25.335 29.789 1.00 92.19 659 LEU A O 1
ATOM 5395 N N . SER A 1 660 ? -10.096 25.303 27.928 1.00 92.69 660 SER A N 1
ATOM 5396 C CA . SER A 1 660 ? -9.312 26.335 27.233 1.00 92.69 660 SER A CA 1
ATOM 5397 C C . SER A 1 660 ? -9.272 27.701 27.952 1.00 92.69 660 SER A C 1
ATOM 5399 O O . SER A 1 660 ? -8.179 28.278 28.014 1.00 92.69 660 SER A O 1
ATOM 5401 N N . PRO A 1 661 ? -10.353 28.208 28.593 1.00 91.75 661 PRO A N 1
ATOM 5402 C CA . PRO A 1 661 ? -10.306 29.471 29.329 1.00 91.75 661 PRO A CA 1
ATOM 5403 C C . PRO A 1 661 ? -9.419 29.387 30.574 1.00 91.75 661 PRO A C 1
ATOM 5405 O O . PRO A 1 661 ? -8.699 30.337 30.877 1.00 91.75 661 PRO A O 1
ATOM 5408 N N . ALA A 1 662 ? -9.418 28.244 31.269 1.00 89.69 662 ALA A N 1
ATOM 5409 C CA . ALA A 1 662 ? -8.551 28.014 32.423 1.00 89.69 662 ALA A CA 1
ATOM 5410 C C . ALA A 1 662 ? -7.073 27.979 32.024 1.00 89.69 662 ALA A C 1
ATOM 5412 O O . ALA A 1 662 ? -6.236 28.550 32.726 1.00 89.69 662 ALA A O 1
ATOM 5413 N N . LEU A 1 663 ? -6.761 27.369 30.874 1.00 91.62 663 LEU A N 1
ATOM 5414 C CA . LEU A 1 663 ? -5.418 27.378 30.298 1.00 91.62 663 LEU A CA 1
ATOM 5415 C C . LEU A 1 663 ? -4.971 28.816 29.997 1.00 91.62 663 LEU A C 1
ATOM 5417 O O . LEU A 1 663 ? -3.903 29.235 30.443 1.00 91.62 663 LEU A O 1
ATOM 5421 N N . HIS A 1 664 ? -5.805 29.588 29.295 1.00 90.44 664 HIS A N 1
ATOM 5422 C CA . HIS A 1 664 ? -5.484 30.968 28.935 1.00 90.44 664 HIS A CA 1
ATOM 5423 C C . HIS A 1 664 ? -5.321 31.874 30.167 1.00 90.44 664 HIS A C 1
ATOM 5425 O O . HIS A 1 664 ? -4.298 32.539 30.309 1.00 90.44 664 HIS A O 1
ATOM 5431 N N . LYS A 1 665 ? -6.282 31.857 31.099 1.00 88.88 665 LYS A N 1
ATOM 5432 C CA . LYS A 1 665 ? -6.268 32.711 32.298 1.00 88.88 665 LYS A CA 1
ATOM 5433 C C . LYS A 1 665 ? -5.039 32.470 33.179 1.00 88.88 665 LYS A C 1
ATOM 5435 O O . LYS A 1 665 ? -4.495 33.423 33.729 1.00 88.88 665 LYS A O 1
ATOM 5440 N N . ASN A 1 666 ? -4.604 31.217 33.324 1.00 88.12 666 ASN A N 1
ATOM 5441 C CA . ASN A 1 666 ? -3.558 30.865 34.286 1.00 88.12 666 ASN A CA 1
ATOM 5442 C C . ASN A 1 666 ? -2.141 30.802 33.693 1.00 88.12 666 ASN A C 1
ATOM 5444 O O . ASN A 1 666 ? -1.196 31.014 34.454 1.00 88.12 666 ASN A O 1
ATOM 5448 N N . PHE A 1 667 ? -1.990 30.548 32.382 1.00 91.06 667 PHE A N 1
ATOM 5449 C CA . PHE A 1 667 ? -0.695 30.212 31.762 1.00 91.06 667 PHE A CA 1
ATOM 5450 C C . PHE A 1 667 ? -0.346 31.014 30.488 1.00 91.06 667 PHE A C 1
ATOM 5452 O O . PHE A 1 667 ? 0.526 30.589 29.730 1.00 91.06 667 PHE A O 1
ATOM 5459 N N . ALA A 1 668 ? -1.025 32.131 30.180 1.00 83.81 668 ALA A N 1
ATOM 5460 C CA . ALA A 1 668 ? -0.767 32.917 28.956 1.00 83.81 668 ALA A CA 1
ATOM 5461 C C . ALA A 1 668 ? 0.154 34.138 29.130 1.00 83.81 668 ALA A C 1
ATOM 5463 O O . ALA A 1 668 ? 0.845 34.502 28.183 1.00 83.81 668 ALA A O 1
ATOM 5464 N N . GLN A 1 669 ? 0.117 34.798 30.294 1.00 78.88 669 GLN A N 1
ATOM 5465 C CA . GLN A 1 669 ? 0.743 36.111 30.513 1.00 78.88 669 GLN A CA 1
ATOM 5466 C C . GLN A 1 669 ? 2.002 36.010 31.393 1.00 78.88 669 GLN A C 1
ATOM 5468 O O . GLN A 1 669 ? 3.021 35.518 30.924 1.00 78.88 669 GLN A O 1
ATOM 5473 N N . SER A 1 670 ? 1.950 36.455 32.657 1.00 71.38 670 SER A N 1
ATOM 5474 C CA . SER A 1 670 ? 3.123 36.553 33.547 1.00 71.38 670 SER A CA 1
ATOM 5475 C C . SER A 1 670 ? 3.794 35.210 33.862 1.00 71.38 670 SER A C 1
ATOM 5477 O O . SER A 1 670 ? 4.999 35.178 34.078 1.00 71.38 670 SER A O 1
ATOM 5479 N N . ASP A 1 671 ? 3.029 34.114 33.833 1.00 78.62 671 ASP A N 1
ATOM 5480 C CA . ASP A 1 671 ? 3.486 32.747 34.117 1.00 78.62 671 ASP A CA 1
ATOM 5481 C C . ASP A 1 671 ? 3.296 31.842 32.885 1.00 78.62 671 ASP A C 1
ATOM 5483 O O . ASP A 1 671 ? 2.544 30.864 32.910 1.00 78.62 671 ASP A O 1
ATOM 5487 N N . PHE A 1 672 ? 3.913 32.204 31.759 1.00 90.94 672 PHE A N 1
ATOM 5488 C CA . PHE A 1 672 ? 3.800 31.438 30.516 1.00 90.94 672 PHE A CA 1
ATOM 5489 C C . PHE A 1 672 ? 4.375 30.014 30.653 1.00 90.94 672 PHE A C 1
ATOM 5491 O O . PHE A 1 672 ? 5.561 29.835 30.936 1.00 90.94 672 PHE A O 1
ATOM 5498 N N . ASP A 1 673 ? 3.555 28.988 30.381 1.00 92.62 673 ASP A N 1
ATOM 5499 C CA . ASP A 1 673 ? 3.995 27.583 30.369 1.00 92.62 673 ASP A CA 1
ATOM 5500 C C . ASP A 1 673 ? 3.940 26.974 28.962 1.00 92.62 673 ASP A C 1
ATOM 5502 O O . ASP A 1 673 ? 2.896 26.541 28.465 1.00 92.62 673 ASP A O 1
ATOM 5506 N N . PHE A 1 674 ? 5.109 26.870 28.328 1.00 92.62 674 PHE A N 1
ATOM 5507 C CA . PHE A 1 674 ? 5.241 26.295 26.990 1.00 92.62 674 PHE A CA 1
ATOM 5508 C C . PHE A 1 674 ? 4.683 24.865 26.884 1.00 92.62 674 PHE A C 1
ATOM 5510 O O . PHE A 1 674 ? 4.106 24.503 25.856 1.00 92.62 674 PHE A O 1
ATOM 5517 N N . LYS A 1 675 ? 4.838 24.026 27.920 1.00 93.56 675 LYS A N 1
ATOM 5518 C CA . LYS A 1 675 ? 4.473 22.602 27.847 1.00 93.56 675 LYS A CA 1
ATOM 5519 C C . LYS A 1 675 ? 2.961 22.424 27.764 1.00 93.56 675 LYS A C 1
ATOM 5521 O O . LYS A 1 675 ? 2.506 21.614 26.954 1.00 93.56 675 LYS A O 1
ATOM 5526 N N . VAL A 1 676 ? 2.188 23.161 28.563 1.00 93.62 676 VAL A N 1
ATOM 5527 C CA . VAL A 1 676 ? 0.715 23.065 28.575 1.00 93.62 676 VAL A CA 1
ATOM 5528 C C . VAL A 1 676 ? 0.127 23.555 27.248 1.00 93.62 676 VAL A C 1
ATOM 5530 O O . VAL A 1 676 ? -0.679 22.853 26.634 1.00 93.62 676 VAL A O 1
ATOM 5533 N N . TRP A 1 677 ? 0.601 24.696 26.745 1.00 95.25 677 TRP A N 1
ATOM 5534 C CA . TRP A 1 677 ? 0.199 25.235 25.442 1.00 95.25 677 TRP A CA 1
ATOM 5535 C C . TRP A 1 677 ? 0.561 24.304 24.282 1.00 95.25 677 TRP A C 1
ATOM 5537 O O . TRP A 1 677 ? -0.294 23.972 23.460 1.00 95.25 677 TRP A O 1
ATOM 5547 N N . ASN A 1 678 ? 1.798 23.797 24.250 1.00 95.00 678 ASN A N 1
ATOM 5548 C CA . ASN A 1 678 ? 2.229 22.843 23.227 1.00 95.00 678 ASN A CA 1
ATOM 5549 C C . ASN A 1 678 ? 1.391 21.553 23.267 1.00 95.00 678 ASN A C 1
ATOM 5551 O O . ASN A 1 678 ? 1.028 20.997 22.229 1.00 95.00 678 ASN A O 1
ATOM 5555 N N . SER A 1 679 ? 1.058 21.083 24.473 1.00 95.06 679 SER A N 1
ATOM 5556 C CA . SER A 1 679 ? 0.205 19.916 24.711 1.00 95.06 679 SER A CA 1
ATOM 5557 C C . SER A 1 679 ? -1.210 20.120 24.148 1.00 95.06 679 SER A C 1
ATOM 5559 O O . SER A 1 679 ? -1.750 19.194 23.532 1.00 95.06 679 SER A O 1
ATOM 5561 N N . TYR A 1 680 ? -1.774 21.325 24.298 1.00 95.81 680 TYR A N 1
ATOM 5562 C CA . TYR A 1 680 ? -3.081 21.705 23.754 1.00 95.81 680 TYR A CA 1
ATOM 5563 C C . TYR A 1 680 ? -3.062 21.817 22.223 1.00 95.81 680 TYR A C 1
ATOM 5565 O O . TYR A 1 680 ? -3.877 21.178 21.559 1.00 95.81 680 TYR A O 1
ATOM 5573 N N . PHE A 1 681 ? -2.097 22.536 21.634 1.00 96.38 681 PHE A N 1
ATOM 5574 C CA . PHE A 1 681 ? -1.982 22.628 20.171 1.00 96.38 681 PHE A CA 1
ATOM 5575 C C . PHE A 1 681 ? -1.761 21.262 19.526 1.00 96.38 681 PHE A C 1
ATOM 5577 O O . PHE A 1 681 ? -2.422 20.919 18.547 1.00 96.38 681 PHE A O 1
ATOM 5584 N N . SER A 1 682 ? -0.908 20.432 20.131 1.00 95.06 682 SER A N 1
ATOM 5585 C CA . SER A 1 682 ? -0.697 19.053 19.687 1.00 95.06 682 SER A CA 1
ATOM 5586 C C . SER A 1 682 ? -1.984 18.226 19.734 1.00 95.06 682 SER A C 1
ATOM 5588 O O . SER A 1 682 ? -2.202 17.391 18.858 1.00 95.06 682 SER A O 1
ATOM 5590 N N . LEU A 1 683 ? -2.841 18.433 20.743 1.00 95.50 683 LEU A N 1
ATOM 5591 C CA . LEU A 1 683 ? -4.146 17.777 20.827 1.00 95.50 683 LEU A CA 1
ATOM 5592 C C . LEU A 1 683 ? -5.076 18.246 19.702 1.00 95.50 683 LEU A C 1
ATOM 5594 O O . LEU A 1 683 ? -5.634 17.403 19.005 1.00 95.50 683 LEU A O 1
ATOM 5598 N N . ALA A 1 684 ? -5.227 19.558 19.516 1.00 96.38 684 ALA A N 1
ATOM 5599 C CA . ALA A 1 684 ? -6.124 20.137 18.518 1.00 96.38 684 ALA A CA 1
ATOM 5600 C C . ALA A 1 684 ? -5.724 19.742 17.086 1.00 96.38 684 ALA A C 1
ATOM 5602 O O . ALA A 1 684 ? -6.566 19.297 16.305 1.00 96.38 684 ALA A O 1
ATOM 5603 N N . VAL A 1 685 ? -4.428 19.805 16.760 1.00 95.62 685 VAL A N 1
ATOM 5604 C CA . VAL A 1 685 ? -3.907 19.371 15.454 1.00 95.62 685 VAL A CA 1
ATOM 5605 C C . VAL A 1 685 ? -4.159 17.881 15.228 1.00 95.62 685 VAL A C 1
ATOM 5607 O O . VAL A 1 685 ? -4.628 17.490 14.156 1.00 95.62 685 VAL A O 1
ATOM 5610 N N . LEU A 1 686 ? -3.874 17.036 16.225 1.00 94.56 686 LEU A N 1
ATOM 5611 C CA . LEU A 1 686 ? -4.130 15.595 16.145 1.00 94.56 686 LEU A CA 1
ATOM 5612 C C . LEU A 1 686 ? -5.628 15.308 15.961 1.00 94.56 686 LEU A C 1
ATOM 5614 O O . LEU A 1 686 ? -5.993 14.434 15.178 1.00 94.56 686 LEU A O 1
ATOM 5618 N N . TYR A 1 687 ? -6.482 16.058 16.657 1.00 95.44 687 TYR A N 1
ATOM 5619 C CA . TYR A 1 687 ? -7.932 15.926 16.601 1.00 95.44 687 TYR A CA 1
ATOM 5620 C C . TYR A 1 687 ? -8.486 16.223 15.210 1.00 95.44 687 TYR A C 1
ATOM 5622 O O . TYR A 1 687 ? -9.290 15.447 14.697 1.00 95.44 687 TYR A O 1
ATOM 5630 N N . ILE A 1 688 ? -8.049 17.312 14.578 1.00 95.38 688 ILE A N 1
ATOM 5631 C CA . ILE A 1 688 ? -8.517 17.697 13.241 1.00 95.38 688 ILE A CA 1
ATOM 5632 C C . ILE A 1 688 ? -8.046 16.689 12.183 1.00 95.38 688 ILE A C 1
ATOM 5634 O O . ILE A 1 688 ? -8.811 16.313 11.297 1.00 95.38 688 ILE A O 1
ATOM 5638 N N . ASN A 1 689 ? -6.812 16.194 12.316 1.00 92.56 689 ASN A N 1
ATOM 5639 C CA . ASN A 1 689 ? -6.204 15.243 11.382 1.00 92.56 689 ASN A CA 1
ATOM 5640 C C . ASN A 1 689 ? -6.625 13.780 11.602 1.00 92.56 689 ASN A C 1
ATOM 5642 O O . ASN A 1 689 ? -6.203 12.897 10.853 1.00 92.56 689 ASN A O 1
ATOM 5646 N N . GLN A 1 690 ? -7.439 13.475 12.616 1.00 90.06 690 GLN A N 1
ATOM 5647 C CA . GLN A 1 690 ? -7.751 12.085 12.940 1.00 90.06 690 GLN A CA 1
ATOM 5648 C C . GLN A 1 690 ? -8.560 11.400 11.815 1.00 90.06 690 GLN A C 1
ATOM 5650 O O . GLN A 1 690 ? -9.496 12.001 11.279 1.00 90.06 690 GLN A O 1
ATOM 5655 N N . PRO A 1 691 ? -8.287 10.122 11.480 1.00 87.88 691 PRO A N 1
ATOM 5656 C CA . PRO A 1 691 ? -8.957 9.441 10.367 1.00 87.88 691 PRO A CA 1
ATOM 5657 C C . PRO A 1 691 ? -10.484 9.357 10.494 1.00 87.88 691 PRO A C 1
ATOM 5659 O O . PRO A 1 691 ? -11.189 9.398 9.493 1.00 87.88 691 PRO A O 1
ATOM 5662 N N . SER A 1 692 ? -11.012 9.261 11.721 1.00 86.12 692 SER A N 1
ATOM 5663 C CA . SER A 1 692 ? -12.459 9.166 11.970 1.00 86.12 692 SER A CA 1
ATOM 5664 C C . SER A 1 692 ? -13.237 10.445 11.661 1.00 86.12 692 SER A C 1
ATOM 5666 O O . SER A 1 692 ? -14.458 10.371 11.556 1.00 86.12 692 SER A O 1
ATOM 5668 N N . LEU A 1 693 ? -12.557 11.587 11.521 1.00 90.44 693 LEU A N 1
ATOM 5669 C CA . LEU A 1 693 ? -13.180 12.863 11.169 1.00 90.44 693 LEU A CA 1
ATOM 5670 C C . LEU A 1 693 ? -12.920 13.287 9.717 1.00 90.44 693 LEU A C 1
ATOM 5672 O O . LEU A 1 693 ? -13.408 14.336 9.317 1.00 90.44 693 LEU A O 1
ATOM 5676 N N . GLN A 1 694 ? -12.223 12.481 8.908 1.00 91.88 694 GLN A N 1
ATOM 5677 C CA . GLN A 1 694 ? -12.062 12.752 7.474 1.00 91.88 694 GLN A CA 1
ATOM 5678 C C . GLN A 1 694 ? -13.336 12.357 6.716 1.00 91.88 694 GLN A C 1
ATOM 5680 O O . GLN A 1 694 ? -13.457 11.258 6.167 1.00 91.88 694 GLN A O 1
ATOM 5685 N N . LEU A 1 695 ? -14.337 13.243 6.770 1.00 88.94 695 LEU A N 1
ATOM 5686 C CA . LEU A 1 695 ? -15.696 13.014 6.266 1.00 88.94 695 LEU A CA 1
ATOM 5687 C C . LEU A 1 695 ? -15.750 12.773 4.751 1.00 88.94 695 LEU A C 1
ATOM 5689 O O . LEU A 1 695 ? -16.692 12.152 4.265 1.00 88.94 695 LEU A O 1
ATOM 5693 N N . GLU A 1 696 ? -14.756 13.253 4.011 1.00 87.25 696 GLU A N 1
ATOM 5694 C CA . GLU A 1 696 ? -14.546 13.018 2.581 1.00 87.25 696 GLU A CA 1
ATOM 5695 C C . GLU A 1 696 ? -14.307 11.540 2.236 1.00 87.25 696 GLU A C 1
ATOM 5697 O O . GLU A 1 696 ? -14.679 11.104 1.151 1.00 87.25 696 GLU A O 1
ATOM 5702 N N . ASN A 1 697 ? -13.793 10.748 3.182 1.00 87.31 697 ASN A N 1
ATOM 5703 C CA . ASN A 1 697 ? -13.560 9.313 3.001 1.00 87.31 697 ASN A CA 1
ATOM 5704 C C . ASN A 1 697 ? -14.805 8.462 3.328 1.00 87.31 697 ASN A C 1
ATOM 5706 O O . ASN A 1 697 ? -14.790 7.239 3.176 1.00 87.31 697 ASN A O 1
ATOM 5710 N N . LEU A 1 698 ? -15.886 9.078 3.822 1.00 86.56 698 LEU A N 1
ATOM 5711 C CA . LEU A 1 698 ? -17.122 8.389 4.190 1.00 86.56 698 LEU A CA 1
ATOM 5712 C C . LEU A 1 698 ? -18.119 8.372 3.026 1.00 86.56 698 LEU A C 1
ATOM 5714 O O . LEU A 1 698 ? -18.245 9.326 2.267 1.00 86.56 698 LEU A O 1
ATOM 5718 N N . SER A 1 699 ? -18.932 7.313 2.947 1.00 87.75 699 SER A N 1
ATOM 5719 C CA . SER A 1 699 ? -20.052 7.260 1.997 1.00 87.75 699 SER A CA 1
ATOM 5720 C C . SER A 1 699 ? -21.013 8.451 2.198 1.00 87.75 699 SER A C 1
ATOM 5722 O O . SER A 1 699 ? -21.268 8.797 3.362 1.00 87.75 699 SER A O 1
ATOM 5724 N N . PRO A 1 700 ? -21.661 8.977 1.140 1.00 89.75 700 PRO A N 1
ATOM 5725 C CA . PRO A 1 700 ? -22.551 10.142 1.231 1.00 89.75 700 PRO A CA 1
ATOM 5726 C C . PRO A 1 700 ? -23.637 10.029 2.315 1.00 89.75 700 PRO A C 1
ATOM 5728 O O . PRO A 1 700 ? -23.871 10.971 3.070 1.00 89.75 700 PRO A O 1
ATOM 5731 N N . ALA A 1 701 ? -24.247 8.847 2.470 1.00 86.31 701 ALA A N 1
ATOM 5732 C CA . ALA A 1 701 ? -25.278 8.600 3.482 1.00 86.31 701 ALA A CA 1
ATOM 5733 C C . ALA A 1 701 ? -24.748 8.678 4.927 1.00 86.31 701 ALA A C 1
ATOM 5735 O O . ALA A 1 701 ? -25.421 9.212 5.810 1.00 86.31 701 ALA A O 1
ATOM 5736 N N . LYS A 1 702 ? -23.537 8.159 5.182 1.00 85.12 702 LYS A N 1
ATOM 5737 C CA . LYS A 1 702 ? -22.883 8.258 6.499 1.00 85.12 702 LYS A CA 1
ATOM 5738 C C . LYS A 1 702 ? -22.472 9.697 6.794 1.00 85.12 702 LYS A C 1
ATOM 5740 O O . LYS A 1 702 ? -22.766 10.176 7.882 1.00 85.12 702 LYS A O 1
ATOM 5745 N N . LYS A 1 703 ? -21.860 10.386 5.822 1.00 89.69 703 LYS A N 1
ATOM 5746 C CA . LYS A 1 703 ? -21.465 11.797 5.942 1.00 89.69 703 LYS A CA 1
ATOM 5747 C C . LYS A 1 703 ? -22.653 12.671 6.346 1.00 89.69 703 LYS A C 1
ATOM 5749 O O . LYS A 1 703 ? -22.551 13.399 7.326 1.00 89.69 703 LYS A O 1
ATOM 5754 N N . LYS A 1 704 ? -23.797 12.521 5.665 1.00 89.62 704 LYS A N 1
ATOM 5755 C CA . LYS A 1 704 ? -25.028 13.254 5.995 1.00 89.62 704 LYS A CA 1
ATOM 5756 C C . LYS A 1 704 ? -25.474 13.021 7.445 1.00 89.62 704 LYS A C 1
ATOM 5758 O O . LYS A 1 704 ? -25.631 13.977 8.185 1.00 89.62 704 LYS A O 1
ATOM 5763 N N . LYS A 1 705 ? -25.569 11.762 7.893 1.00 87.44 705 LYS A N 1
ATOM 5764 C CA . LYS A 1 705 ? -25.966 11.437 9.280 1.00 87.44 705 LYS A CA 1
ATOM 5765 C C . LYS A 1 705 ? -25.030 12.015 10.345 1.00 87.44 705 LYS A C 1
ATOM 5767 O O . LYS A 1 705 ? -25.489 12.340 11.436 1.00 87.44 705 LYS A O 1
ATOM 5772 N N . VAL A 1 706 ? -23.726 12.075 10.068 1.00 87.06 706 VAL A N 1
ATOM 5773 C CA . VAL A 1 706 ? -22.751 12.666 10.998 1.00 87.06 706 VAL A CA 1
ATOM 5774 C C . VAL A 1 706 ? -22.955 14.175 11.087 1.00 87.06 706 VAL A C 1
ATOM 5776 O O . VAL A 1 706 ? -23.059 14.694 12.195 1.00 87.06 706 VAL A O 1
ATOM 5779 N N . LEU A 1 707 ? -23.082 14.848 9.939 1.00 89.44 707 LEU A N 1
ATOM 5780 C CA . LEU A 1 707 ? -23.318 16.290 9.874 1.00 89.44 707 LEU A CA 1
ATOM 5781 C C . LEU A 1 707 ? -24.649 16.684 10.530 1.00 89.44 707 LEU A C 1
ATOM 5783 O O . LEU A 1 707 ? -24.658 17.606 11.336 1.00 89.44 707 LEU A O 1
ATOM 5787 N N . ASP A 1 708 ? -25.730 15.939 10.278 1.00 88.81 708 ASP A N 1
ATOM 5788 C CA . ASP A 1 708 ? -27.051 16.202 10.868 1.00 88.81 708 ASP A CA 1
ATOM 5789 C C . ASP A 1 708 ? -27.039 16.104 12.409 1.00 88.81 708 ASP A C 1
ATOM 5791 O O . ASP A 1 708 ? -27.834 16.759 13.077 1.00 88.81 708 ASP A O 1
ATOM 5795 N N . ARG A 1 709 ? -26.156 15.274 12.990 1.00 88.25 709 ARG A N 1
ATOM 5796 C CA . ARG A 1 709 ? -26.108 15.026 14.441 1.00 88.25 709 ARG A CA 1
ATOM 5797 C C . ARG A 1 709 ? -25.092 15.884 15.194 1.00 88.25 709 ARG A C 1
ATOM 5799 O O . ARG A 1 709 ? -25.370 16.270 16.323 1.00 88.25 709 ARG A O 1
ATOM 5806 N N . TYR A 1 710 ? -23.909 16.101 14.623 1.00 87.12 710 TYR A N 1
ATOM 5807 C CA . TYR A 1 710 ? -22.774 16.731 15.313 1.00 87.12 710 TYR A CA 1
ATOM 5808 C C . TYR A 1 710 ? -22.223 17.972 14.595 1.00 87.12 710 TYR A C 1
ATOM 5810 O O . TYR A 1 710 ? -21.351 18.642 15.145 1.00 87.12 710 TYR A O 1
ATOM 5818 N N . GLY A 1 711 ? -22.670 18.263 13.369 1.00 90.69 711 GLY A N 1
ATOM 5819 C CA . GLY A 1 711 ? -21.983 19.199 12.478 1.00 90.69 711 GLY A CA 1
ATOM 5820 C C . GLY A 1 711 ? -20.586 18.708 12.070 1.00 90.69 711 GLY A C 1
ATOM 5821 O O . GLY A 1 711 ? -20.212 17.554 12.309 1.00 90.69 711 GLY A O 1
ATOM 5822 N N . ASP A 1 712 ? -19.790 19.578 11.441 1.00 92.56 712 ASP A N 1
ATOM 5823 C CA . ASP A 1 712 ? -18.371 19.293 11.202 1.00 92.56 712 ASP A CA 1
ATOM 5824 C C . ASP A 1 712 ? -17.546 19.702 12.430 1.00 92.56 712 ASP A C 1
ATOM 5826 O O . ASP A 1 712 ? -17.109 20.843 12.585 1.00 92.56 712 ASP A O 1
ATOM 5830 N N . MET A 1 713 ? -17.321 18.737 13.324 1.00 94.19 713 MET A N 1
ATOM 5831 C CA . MET A 1 713 ? -16.542 18.934 14.552 1.00 94.19 713 MET A CA 1
ATOM 5832 C C . MET A 1 713 ? -15.115 19.453 14.297 1.00 94.19 713 MET A C 1
ATOM 5834 O O . MET A 1 713 ? -14.516 20.033 15.206 1.00 94.19 713 MET A O 1
ATOM 5838 N N . ARG A 1 714 ? -14.553 19.266 13.089 1.00 95.69 714 ARG A N 1
ATOM 5839 C CA . ARG A 1 714 ? -13.227 19.802 12.737 1.00 95.69 714 ARG A CA 1
ATOM 5840 C C . ARG A 1 714 ? -13.250 21.324 12.689 1.00 95.69 714 ARG A C 1
ATOM 5842 O O . ARG A 1 714 ? -12.306 21.948 13.164 1.00 95.69 714 ARG A O 1
ATOM 5849 N N . VAL A 1 715 ? -14.327 21.918 12.177 1.00 95.38 715 VAL A N 1
ATOM 5850 C CA . VAL A 1 715 ? -14.491 23.377 12.080 1.00 95.38 715 VAL A CA 1
ATOM 5851 C C . VAL A 1 715 ? -14.544 23.999 13.472 1.00 95.38 715 VAL A C 1
ATOM 5853 O O . VAL A 1 715 ? -13.832 24.960 13.748 1.00 95.38 715 VAL A O 1
ATOM 5856 N N . ILE A 1 716 ? -15.297 23.390 14.391 1.00 94.50 716 ILE A N 1
ATOM 5857 C CA . ILE A 1 716 ? -15.409 23.859 15.781 1.00 94.50 716 ILE A CA 1
ATOM 5858 C C . ILE A 1 716 ? -14.042 23.823 16.481 1.00 94.50 716 ILE A C 1
ATOM 5860 O O . ILE A 1 716 ? -13.626 24.816 17.077 1.00 94.50 716 ILE A O 1
ATOM 5864 N N . MET A 1 717 ? -13.305 22.709 16.364 1.00 96.00 717 MET A N 1
ATOM 5865 C CA . MET A 1 717 ? -11.944 22.616 16.910 1.00 96.00 717 MET A CA 1
ATOM 5866 C C . MET A 1 717 ? -10.987 23.611 16.237 1.00 96.00 717 MET A C 1
ATOM 5868 O O . MET A 1 717 ? -10.094 24.140 16.890 1.00 96.00 717 MET A O 1
ATOM 5872 N N . THR A 1 718 ? -11.179 23.900 14.948 1.00 96.44 718 THR A N 1
ATOM 5873 C CA . THR A 1 718 ? -10.368 24.876 14.208 1.00 96.44 718 THR A CA 1
ATOM 5874 C C . THR A 1 718 ? -10.561 26.291 14.746 1.00 96.44 718 THR A C 1
ATOM 5876 O O . THR A 1 718 ? -9.578 26.988 14.979 1.00 96.44 718 THR A O 1
ATOM 5879 N N . PHE A 1 719 ? -11.800 26.702 15.029 1.00 95.56 719 PHE A N 1
ATOM 5880 C CA . PHE A 1 719 ? -12.063 27.985 15.686 1.00 95.56 719 PHE A CA 1
ATOM 5881 C C . PHE A 1 719 ? -11.413 28.069 17.071 1.00 95.56 719 PHE A C 1
ATOM 5883 O O . PHE A 1 719 ? -10.842 29.103 17.413 1.00 95.56 719 PHE A O 1
ATOM 5890 N N . GLN A 1 720 ? -11.447 26.984 17.852 1.00 94.81 720 GLN A N 1
ATOM 5891 C CA . GLN A 1 720 ? -10.760 26.926 19.147 1.00 94.81 720 GLN A CA 1
ATOM 5892 C C . GLN A 1 720 ? -9.242 27.040 18.992 1.00 94.81 720 GLN A C 1
ATOM 5894 O O . GLN A 1 720 ? -8.613 27.835 19.685 1.00 94.81 720 GLN A O 1
ATOM 5899 N N . LEU A 1 721 ? -8.656 26.303 18.045 1.00 96.25 721 LEU A N 1
ATOM 5900 C CA . LEU A 1 721 ? -7.231 26.371 17.727 1.00 96.25 721 LEU A CA 1
ATOM 5901 C C . LEU A 1 721 ? -6.812 27.792 17.325 1.00 96.25 721 LEU A C 1
ATOM 5903 O O . LEU A 1 721 ? -5.841 28.317 17.869 1.00 96.25 721 LEU A O 1
ATOM 5907 N N . PHE A 1 722 ? -7.572 28.428 16.432 1.00 96.06 722 PHE A N 1
ATOM 5908 C CA . PHE A 1 722 ? -7.341 29.803 15.996 1.00 96.06 722 PHE A CA 1
ATOM 5909 C C . PHE A 1 722 ? -7.456 30.799 17.157 1.00 96.06 722 PHE A C 1
ATOM 5911 O O . PHE A 1 722 ? -6.549 31.602 17.367 1.00 96.06 722 PHE A O 1
ATOM 5918 N N . SER A 1 723 ? -8.525 30.722 17.957 1.00 95.00 723 SER A N 1
ATOM 5919 C CA . SER A 1 723 ? -8.721 31.606 19.113 1.00 95.00 723 SER A CA 1
ATOM 5920 C C . SER A 1 723 ? -7.583 31.474 20.124 1.00 95.00 723 SER A C 1
ATOM 5922 O O . SER A 1 723 ? -7.070 32.479 20.610 1.00 95.00 723 SER A O 1
ATOM 5924 N N . MET A 1 724 ? -7.160 30.245 20.422 1.00 94.81 724 MET A N 1
ATOM 5925 C CA . MET A 1 724 ? -6.059 29.990 21.349 1.00 94.81 724 MET A CA 1
ATOM 5926 C C . MET A 1 724 ? -4.725 30.493 20.794 1.00 94.81 724 MET A C 1
ATOM 5928 O O . MET A 1 724 ? -3.936 31.062 21.542 1.00 94.81 724 MET A O 1
ATOM 5932 N N . TRP A 1 725 ? -4.485 30.368 19.486 1.00 95.50 725 TRP A N 1
ATOM 5933 C CA . TRP A 1 725 ? -3.306 30.951 18.845 1.00 95.50 725 TRP A CA 1
ATOM 5934 C C . TRP A 1 725 ? -3.269 32.481 18.972 1.00 95.50 725 TRP A C 1
ATOM 5936 O O . TRP A 1 725 ? -2.231 33.041 19.322 1.00 95.50 725 TRP A O 1
ATOM 5946 N N . GLN A 1 726 ? -4.395 33.172 18.754 1.00 93.31 726 GLN A N 1
ATOM 5947 C CA . GLN A 1 726 ? -4.450 34.634 18.898 1.00 93.31 726 GLN A CA 1
ATOM 5948 C C . GLN A 1 726 ? -4.178 35.102 20.333 1.00 93.31 726 GLN A C 1
ATOM 5950 O O . GLN A 1 726 ? -3.533 36.128 20.540 1.00 93.31 726 GLN A O 1
ATOM 5955 N N . ASN A 1 727 ? -4.572 34.296 21.315 1.00 91.44 727 ASN A N 1
ATOM 5956 C CA . ASN A 1 727 ? -4.408 34.572 22.738 1.00 91.44 727 ASN A CA 1
ATOM 5957 C C . ASN A 1 727 ? -2.961 34.453 23.270 1.00 91.44 727 ASN A C 1
ATOM 5959 O O . ASN A 1 727 ? -2.728 34.742 24.444 1.00 91.44 727 ASN A O 1
ATOM 5963 N N . LEU A 1 728 ? -1.991 34.029 22.449 1.00 89.81 728 LEU A N 1
ATOM 5964 C CA . LEU A 1 728 ? -0.584 33.880 22.852 1.00 89.81 728 LEU A CA 1
ATOM 5965 C C . LEU A 1 728 ? 0.204 35.199 22.923 1.00 89.81 728 LEU A C 1
ATOM 5967 O O . LEU A 1 728 ? 1.222 35.253 23.614 1.00 89.81 728 LEU A O 1
ATOM 5971 N N . GLY A 1 729 ? -0.208 36.240 22.191 1.00 87.44 729 GLY A N 1
ATOM 5972 C CA . GLY A 1 729 ? 0.566 37.484 22.081 1.00 87.44 729 GLY A CA 1
ATOM 5973 C C . GLY A 1 729 ? 2.013 37.248 21.612 1.00 87.44 729 GLY A C 1
ATOM 5974 O O . GLY A 1 729 ? 2.248 36.489 20.673 1.00 87.44 729 GLY A O 1
ATOM 5975 N N . GLU A 1 730 ? 2.989 37.858 22.291 1.00 86.75 730 GLU A N 1
ATOM 5976 C CA . GLU A 1 730 ? 4.426 37.748 21.968 1.00 86.75 730 GLU A CA 1
ATOM 5977 C C . GLU A 1 730 ? 4.985 36.319 22.098 1.00 86.75 730 GLU A C 1
ATOM 5979 O O . GLU A 1 730 ? 5.978 35.968 21.454 1.00 86.75 730 GLU A O 1
ATOM 5984 N N . ASN A 1 731 ? 4.313 35.449 22.862 1.00 90.56 731 ASN A N 1
ATOM 5985 C CA . ASN A 1 731 ? 4.750 34.070 23.077 1.00 90.56 731 ASN A CA 1
ATOM 5986 C C . ASN A 1 731 ? 4.621 33.186 21.821 1.00 90.56 731 ASN A C 1
ATOM 5988 O O . ASN A 1 731 ? 5.160 32.076 21.803 1.00 90.56 731 ASN A O 1
ATOM 5992 N N . LYS A 1 732 ? 3.958 33.664 20.752 1.00 92.50 732 LYS A N 1
ATOM 5993 C CA . LYS A 1 732 ? 3.830 32.959 19.460 1.00 92.50 732 LYS A CA 1
ATOM 5994 C C . LYS A 1 732 ? 5.183 32.492 18.925 1.00 92.50 732 LYS A C 1
ATOM 5996 O O . LYS A 1 732 ? 5.296 31.351 18.480 1.00 92.50 732 LYS A O 1
ATOM 6001 N N . ILE A 1 733 ? 6.230 33.313 19.054 1.00 89.81 733 ILE A N 1
ATOM 6002 C CA . ILE A 1 733 ? 7.566 33.025 18.511 1.00 89.81 733 ILE A CA 1
ATOM 6003 C C . ILE A 1 733 ? 8.176 31.709 19.019 1.00 89.81 733 ILE A C 1
ATOM 6005 O O . ILE A 1 733 ? 8.935 31.065 18.299 1.00 89.81 733 ILE A O 1
ATOM 6009 N N . HIS A 1 734 ? 7.828 31.273 20.234 1.00 90.62 734 HIS A N 1
ATOM 6010 C CA . HIS A 1 734 ? 8.329 30.019 20.801 1.00 90.62 734 HIS A CA 1
ATOM 6011 C C . HIS A 1 734 ? 7.765 28.778 20.096 1.00 90.62 734 HIS A C 1
ATOM 6013 O O . HIS A 1 734 ? 8.371 27.710 20.159 1.00 90.62 734 HIS A O 1
ATOM 6019 N N . PHE A 1 735 ? 6.620 28.911 19.422 1.00 93.81 735 PHE A N 1
ATOM 6020 C CA . PHE A 1 735 ? 5.924 27.810 18.760 1.00 93.81 735 PHE A CA 1
ATOM 6021 C C . PHE A 1 735 ? 6.166 27.745 17.258 1.00 93.81 735 PHE A C 1
ATOM 6023 O O . PHE A 1 735 ? 6.049 26.658 16.700 1.00 93.81 735 PHE A O 1
ATOM 6030 N N . ILE A 1 736 ? 6.485 28.869 16.607 1.00 93.06 736 ILE A N 1
ATOM 6031 C CA . ILE A 1 736 ? 6.483 28.994 15.141 1.00 93.06 736 ILE A CA 1
ATOM 6032 C C . ILE A 1 736 ? 7.248 27.852 14.447 1.00 93.06 736 ILE A C 1
ATOM 6034 O O . ILE A 1 736 ? 6.600 27.110 13.706 1.00 93.06 736 ILE A O 1
ATOM 6038 N N . PRO A 1 737 ? 8.539 27.580 14.733 1.00 90.31 737 PRO A N 1
ATOM 6039 C CA . PRO A 1 737 ? 9.266 26.526 14.017 1.00 90.31 737 PRO A CA 1
ATOM 6040 C C . PRO A 1 737 ? 8.642 25.135 14.209 1.00 90.31 737 PRO A C 1
ATOM 6042 O O . PRO A 1 737 ? 8.585 24.333 13.283 1.00 90.31 737 PRO A O 1
ATOM 6045 N N . GLY A 1 738 ? 8.124 24.853 15.409 1.00 92.38 738 GLY A N 1
ATOM 6046 C CA . GLY A 1 738 ? 7.523 23.561 15.743 1.00 92.38 738 GLY A CA 1
ATOM 6047 C C . GLY A 1 738 ? 6.081 23.385 15.258 1.00 92.38 738 GLY A C 1
ATOM 6048 O O . GLY A 1 738 ? 5.654 22.249 15.060 1.00 92.38 738 GLY A O 1
ATOM 6049 N N . MET A 1 739 ? 5.324 24.473 15.075 1.00 95.12 739 MET A N 1
ATOM 6050 C CA . MET A 1 739 ? 3.896 24.444 14.729 1.00 95.12 739 MET A CA 1
ATOM 6051 C C . MET A 1 739 ? 3.608 24.631 13.238 1.00 95.12 739 MET A C 1
ATOM 6053 O O . MET A 1 739 ? 2.506 24.284 12.819 1.00 95.12 739 MET A O 1
ATOM 6057 N N . ILE A 1 740 ? 4.573 25.074 12.422 1.00 95.81 740 ILE A N 1
ATOM 6058 C CA . ILE A 1 740 ? 4.393 25.193 10.962 1.00 95.81 740 ILE A CA 1
ATOM 6059 C C . ILE A 1 740 ? 3.927 23.869 10.346 1.00 95.81 740 ILE A C 1
ATOM 6061 O O . ILE A 1 740 ? 2.887 23.831 9.696 1.00 95.81 740 ILE A O 1
ATOM 6065 N N . GLY A 1 741 ? 4.636 22.762 10.593 1.00 94.31 741 GLY A N 1
ATOM 6066 C CA . GLY A 1 741 ? 4.248 21.441 10.079 1.00 94.31 741 GLY A CA 1
ATOM 6067 C C . GLY A 1 741 ? 2.875 20.963 10.576 1.00 94.31 741 GLY A C 1
ATOM 6068 O O . GLY A 1 741 ? 2.026 20.605 9.758 1.00 94.31 741 GLY A O 1
ATOM 6069 N N . PRO A 1 742 ? 2.618 20.968 11.898 1.00 95.38 742 PRO A N 1
ATOM 6070 C CA . PRO A 1 742 ? 1.307 20.682 12.479 1.00 95.38 742 PRO A CA 1
ATOM 6071 C C . PRO A 1 742 ? 0.151 21.497 11.873 1.00 95.38 742 PRO A C 1
ATOM 6073 O O . PRO A 1 742 ? -0.874 20.917 11.508 1.00 95.38 742 PRO A O 1
ATOM 6076 N N . PHE A 1 743 ? 0.304 22.816 11.731 1.00 96.62 743 PHE A N 1
ATOM 6077 C CA . PHE A 1 743 ? -0.739 23.687 11.179 1.00 96.62 743 PHE A CA 1
ATOM 6078 C C . PHE A 1 743 ? -0.903 23.486 9.677 1.00 96.62 743 PHE A C 1
ATOM 6080 O O . PHE A 1 743 ? -2.032 23.456 9.199 1.00 96.62 743 PHE A O 1
ATOM 6087 N N . LEU A 1 744 ? 0.185 23.230 8.950 1.00 95.25 744 LEU A N 1
ATOM 6088 C CA . LEU A 1 744 ? 0.122 22.870 7.536 1.00 95.25 744 LEU A CA 1
ATOM 6089 C C . LEU A 1 744 ? -0.637 21.553 7.334 1.00 95.25 744 LEU A C 1
ATOM 6091 O O . LEU A 1 744 ? -1.459 21.428 6.432 1.00 95.25 744 LEU A O 1
ATOM 6095 N N . GLY A 1 745 ? -0.441 20.581 8.227 1.00 93.19 745 GLY A N 1
ATOM 6096 C CA . GLY A 1 745 ? -1.233 19.353 8.244 1.00 93.19 745 GLY A CA 1
ATOM 6097 C C . GLY A 1 745 ? -2.734 19.621 8.380 1.00 93.19 745 GLY A C 1
ATOM 6098 O O . GLY A 1 745 ? -3.523 18.983 7.690 1.00 93.19 745 GLY A O 1
ATOM 6099 N N . VAL A 1 746 ? -3.120 20.586 9.223 1.00 95.50 746 VAL A N 1
ATOM 6100 C CA . VAL A 1 746 ? -4.515 21.031 9.370 1.00 95.50 746 VAL A CA 1
ATOM 6101 C C . VAL A 1 746 ? -5.020 21.681 8.081 1.00 95.50 746 VAL A C 1
ATOM 6103 O O . VAL A 1 746 ? -6.057 21.262 7.575 1.00 95.50 746 VAL A O 1
ATOM 6106 N N . THR A 1 747 ? -4.299 22.650 7.511 1.00 94.88 747 THR A N 1
ATOM 6107 C CA . THR A 1 747 ? -4.768 23.392 6.325 1.00 94.88 747 THR A CA 1
ATOM 6108 C C . THR A 1 747 ? -4.912 22.526 5.071 1.00 94.88 747 THR A C 1
ATOM 6110 O O . THR A 1 747 ? -5.738 22.825 4.210 1.00 94.88 747 THR A O 1
ATOM 6113 N N . LEU A 1 748 ? -4.175 21.417 4.981 1.00 92.56 748 LEU A N 1
ATOM 6114 C CA . LEU A 1 748 ? -4.269 20.462 3.874 1.00 92.56 748 LEU A CA 1
ATOM 6115 C C . LEU A 1 748 ? -5.538 19.588 3.904 1.00 92.56 748 LEU A C 1
ATOM 6117 O O . LEU A 1 748 ? -5.822 18.912 2.913 1.00 92.56 748 LEU A O 1
ATOM 6121 N N . VAL A 1 749 ? -6.321 19.599 4.990 1.00 92.69 749 VAL A N 1
ATOM 6122 C CA . VAL A 1 749 ? -7.623 18.910 5.057 1.00 92.69 749 VAL A CA 1
ATOM 6123 C C . VAL A 1 749 ? -8.595 19.537 4.037 1.00 92.69 749 VAL A C 1
ATOM 6125 O O . VAL A 1 749 ? -8.680 20.766 3.958 1.00 92.69 749 VAL A O 1
ATOM 6128 N N . PRO A 1 750 ? -9.342 18.744 3.240 1.00 92.19 750 PRO A N 1
ATOM 6129 C CA . PRO A 1 750 ? -10.263 19.242 2.212 1.00 92.19 750 PRO A CA 1
ATOM 6130 C C . PRO A 1 750 ? -11.583 19.754 2.807 1.00 92.19 750 PRO A C 1
ATOM 6132 O O . PRO A 1 750 ? -12.664 19.211 2.573 1.00 92.19 750 PRO A O 1
ATOM 6135 N N . GLN A 1 751 ? -11.488 20.822 3.602 1.00 93.25 751 GLN A N 1
ATOM 6136 C CA . GLN A 1 751 ? -12.610 21.535 4.207 1.00 93.25 751 GLN A CA 1
ATOM 6137 C C . GLN A 1 751 ? -12.348 23.050 4.086 1.00 93.25 751 GLN A C 1
ATOM 6139 O O . GLN A 1 751 ? -11.340 23.557 4.577 1.00 93.25 751 GLN A O 1
ATOM 6144 N N . VAL A 1 752 ? -13.228 23.765 3.375 1.00 92.31 752 VAL A N 1
ATOM 6145 C CA . VAL A 1 752 ? -12.996 25.159 2.937 1.00 92.31 752 VAL A CA 1
ATOM 6146 C C . VAL A 1 752 ? -13.017 26.161 4.096 1.00 92.31 752 VAL A C 1
ATOM 6148 O O . VAL A 1 752 ? -12.167 27.042 4.157 1.00 92.31 752 VAL A O 1
ATOM 6151 N N . GLU A 1 753 ? -13.953 26.036 5.036 1.00 93.75 753 GLU A N 1
ATOM 6152 C CA . GLU A 1 753 ? -14.073 26.960 6.177 1.00 93.75 753 GLU A CA 1
ATOM 6153 C C . GLU A 1 753 ? -12.831 26.897 7.077 1.00 93.75 753 GLU A C 1
ATOM 6155 O O . GLU A 1 753 ? -12.290 27.922 7.479 1.00 93.75 753 GLU A O 1
ATOM 6160 N N . LEU A 1 754 ? -12.321 25.693 7.321 1.00 94.44 754 LEU A N 1
ATOM 6161 C CA . LEU A 1 754 ? -11.088 25.410 8.041 1.00 94.44 754 LEU A CA 1
ATOM 6162 C C . LEU A 1 754 ? -9.895 26.066 7.344 1.00 94.44 754 LEU A C 1
ATOM 6164 O O . LEU A 1 754 ? -9.096 26.727 8.009 1.00 94.44 754 LEU A O 1
ATOM 6168 N N . ARG A 1 755 ? -9.785 25.918 6.016 1.00 95.50 755 ARG A N 1
ATOM 6169 C CA . ARG A 1 755 ? -8.734 26.561 5.208 1.00 95.50 755 ARG A CA 1
ATOM 6170 C C . ARG A 1 755 ? -8.778 28.079 5.355 1.00 95.50 755 ARG A C 1
ATOM 6172 O O . ARG A 1 755 ? -7.750 28.676 5.662 1.00 95.50 755 ARG A O 1
ATOM 6179 N N . ASN A 1 756 ? -9.962 28.678 5.234 1.00 94.94 756 ASN A N 1
ATOM 6180 C CA . ASN A 1 756 ? -10.153 30.124 5.366 1.00 94.94 756 ASN A CA 1
ATOM 6181 C C . ASN A 1 756 ? -9.760 30.659 6.754 1.00 94.94 756 ASN A C 1
ATOM 6183 O O . ASN A 1 756 ? -9.277 31.782 6.856 1.00 94.94 756 ASN A O 1
ATOM 6187 N N . ILE A 1 757 ? -9.932 29.864 7.817 1.00 95.06 757 ILE A N 1
ATOM 6188 C CA . ILE A 1 757 ? -9.548 30.249 9.186 1.00 95.06 757 ILE A CA 1
ATOM 6189 C C . ILE A 1 757 ? -8.038 30.092 9.415 1.00 95.06 757 ILE A C 1
ATOM 6191 O O . ILE A 1 757 ? -7.410 30.952 10.030 1.00 95.06 757 ILE A O 1
ATOM 6195 N N . MET A 1 758 ? -7.448 28.986 8.953 1.00 96.44 758 MET A N 1
ATOM 6196 C CA . MET A 1 758 ? -6.092 28.591 9.350 1.00 96.44 758 MET A CA 1
ATOM 6197 C C . MET A 1 758 ? -4.989 29.066 8.405 1.00 96.44 758 MET A C 1
ATOM 6199 O O . MET A 1 758 ? -3.888 29.326 8.878 1.00 96.44 758 MET A O 1
ATOM 6203 N N . ILE A 1 759 ? -5.245 29.207 7.098 1.00 96.06 759 ILE A N 1
ATOM 6204 C CA . ILE A 1 759 ? -4.239 29.713 6.144 1.00 96.06 759 ILE A CA 1
ATOM 6205 C C . ILE A 1 759 ? -3.696 31.091 6.575 1.00 96.06 759 ILE A C 1
ATOM 6207 O O . ILE A 1 759 ? -2.473 31.246 6.604 1.00 96.06 759 ILE A O 1
ATOM 6211 N N . PRO A 1 760 ? -4.530 32.062 7.009 1.00 95.50 760 PRO A N 1
ATOM 6212 C CA . PRO A 1 760 ? -4.040 33.357 7.484 1.00 95.50 760 PRO A CA 1
ATOM 6213 C C . PRO A 1 760 ? -3.105 33.295 8.703 1.00 95.50 760 PRO A C 1
ATOM 6215 O O . PRO A 1 760 ? -2.404 34.267 8.970 1.00 95.50 760 PRO A O 1
ATOM 6218 N N . ILE A 1 761 ? -3.038 32.180 9.442 1.00 96.00 761 ILE A N 1
ATOM 6219 C CA . ILE A 1 761 ? -2.070 32.038 10.541 1.00 96.00 761 ILE A CA 1
ATOM 6220 C C . ILE A 1 761 ? -0.630 32.051 10.013 1.00 96.00 761 ILE A C 1
ATOM 6222 O O . ILE A 1 761 ? 0.250 32.560 10.699 1.00 96.00 761 ILE A O 1
ATOM 6226 N N . PHE A 1 762 ? -0.366 31.566 8.794 1.00 96.31 762 PHE A N 1
ATOM 6227 C CA . PHE A 1 762 ? 0.986 31.627 8.229 1.00 96.31 762 PHE A CA 1
ATOM 6228 C C . PHE A 1 762 ? 1.448 33.064 7.980 1.00 96.31 762 PHE A C 1
ATOM 6230 O O . PHE A 1 762 ? 2.625 33.354 8.177 1.00 96.31 762 PHE A O 1
ATOM 6237 N N . HIS A 1 763 ? 0.532 33.977 7.636 1.00 95.75 763 HIS A N 1
ATOM 6238 C CA . HIS A 1 763 ? 0.829 35.410 7.603 1.00 95.75 763 HIS A CA 1
ATOM 6239 C C . HIS A 1 763 ? 1.260 35.921 8.981 1.00 95.75 763 HIS A C 1
ATOM 6241 O O . HIS A 1 763 ? 2.304 36.549 9.105 1.00 95.75 763 HIS A O 1
ATOM 6247 N N . ASP A 1 764 ? 0.494 35.601 10.025 1.00 94.81 764 ASP A N 1
ATOM 6248 C CA . ASP A 1 764 ? 0.808 35.995 11.404 1.00 94.81 764 ASP A CA 1
ATOM 6249 C C . ASP A 1 764 ? 2.146 35.393 11.882 1.00 94.81 764 ASP A C 1
ATOM 6251 O O . ASP A 1 764 ? 2.936 36.076 12.525 1.00 94.81 764 ASP A O 1
ATOM 6255 N N . MET A 1 765 ? 2.470 34.149 11.508 1.00 95.88 765 MET A N 1
ATOM 6256 C CA . MET A 1 765 ? 3.783 33.550 11.784 1.00 95.88 765 MET A CA 1
ATOM 6257 C C . MET A 1 765 ? 4.929 34.308 11.097 1.00 95.88 765 MET A C 1
ATOM 6259 O O . MET A 1 765 ? 5.948 34.573 11.736 1.00 95.88 765 MET A O 1
ATOM 6263 N N . MET A 1 766 ? 4.764 34.672 9.820 1.00 95.12 766 MET A N 1
ATOM 6264 C CA . MET A 1 766 ? 5.755 35.465 9.086 1.00 95.12 766 MET A CA 1
ATOM 6265 C C . MET A 1 766 ? 5.933 36.849 9.712 1.00 95.12 766 MET A C 1
ATOM 6267 O O . MET A 1 766 ? 7.064 37.260 9.947 1.00 95.12 766 MET A O 1
ATOM 6271 N N . ASP A 1 767 ? 4.840 37.535 10.047 1.00 94.19 767 ASP A N 1
ATOM 6272 C CA . ASP A 1 767 ? 4.868 38.870 10.648 1.00 94.19 767 ASP A CA 1
ATOM 6273 C C . ASP A 1 767 ? 5.555 38.868 12.029 1.00 94.19 767 ASP A C 1
ATOM 6275 O O . ASP A 1 767 ? 6.431 39.691 12.297 1.00 94.19 767 ASP A O 1
ATOM 6279 N N . TRP A 1 768 ? 5.261 37.892 12.898 1.00 94.06 768 TRP A N 1
ATOM 6280 C CA . TRP A 1 768 ? 5.936 37.782 14.201 1.00 94.06 768 TRP A CA 1
ATOM 6281 C C . TRP A 1 768 ? 7.435 37.487 14.090 1.00 94.06 768 TRP A C 1
ATOM 6283 O O . TRP A 1 768 ? 8.223 38.052 14.855 1.00 94.06 768 TRP A O 1
ATOM 6293 N N . GLU A 1 769 ? 7.857 36.628 13.156 1.00 93.81 769 GLU A N 1
ATOM 6294 C CA . GLU A 1 769 ? 9.287 36.397 12.914 1.00 93.81 769 GLU A CA 1
ATOM 6295 C C . GLU A 1 769 ? 9.950 37.646 12.312 1.00 93.81 769 GLU A C 1
ATOM 6297 O O . GLU A 1 769 ? 11.011 38.064 12.782 1.00 93.81 769 GLU A O 1
ATOM 6302 N N . GLN A 1 770 ? 9.286 38.300 11.354 1.00 93.62 770 GLN A N 1
ATOM 6303 C CA . GLN A 1 770 ? 9.742 39.529 10.708 1.00 93.62 770 GLN A CA 1
ATOM 6304 C C . GLN A 1 770 ? 9.976 40.649 11.726 1.00 93.62 770 GLN A C 1
ATOM 6306 O O . GLN A 1 770 ? 11.028 41.288 11.702 1.00 93.62 770 GLN A O 1
ATOM 6311 N N . ARG A 1 771 ? 9.042 40.862 12.661 1.00 91.44 771 ARG A N 1
ATOM 6312 C CA . ARG A 1 771 ? 9.165 41.874 13.725 1.00 91.44 771 ARG A CA 1
ATOM 6313 C C . ARG A 1 771 ? 10.340 41.608 14.664 1.00 91.44 771 ARG A C 1
ATOM 6315 O O . ARG A 1 771 ? 10.949 42.555 15.152 1.00 91.44 771 ARG A O 1
ATOM 6322 N N . LYS A 1 772 ? 10.667 40.338 14.925 1.00 91.19 772 LYS A N 1
ATOM 6323 C CA . LYS A 1 772 ? 11.736 39.958 15.860 1.00 91.19 772 LYS A CA 1
ATOM 6324 C C . LYS A 1 772 ? 13.121 39.898 15.213 1.00 91.19 772 LYS A C 1
ATOM 6326 O O . LYS A 1 772 ? 14.091 40.358 15.807 1.00 91.19 772 LYS A O 1
ATOM 6331 N N . ASN A 1 773 ? 13.213 39.305 14.025 1.00 91.56 773 ASN A N 1
ATOM 6332 C CA . ASN A 1 773 ? 14.475 38.953 13.369 1.00 91.56 773 ASN A CA 1
ATOM 6333 C C . ASN A 1 773 ? 14.785 39.841 12.146 1.00 91.56 773 ASN A C 1
ATOM 6335 O O . ASN A 1 773 ? 15.858 39.716 11.553 1.00 91.56 773 ASN A O 1
ATOM 6339 N N . GLY A 1 774 ? 13.844 40.688 11.713 1.00 91.56 774 GLY A N 1
ATOM 6340 C CA . GLY A 1 774 ? 13.937 41.482 10.480 1.00 91.56 774 GLY A CA 1
ATOM 6341 C C . GLY A 1 774 ? 13.765 40.677 9.183 1.00 91.56 774 GLY A C 1
ATOM 6342 O O . GLY A 1 774 ? 13.905 41.233 8.095 1.00 91.56 774 GLY A O 1
ATOM 6343 N N . ASN A 1 775 ? 13.507 39.370 9.281 1.00 92.12 775 ASN A N 1
ATOM 6344 C CA . ASN A 1 775 ? 13.245 38.443 8.177 1.00 92.12 775 ASN A CA 1
ATOM 6345 C C . ASN A 1 775 ? 12.407 37.250 8.686 1.00 92.12 775 ASN A C 1
ATOM 6347 O O . ASN A 1 775 ? 12.400 36.997 9.889 1.00 92.12 775 ASN A O 1
ATOM 6351 N N . PHE A 1 776 ? 11.770 36.496 7.786 1.00 93.56 776 PHE A N 1
ATOM 6352 C CA . PHE A 1 776 ? 11.003 35.277 8.104 1.00 93.56 776 PHE A CA 1
ATOM 6353 C C . PHE A 1 776 ? 11.614 33.998 7.488 1.00 93.56 776 PHE A C 1
ATOM 6355 O O . PHE A 1 776 ? 10.910 33.073 7.073 1.00 93.56 776 PHE A O 1
ATOM 6362 N N . LYS A 1 777 ? 12.951 33.936 7.374 1.00 90.50 777 LYS A N 1
ATOM 6363 C CA . LYS A 1 777 ? 13.636 32.827 6.682 1.00 90.50 777 LYS A CA 1
ATOM 6364 C C . LYS A 1 777 ? 13.449 31.475 7.375 1.00 90.50 777 LYS A C 1
ATOM 6366 O O . LYS A 1 777 ? 13.540 30.445 6.701 1.00 90.50 777 LYS A O 1
ATOM 6371 N N . GLN A 1 778 ? 13.216 31.449 8.691 1.00 91.00 778 GLN A N 1
ATOM 6372 C CA . GLN A 1 778 ? 12.959 30.200 9.406 1.00 91.00 778 GLN A CA 1
ATOM 6373 C C . GLN A 1 778 ? 11.576 29.649 9.052 1.00 91.00 778 GLN A C 1
ATOM 6375 O O . GLN A 1 778 ? 11.470 28.461 8.740 1.00 91.00 778 GLN A O 1
ATOM 6380 N N . VAL A 1 779 ? 10.548 30.507 9.026 1.00 93.06 779 VAL A N 1
ATOM 6381 C CA . VAL A 1 779 ? 9.208 30.143 8.546 1.00 93.06 779 VAL A CA 1
ATOM 6382 C C . VAL A 1 779 ? 9.265 29.644 7.107 1.00 93.06 779 VAL A C 1
ATOM 6384 O O . VAL A 1 779 ? 8.722 28.582 6.814 1.00 93.06 779 VAL A O 1
ATOM 6387 N N . GLU A 1 780 ? 9.967 30.356 6.225 1.00 91.56 780 GLU A N 1
ATOM 6388 C CA . GLU A 1 780 ? 10.143 29.955 4.827 1.00 91.56 780 GLU A CA 1
ATOM 6389 C C . GLU A 1 780 ? 10.763 28.553 4.700 1.00 91.56 780 GLU A C 1
ATOM 6391 O O . GLU A 1 780 ? 10.255 27.708 3.959 1.00 91.56 780 GLU A O 1
ATOM 6396 N N . ALA A 1 781 ? 11.856 28.283 5.423 1.00 88.94 781 ALA A N 1
ATOM 6397 C CA . ALA A 1 781 ? 12.553 27.002 5.349 1.00 88.94 781 ALA A CA 1
ATOM 6398 C C . ALA A 1 781 ? 11.703 25.834 5.876 1.00 88.94 781 ALA A C 1
ATOM 6400 O O . ALA A 1 781 ? 11.596 24.812 5.197 1.00 88.94 781 ALA A O 1
ATOM 6401 N N . GLU A 1 782 ? 11.074 25.993 7.044 1.00 91.62 782 GLU A N 1
ATOM 6402 C CA . GLU A 1 782 ? 10.220 24.955 7.635 1.00 91.62 782 GLU A CA 1
ATOM 6403 C C . GLU A 1 782 ? 8.946 24.726 6.812 1.00 91.62 782 GLU A C 1
ATOM 6405 O O . GLU A 1 782 ? 8.522 23.583 6.645 1.00 91.62 782 GLU A O 1
ATOM 6410 N N . LEU A 1 783 ? 8.339 25.777 6.247 1.00 92.75 783 LEU A N 1
ATOM 6411 C CA . LEU A 1 783 ? 7.129 25.634 5.435 1.00 92.75 783 LEU A CA 1
ATOM 6412 C C . LEU A 1 783 ? 7.417 24.835 4.165 1.00 92.75 783 LEU A C 1
ATOM 6414 O O . LEU A 1 783 ? 6.682 23.894 3.871 1.00 92.75 783 LEU A O 1
ATOM 6418 N N . ILE A 1 784 ? 8.505 25.149 3.454 1.00 91.31 784 ILE A N 1
ATOM 6419 C CA . ILE A 1 784 ? 8.932 24.394 2.267 1.00 91.31 784 ILE A CA 1
ATOM 6420 C C . ILE A 1 784 ? 9.237 22.934 2.633 1.00 91.31 784 ILE A C 1
ATOM 6422 O O . ILE A 1 784 ? 8.806 22.030 1.913 1.00 91.31 784 ILE A O 1
ATOM 6426 N N . ASP A 1 785 ? 9.930 22.685 3.753 1.00 89.12 785 ASP A N 1
ATOM 6427 C CA . ASP A 1 785 ? 10.279 21.321 4.171 1.00 89.12 785 ASP A CA 1
ATOM 6428 C C . ASP A 1 785 ? 9.058 20.467 4.514 1.00 89.12 785 ASP A C 1
ATOM 6430 O O . ASP A 1 785 ? 8.915 19.336 4.040 1.00 89.12 785 ASP A O 1
ATOM 6434 N N . LYS A 1 786 ? 8.132 21.017 5.300 1.00 92.75 786 LYS A N 1
ATOM 6435 C CA . LYS A 1 786 ? 6.928 20.287 5.702 1.00 92.75 786 LYS A CA 1
ATOM 6436 C C . LYS A 1 786 ? 5.940 20.129 4.554 1.00 92.75 786 LYS A C 1
ATOM 6438 O O . LYS A 1 786 ? 5.264 19.104 4.497 1.00 92.75 786 LYS A O 1
ATOM 6443 N N . LEU A 1 787 ? 5.872 21.090 3.635 1.00 92.75 787 LEU A N 1
ATOM 6444 C CA . LEU A 1 787 ? 5.018 21.003 2.455 1.00 92.75 787 LEU A CA 1
ATOM 6445 C C . LEU A 1 787 ? 5.458 19.877 1.514 1.00 92.75 787 LEU A C 1
ATOM 6447 O O . LEU A 1 787 ? 4.613 19.077 1.117 1.00 92.75 787 LEU A O 1
ATOM 6451 N N . ASP A 1 788 ? 6.758 19.766 1.220 1.00 90.06 788 ASP A N 1
ATOM 6452 C CA . ASP A 1 788 ? 7.310 18.666 0.415 1.00 90.06 788 ASP A CA 1
ATOM 6453 C C . ASP A 1 788 ? 6.919 17.294 0.984 1.00 90.06 788 ASP A C 1
ATOM 6455 O O . ASP A 1 788 ? 6.371 16.441 0.277 1.00 90.06 788 ASP A O 1
ATOM 6459 N N . SER A 1 789 ? 7.131 17.113 2.292 1.00 89.62 789 SER A N 1
ATOM 6460 C CA . SER A 1 789 ? 6.818 15.866 2.993 1.00 89.62 789 SER A CA 1
ATOM 6461 C C . SER A 1 789 ? 5.317 15.549 2.967 1.00 89.62 789 SER A C 1
ATOM 6463 O O . SER A 1 789 ? 4.910 14.464 2.551 1.00 89.62 789 SER A O 1
ATOM 6465 N N . LEU A 1 790 ? 4.465 16.507 3.350 1.00 88.50 790 LEU A N 1
ATOM 6466 C CA . LEU A 1 790 ? 3.022 16.278 3.480 1.00 88.50 790 LEU A CA 1
ATOM 6467 C C . LEU A 1 790 ? 2.328 16.057 2.128 1.00 88.50 790 LEU A C 1
ATOM 6469 O O . LEU A 1 790 ? 1.408 15.239 2.046 1.00 88.50 790 LEU A O 1
ATOM 6473 N N . VAL A 1 791 ? 2.750 16.752 1.067 1.00 88.44 791 VAL A N 1
ATOM 6474 C CA . VAL A 1 791 ? 2.201 16.524 -0.281 1.00 88.44 791 VAL A CA 1
ATOM 6475 C C . VAL A 1 791 ? 2.671 15.175 -0.829 1.00 88.44 791 VAL A C 1
ATOM 6477 O O . VAL A 1 791 ? 1.864 14.445 -1.412 1.00 88.44 791 VAL A O 1
ATOM 6480 N N . SER A 1 792 ? 3.922 14.782 -0.553 1.00 82.06 792 SER A N 1
ATOM 6481 C CA . SER A 1 792 ? 4.436 13.440 -0.872 1.00 82.06 792 SER A CA 1
ATOM 6482 C C . SER A 1 792 ? 3.661 12.318 -0.160 1.00 82.06 792 SER A C 1
ATOM 6484 O O . SER A 1 792 ? 3.475 11.250 -0.736 1.00 82.06 792 SER A O 1
ATOM 6486 N N . GLU A 1 793 ? 3.144 12.556 1.053 1.00 83.56 793 GLU A N 1
ATOM 6487 C CA . GLU A 1 793 ? 2.246 11.637 1.784 1.00 83.56 793 GLU A CA 1
ATOM 6488 C C . GLU A 1 793 ? 0.809 11.583 1.219 1.00 83.56 793 GLU A C 1
ATOM 6490 O O . GLU A 1 793 ? -0.058 10.894 1.762 1.00 83.56 793 GLU A O 1
ATOM 6495 N N . GLY A 1 794 ? 0.526 12.306 0.132 1.00 82.88 794 GLY A N 1
ATOM 6496 C CA . GLY A 1 794 ? -0.760 12.275 -0.559 1.00 82.88 794 GLY A CA 1
ATOM 6497 C C . GLY A 1 794 ? -1.743 13.377 -0.158 1.00 82.88 794 GLY A C 1
ATOM 6498 O O . GLY A 1 794 ? -2.883 13.344 -0.626 1.00 82.88 794 GLY A O 1
ATOM 6499 N N . LYS A 1 795 ? -1.336 14.351 0.668 1.00 86.75 795 LYS A N 1
ATOM 6500 C CA . LYS A 1 795 ? -2.190 15.474 1.104 1.00 86.75 795 LYS A CA 1
ATOM 6501 C C . LYS A 1 795 ? -2.171 16.646 0.105 1.00 86.75 795 LYS A C 1
ATOM 6503 O O . LYS A 1 795 ? -1.369 16.667 -0.829 1.00 86.75 795 LYS A O 1
ATOM 6508 N N . GLY A 1 796 ? -3.065 17.620 0.302 1.00 85.81 796 GLY A N 1
ATOM 6509 C CA . GLY A 1 796 ? -3.199 18.822 -0.536 1.00 85.81 796 GLY A CA 1
ATOM 6510 C C . GLY A 1 796 ? -4.057 18.624 -1.786 1.00 85.81 796 GLY A C 1
ATOM 6511 O O . GLY A 1 796 ? -4.360 17.502 -2.175 1.00 85.81 796 GLY A O 1
ATOM 6512 N N . ASP A 1 797 ? -4.478 19.712 -2.420 1.00 90.12 797 ASP A N 1
ATOM 6513 C CA . ASP A 1 797 ? -5.211 19.709 -3.689 1.00 90.12 797 ASP A CA 1
ATOM 6514 C C . ASP A 1 797 ? -5.085 21.077 -4.384 1.00 90.12 797 ASP A C 1
ATOM 6516 O O . ASP A 1 797 ? -4.547 22.029 -3.813 1.00 90.12 797 ASP A O 1
ATOM 6520 N N . GLU A 1 798 ? -5.571 21.168 -5.623 1.00 89.69 798 GLU A N 1
ATOM 6521 C CA . GLU A 1 798 ? -5.541 22.402 -6.420 1.00 89.69 798 GLU A CA 1
ATOM 6522 C C . GLU A 1 798 ? -6.293 23.554 -5.737 1.00 89.69 798 GLU A C 1
ATOM 6524 O O . GLU A 1 798 ? -5.818 24.687 -5.727 1.00 89.69 798 GLU A O 1
ATOM 6529 N N . ASN A 1 799 ? -7.416 23.257 -5.074 1.00 93.81 799 ASN A N 1
ATOM 6530 C CA . ASN A 1 799 ? -8.182 24.255 -4.327 1.00 93.81 799 ASN A CA 1
ATOM 6531 C C . ASN A 1 799 ? -7.365 24.843 -3.162 1.00 93.81 799 ASN A C 1
ATOM 6533 O O . ASN A 1 799 ? -7.416 26.044 -2.914 1.00 93.81 799 ASN A O 1
ATOM 6537 N N . TYR A 1 800 ? -6.583 24.019 -2.460 1.00 93.75 800 TYR A N 1
ATOM 6538 C CA . TYR A 1 800 ? -5.697 24.475 -1.394 1.00 93.75 800 TYR A CA 1
ATOM 6539 C C . TYR A 1 800 ? -4.607 25.396 -1.941 1.00 93.75 800 TYR A C 1
ATOM 6541 O O . TYR A 1 800 ? -4.358 26.440 -1.347 1.00 93.75 800 TYR A O 1
ATOM 6549 N N . ARG A 1 801 ? -3.989 25.044 -3.078 1.00 94.31 801 ARG A N 1
ATOM 6550 C CA . ARG A 1 801 ? -2.992 25.894 -3.749 1.00 94.31 801 ARG A CA 1
ATOM 6551 C C . ARG A 1 801 ? -3.568 27.271 -4.087 1.00 94.31 801 ARG A C 1
ATOM 6553 O O . ARG A 1 801 ? -2.939 28.280 -3.782 1.00 94.31 801 ARG A O 1
ATOM 6560 N N . GLU A 1 802 ? -4.757 27.310 -4.686 1.00 93.12 802 GLU A N 1
ATOM 6561 C CA . GLU A 1 802 ? -5.433 28.561 -5.053 1.00 93.12 802 GLU A CA 1
ATOM 6562 C C . GLU A 1 802 ? -5.771 29.415 -3.825 1.00 93.12 802 GLU A C 1
ATOM 6564 O O . GLU A 1 802 ? -5.417 30.593 -3.784 1.00 93.12 802 GLU A O 1
ATOM 6569 N N . LEU A 1 803 ? -6.391 28.821 -2.797 1.00 93.88 803 LEU A N 1
ATOM 6570 C CA . LEU A 1 803 ? -6.738 29.531 -1.562 1.00 93.88 803 LEU A CA 1
ATOM 6571 C C . LEU A 1 803 ? -5.500 30.015 -0.798 1.00 93.88 803 LEU A C 1
ATOM 6573 O O . LEU A 1 803 ? -5.524 31.111 -0.242 1.00 93.88 803 LEU A O 1
ATOM 6577 N N . PHE A 1 804 ? -4.425 29.222 -0.768 1.00 95.81 804 PHE A N 1
ATOM 6578 C CA . PHE A 1 804 ? -3.173 29.592 -0.108 1.00 95.81 804 PHE A CA 1
ATOM 6579 C C . PHE A 1 804 ? -2.566 30.849 -0.733 1.00 95.81 804 PHE A C 1
ATOM 6581 O O . PHE A 1 804 ? -2.229 31.786 -0.009 1.00 95.81 804 PHE A O 1
ATOM 6588 N N . GLY A 1 805 ? -2.481 30.890 -2.067 1.00 93.88 805 GLY A N 1
ATOM 6589 C CA . GLY A 1 805 ? -2.008 32.065 -2.793 1.00 93.88 805 GLY A CA 1
ATOM 6590 C C . GLY A 1 805 ? -2.919 33.274 -2.582 1.00 93.88 805 GLY A C 1
ATOM 6591 O O . GLY A 1 805 ? -2.446 34.329 -2.168 1.00 93.88 805 GLY A O 1
ATOM 6592 N N . LEU A 1 806 ? -4.228 33.109 -2.805 1.00 94.94 806 LEU A N 1
ATOM 6593 C CA . LEU A 1 806 ? -5.214 34.190 -2.718 1.00 94.94 806 LEU A CA 1
ATOM 6594 C C . LEU A 1 806 ? -5.219 34.866 -1.335 1.00 94.94 806 LEU A C 1
ATOM 6596 O O . LEU A 1 806 ? -5.019 36.075 -1.241 1.00 94.94 806 LEU A O 1
ATOM 6600 N N . LEU A 1 807 ? -5.416 34.088 -0.264 1.00 95.19 807 LEU A N 1
ATOM 6601 C CA . LEU A 1 807 ? -5.618 34.624 1.087 1.00 95.19 807 LEU A CA 1
ATOM 6602 C C . LEU A 1 807 ? -4.352 35.260 1.669 1.00 95.19 807 LEU A C 1
ATOM 6604 O O . LEU A 1 807 ? -4.441 36.230 2.421 1.00 95.19 807 LEU A O 1
ATOM 6608 N N . LEU A 1 808 ? -3.172 34.708 1.367 1.00 95.94 808 LEU A N 1
ATOM 6609 C CA . LEU A 1 808 ? -1.919 35.272 1.867 1.00 95.94 808 LEU A CA 1
ATOM 6610 C C . LEU A 1 808 ? -1.510 36.521 1.089 1.00 95.94 808 LEU A C 1
ATOM 6612 O O . LEU A 1 808 ? -1.083 37.483 1.719 1.00 95.94 808 LEU A O 1
ATOM 6616 N N . LEU A 1 809 ? -1.668 36.544 -0.239 1.00 95.56 809 LEU A N 1
ATOM 6617 C CA . LEU A 1 809 ? -1.356 37.736 -1.034 1.00 95.56 809 LEU A CA 1
ATOM 6618 C C . LEU A 1 809 ? -2.238 38.927 -0.635 1.00 95.56 809 LEU A C 1
ATOM 6620 O O . LEU A 1 809 ? -1.711 40.022 -0.463 1.00 95.56 809 LEU A O 1
ATOM 6624 N N . GLU A 1 810 ? -3.535 38.702 -0.393 1.00 94.50 810 GLU A N 1
ATOM 6625 C CA . GLU A 1 810 ? -4.460 39.741 0.090 1.00 94.50 810 GLU A CA 1
ATOM 6626 C C . GLU A 1 810 ? -4.004 40.350 1.429 1.00 94.50 810 GLU A C 1
ATOM 6628 O O . GLU A 1 810 ? -4.077 41.560 1.632 1.00 94.50 810 GLU A O 1
ATOM 6633 N N . LYS A 1 811 ? -3.494 39.525 2.354 1.00 93.25 811 LYS A N 1
ATOM 6634 C CA . LYS A 1 811 ? -2.984 39.999 3.652 1.00 93.25 811 LYS A CA 1
ATOM 6635 C C . LYS A 1 811 ? -1.661 40.754 3.522 1.00 93.25 811 LYS A C 1
ATOM 6637 O O . LYS A 1 811 ? -1.493 41.793 4.151 1.00 93.25 811 LYS A O 1
ATOM 6642 N N . ILE A 1 812 ? -0.749 40.248 2.692 1.00 94.69 812 ILE A N 1
ATOM 6643 C CA . ILE A 1 812 ? 0.605 40.793 2.514 1.00 94.69 812 ILE A CA 1
ATOM 6644 C C . ILE A 1 812 ? 0.593 42.146 1.791 1.00 94.69 812 ILE A C 1
ATOM 6646 O O . ILE A 1 812 ? 1.509 42.943 1.987 1.00 94.69 812 ILE A O 1
ATOM 6650 N N . GLU A 1 813 ? -0.425 42.443 0.977 1.00 91.44 813 GLU A N 1
ATOM 6651 C CA . GLU A 1 813 ? -0.513 43.694 0.206 1.00 91.44 813 GLU A CA 1
ATOM 6652 C C . GLU A 1 813 ? -0.379 44.955 1.082 1.00 91.44 813 GLU A C 1
ATOM 6654 O O . GLU A 1 813 ? 0.197 45.959 0.656 1.00 91.44 813 GLU A O 1
ATOM 6659 N N . GLN A 1 814 ? -0.848 44.883 2.331 1.00 88.69 814 GLN A N 1
ATOM 6660 C CA . GLN A 1 814 ? -0.842 45.995 3.287 1.00 88.69 814 GLN A CA 1
ATOM 6661 C C . GLN A 1 814 ? 0.456 46.094 4.112 1.00 88.69 814 GLN A C 1
ATOM 6663 O O . GLN A 1 814 ? 0.629 47.049 4.869 1.00 88.69 814 GLN A O 1
ATOM 6668 N N . GLU A 1 815 ? 1.384 45.145 3.961 1.00 91.62 815 GLU A N 1
ATOM 6669 C CA . GLU A 1 815 ? 2.573 45.026 4.804 1.00 91.62 815 GLU A CA 1
ATOM 6670 C C . GLU A 1 815 ? 3.798 45.779 4.257 1.00 91.62 815 GLU A C 1
ATOM 6672 O O . GLU A 1 815 ? 3.992 45.979 3.053 1.00 91.62 815 GLU A O 1
ATOM 6677 N N . THR A 1 816 ? 4.700 46.175 5.160 1.00 90.00 816 THR A N 1
ATOM 6678 C CA . THR A 1 816 ? 5.956 46.864 4.789 1.00 90.00 816 THR A CA 1
ATOM 6679 C C . THR A 1 816 ? 6.955 45.943 4.082 1.00 90.00 816 THR A C 1
ATOM 6681 O O . THR A 1 816 ? 7.765 46.403 3.281 1.00 90.00 816 THR A O 1
ATOM 6684 N N . TRP A 1 817 ? 6.857 44.636 4.326 1.00 92.50 817 TRP A N 1
ATOM 6685 C CA . TRP A 1 817 ? 7.671 43.568 3.738 1.00 92.50 817 TRP A CA 1
ATOM 6686 C C . TRP A 1 817 ? 6.962 42.873 2.557 1.00 92.50 817 TRP A C 1
ATOM 6688 O O . TRP A 1 817 ? 7.273 41.734 2.209 1.00 92.50 817 TRP A O 1
ATOM 6698 N N . ARG A 1 818 ? 6.013 43.559 1.899 1.00 92.75 818 ARG A N 1
ATOM 6699 C CA . ARG A 1 818 ? 5.182 42.983 0.826 1.00 92.75 818 ARG A CA 1
ATOM 6700 C C . ARG A 1 818 ? 5.956 42.380 -0.343 1.00 92.75 818 ARG A C 1
ATOM 6702 O O . ARG A 1 818 ? 5.513 41.386 -0.908 1.00 92.75 818 ARG A O 1
ATOM 6709 N N . GLU A 1 819 ? 7.100 42.951 -0.717 1.00 91.81 819 GLU A N 1
ATOM 6710 C CA . GLU A 1 819 ? 7.889 42.473 -1.861 1.00 91.81 819 GLU A CA 1
ATOM 6711 C C . GLU A 1 819 ? 8.491 41.092 -1.578 1.00 91.81 819 GLU A C 1
ATOM 6713 O O . GLU A 1 819 ? 8.338 40.162 -2.374 1.00 91.81 819 GLU A O 1
ATOM 6718 N N . THR A 1 820 ? 9.109 40.926 -0.403 1.00 91.12 820 THR A N 1
ATOM 6719 C CA . THR A 1 820 ? 9.670 39.641 0.031 1.00 91.12 820 THR A CA 1
ATOM 6720 C C . THR A 1 820 ? 8.564 38.621 0.303 1.00 91.12 820 THR A C 1
ATOM 6722 O O . THR A 1 820 ? 8.690 37.469 -0.110 1.00 91.12 820 THR A O 1
ATOM 6725 N N . GLY A 1 821 ? 7.450 39.043 0.913 1.00 92.62 821 GLY A N 1
ATOM 6726 C CA . GLY A 1 821 ? 6.276 38.196 1.145 1.00 92.62 821 GLY A CA 1
ATOM 6727 C C . GLY A 1 821 ? 5.622 37.690 -0.146 1.00 92.62 821 GLY A C 1
ATOM 6728 O O . GLY A 1 821 ? 5.372 36.494 -0.285 1.00 92.62 821 GLY A O 1
ATOM 6729 N N . THR A 1 822 ? 5.406 38.572 -1.127 1.00 93.62 822 THR A N 1
ATOM 6730 C CA . THR A 1 822 ? 4.811 38.225 -2.433 1.00 93.62 822 THR A CA 1
ATOM 6731 C C . THR A 1 822 ? 5.696 37.245 -3.198 1.00 93.62 822 THR A C 1
ATOM 6733 O O . THR A 1 822 ? 5.200 36.255 -3.742 1.00 93.62 822 THR A O 1
ATOM 6736 N N . SER A 1 823 ? 7.013 37.480 -3.202 1.00 91.94 823 SER A N 1
ATOM 6737 C CA . SER A 1 823 ? 7.987 36.576 -3.823 1.00 91.94 823 SER A CA 1
ATOM 6738 C C . SER A 1 823 ? 7.947 35.177 -3.194 1.00 91.94 823 SER A C 1
ATOM 6740 O O . SER A 1 823 ? 7.870 34.171 -3.908 1.00 91.94 823 SER A O 1
ATOM 6742 N N . PHE A 1 824 ? 7.901 35.100 -1.859 1.00 91.62 824 PHE A N 1
ATOM 6743 C CA . PHE A 1 824 ? 7.802 33.836 -1.131 1.00 91.62 824 PHE A CA 1
ATOM 6744 C C . PHE A 1 824 ? 6.494 33.088 -1.431 1.00 91.62 824 PHE A C 1
ATOM 6746 O O . PHE A 1 824 ? 6.540 31.930 -1.847 1.00 91.62 824 PHE A O 1
ATOM 6753 N N . VAL A 1 825 ? 5.330 33.737 -1.297 1.00 94.12 825 VAL A N 1
ATOM 6754 C CA . VAL A 1 825 ? 4.024 33.094 -1.546 1.00 94.12 825 VAL A CA 1
ATOM 6755 C C . VAL A 1 825 ? 3.899 32.623 -2.995 1.00 94.12 825 VAL A C 1
ATOM 6757 O O . VAL A 1 825 ? 3.426 31.512 -3.239 1.00 94.12 825 VAL A O 1
ATOM 6760 N N . THR A 1 826 ? 4.384 33.408 -3.960 1.00 92.50 826 THR A N 1
ATOM 6761 C CA . THR A 1 826 ? 4.405 33.008 -5.376 1.00 92.50 826 THR A CA 1
ATOM 6762 C C . THR A 1 826 ? 5.289 31.777 -5.586 1.00 92.50 826 THR A C 1
ATOM 6764 O O . THR A 1 826 ? 4.885 30.829 -6.260 1.00 92.50 826 THR A O 1
ATOM 6767 N N . SER A 1 827 ? 6.468 31.748 -4.960 1.00 90.50 827 SER A N 1
ATOM 6768 C CA . SER A 1 827 ? 7.398 30.614 -5.037 1.00 90.50 827 SER A CA 1
ATOM 6769 C C . SER A 1 827 ? 6.807 29.341 -4.424 1.00 90.50 827 SER A C 1
ATOM 6771 O O . SER A 1 827 ? 6.877 28.276 -5.037 1.00 90.50 827 SER A O 1
ATOM 6773 N N . VAL A 1 828 ? 6.151 29.442 -3.263 1.00 90.88 828 VAL A N 1
ATOM 6774 C CA . VAL A 1 828 ? 5.469 28.312 -2.609 1.00 90.88 828 VAL A CA 1
ATOM 6775 C C . VAL A 1 828 ? 4.264 27.839 -3.420 1.00 90.88 828 VAL A C 1
ATOM 6777 O O . VAL A 1 828 ? 4.060 26.639 -3.564 1.00 90.88 828 VAL A O 1
ATOM 6780 N N . THR A 1 829 ? 3.492 28.745 -4.016 1.00 91.44 829 THR A N 1
ATOM 6781 C CA . THR A 1 829 ? 2.343 28.377 -4.861 1.00 91.44 829 THR A CA 1
ATOM 6782 C C . THR A 1 829 ? 2.798 27.585 -6.093 1.00 91.44 829 THR A C 1
ATOM 6784 O O . THR A 1 829 ? 2.211 26.553 -6.423 1.00 91.44 829 THR A O 1
ATOM 6787 N N . ARG A 1 830 ? 3.903 28.006 -6.725 1.00 90.12 830 ARG A N 1
ATOM 6788 C CA . ARG A 1 830 ? 4.539 27.279 -7.837 1.00 90.12 830 ARG A CA 1
ATOM 6789 C C . ARG A 1 830 ? 5.147 25.950 -7.382 1.00 90.12 830 ARG A C 1
ATOM 6791 O O . ARG A 1 830 ? 5.037 24.956 -8.095 1.00 90.12 830 ARG A O 1
ATOM 6798 N N . LEU A 1 831 ? 5.725 25.896 -6.179 1.00 90.19 831 LEU A N 1
ATOM 6799 C CA . LEU A 1 831 ? 6.178 24.642 -5.571 1.00 90.19 831 LEU A CA 1
ATOM 6800 C C . LEU A 1 831 ? 5.021 23.657 -5.399 1.00 90.19 831 LEU A C 1
ATOM 6802 O O . LEU A 1 831 ? 5.153 22.492 -5.757 1.00 90.19 831 LEU A O 1
ATOM 6806 N N . MET A 1 832 ? 3.888 24.117 -4.872 1.00 90.38 832 MET A N 1
ATOM 6807 C CA . MET A 1 832 ? 2.706 23.285 -4.663 1.00 90.38 832 MET A CA 1
ATOM 6808 C C . MET A 1 832 ? 2.179 22.716 -5.976 1.00 90.38 832 MET A C 1
ATOM 6810 O O . MET A 1 832 ? 1.884 21.531 -6.019 1.00 90.38 832 MET A O 1
ATOM 6814 N N . GLU A 1 833 ? 2.123 23.509 -7.048 1.00 87.75 833 GLU A N 1
ATOM 6815 C CA . GLU A 1 833 ? 1.773 23.011 -8.386 1.00 87.75 833 GLU A CA 1
ATOM 6816 C C . GLU A 1 833 ? 2.687 21.850 -8.815 1.00 87.75 833 GLU A C 1
ATOM 6818 O O . GLU A 1 833 ? 2.206 20.784 -9.193 1.00 87.75 833 GLU A O 1
ATOM 6823 N N . ARG A 1 834 ? 4.008 22.003 -8.660 1.00 87.88 834 ARG A N 1
ATOM 6824 C CA . ARG A 1 834 ? 4.989 20.958 -9.006 1.00 87.88 834 ARG A CA 1
ATOM 6825 C C . ARG A 1 834 ? 4.911 19.729 -8.105 1.00 87.88 834 ARG A C 1
ATOM 6827 O O . ARG A 1 834 ? 5.093 18.611 -8.583 1.00 87.88 834 ARG A O 1
ATOM 6834 N N . LEU A 1 835 ? 4.653 19.916 -6.813 1.00 89.19 835 LEU A N 1
ATOM 6835 C CA . LEU A 1 835 ? 4.486 18.821 -5.859 1.00 89.19 835 LEU A CA 1
ATOM 6836 C C . LEU A 1 835 ? 3.177 18.059 -6.087 1.00 89.19 835 LEU A C 1
ATOM 6838 O O . LEU A 1 835 ? 3.153 16.843 -5.912 1.00 89.19 835 LEU A O 1
ATOM 6842 N N . LEU A 1 836 ? 2.101 18.744 -6.485 1.00 88.69 836 LEU A N 1
ATOM 6843 C CA . LEU A 1 836 ? 0.831 18.118 -6.848 1.00 88.69 836 LEU A CA 1
ATOM 6844 C C . LEU A 1 836 ? 0.980 17.300 -8.137 1.00 88.69 836 LEU A C 1
ATOM 6846 O O . LEU A 1 836 ? 0.592 16.131 -8.130 1.00 88.69 836 LEU A O 1
ATOM 6850 N N . ASP A 1 837 ? 1.649 17.849 -9.162 1.00 83.69 837 ASP A N 1
ATOM 6851 C CA . ASP A 1 837 ? 2.045 17.107 -10.369 1.00 83.69 837 ASP A CA 1
ATOM 6852 C C . ASP A 1 837 ? 2.847 15.848 -9.988 1.00 83.69 837 ASP A C 1
ATOM 6854 O O . ASP A 1 837 ? 2.490 14.733 -10.364 1.00 83.69 837 ASP A O 1
ATOM 6858 N N . TYR A 1 838 ? 3.908 16.009 -9.185 1.00 86.56 838 TYR A N 1
ATOM 6859 C CA . TYR A 1 838 ? 4.750 14.908 -8.708 1.00 86.56 838 TYR A CA 1
ATOM 6860 C C . TYR A 1 838 ? 3.936 13.838 -7.971 1.00 86.56 838 TYR A C 1
ATOM 6862 O O . TYR A 1 838 ? 4.056 12.650 -8.268 1.00 86.56 838 TYR A O 1
ATOM 6870 N N . ARG A 1 839 ? 3.076 14.243 -7.034 1.00 87.00 839 ARG A N 1
ATOM 6871 C CA . ARG A 1 839 ? 2.222 13.339 -6.260 1.00 87.00 839 ARG A CA 1
ATOM 6872 C C . ARG A 1 839 ? 1.287 12.548 -7.167 1.00 87.00 839 ARG A C 1
ATOM 6874 O O . ARG A 1 839 ? 1.114 11.353 -6.948 1.00 87.00 839 ARG A O 1
ATOM 6881 N N . ASP A 1 840 ? 0.682 13.193 -8.156 1.00 82.75 840 ASP A N 1
ATOM 6882 C CA . ASP A 1 840 ? -0.245 12.527 -9.064 1.00 82.75 840 ASP A CA 1
ATOM 6883 C C . ASP A 1 840 ? 0.495 11.571 -10.017 1.00 82.75 840 ASP A C 1
ATOM 6885 O O . ASP A 1 840 ? -0.003 10.472 -10.243 1.00 82.75 840 ASP A O 1
ATOM 6889 N N . CYS A 1 841 ? 1.735 11.880 -10.434 1.00 80.75 841 CYS A N 1
ATOM 6890 C CA . CYS A 1 841 ? 2.612 10.918 -11.129 1.00 80.75 841 CYS A CA 1
ATOM 6891 C C . CYS A 1 841 ? 2.998 9.711 -10.248 1.00 80.75 841 CYS A C 1
ATOM 6893 O O . CYS A 1 841 ? 3.257 8.619 -10.756 1.00 80.75 841 CYS A O 1
ATOM 6895 N N . MET A 1 842 ? 3.099 9.908 -8.929 1.00 80.12 842 MET A N 1
ATOM 6896 C CA . MET A 1 842 ? 3.505 8.870 -7.973 1.00 80.12 842 MET A CA 1
ATOM 6897 C C . MET A 1 842 ? 2.338 7.998 -7.481 1.00 80.12 842 MET A C 1
ATOM 6899 O O . MET A 1 842 ? 2.576 6.953 -6.871 1.00 80.12 842 MET A O 1
ATOM 6903 N N . LYS A 1 843 ? 1.082 8.384 -7.740 1.00 70.75 843 LYS A N 1
ATOM 6904 C CA . LYS A 1 843 ? -0.112 7.607 -7.379 1.00 70.75 843 LYS A CA 1
ATOM 6905 C C . LYS A 1 843 ? -0.400 6.526 -8.433 1.00 70.75 843 LYS A C 1
ATOM 6907 O O . LYS A 1 843 ? -0.674 6.838 -9.582 1.00 70.75 843 LYS A O 1
ATOM 6912 N N . GLY A 1 844 ? -0.430 5.258 -8.013 1.00 62.25 844 GLY A N 1
ATOM 6913 C CA . GLY A 1 844 ? -0.835 4.115 -8.850 1.00 62.25 844 GLY A CA 1
ATOM 6914 C C . GLY A 1 844 ? 0.293 3.468 -9.669 1.00 62.25 844 GLY A C 1
ATOM 6915 O O . GLY A 1 844 ? 1.471 3.821 -9.541 1.00 62.25 844 GLY A O 1
ATOM 6916 N N . ASP A 1 845 ? -0.083 2.514 -10.525 1.00 61.66 845 ASP A N 1
ATOM 6917 C CA . ASP A 1 845 ? 0.809 1.785 -11.448 1.00 61.66 845 ASP A CA 1
ATOM 6918 C C . ASP A 1 845 ? 1.176 2.624 -12.693 1.00 61.66 845 ASP A C 1
ATOM 6920 O O . ASP A 1 845 ? 1.245 2.127 -13.815 1.00 61.66 845 ASP A O 1
ATOM 6924 N N . GLU A 1 846 ? 1.401 3.929 -12.516 1.00 65.81 846 GLU A N 1
ATOM 6925 C CA . GLU A 1 846 ? 1.935 4.786 -13.578 1.00 65.81 846 GLU A CA 1
ATOM 6926 C C . GLU A 1 846 ? 3.365 4.360 -13.951 1.00 65.81 846 GLU A C 1
ATOM 6928 O O . GLU A 1 846 ? 4.159 3.929 -13.102 1.00 65.81 846 GLU A O 1
ATOM 6933 N N . THR A 1 847 ? 3.702 4.514 -15.233 1.00 69.81 847 THR A N 1
ATOM 6934 C CA . THR A 1 847 ? 4.961 4.045 -15.828 1.00 69.81 847 THR A CA 1
ATOM 6935 C C . THR A 1 847 ? 6.185 4.779 -15.280 1.00 69.81 847 THR A C 1
ATOM 6937 O O . THR A 1 847 ? 6.159 6.001 -15.105 1.00 69.81 847 THR A O 1
ATOM 6940 N N . GLU A 1 848 ? 7.288 4.054 -15.077 1.00 73.88 848 GLU A N 1
ATOM 6941 C CA . GLU A 1 848 ? 8.530 4.556 -14.463 1.00 73.88 848 GLU A CA 1
ATOM 6942 C C . GLU A 1 848 ? 9.077 5.831 -15.131 1.00 73.88 848 GLU A C 1
ATOM 6944 O O . GLU A 1 848 ? 9.529 6.746 -14.443 1.00 73.88 848 GLU A O 1
ATOM 6949 N N . ASN A 1 849 ? 8.942 5.962 -16.454 1.00 73.00 849 ASN A N 1
ATOM 6950 C CA . ASN A 1 849 ? 9.403 7.134 -17.207 1.00 73.00 849 ASN A CA 1
ATOM 6951 C C . ASN A 1 849 ? 8.705 8.438 -16.796 1.00 73.00 849 ASN A C 1
ATOM 6953 O O . ASN A 1 849 ? 9.356 9.481 -16.680 1.00 73.00 849 ASN A O 1
ATOM 6957 N N . LYS A 1 850 ? 7.395 8.391 -16.515 1.00 77.25 850 LYS A N 1
ATOM 6958 C CA . LYS A 1 850 ? 6.652 9.559 -16.017 1.00 77.25 850 LYS A CA 1
ATOM 6959 C C . LYS A 1 850 ? 7.143 9.950 -14.628 1.00 77.25 850 LYS A C 1
ATOM 6961 O O . LYS A 1 850 ? 7.406 11.124 -14.390 1.00 77.25 850 LYS A O 1
ATOM 6966 N N . LYS A 1 851 ? 7.348 8.972 -13.738 1.00 84.88 851 LYS A N 1
ATOM 6967 C CA . LYS A 1 851 ? 7.860 9.192 -12.372 1.00 84.88 851 LYS A CA 1
ATOM 6968 C C . LYS A 1 851 ? 9.247 9.840 -12.388 1.00 84.88 851 LYS A C 1
ATOM 6970 O O . LYS A 1 851 ? 9.479 10.826 -11.682 1.00 84.88 851 LYS A O 1
ATOM 6975 N N . ILE A 1 852 ? 10.138 9.346 -13.250 1.00 85.88 852 ILE A N 1
ATOM 6976 C CA . ILE A 1 852 ? 11.480 9.903 -13.466 1.00 85.88 852 ILE A CA 1
ATOM 6977 C C . ILE A 1 852 ? 11.388 11.336 -14.010 1.00 85.88 852 ILE A C 1
ATOM 6979 O O . ILE A 1 852 ? 12.019 12.236 -13.457 1.00 85.88 852 ILE A O 1
ATOM 6983 N N . GLY A 1 853 ? 10.559 11.581 -15.031 1.00 82.62 853 GLY A N 1
ATOM 6984 C CA . GLY A 1 853 ? 10.349 12.914 -15.609 1.00 82.62 853 GLY A CA 1
ATOM 6985 C C . GLY A 1 853 ? 9.829 13.945 -14.600 1.00 82.62 853 GLY A C 1
ATOM 6986 O O . GLY A 1 853 ? 10.415 15.022 -14.468 1.00 82.62 853 GLY A O 1
ATOM 6987 N N . CYS A 1 854 ? 8.790 13.601 -13.827 1.00 84.88 854 CYS A N 1
ATOM 6988 C CA . CYS A 1 854 ? 8.243 14.483 -12.786 1.00 84.88 854 CYS A CA 1
ATOM 6989 C C . CYS A 1 854 ? 9.296 14.772 -11.695 1.00 84.88 854 CYS A C 1
ATOM 6991 O O . CYS A 1 854 ? 9.402 15.899 -11.212 1.00 84.88 854 CYS A O 1
ATOM 6993 N N . THR A 1 855 ? 10.130 13.784 -11.353 1.00 89.00 855 THR A N 1
ATOM 6994 C CA . THR A 1 855 ? 11.198 13.939 -10.351 1.00 89.00 855 THR A CA 1
ATOM 6995 C C . THR A 1 855 ? 12.334 14.837 -10.830 1.00 89.00 855 THR A C 1
ATOM 6997 O O . THR A 1 855 ? 12.785 15.688 -10.069 1.00 89.00 855 THR A O 1
ATOM 7000 N N . VAL A 1 856 ? 12.775 14.702 -12.085 1.00 88.69 856 VAL A N 1
ATOM 7001 C CA . VAL A 1 856 ? 13.798 15.586 -12.676 1.00 88.69 856 VAL A CA 1
ATOM 7002 C C . VAL A 1 856 ? 13.305 17.035 -12.713 1.00 88.69 856 VAL A C 1
ATOM 7004 O O . VAL A 1 856 ? 14.058 17.947 -12.380 1.00 88.69 856 VAL A O 1
ATOM 7007 N N . ASN A 1 857 ? 12.034 17.255 -13.057 1.00 86.12 857 ASN A N 1
ATOM 7008 C CA . ASN A 1 857 ? 11.430 18.588 -13.040 1.00 86.12 857 ASN A CA 1
ATOM 7009 C C . ASN A 1 857 ? 11.465 19.214 -11.633 1.00 86.12 857 ASN A C 1
ATOM 7011 O O . ASN A 1 857 ? 11.904 20.350 -11.463 1.00 86.12 857 ASN A O 1
ATOM 7015 N N . LEU A 1 858 ? 11.064 18.453 -10.611 1.00 88.12 858 LEU A N 1
ATOM 7016 C CA . LEU A 1 858 ? 11.076 18.918 -9.224 1.00 88.12 858 LEU A CA 1
ATOM 7017 C C . LEU A 1 858 ? 12.506 19.158 -8.701 1.00 88.12 858 LEU A C 1
ATOM 7019 O O . LEU A 1 858 ? 12.765 20.149 -8.021 1.00 88.12 858 LEU A O 1
ATOM 7023 N N . LEU A 1 859 ? 13.452 18.296 -9.077 1.00 90.00 859 LEU A N 1
ATOM 7024 C CA . LEU A 1 859 ? 14.876 18.446 -8.777 1.00 90.00 859 LEU A CA 1
ATOM 7025 C C . LEU A 1 859 ? 15.448 19.738 -9.380 1.00 90.00 859 LEU A C 1
ATOM 7027 O O . LEU A 1 859 ? 16.112 20.499 -8.676 1.00 90.00 859 LEU A O 1
ATOM 7031 N N . ASN A 1 860 ? 15.143 20.031 -10.647 1.00 86.00 860 ASN A N 1
ATOM 7032 C CA . ASN A 1 860 ? 15.558 21.278 -11.291 1.00 86.00 860 ASN A CA 1
ATOM 7033 C C . ASN A 1 860 ? 14.955 22.493 -10.586 1.00 86.00 860 ASN A C 1
ATOM 7035 O O . ASN A 1 860 ? 15.679 23.438 -10.290 1.00 86.00 860 ASN A O 1
ATOM 7039 N N . PHE A 1 861 ? 13.673 22.436 -10.224 1.00 86.69 861 PHE A N 1
ATOM 7040 C CA . PHE A 1 861 ? 12.995 23.510 -9.500 1.00 86.69 861 PHE A CA 1
ATOM 7041 C C . PHE A 1 861 ? 13.657 23.827 -8.143 1.00 86.69 861 PHE A C 1
ATOM 7043 O O . PHE A 1 861 ? 13.891 24.995 -7.820 1.00 86.69 861 PHE A O 1
ATOM 7050 N N . TYR A 1 862 ? 14.054 22.802 -7.375 1.00 89.12 862 TYR A N 1
ATOM 7051 C CA . TYR A 1 862 ? 14.792 22.996 -6.119 1.00 89.12 862 TYR A CA 1
ATOM 7052 C C . TYR A 1 862 ? 16.188 23.600 -6.307 1.00 89.12 862 TYR A C 1
ATOM 7054 O O . TYR A 1 862 ? 16.655 24.312 -5.414 1.00 89.12 862 TYR A O 1
ATOM 7062 N N . LYS A 1 863 ? 16.837 23.343 -7.449 1.00 87.06 863 LYS A N 1
ATOM 7063 C CA . LYS A 1 863 ? 18.157 23.890 -7.790 1.00 87.06 863 LYS A CA 1
ATOM 7064 C C . LYS A 1 863 ? 18.080 25.330 -8.295 1.00 87.06 863 LYS A C 1
ATOM 7066 O O . LYS A 1 863 ? 18.803 26.182 -7.794 1.00 87.06 863 LYS A O 1
ATOM 7071 N N . SER A 1 864 ? 17.249 25.591 -9.303 1.00 82.50 864 SER A N 1
ATOM 7072 C CA . SER A 1 864 ? 17.274 26.847 -10.059 1.00 82.50 864 SER A CA 1
ATOM 7073 C C . SER A 1 864 ? 16.368 27.930 -9.490 1.00 82.50 864 SER A C 1
ATOM 7075 O O . SER A 1 864 ? 16.690 29.105 -9.624 1.00 82.50 864 SER A O 1
ATOM 7077 N N . GLU A 1 865 ? 15.235 27.560 -8.887 1.00 79.75 865 GLU A N 1
ATOM 7078 C CA . GLU A 1 865 ? 14.215 28.531 -8.476 1.00 79.75 865 GLU A CA 1
ATOM 7079 C C . GLU A 1 865 ? 14.179 28.741 -6.963 1.00 79.75 865 GLU A C 1
ATOM 7081 O O . GLU A 1 865 ? 14.207 29.872 -6.490 1.00 79.75 865 GLU A O 1
ATOM 7086 N N . ILE A 1 866 ? 14.148 27.649 -6.196 1.00 79.69 866 ILE A N 1
ATOM 7087 C CA . ILE A 1 866 ? 14.051 27.698 -4.730 1.00 79.69 86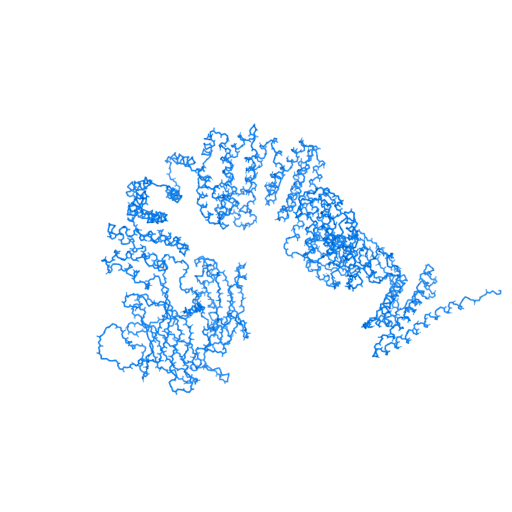6 ILE A CA 1
ATOM 7088 C C . ILE A 1 866 ? 15.427 27.778 -4.049 1.00 79.69 866 ILE A C 1
ATOM 7090 O O . ILE A 1 866 ? 15.539 28.291 -2.935 1.00 79.69 866 ILE A O 1
ATOM 7094 N N . ASN A 1 867 ? 16.469 27.250 -4.698 1.00 82.12 867 ASN A N 1
ATOM 7095 C CA . ASN A 1 867 ? 17.837 27.180 -4.180 1.00 82.12 867 ASN A CA 1
ATOM 7096 C C . ASN A 1 867 ? 17.933 26.551 -2.765 1.00 82.12 867 ASN A C 1
ATOM 7098 O O . ASN A 1 867 ? 18.545 27.106 -1.849 1.00 82.12 867 ASN A O 1
ATOM 7102 N N . LYS A 1 868 ? 17.295 25.385 -2.563 1.00 84.44 868 LYS A N 1
ATOM 7103 C CA . LYS A 1 868 ? 17.348 24.614 -1.299 1.00 84.44 868 LYS A CA 1
ATOM 7104 C C . LYS A 1 868 ? 18.133 23.321 -1.505 1.00 84.44 868 LYS A C 1
ATOM 7106 O O . LYS A 1 868 ? 17.577 22.292 -1.891 1.00 84.44 868 LYS A O 1
ATOM 7111 N N . GLU A 1 869 ? 19.427 23.380 -1.201 1.00 86.69 869 GLU A N 1
ATOM 7112 C CA . GLU A 1 869 ? 20.390 22.295 -1.434 1.00 86.69 869 GLU A CA 1
ATOM 7113 C C . GLU A 1 869 ? 19.993 20.969 -0.764 1.00 86.69 869 GLU A C 1
ATOM 7115 O O . GLU A 1 869 ? 20.049 19.919 -1.398 1.00 86.69 869 GLU A O 1
ATOM 7120 N N . GLU A 1 870 ? 19.517 20.994 0.485 1.00 86.06 870 GLU A N 1
ATOM 7121 C CA . GLU A 1 870 ? 19.119 19.764 1.185 1.00 86.06 870 GLU A CA 1
ATOM 7122 C C . GLU A 1 870 ? 17.994 19.021 0.450 1.00 86.06 870 GLU A C 1
ATOM 7124 O O . GLU A 1 870 ? 18.059 17.802 0.282 1.00 86.06 870 GLU A O 1
ATOM 7129 N N . MET A 1 871 ? 16.988 19.745 -0.049 1.00 87.06 871 MET A N 1
ATOM 7130 C CA . MET A 1 871 ? 15.905 19.143 -0.831 1.00 87.06 871 MET A CA 1
ATOM 7131 C C . MET A 1 871 ? 16.401 18.608 -2.163 1.00 87.06 871 MET A C 1
ATOM 7133 O O . MET A 1 871 ? 16.075 17.481 -2.534 1.00 87.06 871 MET A O 1
ATOM 7137 N N . TYR A 1 872 ? 17.255 19.371 -2.839 1.00 91.69 872 TYR A N 1
ATOM 7138 C CA . TYR A 1 872 ? 17.907 18.930 -4.064 1.00 91.69 872 TYR A CA 1
ATOM 7139 C C . TYR A 1 872 ? 18.655 17.597 -3.863 1.00 91.69 872 TYR A C 1
ATOM 7141 O O . TYR A 1 872 ? 18.437 16.654 -4.624 1.00 91.69 872 TYR A O 1
ATOM 7149 N N . ILE A 1 873 ? 19.427 17.450 -2.779 1.00 92.12 873 ILE A N 1
ATOM 7150 C CA . ILE A 1 873 ? 20.134 16.199 -2.447 1.00 92.12 873 ILE A CA 1
ATOM 7151 C C . ILE A 1 873 ? 19.154 15.055 -2.132 1.00 92.12 873 ILE A C 1
ATOM 7153 O O . ILE A 1 873 ? 19.365 13.926 -2.583 1.00 92.12 873 ILE A O 1
ATOM 7157 N N . ARG A 1 874 ? 18.053 15.306 -1.403 1.00 91.62 874 ARG A N 1
ATOM 7158 C CA . ARG A 1 874 ? 17.017 14.276 -1.159 1.00 91.62 874 ARG A CA 1
ATOM 7159 C C . ARG A 1 874 ? 16.438 13.746 -2.472 1.00 91.62 874 ARG A C 1
ATOM 7161 O O . ARG A 1 874 ? 16.289 12.533 -2.624 1.00 91.62 874 ARG A O 1
ATOM 7168 N N . TYR A 1 875 ? 16.148 14.633 -3.422 1.00 92.31 875 TYR A N 1
ATOM 7169 C CA . TYR A 1 875 ? 15.604 14.253 -4.725 1.00 92.31 875 TYR A CA 1
ATOM 7170 C C . TYR A 1 875 ? 16.636 13.600 -5.650 1.00 92.31 875 TYR A C 1
ATOM 7172 O O . TYR A 1 875 ? 16.257 12.704 -6.401 1.00 92.31 875 TYR A O 1
ATOM 7180 N N . ILE A 1 876 ? 17.927 13.935 -5.533 1.00 95.38 876 ILE A N 1
ATOM 7181 C CA . ILE A 1 876 ? 19.014 13.178 -6.179 1.00 95.38 876 ILE A CA 1
ATOM 7182 C C . ILE A 1 876 ? 18.971 11.710 -5.742 1.00 95.38 876 ILE A C 1
ATOM 7184 O O . ILE A 1 876 ? 19.009 10.811 -6.580 1.00 95.38 876 ILE A O 1
ATOM 7188 N N . HIS A 1 877 ? 18.846 11.444 -4.439 1.00 94.56 877 HIS A N 1
ATOM 7189 C CA . HIS A 1 877 ? 18.785 10.070 -3.940 1.00 94.56 877 HIS A CA 1
ATOM 7190 C C . HIS A 1 877 ? 17.500 9.347 -4.349 1.00 94.56 877 HIS A C 1
ATOM 7192 O O . HIS A 1 877 ? 17.591 8.224 -4.837 1.00 94.56 877 HIS A O 1
ATOM 7198 N N . LYS A 1 878 ? 16.331 10.002 -4.251 1.00 92.19 878 LYS A N 1
ATOM 7199 C CA . LYS A 1 878 ? 15.066 9.433 -4.754 1.00 92.19 878 LYS A CA 1
ATOM 7200 C C . LYS A 1 878 ? 15.171 9.061 -6.240 1.00 92.19 878 LYS A C 1
ATOM 7202 O O . LYS A 1 878 ? 14.765 7.971 -6.629 1.00 92.19 878 LYS A O 1
ATOM 7207 N N . LEU A 1 879 ? 15.744 9.943 -7.064 1.00 94.19 879 LEU A N 1
ATOM 7208 C CA . LEU A 1 879 ? 15.943 9.702 -8.494 1.00 94.19 879 LEU A CA 1
ATOM 7209 C C . LEU A 1 879 ? 16.933 8.561 -8.760 1.00 94.19 879 LEU A C 1
ATOM 7211 O O . LEU A 1 879 ? 16.665 7.704 -9.599 1.00 94.19 879 LEU A O 1
ATOM 7215 N N . CYS A 1 880 ? 18.041 8.507 -8.018 1.00 95.00 880 CYS A N 1
ATOM 7216 C CA . CYS A 1 880 ? 18.996 7.406 -8.104 1.00 95.00 880 CYS A CA 1
ATOM 7217 C C . CYS A 1 880 ? 18.333 6.063 -7.771 1.00 95.00 880 CYS A C 1
ATOM 7219 O O . CYS A 1 880 ? 18.550 5.090 -8.488 1.00 95.00 880 CYS A O 1
ATOM 7221 N N . ASP A 1 881 ? 17.521 5.997 -6.715 1.00 93.31 881 ASP A N 1
ATOM 7222 C CA . ASP A 1 881 ? 16.845 4.763 -6.307 1.00 93.31 881 ASP A CA 1
ATOM 7223 C C . ASP A 1 881 ? 15.841 4.289 -7.368 1.00 93.31 881 ASP A C 1
ATOM 7225 O O . ASP A 1 881 ? 15.784 3.094 -7.657 1.00 93.31 881 ASP A O 1
ATOM 7229 N N . MET A 1 882 ? 15.114 5.209 -8.012 1.00 91.69 882 MET A N 1
ATOM 7230 C CA . MET A 1 882 ? 14.243 4.874 -9.147 1.00 91.69 882 MET A CA 1
ATOM 7231 C C . MET A 1 882 ? 15.033 4.349 -10.350 1.00 91.69 882 MET A C 1
ATOM 7233 O O . MET A 1 882 ? 14.642 3.349 -10.945 1.00 91.69 882 MET A O 1
ATOM 7237 N N . HIS A 1 883 ? 16.170 4.966 -10.692 1.00 94.06 883 HIS A N 1
ATOM 7238 C CA . HIS A 1 883 ? 17.024 4.465 -11.775 1.00 94.06 883 HIS A CA 1
ATOM 7239 C C . HIS A 1 883 ? 17.587 3.075 -11.476 1.00 94.06 883 HIS A C 1
ATOM 7241 O O . HIS A 1 883 ? 17.688 2.252 -12.379 1.00 94.06 883 HIS A O 1
ATOM 7247 N N . LEU A 1 884 ? 17.922 2.785 -10.217 1.00 92.94 884 LEU A N 1
ATOM 7248 C CA . LEU A 1 884 ? 18.378 1.455 -9.809 1.00 92.94 884 LEU A CA 1
ATOM 7249 C C . LEU A 1 884 ? 17.264 0.404 -9.889 1.00 92.94 884 LEU A C 1
ATOM 7251 O O . LEU A 1 884 ? 17.556 -0.733 -10.249 1.00 92.94 884 LEU A O 1
ATOM 7255 N N . GLN A 1 885 ? 16.017 0.773 -9.577 1.00 91.38 885 GLN A N 1
ATOM 7256 C CA . GLN A 1 885 ? 14.848 -0.101 -9.746 1.00 91.38 885 GLN A CA 1
ATOM 7257 C C . GLN A 1 885 ? 14.578 -0.405 -11.226 1.00 91.38 885 GLN A C 1
ATOM 7259 O O . GLN A 1 885 ? 14.305 -1.552 -11.561 1.00 91.38 885 GLN A O 1
ATOM 7264 N N . ALA A 1 886 ? 14.754 0.592 -12.098 1.00 88.06 886 ALA A N 1
ATOM 7265 C CA . ALA A 1 886 ? 14.593 0.480 -13.549 1.00 88.06 886 ALA A CA 1
ATOM 7266 C C . ALA A 1 886 ? 15.826 -0.100 -14.285 1.00 88.06 886 ALA A C 1
ATOM 7268 O O . ALA A 1 886 ? 15.879 -0.078 -15.512 1.00 88.06 886 ALA A O 1
ATOM 7269 N N . GLU A 1 887 ? 16.856 -0.552 -13.556 1.00 90.88 887 GLU A N 1
ATOM 7270 C CA . GLU A 1 887 ? 18.144 -1.039 -14.092 1.00 90.88 887 GLU A CA 1
ATOM 7271 C C . GLU A 1 887 ? 18.905 -0.033 -14.994 1.00 90.88 887 GLU A C 1
ATOM 7273 O O . GLU A 1 887 ? 19.820 -0.384 -15.744 1.00 90.88 887 GLU A O 1
ATOM 7278 N N . ASN A 1 888 ? 18.599 1.257 -14.859 1.00 92.44 888 ASN A N 1
ATOM 7279 C CA . ASN A 1 888 ? 19.233 2.373 -15.560 1.00 92.44 888 ASN A CA 1
ATOM 7280 C C . ASN A 1 888 ? 20.517 2.821 -14.834 1.00 92.44 888 ASN A C 1
ATOM 7282 O O . ASN A 1 888 ? 20.600 3.899 -14.241 1.00 92.44 888 ASN A O 1
ATOM 7286 N N . PHE A 1 889 ? 21.544 1.965 -14.834 1.00 95.19 889 PHE A N 1
ATOM 7287 C CA . PHE A 1 889 ? 22.777 2.209 -14.068 1.00 95.19 889 PHE A CA 1
ATOM 7288 C C . PHE A 1 889 ? 23.561 3.450 -14.523 1.00 95.19 889 PHE A C 1
ATOM 7290 O O . PHE A 1 889 ? 24.183 4.115 -13.694 1.00 95.19 889 PHE A O 1
ATOM 7297 N N . THR A 1 890 ? 23.539 3.778 -15.817 1.00 93.62 890 THR A N 1
ATOM 7298 C CA . THR A 1 890 ? 24.240 4.952 -16.358 1.00 93.62 890 THR A CA 1
ATOM 7299 C C . THR A 1 890 ? 23.609 6.242 -15.841 1.00 93.62 890 THR A C 1
ATOM 7301 O O . THR A 1 890 ? 24.308 7.119 -15.337 1.00 93.62 890 THR A O 1
ATOM 7304 N N . GLU A 1 891 ? 22.284 6.333 -15.886 1.00 94.94 891 GLU A N 1
ATOM 7305 C CA . GLU A 1 891 ? 21.527 7.476 -15.388 1.00 94.94 891 GLU A CA 1
ATOM 7306 C C . GLU A 1 891 ? 21.625 7.590 -13.857 1.00 94.94 891 GLU A C 1
ATOM 7308 O O . GLU A 1 891 ? 21.764 8.697 -13.331 1.00 94.94 891 GLU A O 1
ATOM 7313 N N . ALA A 1 892 ? 21.656 6.464 -13.130 1.00 96.44 892 ALA A N 1
ATOM 7314 C CA . ALA A 1 892 ? 21.917 6.445 -11.687 1.00 96.44 892 ALA A CA 1
ATOM 7315 C C . ALA A 1 892 ? 23.300 7.030 -11.337 1.00 96.44 892 ALA A C 1
ATOM 7317 O O . ALA A 1 892 ? 23.430 7.797 -10.380 1.00 96.44 892 ALA A O 1
ATOM 7318 N N . ALA A 1 893 ? 24.331 6.707 -12.129 1.00 96.75 893 ALA A N 1
ATOM 7319 C CA . ALA A 1 893 ? 25.679 7.246 -11.960 1.00 96.75 893 ALA A CA 1
ATOM 7320 C C . ALA A 1 893 ? 25.711 8.768 -12.174 1.00 96.75 893 ALA A C 1
ATOM 7322 O O . ALA A 1 893 ? 26.193 9.492 -11.302 1.00 96.75 893 ALA A O 1
ATOM 7323 N N . PHE A 1 894 ? 25.132 9.263 -13.276 1.00 96.50 894 PHE A N 1
ATOM 7324 C CA . PHE A 1 894 ? 25.012 10.704 -13.534 1.00 96.50 894 PHE A CA 1
ATOM 7325 C C . PHE A 1 894 ? 24.188 11.428 -12.470 1.00 96.50 894 PHE A C 1
ATOM 7327 O O . PHE A 1 894 ? 24.507 12.551 -12.095 1.00 96.50 894 PHE A O 1
ATOM 7334 N N . THR A 1 895 ? 23.154 10.779 -11.941 1.00 96.50 895 THR A N 1
ATOM 7335 C CA . THR A 1 895 ? 22.329 11.351 -10.877 1.00 96.50 895 THR A CA 1
ATOM 7336 C C . THR A 1 895 ? 23.142 11.556 -9.599 1.00 96.50 895 THR A C 1
ATOM 7338 O O . THR A 1 895 ? 23.119 12.644 -9.033 1.00 96.50 895 THR A O 1
ATOM 7341 N N . LEU A 1 896 ? 23.917 10.558 -9.156 1.00 95.81 896 LEU A N 1
ATOM 7342 C CA . LEU A 1 896 ? 24.787 10.718 -7.982 1.00 95.81 896 LEU A CA 1
ATOM 7343 C C . LEU A 1 896 ? 25.957 11.677 -8.219 1.00 95.81 896 LEU A C 1
ATOM 7345 O O . LEU A 1 896 ? 26.415 12.304 -7.260 1.00 95.81 896 LEU A O 1
ATOM 7349 N N . LEU A 1 897 ? 26.418 11.824 -9.465 1.00 95.69 897 LEU A N 1
ATOM 7350 C CA . LEU A 1 897 ? 27.419 12.833 -9.806 1.00 95.69 897 LEU A CA 1
ATOM 7351 C C . LEU A 1 897 ? 26.946 14.247 -9.464 1.00 95.69 897 LEU A C 1
ATOM 7353 O O . LEU A 1 897 ? 27.748 15.027 -8.964 1.00 95.69 897 LEU A O 1
ATOM 7357 N N . LEU A 1 898 ? 25.646 14.538 -9.587 1.00 95.12 898 LEU A N 1
ATOM 7358 C CA . LEU A 1 898 ? 25.096 15.826 -9.160 1.00 95.12 898 LEU A CA 1
ATOM 7359 C C . LEU A 1 898 ? 25.352 16.126 -7.677 1.00 95.12 898 LEU A C 1
ATOM 7361 O O . LEU A 1 898 ? 25.537 17.285 -7.324 1.00 95.12 898 LEU A O 1
ATOM 7365 N N . TYR A 1 899 ? 25.344 15.114 -6.795 1.00 94.88 899 TYR A N 1
ATOM 7366 C CA . TYR A 1 899 ? 25.678 15.324 -5.381 1.00 94.88 899 TYR A CA 1
ATOM 7367 C C . TYR A 1 899 ? 27.193 15.385 -5.174 1.00 94.88 899 TYR A C 1
ATOM 7369 O O . TYR A 1 899 ? 27.691 16.195 -4.397 1.00 94.88 899 TYR A O 1
ATOM 7377 N N . TRP A 1 900 ? 27.941 14.556 -5.899 1.00 94.31 900 TRP A N 1
ATOM 7378 C CA . TRP A 1 900 ? 29.400 14.579 -5.868 1.00 94.31 900 TRP A CA 1
ATOM 7379 C C . TRP A 1 900 ? 29.979 15.950 -6.275 1.00 94.31 900 TRP A C 1
ATOM 7381 O O . TRP A 1 900 ? 30.949 16.398 -5.661 1.00 94.31 900 TRP A O 1
ATOM 7391 N N . GLU A 1 901 ? 29.358 16.640 -7.238 1.00 94.00 901 GLU A N 1
ATOM 7392 C CA . GLU A 1 901 ? 29.723 17.994 -7.689 1.00 94.00 901 GLU A CA 1
ATOM 7393 C C . GLU A 1 901 ? 29.544 19.067 -6.604 1.00 94.00 901 GLU A C 1
ATOM 7395 O O . GLU A 1 901 ? 30.278 20.053 -6.600 1.00 94.00 901 GLU A O 1
ATOM 7400 N N . LEU A 1 902 ? 28.614 18.870 -5.662 1.00 92.50 902 LEU A N 1
ATOM 7401 C CA . LEU A 1 902 ? 28.380 19.796 -4.544 1.00 92.50 902 LEU A CA 1
ATOM 7402 C C . LEU A 1 902 ? 29.416 19.659 -3.419 1.00 92.50 902 LEU A C 1
ATOM 7404 O O . LEU A 1 902 ? 29.475 20.501 -2.526 1.00 92.50 902 LEU A O 1
ATOM 7408 N N . LEU A 1 903 ? 30.205 18.583 -3.416 1.00 93.56 903 LEU A N 1
ATOM 7409 C CA . LEU A 1 903 ? 31.170 18.295 -2.359 1.00 93.56 903 LEU A CA 1
ATOM 7410 C C . LEU A 1 903 ? 32.583 18.721 -2.754 1.00 93.56 903 LEU A C 1
ATOM 7412 O O . LEU A 1 903 ? 32.984 18.630 -3.917 1.00 93.56 903 LEU A O 1
ATOM 7416 N N . HIS A 1 904 ? 33.396 19.064 -1.758 1.00 93.62 904 HIS A N 1
ATOM 7417 C CA . HIS A 1 904 ? 34.816 19.359 -1.938 1.00 93.62 904 HIS A CA 1
ATOM 7418 C C . HIS A 1 904 ? 35.697 18.293 -1.273 1.00 93.62 904 HIS A C 1
ATOM 7420 O O . HIS A 1 904 ? 35.276 17.600 -0.344 1.00 93.62 904 HIS A O 1
ATOM 7426 N N . TRP A 1 905 ? 36.934 18.142 -1.757 1.00 93.88 905 TRP A N 1
ATOM 7427 C CA . TRP A 1 905 ? 37.942 17.251 -1.165 1.00 93.88 905 TRP A CA 1
ATOM 7428 C C . TRP A 1 905 ? 38.560 17.887 0.093 1.00 93.88 905 TRP A C 1
ATOM 7430 O O . TRP A 1 905 ? 39.767 18.077 0.181 1.00 93.88 905 TRP A O 1
ATOM 7440 N N . GLU A 1 906 ? 37.714 18.236 1.062 1.00 91.94 906 GLU A N 1
ATOM 7441 C CA . GLU A 1 906 ? 38.080 18.930 2.301 1.00 91.94 906 GLU A CA 1
ATOM 7442 C C . GLU A 1 906 ? 37.644 18.134 3.539 1.00 91.94 906 GLU A C 1
ATOM 7444 O O . GLU A 1 906 ? 36.640 17.417 3.530 1.00 91.94 906 GLU A O 1
ATOM 7449 N N . GLU A 1 907 ? 38.341 18.313 4.663 1.00 91.19 907 GLU A N 1
ATOM 7450 C CA . GLU A 1 907 ? 37.992 17.660 5.935 1.00 91.19 907 GLU A CA 1
ATOM 7451 C C . GLU A 1 907 ? 36.827 18.330 6.691 1.00 91.19 907 GLU A C 1
ATOM 7453 O O . GLU A 1 907 ? 36.555 18.008 7.849 1.00 91.19 907 GLU A O 1
ATOM 7458 N N . ARG A 1 908 ? 36.083 19.237 6.046 1.00 92.62 908 ARG A N 1
ATOM 7459 C CA . ARG A 1 908 ? 34.962 19.951 6.670 1.00 92.62 908 ARG A CA 1
ATOM 7460 C C . ARG A 1 908 ? 33.901 18.966 7.197 1.00 92.62 908 ARG A C 1
ATOM 7462 O O . ARG A 1 908 ? 33.449 18.109 6.432 1.00 92.62 908 ARG A O 1
ATOM 7469 N N . PRO A 1 909 ? 33.455 19.084 8.464 1.00 92.62 909 PRO A N 1
ATOM 7470 C CA . PRO A 1 909 ? 32.472 18.168 9.031 1.00 92.62 909 PRO A CA 1
ATOM 7471 C C . PRO A 1 909 ? 31.085 18.392 8.418 1.00 92.62 909 PRO A C 1
ATOM 7473 O O . PRO A 1 909 ? 30.584 19.518 8.373 1.00 92.62 909 PRO A O 1
ATOM 7476 N N . LEU A 1 910 ? 30.448 17.305 7.983 1.00 91.19 910 LEU A N 1
ATOM 7477 C CA . LEU A 1 910 ? 29.039 17.259 7.608 1.00 91.19 910 LEU A CA 1
ATOM 7478 C C . LEU A 1 910 ? 28.226 16.620 8.731 1.00 91.19 910 LEU A C 1
ATOM 7480 O O . LEU A 1 910 ? 28.657 15.646 9.353 1.00 91.19 910 LEU A O 1
ATOM 7484 N N . LYS A 1 911 ? 27.019 17.146 8.947 1.00 90.44 911 LYS A N 1
ATOM 7485 C CA . LYS A 1 911 ? 26.038 16.537 9.847 1.00 90.44 911 LYS A CA 1
ATOM 7486 C C . LYS A 1 911 ? 25.520 15.214 9.274 1.00 90.44 911 LYS A C 1
ATOM 7488 O O . LYS A 1 911 ? 25.710 14.887 8.091 1.00 90.44 911 LYS A O 1
ATOM 7493 N N . ASP A 1 912 ? 24.881 14.450 10.143 1.00 87.94 912 ASP A N 1
ATOM 7494 C CA . ASP A 1 912 ? 24.034 13.335 9.760 1.00 87.94 912 ASP A CA 1
ATOM 7495 C C . ASP A 1 912 ? 22.926 13.820 8.815 1.00 87.94 912 ASP A C 1
ATOM 7497 O O . ASP A 1 912 ? 22.265 14.830 9.051 1.00 87.94 912 ASP A O 1
ATOM 7501 N N . PHE A 1 913 ? 22.780 13.139 7.679 1.00 87.31 913 PHE A N 1
ATOM 7502 C CA . PHE A 1 913 ? 21.806 13.507 6.655 1.00 87.31 913 PHE A CA 1
ATOM 7503 C C . PHE A 1 913 ? 21.441 12.283 5.817 1.00 87.31 913 PHE A C 1
ATOM 7505 O O . PHE A 1 913 ? 22.327 11.575 5.331 1.00 87.31 913 PHE A O 1
ATOM 7512 N N . LEU A 1 914 ? 20.141 12.042 5.615 1.00 87.69 914 LEU A N 1
ATOM 7513 C CA . LEU A 1 914 ? 19.628 10.819 4.985 1.00 87.69 914 LEU A CA 1
ATOM 7514 C C . LEU A 1 914 ? 20.166 9.557 5.692 1.00 87.69 914 LEU A C 1
ATOM 7516 O O . LEU A 1 914 ? 19.955 9.379 6.886 1.00 87.69 914 LEU A O 1
ATOM 7520 N N . HIS A 1 915 ? 20.850 8.682 4.954 1.00 86.56 915 HIS A N 1
ATOM 7521 C CA . HIS A 1 915 ? 21.498 7.471 5.459 1.00 86.56 915 HIS A CA 1
ATOM 7522 C C . HIS A 1 915 ? 22.996 7.676 5.741 1.00 86.56 915 HIS A C 1
ATOM 7524 O O . HIS A 1 915 ? 23.682 6.724 6.111 1.00 86.56 915 HIS A O 1
ATOM 7530 N N . TYR A 1 916 ? 23.525 8.890 5.546 1.00 88.56 916 TYR A N 1
ATOM 7531 C CA . TYR A 1 916 ? 24.932 9.183 5.787 1.00 88.56 916 TYR A CA 1
ATOM 7532 C C . TYR A 1 916 ? 25.163 9.600 7.242 1.00 88.56 916 TYR A C 1
ATOM 7534 O O . TYR A 1 916 ? 24.521 10.547 7.711 1.00 88.56 916 TYR A O 1
ATOM 7542 N N . PRO A 1 917 ? 26.119 8.969 7.945 1.00 90.81 917 PRO A N 1
ATOM 7543 C CA . PRO A 1 917 ? 26.508 9.405 9.278 1.00 90.81 917 PRO A CA 1
ATOM 7544 C C . PRO A 1 917 ? 27.235 10.755 9.221 1.00 90.81 917 PRO A C 1
ATOM 7546 O O . PRO A 1 917 ? 27.692 11.191 8.155 1.00 90.81 917 PRO A O 1
ATOM 7549 N N . ALA A 1 918 ? 27.366 11.409 10.378 1.00 92.69 918 ALA A N 1
ATOM 7550 C CA . ALA A 1 918 ? 28.224 12.579 10.520 1.00 92.69 918 ALA A CA 1
ATOM 7551 C C . ALA A 1 918 ? 29.675 12.198 10.170 1.00 92.69 918 ALA A C 1
ATOM 7553 O O . ALA A 1 918 ? 30.261 11.316 10.796 1.00 92.69 918 ALA A O 1
ATOM 7554 N N . GLN A 1 919 ? 30.226 12.820 9.128 1.00 93.69 919 GLN A N 1
ATOM 7555 C CA . GLN A 1 919 ? 31.539 12.497 8.555 1.00 93.69 919 GLN A CA 1
ATOM 7556 C C . GLN A 1 919 ? 32.092 13.704 7.787 1.00 93.69 919 GLN A C 1
ATOM 7558 O O . GLN A 1 919 ? 31.355 14.659 7.540 1.00 93.69 919 GLN A O 1
ATOM 7563 N N . SER A 1 920 ? 33.366 13.692 7.384 1.00 94.50 920 SER A N 1
ATOM 7564 C CA . SER A 1 920 ? 33.914 14.797 6.583 1.00 94.50 920 SER A CA 1
ATOM 7565 C C . SER A 1 920 ? 33.394 14.794 5.140 1.00 94.50 920 SER A C 1
ATOM 7567 O O . SER A 1 920 ? 32.996 13.749 4.607 1.00 94.50 920 SER A O 1
ATOM 7569 N N . GLN A 1 921 ? 33.413 15.965 4.491 1.00 94.06 921 GLN A N 1
ATOM 7570 C CA . GLN A 1 921 ? 33.079 16.086 3.067 1.00 94.06 921 GLN A CA 1
ATOM 7571 C C . GLN A 1 921 ? 33.936 15.153 2.211 1.00 94.06 921 GLN A C 1
ATOM 7573 O O . GLN A 1 921 ? 33.385 14.446 1.369 1.00 94.06 921 GLN A O 1
ATOM 7578 N N . TRP A 1 922 ? 35.240 15.072 2.499 1.00 94.38 922 TRP A N 1
ATOM 7579 C CA . TRP A 1 922 ? 36.174 14.177 1.820 1.00 94.38 922 TRP A CA 1
ATOM 7580 C C . TRP A 1 922 ? 35.694 12.715 1.827 1.00 94.38 922 TRP A C 1
ATOM 7582 O O . TRP A 1 922 ? 35.505 12.130 0.761 1.00 94.38 922 TRP A O 1
ATOM 7592 N N . HIS A 1 923 ? 35.377 12.148 3.000 1.00 93.69 923 HIS A N 1
ATOM 7593 C CA . HIS A 1 923 ? 34.917 10.752 3.107 1.00 93.69 923 HIS A CA 1
ATOM 7594 C C . HIS A 1 923 ? 33.569 10.525 2.406 1.00 93.69 923 HIS A C 1
ATOM 7596 O O . HIS A 1 923 ? 33.325 9.468 1.818 1.00 93.69 923 HIS A O 1
ATOM 7602 N N . ARG A 1 924 ? 32.664 11.518 2.438 1.00 94.75 924 ARG A N 1
ATOM 7603 C CA . ARG A 1 924 ? 31.387 11.423 1.710 1.00 94.75 924 ARG A CA 1
ATOM 7604 C C . ARG A 1 924 ? 31.603 11.433 0.200 1.00 94.75 924 ARG A C 1
ATOM 7606 O O . ARG A 1 924 ? 31.013 10.604 -0.494 1.00 94.75 924 ARG A O 1
ATOM 7613 N N . LYS A 1 925 ? 32.473 12.319 -0.287 1.00 95.88 925 LYS A N 1
ATOM 7614 C CA . LYS A 1 925 ? 32.814 12.446 -1.705 1.00 95.88 925 LYS A CA 1
ATOM 7615 C C . LYS A 1 925 ? 33.519 11.196 -2.229 1.00 95.88 925 LYS A C 1
ATOM 7617 O O . LYS A 1 925 ? 33.164 10.707 -3.300 1.00 95.88 925 LYS A O 1
ATOM 7622 N N . GLU A 1 926 ? 34.426 10.618 -1.445 1.00 94.81 926 GLU A N 1
ATOM 7623 C CA . GLU A 1 926 ? 35.090 9.348 -1.746 1.00 94.81 926 GLU A CA 1
ATOM 7624 C C . GLU A 1 926 ? 34.083 8.193 -1.892 1.00 94.81 926 GLU A C 1
ATOM 7626 O O . GLU A 1 926 ? 34.060 7.496 -2.911 1.00 94.81 926 GLU A O 1
ATOM 7631 N N . SER A 1 927 ? 33.204 8.015 -0.898 1.00 93.75 927 SER A N 1
ATOM 7632 C CA . SER A 1 927 ? 32.182 6.962 -0.897 1.00 93.75 927 SER A CA 1
ATOM 7633 C C . SER A 1 927 ? 31.229 7.076 -2.094 1.00 93.75 927 SER A C 1
ATOM 7635 O O . SER A 1 927 ? 30.935 6.076 -2.758 1.00 93.75 927 SER A O 1
ATOM 7637 N N . LEU A 1 928 ? 30.786 8.297 -2.415 1.00 94.88 928 LEU A N 1
ATOM 7638 C CA . LEU A 1 928 ? 29.969 8.573 -3.598 1.00 94.88 928 LEU A CA 1
ATOM 7639 C C . LEU A 1 928 ? 30.717 8.240 -4.886 1.00 94.88 928 LEU A C 1
ATOM 7641 O O . LEU A 1 928 ? 30.169 7.543 -5.735 1.00 94.88 928 LEU A O 1
ATOM 7645 N N . CYS A 1 929 ? 31.974 8.667 -5.006 1.00 95.75 929 CYS A N 1
ATOM 7646 C CA . CYS A 1 929 ? 32.791 8.406 -6.185 1.00 95.75 929 CYS A CA 1
ATOM 7647 C C . CYS A 1 929 ? 32.952 6.897 -6.437 1.00 95.75 929 CYS A C 1
ATOM 7649 O O . CYS A 1 929 ? 32.705 6.419 -7.544 1.00 95.75 929 CYS A O 1
ATOM 7651 N N . ARG A 1 930 ? 33.232 6.105 -5.390 1.00 95.38 930 ARG A N 1
ATOM 7652 C CA . ARG A 1 930 ? 33.292 4.633 -5.486 1.00 95.38 930 ARG A CA 1
ATOM 7653 C C . ARG A 1 930 ? 31.972 4.022 -5.979 1.00 95.38 930 ARG A C 1
ATOM 7655 O O . ARG A 1 930 ? 31.992 3.112 -6.809 1.00 95.38 930 ARG A O 1
ATOM 7662 N N . ARG A 1 931 ? 30.824 4.524 -5.505 1.00 95.44 931 ARG A N 1
ATOM 7663 C CA . ARG A 1 931 ? 29.491 4.080 -5.962 1.00 95.44 931 ARG A CA 1
ATOM 7664 C C . ARG A 1 931 ? 29.225 4.457 -7.421 1.00 95.44 931 ARG A C 1
ATOM 7666 O O . ARG A 1 931 ? 28.763 3.609 -8.179 1.00 95.44 931 ARG A O 1
ATOM 7673 N N . VAL A 1 932 ? 29.552 5.685 -7.821 1.00 97.06 932 VAL A N 1
ATOM 7674 C CA . VAL A 1 932 ? 29.405 6.171 -9.203 1.00 97.06 932 VAL A CA 1
ATOM 7675 C C . VAL A 1 932 ? 30.240 5.325 -10.163 1.00 97.06 932 VAL A C 1
ATOM 7677 O O . VAL A 1 932 ? 29.723 4.852 -11.172 1.00 97.06 932 VAL A O 1
ATOM 7680 N N . ILE A 1 933 ? 31.502 5.050 -9.818 1.00 96.38 933 ILE A N 1
ATOM 7681 C CA . ILE A 1 933 ? 32.387 4.183 -10.608 1.00 96.38 933 ILE A CA 1
ATOM 7682 C C . ILE A 1 933 ? 31.765 2.793 -10.764 1.00 96.38 933 ILE A C 1
ATOM 7684 O O . ILE A 1 933 ? 31.693 2.281 -11.880 1.00 96.38 933 ILE A O 1
ATOM 7688 N N . HIS A 1 934 ? 31.246 2.205 -9.682 1.00 95.62 934 HIS A N 1
ATOM 7689 C CA . HIS A 1 934 ? 30.556 0.916 -9.744 1.00 95.62 934 HIS A CA 1
ATOM 7690 C C . HIS A 1 934 ? 29.342 0.931 -10.692 1.00 95.62 934 HIS A C 1
ATOM 7692 O O . HIS A 1 934 ? 29.153 -0.018 -11.457 1.00 95.62 934 HIS A O 1
ATOM 7698 N N . TYR A 1 935 ? 28.534 1.994 -10.675 1.00 97.19 935 TYR A N 1
ATOM 7699 C CA . TYR A 1 935 ? 27.380 2.128 -11.566 1.00 97.19 935 TYR A CA 1
ATOM 7700 C C . TYR A 1 935 ? 27.785 2.334 -13.030 1.00 97.19 935 TYR A C 1
ATOM 7702 O O . TYR A 1 935 ? 27.219 1.668 -13.895 1.00 97.19 935 TYR A O 1
ATOM 7710 N N . PHE A 1 936 ? 28.823 3.125 -13.323 1.00 95.94 936 PHE A N 1
ATOM 7711 C CA . PHE A 1 936 ? 29.356 3.226 -14.687 1.00 95.94 936 PHE A CA 1
ATOM 7712 C C . PHE A 1 936 ? 29.896 1.896 -15.217 1.00 95.94 936 PHE A C 1
ATOM 7714 O O . PHE A 1 936 ? 29.728 1.610 -16.404 1.00 95.94 936 PHE A O 1
ATOM 7721 N N . ASN A 1 937 ? 30.479 1.054 -14.353 1.00 94.62 937 ASN A N 1
ATOM 7722 C CA . ASN A 1 937 ? 30.881 -0.295 -14.751 1.00 94.62 937 ASN A CA 1
ATOM 7723 C C . ASN A 1 937 ? 29.675 -1.131 -15.195 1.00 94.62 937 ASN A C 1
ATOM 7725 O O . ASN A 1 937 ? 29.695 -1.737 -16.263 1.00 94.62 937 ASN A O 1
ATOM 7729 N N . LYS A 1 938 ? 28.609 -1.145 -14.381 1.00 94.12 938 LYS A N 1
ATOM 7730 C CA . LYS A 1 938 ? 27.377 -1.890 -14.683 1.00 94.12 938 LYS A CA 1
ATOM 7731 C C . LYS A 1 938 ? 26.672 -1.364 -15.933 1.00 94.12 938 LYS A C 1
ATOM 7733 O O . LYS A 1 938 ? 26.198 -2.161 -16.734 1.00 94.12 938 LYS A O 1
ATOM 7738 N N . GLY A 1 939 ? 26.657 -0.045 -16.119 1.00 90.94 939 GLY A N 1
ATOM 7739 C CA . GLY A 1 939 ? 26.101 0.625 -17.297 1.00 90.94 939 GLY A CA 1
ATOM 7740 C C . GLY A 1 939 ? 26.964 0.529 -18.563 1.00 90.94 939 GLY A C 1
ATOM 7741 O O . GLY A 1 939 ? 26.546 1.010 -19.612 1.00 90.94 939 GLY A O 1
ATOM 7742 N N . LYS A 1 940 ? 28.157 -0.088 -18.496 1.00 92.62 940 LYS A N 1
ATOM 7743 C CA . LYS A 1 940 ? 29.120 -0.221 -19.612 1.00 92.62 940 LYS A CA 1
ATOM 7744 C C . LYS A 1 940 ? 29.559 1.120 -20.224 1.00 92.62 940 LYS A C 1
ATOM 7746 O O . LYS A 1 940 ? 29.914 1.194 -21.405 1.00 92.62 940 LYS A O 1
ATOM 7751 N N . CYS A 1 941 ? 29.553 2.186 -19.424 1.00 92.56 941 CYS A N 1
ATOM 7752 C CA . CYS A 1 941 ? 30.011 3.521 -19.815 1.00 92.56 941 CYS A CA 1
ATOM 7753 C C . CYS A 1 941 ? 31.346 3.852 -19.132 1.00 92.56 941 CYS A C 1
ATOM 7755 O O . CYS A 1 941 ? 31.458 4.792 -18.344 1.00 92.56 941 CYS A O 1
ATOM 7757 N N . TRP A 1 942 ? 32.356 3.030 -19.413 1.00 95.12 942 TRP A N 1
ATOM 7758 C CA . TRP A 1 942 ? 33.665 3.062 -18.757 1.00 95.12 942 TRP A CA 1
ATOM 7759 C C . TRP A 1 942 ? 34.426 4.375 -18.977 1.00 95.12 942 TRP A C 1
ATOM 7761 O O . TRP A 1 942 ? 35.134 4.828 -18.080 1.00 95.12 942 TRP A O 1
ATOM 7771 N N . GLU A 1 943 ? 34.230 5.028 -20.123 1.00 93.50 943 GLU A N 1
ATOM 7772 C CA . GLU A 1 943 ? 34.860 6.297 -20.494 1.00 93.50 943 GLU A CA 1
ATOM 7773 C C . GLU A 1 943 ? 34.553 7.425 -19.496 1.00 93.50 943 GLU A C 1
ATOM 7775 O O . GLU A 1 943 ? 35.435 8.233 -19.211 1.00 93.50 943 GLU A O 1
ATOM 7780 N N . PHE A 1 944 ? 33.349 7.453 -18.908 1.00 94.25 944 PHE A N 1
ATOM 7781 C CA . PHE A 1 944 ? 32.987 8.433 -17.873 1.00 94.25 944 PHE A CA 1
ATOM 7782 C C . PHE A 1 944 ? 33.530 8.066 -16.485 1.00 94.25 944 PHE A C 1
ATOM 7784 O O . PHE A 1 944 ? 33.718 8.939 -15.641 1.00 94.25 944 PHE A O 1
ATOM 7791 N N . GLY A 1 945 ? 33.819 6.784 -16.239 1.00 94.50 945 GLY A N 1
ATOM 7792 C CA . GLY A 1 945 ? 34.386 6.317 -14.974 1.00 94.50 945 GLY A CA 1
ATOM 7793 C C . GLY A 1 945 ? 35.904 6.499 -14.866 1.00 94.50 945 GLY A C 1
ATOM 7794 O O . GLY A 1 945 ? 36.410 6.708 -13.766 1.00 94.50 945 GLY A O 1
ATOM 7795 N N . ILE A 1 946 ? 36.640 6.464 -15.984 1.00 96.25 946 ILE A N 1
ATOM 7796 C CA . ILE A 1 946 ? 38.110 6.614 -16.001 1.00 96.25 946 ILE A CA 1
ATOM 7797 C C . ILE A 1 946 ? 38.583 7.938 -15.359 1.00 96.25 946 ILE A C 1
ATOM 7799 O O . ILE A 1 946 ? 39.486 7.879 -14.519 1.00 96.25 946 ILE A O 1
ATOM 7803 N N . PRO A 1 947 ? 38.008 9.120 -15.674 1.00 95.94 947 PRO A N 1
ATOM 7804 C CA . PRO A 1 947 ? 38.381 10.373 -15.013 1.00 95.94 947 PRO A CA 1
ATOM 7805 C C . PRO A 1 947 ? 38.227 10.317 -13.488 1.00 95.94 947 PRO A C 1
ATOM 7807 O O . PRO A 1 947 ? 39.124 10.752 -12.770 1.00 95.94 947 PRO A O 1
ATOM 7810 N N . LEU A 1 948 ? 37.152 9.696 -12.996 1.00 95.50 948 LEU A N 1
ATOM 7811 C CA . LEU A 1 948 ? 36.889 9.535 -11.563 1.00 95.50 948 LEU A CA 1
ATOM 7812 C C . LEU A 1 948 ? 37.896 8.592 -10.894 1.00 95.50 948 LEU A C 1
ATOM 7814 O O . LEU A 1 948 ? 38.355 8.860 -9.784 1.00 95.50 948 LEU A O 1
ATOM 7818 N N . CYS A 1 949 ? 38.289 7.510 -11.578 1.00 96.31 949 CYS A N 1
ATOM 7819 C CA . CYS A 1 949 ? 39.360 6.629 -11.113 1.00 96.31 949 CYS A CA 1
ATOM 7820 C C . CYS A 1 949 ? 40.683 7.390 -10.957 1.00 96.31 949 CYS A C 1
ATOM 7822 O O . CYS A 1 949 ? 41.386 7.205 -9.965 1.00 96.31 949 CYS A O 1
ATOM 7824 N N . ARG A 1 950 ? 41.016 8.263 -11.916 1.00 96.75 950 ARG A N 1
ATOM 7825 C CA . ARG A 1 950 ? 42.239 9.079 -11.877 1.00 96.75 950 ARG A CA 1
ATOM 7826 C C . ARG A 1 950 ? 42.196 10.130 -10.774 1.00 96.75 950 ARG A C 1
ATOM 7828 O O . ARG A 1 950 ? 43.205 10.333 -10.105 1.00 96.75 950 ARG A O 1
ATOM 7835 N N . GLU A 1 951 ? 41.043 10.755 -10.558 1.00 95.38 951 GLU A N 1
ATOM 7836 C CA . GLU A 1 951 ? 40.859 11.727 -9.480 1.00 95.38 951 GLU A CA 1
ATOM 7837 C C . GLU A 1 951 ? 40.999 11.071 -8.100 1.00 95.38 951 GLU A C 1
ATOM 7839 O O . GLU A 1 951 ? 41.752 11.565 -7.263 1.00 95.38 951 GLU A O 1
ATOM 7844 N N . LEU A 1 952 ? 40.372 9.909 -7.878 1.00 95.56 952 LEU A N 1
ATOM 7845 C CA . LEU A 1 952 ? 40.567 9.134 -6.647 1.00 95.56 952 LEU A CA 1
ATOM 7846 C C . LEU A 1 952 ? 42.011 8.661 -6.478 1.00 95.56 952 LEU A C 1
ATOM 7848 O O . LEU A 1 952 ? 42.541 8.712 -5.373 1.00 95.56 952 LEU A O 1
ATOM 7852 N N . ALA A 1 953 ? 42.662 8.220 -7.557 1.00 96.25 953 ALA A N 1
ATOM 7853 C CA . ALA A 1 953 ? 44.063 7.823 -7.505 1.00 96.25 953 ALA A CA 1
ATOM 7854 C C . ALA A 1 953 ? 44.957 8.978 -7.029 1.00 96.25 953 ALA A C 1
ATOM 7856 O O . ALA A 1 953 ? 45.798 8.774 -6.159 1.00 96.25 953 ALA A O 1
ATOM 7857 N N . PHE A 1 954 ? 44.732 10.192 -7.539 1.00 96.69 954 PHE A N 1
ATOM 7858 C CA . PHE A 1 954 ? 45.453 11.385 -7.098 1.00 96.69 954 PHE A CA 1
ATOM 7859 C C . PHE A 1 954 ? 45.224 11.692 -5.608 1.00 96.69 954 PHE A C 1
ATOM 7861 O O . PHE A 1 954 ? 46.173 12.007 -4.887 1.00 96.69 954 PHE A O 1
ATOM 7868 N N . GLN A 1 955 ? 43.984 11.560 -5.123 1.00 95.56 955 GLN A N 1
ATOM 7869 C CA . GLN A 1 955 ? 43.666 11.752 -3.704 1.00 95.56 955 GLN A CA 1
ATOM 7870 C C . GLN A 1 955 ? 44.348 10.702 -2.810 1.00 95.56 955 GLN A C 1
ATOM 7872 O O . GLN A 1 955 ? 44.969 11.065 -1.813 1.00 95.56 955 GLN A O 1
ATOM 7877 N N . TYR A 1 956 ? 44.301 9.417 -3.178 1.00 96.31 956 TYR A N 1
ATOM 7878 C CA . TYR A 1 956 ? 44.947 8.349 -2.404 1.00 96.31 956 TYR A CA 1
ATOM 7879 C C . TYR A 1 956 ? 46.469 8.450 -2.400 1.00 96.31 956 TYR A C 1
ATOM 7881 O O . TYR A 1 956 ? 47.093 8.165 -1.384 1.00 96.31 956 TYR A O 1
ATOM 7889 N N . GLU A 1 957 ? 47.072 8.871 -3.511 1.00 95.50 957 GLU A N 1
ATOM 7890 C CA . GLU A 1 957 ? 48.512 9.121 -3.586 1.00 95.50 957 GLU A CA 1
ATOM 7891 C C . GLU A 1 957 ? 48.920 10.291 -2.683 1.00 95.50 957 GLU A C 1
ATOM 7893 O O . GLU A 1 957 ? 49.886 10.174 -1.933 1.00 95.50 957 GLU A O 1
ATOM 7898 N N . SER A 1 958 ? 48.128 11.369 -2.672 1.00 93.81 958 SER A N 1
ATOM 7899 C CA . SER A 1 958 ? 48.355 12.534 -1.806 1.00 93.81 958 SER A CA 1
ATOM 7900 C C . SER A 1 958 ? 48.207 12.214 -0.311 1.00 93.81 958 SER A C 1
ATOM 7902 O O . SER A 1 958 ? 48.861 12.839 0.520 1.00 93.81 958 SER A O 1
ATOM 7904 N N . GLN A 1 959 ? 47.360 11.241 0.040 1.00 91.75 959 GLN A N 1
ATOM 7905 C CA . GLN A 1 959 ? 47.143 10.767 1.415 1.00 91.75 959 GLN A CA 1
ATOM 7906 C C . GLN A 1 959 ? 47.967 9.526 1.786 1.00 91.75 959 GLN A C 1
ATOM 7908 O O . GLN A 1 959 ? 47.858 9.032 2.907 1.00 91.75 959 GLN A O 1
ATOM 7913 N N . TYR A 1 960 ? 48.791 9.018 0.866 1.00 94.88 960 TYR A N 1
ATOM 7914 C CA . TYR A 1 960 ? 49.598 7.807 1.038 1.00 94.88 960 TYR A CA 1
ATOM 7915 C C . TYR A 1 960 ? 48.793 6.509 1.309 1.00 94.88 960 TYR A C 1
ATOM 7917 O O . TYR A 1 960 ? 49.345 5.537 1.830 1.00 94.88 960 TYR A O 1
ATOM 7925 N N . ASP A 1 961 ? 47.514 6.433 0.908 1.00 94.56 961 ASP A N 1
ATOM 7926 C CA . ASP A 1 961 ? 46.709 5.197 0.945 1.00 94.56 961 ASP A CA 1
ATOM 7927 C C . ASP A 1 961 ? 46.983 4.327 -0.292 1.00 94.56 961 ASP A C 1
ATOM 7929 O O . ASP A 1 961 ? 46.216 4.250 -1.260 1.00 94.56 961 ASP A O 1
ATOM 7933 N N . TYR A 1 962 ? 48.118 3.633 -0.264 1.00 95.69 962 TYR A N 1
ATOM 7934 C CA . TYR A 1 962 ? 48.549 2.810 -1.391 1.00 95.69 962 TYR A CA 1
ATOM 7935 C C . TYR A 1 962 ? 47.693 1.558 -1.623 1.00 95.69 962 TYR A C 1
ATOM 7937 O O . TYR A 1 962 ? 47.692 1.013 -2.733 1.00 95.69 962 TYR A O 1
ATOM 7945 N N . GLN A 1 963 ? 46.935 1.104 -0.620 1.00 95.94 963 GLN A N 1
ATOM 7946 C CA . GLN A 1 963 ? 46.033 -0.033 -0.785 1.00 95.94 963 GLN A CA 1
ATOM 7947 C C . GLN A 1 963 ? 44.836 0.360 -1.655 1.00 95.94 963 GLN A C 1
ATOM 7949 O O . GLN A 1 963 ? 44.553 -0.317 -2.653 1.00 95.94 963 GLN A O 1
ATOM 7954 N N . SER A 1 964 ? 44.178 1.477 -1.329 1.00 94.81 964 SER A N 1
ATOM 7955 C CA . SER A 1 964 ? 43.090 2.021 -2.146 1.00 94.81 964 SER A CA 1
ATOM 7956 C C . SER A 1 964 ? 43.592 2.496 -3.514 1.00 94.81 964 SER A C 1
ATOM 7958 O O . SER A 1 964 ? 42.921 2.262 -4.523 1.00 94.81 964 SER A O 1
ATOM 7960 N N . LEU A 1 965 ? 44.808 3.057 -3.586 1.00 96.38 965 LEU A N 1
ATOM 7961 C CA . LEU A 1 965 ? 45.455 3.426 -4.850 1.00 96.38 965 LEU A CA 1
ATOM 7962 C C . LEU A 1 965 ? 45.643 2.219 -5.784 1.00 96.38 965 LEU A C 1
ATOM 7964 O O . LEU A 1 965 ? 45.307 2.281 -6.967 1.00 96.38 965 LEU A O 1
ATOM 7968 N N . SER A 1 966 ? 46.153 1.095 -5.269 1.00 96.12 966 SER A N 1
ATOM 7969 C CA . SER A 1 966 ? 46.320 -0.123 -6.070 1.00 96.12 966 SER A CA 1
ATOM 7970 C C . SER A 1 966 ? 44.980 -0.629 -6.602 1.00 96.12 966 SER A C 1
ATOM 7972 O O . SER A 1 966 ? 44.870 -0.999 -7.773 1.00 96.12 966 SER A O 1
ATOM 7974 N N . TRP A 1 967 ? 43.949 -0.620 -5.753 1.00 95.62 967 TRP A N 1
ATOM 7975 C CA . TRP A 1 967 ? 42.607 -1.042 -6.138 1.00 95.62 967 TRP A CA 1
ATOM 7976 C C . TRP A 1 967 ? 42.033 -0.173 -7.264 1.00 95.62 967 TRP A C 1
ATOM 7978 O O . TRP A 1 967 ? 41.575 -0.716 -8.272 1.00 95.62 967 TRP A O 1
ATOM 7988 N N . ILE A 1 968 ? 42.115 1.157 -7.147 1.00 96.50 968 ILE A N 1
ATOM 7989 C CA . ILE A 1 968 ? 41.543 2.052 -8.158 1.00 96.50 968 ILE A CA 1
ATOM 7990 C C . ILE A 1 968 ? 42.309 1.997 -9.486 1.00 96.50 968 ILE A C 1
ATOM 7992 O O . ILE A 1 968 ? 41.691 2.033 -10.547 1.00 96.50 968 ILE A O 1
ATOM 7996 N N . ARG A 1 969 ? 43.637 1.808 -9.461 1.00 96.19 969 ARG A N 1
ATOM 7997 C CA . ARG A 1 969 ? 44.443 1.624 -10.683 1.00 96.19 969 ARG A CA 1
ATOM 7998 C C . ARG A 1 969 ? 44.142 0.306 -11.392 1.00 96.19 969 ARG A C 1
ATOM 8000 O O . ARG A 1 969 ? 44.096 0.278 -12.618 1.00 96.19 969 ARG A O 1
ATOM 8007 N N . LYS A 1 970 ? 43.873 -0.771 -10.645 1.00 95.81 970 LYS A N 1
ATOM 8008 C CA . LYS A 1 970 ? 43.384 -2.034 -11.228 1.00 95.81 970 LYS A CA 1
ATOM 8009 C C . LYS A 1 970 ? 42.005 -1.865 -11.865 1.00 95.81 970 LYS A C 1
ATOM 8011 O O . LYS A 1 970 ? 41.765 -2.428 -12.927 1.00 95.81 970 LYS A O 1
ATOM 8016 N N . MET A 1 971 ? 41.122 -1.080 -11.245 1.00 94.56 971 MET A N 1
ATOM 8017 C CA . MET A 1 971 ? 39.817 -0.749 -11.826 1.00 94.56 971 MET A CA 1
ATOM 8018 C C . MET A 1 971 ? 39.965 0.065 -13.119 1.00 94.56 971 MET A C 1
ATOM 8020 O O . MET A 1 971 ? 39.312 -0.243 -14.110 1.00 94.56 971 MET A O 1
ATOM 8024 N N . GLU A 1 972 ? 40.856 1.065 -13.132 1.00 96.44 972 GLU A N 1
ATOM 8025 C CA . GLU A 1 972 ? 41.170 1.854 -14.330 1.00 96.44 972 GLU A CA 1
ATOM 8026 C C . GLU A 1 972 ? 41.691 0.962 -15.470 1.00 96.44 972 GLU A C 1
ATOM 8028 O O . GLU A 1 972 ? 41.202 1.060 -16.593 1.00 96.44 972 GLU A O 1
ATOM 8033 N N . ALA A 1 973 ? 42.625 0.050 -15.175 1.00 95.75 973 ALA A N 1
ATOM 8034 C CA . ALA A 1 973 ? 43.136 -0.917 -16.148 1.00 95.75 973 ALA A CA 1
ATOM 8035 C C . ALA A 1 973 ? 42.015 -1.796 -16.729 1.00 95.75 973 ALA A C 1
ATOM 8037 O O . ALA A 1 973 ? 41.858 -1.871 -17.946 1.00 95.75 973 ALA A O 1
ATOM 8038 N N . ALA A 1 974 ? 41.167 -2.361 -15.863 1.00 95.62 974 ALA A N 1
ATOM 8039 C CA . ALA A 1 974 ? 40.043 -3.194 -16.281 1.00 95.62 974 ALA A CA 1
ATOM 8040 C C . ALA A 1 974 ? 39.042 -2.449 -17.184 1.00 95.62 974 ALA A C 1
ATOM 8042 O O . ALA A 1 974 ? 38.406 -3.063 -18.036 1.00 95.62 974 ALA A O 1
ATOM 8043 N N . TYR A 1 975 ? 38.882 -1.132 -17.024 1.00 96.12 975 TYR A N 1
ATOM 8044 C CA . TYR A 1 975 ? 38.019 -0.329 -17.896 1.00 96.12 975 TYR A CA 1
ATOM 8045 C C . TYR A 1 975 ? 38.580 -0.207 -19.310 1.00 96.12 975 TYR A C 1
ATOM 8047 O O . TYR A 1 975 ? 37.811 -0.333 -20.263 1.00 96.12 975 TYR A O 1
ATOM 8055 N N . TYR A 1 976 ? 39.894 -0.027 -19.468 1.00 94.94 976 TYR A N 1
ATOM 8056 C CA . TYR A 1 976 ? 40.512 -0.055 -20.796 1.00 94.94 976 TYR A CA 1
ATOM 8057 C C . TYR A 1 976 ? 40.347 -1.423 -21.462 1.00 94.94 976 TYR A C 1
ATOM 8059 O O . TYR A 1 976 ? 39.944 -1.478 -22.625 1.00 94.94 976 TYR A O 1
ATOM 8067 N N . ASP A 1 977 ? 40.575 -2.510 -20.719 1.00 93.69 977 ASP A N 1
ATOM 8068 C CA . ASP A 1 977 ? 40.398 -3.874 -21.231 1.00 93.69 977 ASP A CA 1
ATOM 8069 C C . ASP A 1 977 ? 38.941 -4.110 -21.660 1.00 93.69 977 ASP A C 1
ATOM 8071 O O . ASP A 1 977 ? 38.670 -4.534 -22.783 1.00 93.69 977 ASP A O 1
ATOM 8075 N N . ASN A 1 978 ? 37.974 -3.716 -20.827 1.00 93.69 978 ASN A N 1
ATOM 8076 C CA . ASN A 1 978 ? 36.553 -3.846 -21.141 1.00 93.69 978 ASN A CA 1
ATOM 8077 C C . ASN A 1 978 ? 36.135 -3.048 -22.388 1.00 93.69 978 ASN A C 1
ATOM 8079 O O . ASN A 1 978 ? 35.402 -3.584 -23.223 1.00 93.69 978 ASN A O 1
ATOM 8083 N N . ILE A 1 979 ? 36.619 -1.808 -22.557 1.00 92.50 979 ILE A N 1
ATOM 8084 C CA . ILE A 1 979 ? 36.386 -1.008 -23.776 1.00 92.50 979 ILE A CA 1
ATOM 8085 C C . ILE A 1 979 ? 36.906 -1.760 -25.006 1.00 92.50 979 ILE A C 1
ATOM 8087 O O . ILE A 1 979 ? 36.249 -1.774 -26.051 1.00 92.50 979 ILE A O 1
ATOM 8091 N N . MET A 1 980 ? 38.074 -2.392 -24.878 1.00 87.00 980 MET A N 1
ATOM 8092 C CA . MET A 1 980 ? 38.768 -3.062 -25.971 1.00 87.00 980 MET A CA 1
ATOM 8093 C C . MET A 1 980 ? 38.272 -4.472 -26.264 1.00 87.00 980 MET A C 1
ATOM 8095 O O . MET A 1 980 ? 38.480 -4.914 -27.391 1.00 87.00 980 MET A O 1
ATOM 8099 N N . GLU A 1 981 ? 37.598 -5.155 -25.335 1.00 86.31 981 GLU A N 1
ATOM 8100 C CA . GLU A 1 981 ? 37.197 -6.566 -25.452 1.00 86.31 981 GLU A CA 1
ATOM 8101 C C . GLU A 1 981 ? 35.678 -6.782 -25.516 1.00 86.31 981 GLU A C 1
ATOM 8103 O O . GLU A 1 981 ? 35.215 -7.610 -26.310 1.00 86.31 981 GLU A O 1
ATOM 8108 N N . GLN A 1 982 ? 34.871 -6.006 -24.782 1.00 85.88 982 GLN A N 1
ATOM 8109 C CA . GLN A 1 982 ? 33.420 -6.215 -24.676 1.00 85.88 982 GLN A CA 1
ATOM 8110 C C . GLN A 1 982 ? 32.623 -5.498 -25.772 1.00 85.88 982 GLN A C 1
ATOM 8112 O O . GLN A 1 982 ? 32.926 -4.373 -26.179 1.00 85.88 982 GLN A O 1
ATOM 8117 N N . GLN A 1 983 ? 31.623 -6.172 -26.344 1.00 80.69 983 GLN A N 1
ATOM 8118 C CA . GLN A 1 983 ? 30.780 -5.593 -27.395 1.00 80.69 983 GLN A CA 1
ATOM 8119 C C . GLN A 1 983 ? 29.660 -4.750 -26.773 1.00 80.69 983 GLN A C 1
ATOM 8121 O O . GLN A 1 983 ? 28.970 -5.200 -25.858 1.00 80.69 983 GLN A O 1
ATOM 8126 N N . ARG A 1 984 ? 29.487 -3.528 -27.285 1.00 85.69 984 ARG A N 1
ATOM 8127 C CA . ARG A 1 984 ? 28.424 -2.593 -26.895 1.00 85.69 984 ARG A CA 1
ATOM 8128 C C . ARG A 1 984 ? 27.435 -2.439 -28.044 1.00 85.69 984 ARG A C 1
ATOM 8130 O O . ARG A 1 984 ? 27.842 -2.469 -29.203 1.00 85.69 984 ARG A O 1
ATOM 8137 N N . LEU A 1 985 ? 26.158 -2.308 -27.710 1.00 83.06 985 LEU A N 1
ATOM 8138 C CA . LEU A 1 985 ? 25.105 -2.012 -28.676 1.00 83.06 985 LEU A CA 1
ATOM 8139 C C . LEU A 1 985 ? 25.035 -0.498 -28.880 1.00 83.06 985 LEU A C 1
ATOM 8141 O O . LEU A 1 985 ? 25.163 0.262 -27.919 1.00 83.06 985 LEU A O 1
ATOM 8145 N N . GLU A 1 986 ? 24.851 -0.068 -30.125 1.00 85.25 986 GLU A N 1
ATOM 8146 C CA . GLU A 1 986 ? 24.603 1.339 -30.434 1.00 85.25 986 GLU A CA 1
ATOM 8147 C C . GLU A 1 986 ? 23.111 1.636 -30.205 1.00 85.25 986 GLU A C 1
ATOM 8149 O O . GLU A 1 986 ? 22.269 0.937 -30.774 1.00 85.25 986 GLU A O 1
ATOM 8154 N N . PRO A 1 987 ? 22.763 2.614 -29.347 1.00 89.94 987 PRO A N 1
ATOM 8155 C CA . PRO A 1 987 ? 21.372 2.970 -29.095 1.00 89.94 987 PRO A CA 1
ATOM 8156 C C . PRO A 1 987 ? 20.778 3.745 -30.277 1.00 89.94 987 PRO A C 1
ATOM 8158 O O . PRO A 1 987 ? 21.467 4.538 -30.922 1.00 89.94 987 PRO A O 1
ATOM 8161 N N . GLU A 1 988 ? 19.477 3.572 -30.511 1.00 93.12 988 GLU A N 1
ATOM 8162 C CA . GLU A 1 988 ? 18.700 4.470 -31.371 1.00 93.12 988 GLU A CA 1
ATOM 8163 C C . GLU A 1 988 ? 18.170 5.666 -30.574 1.00 93.12 988 GLU A C 1
ATOM 8165 O O . GLU A 1 988 ? 18.014 5.602 -29.352 1.00 93.12 988 GLU A O 1
ATOM 8170 N N . PHE A 1 989 ? 17.893 6.770 -31.267 1.00 95.50 989 PHE A N 1
ATOM 8171 C CA . PHE A 1 989 ? 17.360 7.984 -30.660 1.00 95.50 989 PHE A CA 1
ATOM 8172 C C . PHE A 1 989 ? 16.048 8.381 -31.324 1.00 95.50 989 PHE A C 1
ATOM 8174 O O . PHE A 1 989 ? 15.912 8.345 -32.548 1.00 95.50 989 PHE A O 1
ATOM 8181 N N . PHE A 1 990 ? 15.087 8.798 -30.506 1.00 95.44 990 PHE A N 1
ATOM 8182 C CA . PHE A 1 990 ? 13.731 9.118 -30.937 1.00 95.44 990 PHE A CA 1
ATOM 8183 C C . PHE A 1 990 ? 13.345 10.504 -30.448 1.00 95.44 990 PHE A C 1
ATOM 8185 O O . PHE A 1 990 ? 13.461 10.808 -29.263 1.00 95.44 990 PHE A O 1
ATOM 8192 N N . ARG A 1 991 ? 12.847 11.348 -31.345 1.00 94.50 991 ARG A N 1
ATOM 8193 C CA . ARG A 1 991 ? 12.226 12.616 -30.971 1.00 94.50 991 ARG A CA 1
ATOM 8194 C C . ARG A 1 991 ? 10.761 12.359 -30.633 1.00 94.50 991 ARG A C 1
ATOM 8196 O O . ARG A 1 991 ? 10.065 11.722 -31.417 1.00 94.50 991 ARG A O 1
ATOM 8203 N N . VAL A 1 992 ? 10.286 12.904 -29.513 1.00 94.25 992 VAL A N 1
ATOM 8204 C CA . VAL A 1 992 ? 8.875 12.902 -29.095 1.00 94.25 992 VAL A CA 1
ATOM 8205 C C . VAL A 1 992 ? 8.381 14.325 -28.847 1.00 94.25 992 VAL A C 1
ATOM 8207 O O . VAL A 1 992 ? 8.954 15.043 -28.034 1.00 94.25 992 VAL A O 1
ATOM 8210 N N . GLY A 1 993 ? 7.312 14.726 -29.532 1.00 93.81 993 GLY A N 1
ATOM 8211 C CA . GLY A 1 993 ? 6.577 15.967 -29.269 1.00 93.81 993 GLY A CA 1
ATOM 8212 C C . GLY A 1 993 ? 5.256 15.679 -28.561 1.00 93.81 993 GLY A C 1
ATOM 8213 O O . GLY A 1 993 ? 4.504 14.812 -29.012 1.00 93.81 993 GLY A O 1
ATOM 8214 N N . PHE A 1 994 ? 4.986 16.397 -27.471 1.00 93.06 994 PHE A N 1
ATOM 8215 C CA . PHE A 1 994 ? 3.772 16.280 -26.659 1.00 93.06 994 PHE A CA 1
ATOM 8216 C C . PHE A 1 994 ? 2.918 17.538 -26.835 1.00 93.06 994 PHE A C 1
ATOM 8218 O O . PHE A 1 994 ? 3.249 18.588 -26.288 1.00 93.06 994 PHE A O 1
ATOM 8225 N N . TYR A 1 995 ? 1.811 17.457 -27.572 1.00 93.56 995 TYR A N 1
ATOM 8226 C CA . TYR A 1 995 ? 1.002 18.634 -27.916 1.00 93.56 995 TYR A CA 1
ATOM 8227 C C . TYR A 1 995 ? -0.435 18.542 -27.392 1.00 93.56 995 TYR A C 1
ATOM 8229 O O . TYR A 1 995 ? -1.051 17.475 -27.415 1.00 93.56 995 TYR A O 1
ATOM 8237 N N . GLY A 1 996 ? -0.970 19.677 -26.934 1.00 90.75 996 GLY A N 1
ATOM 8238 C CA . GLY A 1 996 ? -2.329 19.815 -26.404 1.00 90.75 996 GLY A CA 1
ATOM 8239 C C . GLY A 1 996 ? -2.392 19.961 -24.878 1.00 90.75 996 GLY A C 1
ATOM 8240 O O . GLY A 1 996 ? -1.491 19.560 -24.136 1.00 90.75 996 GLY A O 1
ATOM 8241 N N . ARG A 1 997 ? -3.477 20.565 -24.380 1.00 85.31 997 ARG A N 1
ATOM 8242 C CA . ARG A 1 997 ? -3.586 21.054 -22.989 1.00 85.31 997 ARG A CA 1
ATOM 8243 C C . ARG A 1 997 ? -3.701 19.952 -21.935 1.00 85.31 997 ARG A C 1
ATOM 8245 O O . ARG A 1 997 ? -3.431 20.200 -20.763 1.00 85.31 997 ARG A O 1
ATOM 8252 N N . LYS A 1 998 ? -4.062 18.730 -22.326 1.00 85.94 998 LYS A N 1
ATOM 8253 C CA . LYS A 1 998 ? -4.242 17.604 -21.395 1.00 85.94 998 LYS A CA 1
ATOM 8254 C C . LYS A 1 998 ? -2.946 16.916 -20.968 1.00 85.94 998 LYS A C 1
ATOM 8256 O O . LYS A 1 998 ? -2.999 16.021 -20.129 1.00 85.94 998 LYS A O 1
ATOM 8261 N N . PHE A 1 999 ? -1.793 17.277 -21.527 1.00 85.56 999 PHE A N 1
ATOM 8262 C CA . PHE A 1 999 ? -0.519 16.804 -20.986 1.00 85.56 999 PHE A CA 1
ATOM 8263 C C . PHE A 1 999 ? -0.159 17.535 -19.679 1.00 85.56 999 PHE A C 1
ATOM 8265 O O . PHE A 1 999 ? -0.514 18.716 -19.527 1.00 85.56 999 PHE A O 1
ATOM 8272 N N . PRO A 1 1000 ? 0.562 16.863 -18.754 1.00 79.06 1000 PRO A N 1
ATOM 8273 C CA . PRO A 1 1000 ? 1.174 17.510 -17.595 1.00 79.06 1000 PRO A CA 1
ATOM 8274 C C . PRO A 1 1000 ? 2.012 18.717 -18.012 1.00 79.06 1000 PRO A C 1
ATOM 8276 O O . PRO A 1 1000 ? 2.604 18.703 -19.092 1.00 79.06 1000 PRO A O 1
ATOM 8279 N N . PHE A 1 1001 ? 2.111 19.741 -17.161 1.00 76.12 1001 PHE A N 1
ATOM 8280 C CA . PHE A 1 1001 ? 2.766 21.005 -17.525 1.00 76.12 1001 PHE A CA 1
ATOM 8281 C C . PHE A 1 1001 ? 4.195 20.811 -18.059 1.00 76.12 1001 PHE A C 1
ATOM 8283 O O . PHE A 1 1001 ? 4.591 21.464 -19.018 1.00 76.12 1001 PHE A O 1
ATOM 8290 N N . PHE A 1 1002 ? 4.962 19.887 -17.475 1.00 78.38 1002 PHE A N 1
ATOM 8291 C CA . PHE A 1 1002 ? 6.347 19.633 -17.882 1.00 78.38 1002 PHE A CA 1
ATOM 8292 C C . PHE A 1 1002 ? 6.489 18.937 -19.246 1.00 78.38 1002 PHE A C 1
ATOM 8294 O O . PHE A 1 1002 ? 7.582 18.945 -19.801 1.00 78.38 1002 PHE A O 1
ATOM 8301 N N . LEU A 1 1003 ? 5.409 18.363 -19.788 1.00 86.31 1003 LEU A N 1
ATOM 8302 C CA . LEU A 1 1003 ? 5.359 17.774 -21.133 1.00 86.31 1003 LEU A CA 1
ATOM 8303 C C . LEU A 1 1003 ? 4.587 18.653 -22.121 1.00 86.31 1003 LEU A C 1
ATOM 8305 O O . LEU A 1 1003 ? 4.858 18.617 -23.312 1.00 86.31 1003 LEU A O 1
ATOM 8309 N N . ARG A 1 1004 ? 3.611 19.429 -21.648 1.00 89.25 1004 ARG A N 1
ATOM 8310 C CA . ARG A 1 1004 ? 2.676 20.182 -22.487 1.00 89.25 1004 ARG A CA 1
ATOM 8311 C C . ARG A 1 1004 ? 3.397 21.109 -23.467 1.00 89.25 1004 ARG A C 1
ATOM 8313 O O . ARG A 1 1004 ? 4.068 22.049 -23.055 1.00 89.25 1004 ARG A O 1
ATOM 8320 N N . ASN A 1 1005 ? 3.142 20.889 -24.755 1.00 90.88 1005 ASN A N 1
ATOM 8321 C CA . ASN A 1 1005 ? 3.669 21.653 -25.887 1.00 90.88 1005 ASN A CA 1
ATOM 8322 C C . ASN A 1 1005 ? 5.205 21.704 -25.919 1.00 90.88 1005 ASN A C 1
ATOM 8324 O O . ASN A 1 1005 ? 5.786 22.710 -26.321 1.00 90.88 1005 ASN A O 1
ATOM 8328 N N . LYS A 1 1006 ? 5.851 20.612 -25.494 1.00 91.31 1006 LYS A N 1
ATOM 8329 C CA . LYS A 1 1006 ? 7.309 20.465 -25.451 1.00 91.31 1006 LYS A CA 1
ATOM 8330 C C . LYS A 1 1006 ? 7.779 19.274 -26.272 1.00 91.31 1006 LYS A C 1
ATOM 8332 O O . LYS A 1 1006 ? 7.039 18.321 -26.531 1.00 91.31 1006 LYS A O 1
ATOM 8337 N N . GLU A 1 1007 ? 9.042 19.342 -26.669 1.00 93.19 1007 GLU A N 1
ATOM 8338 C CA . GLU A 1 1007 ? 9.705 18.345 -27.499 1.00 93.19 1007 GLU A CA 1
ATOM 8339 C C . GLU A 1 1007 ? 10.912 17.777 -26.769 1.00 93.19 1007 GLU A C 1
ATOM 8341 O O . GLU A 1 1007 ? 11.656 18.505 -26.116 1.00 93.19 1007 GLU A O 1
ATOM 8346 N N . PHE A 1 1008 ? 11.121 16.475 -26.902 1.00 93.81 1008 PHE A N 1
ATOM 8347 C CA . PHE A 1 1008 ? 12.193 15.751 -26.236 1.00 93.81 1008 PHE A CA 1
ATOM 8348 C C . PHE A 1 1008 ? 12.900 14.841 -27.229 1.00 93.81 1008 PHE A C 1
ATOM 8350 O O . PHE A 1 1008 ? 12.274 14.317 -28.149 1.00 93.81 1008 PHE A O 1
ATOM 8357 N N . VAL A 1 1009 ? 14.189 14.597 -27.016 1.00 95.69 1009 VAL A N 1
ATOM 8358 C CA . VAL A 1 1009 ? 14.892 13.476 -27.654 1.00 95.69 1009 VAL A CA 1
ATOM 8359 C C . VAL A 1 1009 ? 15.185 12.431 -26.595 1.00 95.69 1009 VAL A C 1
ATOM 8361 O O . VAL A 1 1009 ? 15.730 12.750 -25.542 1.00 95.69 1009 VAL A O 1
ATOM 8364 N N . CYS A 1 1010 ? 14.803 11.193 -26.883 1.00 93.50 1010 CYS A N 1
ATOM 8365 C CA . CYS A 1 1010 ? 14.922 10.031 -26.023 1.00 93.50 1010 CYS A CA 1
ATOM 8366 C C . CYS A 1 1010 ? 15.949 9.049 -26.586 1.00 93.50 1010 CYS A C 1
ATOM 8368 O O . CYS A 1 1010 ? 15.934 8.729 -27.773 1.00 93.50 1010 CYS A O 1
ATOM 8370 N N . ARG A 1 1011 ? 16.827 8.557 -25.716 1.00 93.00 1011 ARG A N 1
ATOM 8371 C CA . ARG A 1 1011 ? 17.721 7.429 -25.958 1.00 93.00 1011 ARG A CA 1
ATOM 8372 C C . ARG A 1 1011 ? 16.941 6.127 -25.769 1.00 93.00 1011 ARG A C 1
ATOM 8374 O O . ARG A 1 1011 ? 16.457 5.858 -24.670 1.00 93.00 1011 ARG A O 1
ATOM 8381 N N . GLY A 1 1012 ? 16.850 5.327 -26.825 1.00 90.12 1012 GLY A N 1
ATOM 8382 C CA . GLY A 1 1012 ? 16.169 4.036 -26.822 1.00 90.12 1012 GLY A CA 1
ATOM 8383 C C . GLY A 1 1012 ? 16.812 3.006 -25.894 1.00 90.12 1012 GLY A C 1
ATOM 8384 O O . GLY A 1 1012 ? 18.003 3.080 -25.569 1.00 90.12 1012 GLY A O 1
ATOM 8385 N N . HIS A 1 1013 ? 16.011 2.029 -25.471 1.00 88.50 1013 HIS A N 1
ATOM 8386 C CA . HIS A 1 1013 ? 16.505 0.830 -24.795 1.00 88.50 1013 HIS A CA 1
ATOM 8387 C C . HIS A 1 1013 ? 17.312 -0.063 -25.751 1.00 88.50 1013 HIS A C 1
ATOM 8389 O O . HIS A 1 1013 ? 17.262 0.083 -26.974 1.00 88.50 1013 HIS A O 1
ATOM 8395 N N . ASP A 1 1014 ? 18.056 -1.015 -25.189 1.00 85.81 1014 ASP A N 1
ATOM 8396 C CA . ASP A 1 1014 ? 18.806 -1.991 -25.977 1.00 85.81 1014 ASP A CA 1
ATOM 8397 C C . ASP A 1 1014 ? 17.856 -2.735 -26.935 1.00 85.81 1014 ASP A C 1
ATOM 8399 O O . ASP A 1 1014 ? 16.838 -3.282 -26.512 1.00 85.81 1014 ASP A O 1
ATOM 8403 N N . TYR A 1 1015 ? 18.198 -2.754 -28.229 1.00 83.31 1015 TYR A N 1
ATOM 8404 C CA . TYR A 1 1015 ? 17.397 -3.327 -29.326 1.00 83.31 1015 TYR A CA 1
ATOM 8405 C C . TYR A 1 1015 ? 16.043 -2.651 -29.611 1.00 83.31 1015 TYR A C 1
ATOM 8407 O O . TYR A 1 1015 ? 15.274 -3.160 -30.430 1.00 83.31 1015 TYR A O 1
ATOM 8415 N N . GLU A 1 1016 ? 15.742 -1.511 -28.991 1.00 90.00 1016 GLU A N 1
ATOM 8416 C CA . GLU A 1 1016 ? 14.497 -0.789 -29.243 1.00 90.00 1016 GLU A CA 1
ATOM 8417 C C . GLU A 1 1016 ? 14.535 -0.092 -30.610 1.00 90.00 1016 GLU A C 1
ATOM 8419 O O . GLU A 1 1016 ? 15.454 0.665 -30.914 1.00 90.00 1016 GLU A O 1
ATOM 8424 N N . ARG A 1 1017 ? 13.520 -0.361 -31.436 1.00 93.00 1017 ARG A N 1
ATOM 8425 C CA . ARG A 1 1017 ? 13.299 0.281 -32.741 1.00 93.00 1017 ARG A CA 1
ATOM 8426 C C . ARG A 1 1017 ? 12.131 1.262 -32.655 1.00 93.00 1017 ARG A C 1
ATOM 8428 O O . ARG A 1 1017 ? 11.307 1.158 -31.746 1.00 93.00 1017 ARG A O 1
ATOM 8435 N N . LEU A 1 1018 ? 12.004 2.140 -33.653 1.00 91.69 1018 LEU A N 1
ATOM 8436 C CA . LEU A 1 1018 ? 10.952 3.167 -33.724 1.00 91.69 1018 LEU A CA 1
ATOM 8437 C C . LEU A 1 1018 ? 9.535 2.635 -33.444 1.00 91.69 1018 LEU A C 1
ATOM 8439 O O . LEU A 1 1018 ? 8.808 3.228 -32.653 1.00 91.69 1018 LEU A O 1
ATOM 8443 N N . GLU A 1 1019 ? 9.145 1.513 -34.053 1.00 90.88 1019 GLU A N 1
ATOM 8444 C CA . GLU A 1 1019 ? 7.803 0.934 -33.880 1.00 90.88 1019 GLU A CA 1
ATOM 8445 C C . GLU A 1 1019 ? 7.550 0.480 -32.436 1.00 90.88 1019 GLU A C 1
ATOM 8447 O O . GLU A 1 1019 ? 6.500 0.772 -31.864 1.00 90.88 1019 GLU A O 1
ATOM 8452 N N . ALA A 1 1020 ? 8.531 -0.192 -31.826 1.00 92.25 1020 ALA A N 1
ATOM 8453 C CA . ALA A 1 1020 ? 8.451 -0.644 -30.439 1.00 92.25 1020 ALA A CA 1
ATOM 8454 C C . ALA A 1 1020 ? 8.387 0.548 -29.473 1.00 92.25 1020 ALA A C 1
ATOM 8456 O O . ALA A 1 1020 ? 7.562 0.560 -28.558 1.00 92.25 1020 ALA A O 1
ATOM 8457 N N . PHE A 1 1021 ? 9.193 1.581 -29.732 1.00 92.44 1021 PHE A N 1
ATOM 8458 C CA . PHE A 1 1021 ? 9.182 2.825 -28.971 1.00 92.44 1021 PHE A CA 1
ATOM 8459 C C . PHE A 1 1021 ? 7.828 3.547 -29.078 1.00 92.44 1021 PHE A C 1
ATOM 8461 O O . PHE A 1 1021 ? 7.260 3.965 -28.070 1.00 92.44 1021 PHE A O 1
ATOM 8468 N N . GLN A 1 1022 ? 7.259 3.650 -30.283 1.00 91.56 1022 GLN A N 1
ATOM 8469 C CA . GLN A 1 1022 ? 5.952 4.274 -30.502 1.00 91.56 1022 GLN A CA 1
ATOM 8470 C C . GLN A 1 1022 ? 4.831 3.515 -29.780 1.00 91.56 1022 GLN A C 1
ATOM 8472 O O . GLN A 1 1022 ? 3.990 4.144 -29.139 1.00 91.56 1022 GLN A O 1
ATOM 8477 N N . GLN A 1 1023 ? 4.834 2.178 -29.832 1.00 90.31 1023 GLN A N 1
ATOM 8478 C CA . GLN A 1 1023 ? 3.872 1.355 -29.092 1.00 90.31 1023 GLN A CA 1
ATOM 8479 C C . GLN A 1 1023 ? 4.015 1.531 -27.580 1.00 90.31 1023 GLN A C 1
ATOM 8481 O O . GLN A 1 1023 ? 3.009 1.674 -26.886 1.00 90.31 1023 GLN A O 1
ATOM 8486 N N . ARG A 1 1024 ? 5.249 1.594 -27.065 1.00 89.81 1024 ARG A N 1
ATOM 8487 C CA . ARG A 1 1024 ? 5.498 1.869 -25.647 1.00 89.81 1024 ARG A CA 1
ATOM 8488 C C . ARG A 1 1024 ? 4.952 3.236 -25.240 1.00 89.81 1024 ARG A C 1
ATOM 8490 O O . ARG A 1 1024 ? 4.191 3.308 -24.283 1.00 89.81 1024 ARG A O 1
ATOM 8497 N N . MET A 1 1025 ? 5.247 4.293 -25.996 1.00 89.00 1025 MET A N 1
ATOM 8498 C CA . MET A 1 1025 ? 4.753 5.645 -25.702 1.00 89.00 1025 MET A CA 1
ATOM 8499 C C . MET A 1 1025 ? 3.224 5.757 -25.781 1.00 89.00 1025 MET A C 1
ATOM 8501 O O . MET A 1 1025 ? 2.619 6.447 -24.963 1.00 89.00 1025 MET A O 1
ATOM 8505 N N . LEU A 1 1026 ? 2.576 5.065 -26.722 1.00 89.50 1026 LEU A N 1
ATOM 8506 C CA . LEU A 1 1026 ? 1.111 5.011 -26.797 1.00 89.50 1026 LEU A CA 1
ATOM 8507 C C . LEU A 1 1026 ? 0.497 4.167 -25.671 1.00 89.50 1026 LEU A C 1
ATOM 8509 O O . LEU A 1 1026 ? -0.596 4.477 -25.208 1.00 89.50 1026 LEU A O 1
ATOM 8513 N N . GLY A 1 1027 ? 1.207 3.146 -25.183 1.00 87.06 1027 GLY A N 1
ATOM 8514 C CA . GLY A 1 1027 ? 0.847 2.428 -23.960 1.00 87.06 1027 GLY A CA 1
ATOM 8515 C C . GLY A 1 1027 ? 0.963 3.304 -22.708 1.00 87.06 1027 GLY A C 1
ATOM 8516 O O . GLY A 1 1027 ? 0.093 3.251 -21.842 1.00 87.06 1027 GLY A O 1
ATOM 8517 N N . GLU A 1 1028 ? 1.996 4.151 -22.631 1.00 85.75 1028 GLU A N 1
ATOM 8518 C CA . GLU A 1 1028 ? 2.187 5.123 -21.544 1.00 85.75 1028 GLU A CA 1
ATOM 8519 C C . GLU A 1 1028 ? 1.110 6.230 -21.562 1.00 85.75 1028 GLU A C 1
ATOM 8521 O O . GLU A 1 1028 ? 0.674 6.695 -20.505 1.00 85.75 1028 GLU A O 1
ATOM 8526 N N . PHE A 1 1029 ? 0.648 6.643 -22.747 1.00 87.12 1029 PHE A N 1
ATOM 8527 C CA . PHE A 1 1029 ? -0.368 7.684 -22.938 1.00 87.12 1029 PHE A CA 1
ATOM 8528 C C . PHE A 1 1029 ? -1.530 7.179 -23.814 1.00 87.12 1029 PHE A C 1
ATOM 8530 O O . PHE A 1 1029 ? -1.643 7.567 -24.978 1.00 87.12 1029 PHE A O 1
ATOM 8537 N N . PRO A 1 1030 ? -2.452 6.366 -23.264 1.00 84.94 1030 PRO A N 1
ATOM 8538 C CA . PRO A 1 1030 ? -3.497 5.698 -24.049 1.00 84.94 1030 PRO A CA 1
ATOM 8539 C C . PRO A 1 1030 ? -4.546 6.650 -24.643 1.00 84.94 1030 PRO A C 1
ATOM 8541 O O . PRO A 1 1030 ? -5.268 6.276 -25.563 1.00 84.94 1030 PRO A O 1
ATOM 8544 N N . GLN A 1 1031 ? -4.653 7.877 -24.123 1.00 86.62 1031 GLN A N 1
ATOM 8545 C CA . GLN A 1 1031 ? -5.542 8.915 -24.663 1.00 86.62 1031 GLN A CA 1
ATOM 8546 C C . GLN A 1 1031 ? -4.879 9.759 -25.762 1.00 86.62 1031 GLN A C 1
ATOM 8548 O O . GLN A 1 1031 ? -5.528 10.648 -26.316 1.00 86.62 1031 GLN A O 1
ATOM 8553 N N . ALA A 1 1032 ? -3.601 9.514 -26.065 1.00 90.06 1032 ALA A N 1
ATOM 8554 C CA . ALA A 1 1032 ? -2.865 10.291 -27.042 1.00 90.06 1032 ALA A CA 1
ATOM 8555 C C . ALA A 1 1032 ? -3.070 9.785 -28.474 1.00 90.06 1032 ALA A C 1
ATOM 8557 O O . ALA A 1 1032 ? -3.064 8.588 -28.755 1.00 90.06 1032 ALA A O 1
ATOM 8558 N N . ILE A 1 1033 ? -3.203 10.729 -29.402 1.00 91.00 1033 ILE A N 1
ATOM 8559 C CA . ILE A 1 1033 ? -3.376 10.480 -30.830 1.00 91.00 1033 ILE A CA 1
ATOM 8560 C C . ILE A 1 1033 ? -2.011 10.595 -31.512 1.00 91.00 1033 ILE A C 1
ATOM 8562 O O . ILE A 1 1033 ? -1.361 11.640 -31.443 1.00 91.00 1033 ILE A O 1
ATOM 8566 N N . ALA A 1 1034 ? -1.576 9.529 -32.186 1.00 91.12 1034 ALA A N 1
ATOM 8567 C CA . ALA A 1 1034 ? -0.319 9.520 -32.928 1.00 91.12 1034 ALA A CA 1
ATOM 8568 C C . ALA A 1 1034 ? -0.421 10.356 -34.216 1.00 91.12 1034 ALA A C 1
ATOM 8570 O O . ALA A 1 1034 ? -1.216 10.053 -35.110 1.00 91.12 1034 ALA A O 1
ATOM 8571 N N . MET A 1 1035 ? 0.419 11.382 -34.332 1.00 89.38 1035 MET A N 1
ATOM 8572 C CA . MET A 1 1035 ? 0.575 12.181 -35.544 1.00 89.38 1035 MET A CA 1
ATOM 8573 C C . MET A 1 1035 ? 1.417 11.415 -36.571 1.00 89.38 1035 MET A C 1
ATOM 8575 O O . MET A 1 1035 ? 2.485 10.903 -36.246 1.00 89.38 1035 MET A O 1
ATOM 8579 N N . GLN A 1 1036 ? 0.944 11.352 -37.818 1.00 80.00 1036 GLN A N 1
ATOM 8580 C CA . GLN A 1 1036 ? 1.561 10.547 -38.887 1.00 80.00 1036 GLN A CA 1
ATOM 8581 C C . GLN A 1 1036 ? 2.663 11.284 -39.662 1.00 80.00 1036 GLN A C 1
ATOM 8583 O O . GLN A 1 1036 ? 3.476 10.660 -40.338 1.00 80.00 1036 GLN A O 1
ATOM 8588 N N . HIS A 1 1037 ? 2.685 12.615 -39.599 1.00 77.69 1037 HIS A N 1
ATOM 8589 C CA . HIS A 1 1037 ? 3.612 13.439 -40.372 1.00 77.69 1037 HIS A CA 1
ATOM 8590 C C . HIS A 1 1037 ? 4.534 14.235 -39.443 1.00 77.69 1037 HIS A C 1
ATOM 8592 O O . HIS A 1 1037 ? 4.064 14.694 -38.401 1.00 77.69 1037 HIS A O 1
ATOM 8598 N N . PRO A 1 1038 ? 5.803 14.472 -39.827 1.00 77.19 1038 PRO A N 1
ATOM 8599 C CA . PRO A 1 1038 ? 6.763 15.278 -39.062 1.00 77.19 1038 PRO A CA 1
ATOM 8600 C C . PRO A 1 1038 ? 6.518 16.796 -39.182 1.00 77.19 1038 PRO A C 1
ATOM 8602 O O . PRO A 1 1038 ? 7.374 17.595 -38.818 1.00 77.19 1038 PRO A O 1
ATOM 8605 N N . ASN A 1 1039 ? 5.365 17.215 -39.716 1.00 79.75 1039 ASN A N 1
ATOM 8606 C CA . ASN A 1 1039 ? 5.010 18.627 -39.852 1.00 79.75 1039 ASN A CA 1
ATOM 8607 C C . ASN A 1 1039 ? 4.843 19.284 -38.479 1.00 79.75 1039 ASN A C 1
ATOM 8609 O O . ASN A 1 1039 ? 4.405 18.638 -37.528 1.00 79.75 1039 ASN A O 1
ATOM 8613 N N . GLN A 1 1040 ? 5.123 20.582 -38.391 1.00 77.38 1040 GLN A N 1
ATOM 8614 C CA . GLN A 1 1040 ? 4.865 21.326 -37.160 1.00 77.38 1040 GLN A CA 1
ATOM 8615 C C . GLN A 1 1040 ? 3.360 21.333 -36.845 1.00 77.38 1040 GLN A C 1
ATOM 8617 O O . GLN A 1 1040 ? 2.551 21.436 -37.769 1.00 77.38 1040 GLN A O 1
ATOM 8622 N N . PRO A 1 1041 ? 2.975 21.193 -35.566 1.00 84.62 1041 PRO A N 1
ATOM 8623 C CA . PRO A 1 1041 ? 1.579 21.289 -35.169 1.00 84.62 1041 PRO A CA 1
ATOM 8624 C C . PRO A 1 1041 ? 1.078 22.730 -35.305 1.00 84.62 1041 PRO A C 1
ATOM 8626 O O . PRO A 1 1041 ? 1.735 23.670 -34.859 1.00 84.62 1041 PRO A O 1
ATOM 8629 N N . ASP A 1 1042 ? -0.113 22.893 -35.875 1.00 86.81 1042 ASP A N 1
ATOM 8630 C CA . ASP A 1 1042 ? -0.782 24.193 -35.960 1.00 86.81 1042 ASP A CA 1
ATOM 8631 C C . ASP A 1 1042 ? -1.252 24.677 -34.573 1.00 86.81 1042 ASP A C 1
ATOM 8633 O O . ASP A 1 1042 ? -1.519 23.868 -33.680 1.00 86.81 1042 ASP A O 1
ATOM 8637 N N . GLU A 1 1043 ? -1.463 25.989 -34.406 1.00 85.44 1043 GLU A N 1
ATOM 8638 C CA . GLU A 1 1043 ? -1.917 26.600 -33.138 1.00 85.44 1043 GLU A CA 1
ATOM 8639 C C . GLU A 1 1043 ? -3.218 25.969 -32.605 1.00 85.44 1043 GLU A C 1
ATOM 8641 O O . GLU A 1 1043 ? -3.397 25.784 -31.401 1.00 85.44 1043 GLU A O 1
ATOM 8646 N N . ALA A 1 1044 ? -4.109 25.542 -33.507 1.00 86.38 1044 ALA A N 1
ATOM 8647 C CA . ALA A 1 1044 ? -5.329 24.822 -33.150 1.00 86.38 1044 ALA A CA 1
ATOM 8648 C C . ALA A 1 1044 ? -5.044 23.506 -32.399 1.00 86.38 1044 ALA A C 1
ATOM 8650 O O . ALA A 1 1044 ? -5.772 23.155 -31.472 1.00 86.38 1044 ALA A O 1
ATOM 8651 N N . THR A 1 1045 ? -3.968 22.800 -32.760 1.00 85.94 1045 THR A N 1
ATOM 8652 C CA . THR A 1 1045 ? -3.531 21.557 -32.105 1.00 85.94 1045 THR A CA 1
ATOM 8653 C C . THR A 1 1045 ? -2.947 21.845 -30.721 1.00 85.94 1045 THR A C 1
ATOM 8655 O O . THR A 1 1045 ? -3.239 21.123 -29.768 1.00 85.94 1045 THR A O 1
ATOM 8658 N N . LEU A 1 1046 ? -2.179 22.933 -30.583 1.00 87.88 1046 LEU A N 1
ATOM 8659 C CA . LEU A 1 1046 ? -1.544 23.344 -29.322 1.00 87.88 1046 LEU A CA 1
ATOM 8660 C C . LEU A 1 1046 ? -2.559 23.769 -28.250 1.00 87.88 1046 LEU A C 1
ATOM 8662 O O . LEU A 1 1046 ? -2.344 23.522 -27.060 1.00 87.88 1046 LEU A O 1
ATOM 8666 N N . GLN A 1 1047 ? -3.663 24.397 -28.667 1.00 87.56 1047 GLN A N 1
ATOM 8667 C CA . GLN A 1 1047 ? -4.717 24.891 -27.773 1.00 87.56 1047 GLN A CA 1
ATOM 8668 C C . GLN A 1 1047 ? -5.846 23.878 -27.522 1.00 87.56 1047 GLN A C 1
ATOM 8670 O O . GLN A 1 1047 ? -6.719 24.132 -26.693 1.00 87.56 1047 GLN A O 1
ATOM 8675 N N . CYS A 1 1048 ? -5.843 22.737 -28.213 1.00 87.31 1048 CYS A N 1
ATOM 8676 C CA . CYS A 1 1048 ? -6.881 21.716 -28.102 1.00 87.31 1048 CYS A CA 1
ATOM 8677 C C . CYS A 1 1048 ? -6.851 20.989 -26.740 1.00 87.31 1048 CYS A C 1
ATOM 8679 O O . CYS A 1 1048 ? -5.782 20.680 -26.205 1.00 87.31 1048 CYS A O 1
ATOM 8681 N N . ASP A 1 1049 ? -8.028 20.616 -26.221 1.00 87.25 1049 ASP A N 1
ATOM 8682 C CA . ASP A 1 1049 ? -8.203 19.768 -25.027 1.00 87.25 1049 ASP A CA 1
ATOM 8683 C C . ASP A 1 1049 ? -8.077 18.260 -25.348 1.00 87.25 1049 ASP A C 1
ATOM 8685 O O . ASP A 1 1049 ? -8.847 17.412 -24.874 1.00 87.25 1049 ASP A O 1
ATOM 8689 N N . ALA A 1 1050 ? -7.085 17.914 -26.167 1.00 88.06 1050 ALA A N 1
ATOM 8690 C CA . ALA A 1 1050 ? -6.704 16.550 -26.525 1.00 88.06 1050 ALA A CA 1
ATOM 8691 C C . ALA A 1 1050 ? -5.197 16.333 -26.288 1.00 88.06 1050 ALA A C 1
ATOM 8693 O O . ALA A 1 1050 ? -4.483 17.260 -25.908 1.00 88.06 1050 ALA A O 1
ATOM 8694 N N . GLN A 1 1051 ? -4.731 15.096 -26.459 1.00 92.06 1051 GLN A N 1
ATOM 8695 C CA . GLN A 1 1051 ? -3.318 14.724 -26.373 1.00 92.06 1051 GLN A CA 1
ATOM 8696 C C . GLN A 1 1051 ? -2.857 14.249 -27.753 1.00 92.06 1051 GLN A C 1
ATOM 8698 O O . GLN A 1 1051 ? -3.433 13.312 -28.299 1.00 92.06 1051 GLN A O 1
ATOM 8703 N N . TYR A 1 1052 ? -1.823 14.872 -28.311 1.00 93.19 1052 TYR A N 1
ATOM 8704 C CA . TYR A 1 1052 ? -1.201 14.471 -29.572 1.00 93.19 1052 TYR A CA 1
ATOM 8705 C C . TYR A 1 1052 ? 0.271 14.125 -29.353 1.00 93.19 1052 TYR A C 1
ATOM 8707 O O . TYR A 1 1052 ? 1.004 14.887 -28.721 1.00 93.19 1052 TYR A O 1
ATOM 8715 N N . LEU A 1 1053 ? 0.699 12.980 -29.888 1.00 93.81 1053 LEU A N 1
ATOM 8716 C CA . LEU A 1 1053 ? 2.088 12.525 -29.851 1.00 93.81 1053 LEU A CA 1
ATOM 8717 C C . LEU A 1 1053 ? 2.671 12.483 -31.256 1.00 93.81 1053 LEU A C 1
ATOM 8719 O O . LEU A 1 1053 ? 2.115 11.841 -32.144 1.00 93.81 1053 LEU A O 1
ATOM 8723 N N . GLN A 1 1054 ? 3.828 13.108 -31.439 1.00 93.62 1054 GLN A N 1
ATOM 8724 C CA . GLN A 1 1054 ? 4.573 13.067 -32.694 1.00 93.62 1054 GLN A CA 1
ATOM 8725 C C . GLN A 1 1054 ? 5.948 12.442 -32.468 1.00 93.62 1054 GLN A C 1
ATOM 8727 O O . GLN A 1 1054 ? 6.778 13.022 -31.764 1.00 93.62 1054 GLN A O 1
ATOM 8732 N N . ILE A 1 1055 ? 6.182 11.274 -33.073 1.00 94.19 1055 ILE A N 1
ATOM 8733 C CA . ILE A 1 1055 ? 7.350 10.429 -32.802 1.00 94.19 1055 ILE A CA 1
ATOM 8734 C C . ILE A 1 1055 ? 8.063 10.062 -34.104 1.00 94.19 1055 ILE A C 1
ATOM 8736 O O . ILE A 1 1055 ? 7.425 9.581 -35.037 1.00 94.19 1055 ILE A O 1
ATOM 8740 N N . TYR A 1 1056 ? 9.381 10.260 -34.159 1.00 92.44 1056 TYR A N 1
ATOM 8741 C CA . TYR A 1 1056 ? 10.231 9.814 -35.271 1.00 92.44 1056 TYR A CA 1
ATOM 8742 C C . TYR A 1 1056 ? 11.693 9.632 -34.833 1.00 92.44 1056 TYR A C 1
ATOM 8744 O O . TYR A 1 1056 ? 12.127 10.185 -33.821 1.00 92.44 1056 TYR A O 1
ATOM 8752 N N . ALA A 1 1057 ? 12.456 8.837 -35.587 1.00 93.94 1057 ALA A N 1
ATOM 8753 C CA . ALA A 1 1057 ? 13.865 8.571 -35.302 1.00 93.94 1057 ALA A CA 1
ATOM 8754 C C . ALA A 1 1057 ? 14.762 9.760 -35.686 1.00 93.94 1057 ALA A C 1
ATOM 8756 O O . ALA A 1 1057 ? 14.520 10.439 -36.685 1.00 93.94 1057 ALA A O 1
ATOM 8757 N N . VAL A 1 1058 ? 15.811 9.992 -34.899 1.00 94.62 1058 VAL A N 1
ATOM 8758 C CA . VAL A 1 1058 ? 16.813 11.041 -35.125 1.00 94.62 1058 VAL A CA 1
ATOM 8759 C C . VAL A 1 1058 ? 18.223 10.463 -35.039 1.00 94.62 1058 VAL A C 1
ATOM 8761 O O . VAL A 1 1058 ? 18.474 9.496 -34.323 1.00 94.62 1058 VAL A O 1
ATOM 8764 N N . THR A 1 1059 ? 19.163 11.062 -35.766 1.00 93.12 1059 THR A N 1
ATOM 8765 C CA . THR A 1 1059 ? 20.570 10.633 -35.785 1.00 93.12 1059 THR A CA 1
ATOM 8766 C C . THR A 1 1059 ? 21.434 11.553 -34.922 1.00 93.12 1059 THR A C 1
ATOM 8768 O O . THR A 1 1059 ? 21.305 12.773 -35.037 1.00 93.12 1059 THR A O 1
ATOM 8771 N N . PRO A 1 1060 ? 22.306 11.021 -34.048 1.00 94.38 1060 PRO A N 1
ATOM 8772 C CA . PRO A 1 1060 ? 23.185 11.850 -33.231 1.00 94.38 1060 PRO A CA 1
ATOM 8773 C C . PRO A 1 1060 ? 24.256 12.532 -34.088 1.00 94.38 1060 PRO A C 1
ATOM 8775 O O . PRO A 1 1060 ? 24.793 11.944 -35.029 1.00 94.38 1060 PRO A O 1
ATOM 8778 N N . VAL A 1 1061 ? 24.586 13.773 -33.740 1.00 91.69 1061 VAL A N 1
ATOM 8779 C CA . VAL A 1 1061 ? 25.693 14.535 -34.322 1.00 91.69 1061 VAL A CA 1
ATOM 8780 C C . VAL A 1 1061 ? 26.801 14.616 -33.266 1.00 91.69 1061 VAL A C 1
ATOM 8782 O O . VAL A 1 1061 ? 26.602 15.259 -32.235 1.00 91.69 1061 VAL A O 1
ATOM 8785 N N . PRO A 1 1062 ? 27.946 13.941 -33.471 1.00 87.44 1062 PRO A N 1
ATOM 8786 C CA . PRO A 1 1062 ? 28.977 13.838 -32.448 1.00 87.44 1062 PRO A CA 1
ATOM 8787 C C . PRO A 1 1062 ? 29.737 15.147 -32.244 1.00 87.44 1062 PRO A C 1
ATOM 8789 O O . PRO A 1 1062 ? 30.294 15.705 -33.187 1.00 87.44 1062 PRO A O 1
ATOM 8792 N N . ASP A 1 1063 ? 29.848 15.576 -30.985 1.00 79.12 1063 ASP A N 1
ATOM 8793 C CA . ASP A 1 1063 ? 30.616 16.769 -30.604 1.00 79.12 1063 ASP A CA 1
ATOM 8794 C C . ASP A 1 1063 ? 32.139 16.492 -30.582 1.00 79.12 1063 ASP A C 1
ATOM 8796 O O . ASP A 1 1063 ? 32.963 17.383 -30.783 1.00 79.12 1063 ASP A O 1
ATOM 8800 N N . SER A 1 1064 ? 32.543 15.228 -30.397 1.00 75.88 1064 SER A N 1
ATOM 8801 C CA . SER A 1 1064 ? 33.947 14.795 -30.250 1.00 75.88 1064 SER A CA 1
ATOM 8802 C C . SER A 1 1064 ? 34.668 14.561 -31.589 1.00 75.88 1064 SER A C 1
ATOM 8804 O O . SER A 1 1064 ? 35.311 13.526 -31.788 1.00 75.88 1064 SER A O 1
ATOM 8806 N N . VAL A 1 1065 ? 34.581 15.516 -32.519 1.00 75.38 1065 VAL A N 1
ATOM 8807 C CA . VAL A 1 1065 ? 35.120 15.391 -33.892 1.00 75.38 1065 VAL A CA 1
ATOM 8808 C C . VAL A 1 1065 ? 36.618 15.047 -33.906 1.00 75.38 1065 VAL A C 1
ATOM 8810 O O . VAL A 1 1065 ? 37.052 14.217 -34.706 1.00 75.38 1065 VAL A O 1
ATOM 8813 N N . GLY A 1 1066 ? 37.393 15.590 -32.959 1.00 78.56 1066 GLY A N 1
ATOM 8814 C CA . GLY A 1 1066 ? 38.833 15.336 -32.852 1.00 78.56 1066 GLY A CA 1
ATOM 8815 C C . GLY A 1 1066 ? 39.189 13.854 -32.683 1.00 78.56 1066 GLY A C 1
ATOM 8816 O O . GLY A 1 1066 ? 40.061 13.357 -33.385 1.00 78.56 1066 GLY A O 1
ATOM 8817 N N . VAL A 1 1067 ? 38.478 13.109 -31.826 1.00 81.31 1067 VAL A N 1
ATOM 8818 C CA . VAL A 1 1067 ? 38.744 11.670 -31.601 1.00 81.31 1067 VAL A CA 1
ATOM 8819 C C . VAL A 1 1067 ? 38.380 10.838 -32.834 1.00 81.31 1067 VAL A C 1
ATOM 8821 O O . VAL A 1 1067 ? 39.052 9.857 -33.159 1.00 81.31 1067 VAL A O 1
ATOM 8824 N N . LEU A 1 1068 ? 37.324 11.233 -33.547 1.00 79.56 1068 LEU A N 1
ATOM 8825 C CA . LEU A 1 1068 ? 36.829 10.512 -34.720 1.00 79.56 1068 LEU A CA 1
ATOM 8826 C C . LEU A 1 1068 ? 37.782 10.625 -35.919 1.00 79.56 1068 LEU A C 1
ATOM 8828 O O . LEU A 1 1068 ? 37.943 9.650 -36.660 1.00 79.56 1068 LEU A O 1
ATOM 8832 N N . GLN A 1 1069 ? 38.452 11.770 -36.065 1.00 78.06 1069 GLN A N 1
ATOM 8833 C CA . GLN A 1 1069 ? 39.405 12.041 -37.146 1.00 78.06 1069 GLN A CA 1
ATOM 8834 C C . GLN A 1 1069 ? 40.780 11.381 -36.939 1.00 78.06 1069 GLN A C 1
ATOM 8836 O O . GLN A 1 1069 ? 41.527 11.213 -37.898 1.00 78.06 1069 GLN A O 1
ATOM 8841 N N . MET A 1 1070 ? 41.130 10.946 -35.723 1.00 80.94 1070 MET A N 1
ATOM 8842 C CA . MET A 1 1070 ? 42.432 10.319 -35.464 1.00 80.94 1070 MET A CA 1
ATOM 8843 C C . MET A 1 1070 ? 42.529 8.916 -36.079 1.00 80.94 1070 MET A C 1
ATOM 8845 O O . MET A 1 1070 ? 41.854 7.988 -35.635 1.00 80.94 1070 MET A O 1
ATOM 8849 N N . GLU A 1 1071 ? 43.414 8.715 -37.057 1.00 71.06 1071 GLU A N 1
ATOM 8850 C CA . GLU A 1 1071 ? 43.575 7.422 -37.748 1.00 71.06 1071 GLU A CA 1
ATOM 8851 C C . GLU A 1 1071 ? 44.031 6.279 -36.829 1.00 71.06 1071 GLU A C 1
ATOM 8853 O O . GLU A 1 1071 ? 43.610 5.140 -37.002 1.00 71.06 1071 GLU A O 1
ATOM 8858 N N . ARG A 1 1072 ? 44.845 6.574 -35.805 1.00 78.00 1072 ARG A N 1
ATOM 8859 C CA . ARG A 1 1072 ? 45.386 5.559 -34.878 1.00 78.00 1072 ARG A CA 1
ATOM 8860 C C . ARG A 1 1072 ? 44.381 5.043 -33.846 1.00 78.00 1072 ARG A C 1
ATOM 8862 O O . ARG A 1 1072 ? 44.692 4.094 -33.132 1.00 78.00 1072 ARG A O 1
ATOM 8869 N N . VAL A 1 1073 ? 43.219 5.683 -33.712 1.00 82.00 1073 VAL A N 1
ATOM 8870 C CA . VAL A 1 1073 ? 42.217 5.304 -32.708 1.00 82.00 1073 VAL A CA 1
ATOM 8871 C C . VAL A 1 1073 ? 41.354 4.164 -33.261 1.00 82.00 1073 VAL A C 1
ATOM 8873 O O . VAL A 1 1073 ? 40.728 4.347 -34.307 1.00 82.00 1073 VAL A O 1
ATOM 8876 N N . PRO A 1 1074 ? 41.264 3.008 -32.575 1.00 81.81 1074 PRO A N 1
ATOM 8877 C CA . PRO A 1 1074 ? 40.418 1.902 -33.010 1.00 81.81 1074 PRO A CA 1
ATOM 8878 C C . PRO A 1 1074 ? 38.939 2.293 -33.132 1.00 81.81 1074 PRO A C 1
ATOM 8880 O O . PRO A 1 1074 ? 38.404 3.024 -32.292 1.00 81.81 1074 PRO A O 1
ATOM 8883 N N . ASP A 1 1075 ? 38.234 1.715 -34.109 1.00 76.25 1075 ASP A N 1
ATOM 8884 C CA . ASP A 1 1075 ? 36.800 1.971 -34.332 1.00 76.25 1075 ASP A CA 1
ATOM 8885 C C . ASP A 1 1075 ? 35.922 1.651 -33.113 1.00 76.25 1075 ASP A C 1
ATOM 8887 O O . ASP A 1 1075 ? 34.862 2.247 -32.922 1.00 76.25 1075 ASP A O 1
ATOM 8891 N N . ARG A 1 1076 ? 36.375 0.750 -32.237 1.00 80.56 1076 ARG A N 1
ATOM 8892 C CA . ARG A 1 1076 ? 35.685 0.392 -30.988 1.00 80.56 1076 ARG A CA 1
ATOM 8893 C C . ARG A 1 1076 ? 35.578 1.554 -29.992 1.00 80.56 1076 ARG A C 1
ATOM 8895 O O . ARG A 1 1076 ? 34.627 1.613 -29.218 1.00 80.56 1076 ARG A O 1
ATOM 8902 N N . ILE A 1 1077 ? 36.539 2.477 -30.031 1.00 87.31 1077 ILE A N 1
ATOM 8903 C CA . ILE A 1 1077 ? 36.520 3.716 -29.244 1.00 87.31 1077 ILE A CA 1
ATOM 8904 C C . ILE A 1 1077 ? 35.704 4.773 -29.994 1.00 87.31 1077 ILE A C 1
ATOM 8906 O O . ILE A 1 1077 ? 34.836 5.416 -29.409 1.00 87.31 1077 ILE A O 1
ATOM 8910 N N . LYS A 1 1078 ? 35.923 4.914 -31.309 1.00 85.56 1078 LYS A N 1
ATOM 8911 C CA . LYS A 1 1078 ? 35.199 5.892 -32.138 1.00 85.56 1078 LYS A CA 1
ATOM 8912 C C . LYS A 1 1078 ? 33.684 5.682 -32.105 1.00 85.56 1078 LYS A C 1
ATOM 8914 O O . LYS A 1 1078 ? 32.953 6.652 -31.951 1.00 85.56 1078 LYS A O 1
ATOM 8919 N N . SER A 1 1079 ? 33.215 4.438 -32.209 1.00 85.44 1079 SER A N 1
ATOM 8920 C CA . SER A 1 1079 ? 31.785 4.076 -32.147 1.00 85.44 1079 SER A CA 1
ATOM 8921 C C . SER A 1 1079 ? 31.100 4.581 -30.877 1.00 85.44 1079 SER A C 1
ATOM 8923 O O . SER A 1 1079 ? 29.996 5.109 -30.956 1.00 85.44 1079 SER A O 1
ATOM 8925 N N . PHE A 1 1080 ? 31.769 4.537 -29.721 1.00 89.81 1080 PHE A N 1
ATOM 8926 C CA . PHE A 1 1080 ? 31.212 5.088 -28.484 1.00 89.81 1080 PHE A CA 1
ATOM 8927 C C . PHE A 1 1080 ? 30.986 6.601 -28.569 1.00 89.81 1080 PHE A C 1
ATOM 8929 O O . PHE A 1 1080 ? 29.884 7.066 -28.281 1.00 89.81 1080 PHE A O 1
ATOM 8936 N N . TYR A 1 1081 ? 31.991 7.359 -29.012 1.00 90.06 1081 TYR A N 1
ATOM 8937 C CA . TYR A 1 1081 ? 31.913 8.821 -29.127 1.00 90.06 1081 TYR A CA 1
ATOM 8938 C C . TYR A 1 1081 ? 31.008 9.311 -30.268 1.00 90.06 1081 TYR A C 1
ATOM 8940 O O . TYR A 1 1081 ? 30.648 10.485 -30.291 1.00 90.06 1081 TYR A O 1
ATOM 8948 N N . ARG A 1 1082 ? 30.612 8.438 -31.207 1.00 88.56 1082 ARG A N 1
ATOM 8949 C CA . ARG A 1 1082 ? 29.603 8.771 -32.230 1.00 88.56 1082 ARG A CA 1
ATOM 8950 C C . ARG A 1 1082 ? 28.208 8.967 -31.633 1.00 88.56 1082 ARG A C 1
ATOM 8952 O O . ARG A 1 1082 ? 27.431 9.747 -32.171 1.00 88.56 1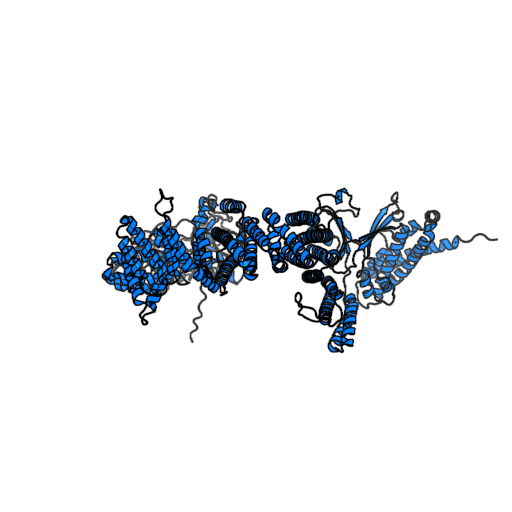082 ARG A O 1
ATOM 8959 N N . VAL A 1 1083 ? 27.895 8.249 -30.552 1.00 89.94 1083 VAL A N 1
ATOM 8960 C CA . VAL A 1 1083 ? 26.526 8.125 -30.017 1.00 89.94 1083 VAL A CA 1
ATOM 8961 C C . VAL A 1 1083 ? 26.403 8.467 -28.527 1.00 89.94 1083 VAL A C 1
ATOM 8963 O O . VAL A 1 1083 ? 25.299 8.469 -27.993 1.00 89.94 1083 VAL A O 1
ATOM 8966 N N . ASN A 1 1084 ? 27.504 8.751 -27.828 1.00 90.44 1084 ASN A N 1
ATOM 8967 C CA . ASN A 1 1084 ? 27.503 9.137 -26.413 1.00 90.44 1084 ASN A CA 1
ATOM 8968 C C . ASN A 1 1084 ? 28.172 10.498 -26.218 1.00 90.44 1084 ASN A C 1
ATOM 8970 O O . ASN A 1 1084 ? 29.095 10.849 -26.950 1.00 90.44 1084 ASN A O 1
ATOM 8974 N N . ASN A 1 1085 ? 27.728 11.221 -25.186 1.00 90.56 1085 ASN A N 1
ATOM 8975 C CA . ASN A 1 1085 ? 28.070 12.620 -24.937 1.00 90.56 1085 ASN A CA 1
ATOM 8976 C C . ASN A 1 1085 ? 27.684 13.520 -26.122 1.00 90.56 1085 ASN A C 1
ATOM 8978 O O . ASN A 1 1085 ? 28.500 14.279 -26.638 1.00 90.56 1085 ASN A O 1
ATOM 8982 N N . VAL A 1 1086 ? 26.439 13.365 -26.578 1.00 92.81 1086 VAL A N 1
ATOM 8983 C CA . VAL A 1 1086 ? 25.891 14.062 -27.745 1.00 92.81 1086 VAL A CA 1
ATOM 8984 C C . VAL A 1 1086 ? 24.756 14.987 -27.323 1.00 92.81 1086 VAL A C 1
ATOM 8986 O O . VAL A 1 1086 ? 23.811 14.562 -26.656 1.00 92.81 1086 VAL A O 1
ATOM 8989 N N . ARG A 1 1087 ? 24.849 16.266 -27.702 1.00 94.38 1087 ARG A N 1
ATOM 8990 C CA . ARG A 1 1087 ? 23.790 17.267 -27.464 1.00 94.38 1087 ARG A CA 1
ATOM 8991 C C . ARG A 1 1087 ? 22.961 17.562 -28.716 1.00 94.38 1087 ARG A C 1
ATOM 8993 O O . ARG A 1 1087 ? 21.846 18.071 -28.608 1.00 94.38 1087 ARG A O 1
ATOM 9000 N N . ARG A 1 1088 ? 23.505 17.265 -29.896 1.00 95.44 1088 ARG A N 1
ATOM 9001 C CA . ARG A 1 1088 ? 22.923 17.605 -31.196 1.00 95.44 1088 ARG A CA 1
ATOM 9002 C C . ARG A 1 1088 ? 22.394 16.362 -31.895 1.00 95.44 1088 ARG A C 1
ATOM 9004 O O . ARG A 1 1088 ? 23.080 15.346 -31.968 1.00 95.44 1088 ARG A O 1
ATOM 9011 N N . PHE A 1 1089 ? 21.192 16.460 -32.445 1.00 95.75 1089 PHE A N 1
ATOM 9012 C CA . PHE A 1 1089 ? 20.539 15.384 -33.186 1.00 95.75 1089 PHE A CA 1
ATOM 9013 C C . PHE A 1 1089 ? 19.960 15.935 -34.473 1.00 95.75 1089 PHE A C 1
ATOM 9015 O O . PHE A 1 1089 ? 19.438 17.039 -34.471 1.00 95.75 1089 PHE A O 1
ATOM 9022 N N . ARG A 1 1090 ? 20.016 15.185 -35.568 1.00 93.50 1090 ARG A N 1
ATOM 9023 C CA . ARG A 1 1090 ? 19.467 15.624 -36.850 1.00 93.50 1090 ARG A CA 1
ATOM 9024 C C . ARG A 1 1090 ? 18.515 14.605 -37.446 1.00 93.50 1090 ARG A C 1
ATOM 9026 O O . ARG A 1 1090 ? 18.712 13.395 -37.296 1.00 93.50 1090 ARG A O 1
ATOM 9033 N N . TYR A 1 1091 ? 17.522 15.107 -38.161 1.00 91.94 1091 TYR A N 1
ATOM 9034 C CA . TYR A 1 1091 ? 16.708 14.316 -39.070 1.00 91.94 1091 TYR A CA 1
ATOM 9035 C C . TYR A 1 1091 ? 16.520 15.070 -40.381 1.00 91.94 1091 TYR A C 1
ATOM 9037 O O . TYR A 1 1091 ? 16.513 16.303 -40.414 1.00 91.94 1091 TYR A O 1
ATOM 9045 N N . ASP A 1 1092 ? 16.371 14.294 -41.446 1.00 89.44 1092 ASP A N 1
ATOM 9046 C CA . ASP A 1 1092 ? 16.328 14.778 -42.815 1.00 89.44 1092 ASP A CA 1
ATOM 9047 C C . ASP A 1 1092 ? 14.949 14.455 -43.394 1.00 89.44 1092 ASP A C 1
ATOM 9049 O O . ASP A 1 1092 ? 14.523 13.296 -43.404 1.00 89.44 1092 ASP A O 1
ATOM 9053 N N . ARG A 1 1093 ? 14.236 15.481 -43.864 1.00 88.50 1093 ARG A N 1
ATOM 9054 C CA . ARG A 1 1093 ? 12.936 15.334 -44.517 1.00 88.50 1093 ARG A CA 1
ATOM 9055 C C . ARG A 1 1093 ? 13.068 15.621 -46.017 1.00 88.50 1093 ARG A C 1
ATOM 9057 O O . ARG A 1 1093 ? 13.363 16.756 -46.387 1.00 88.50 1093 ARG A O 1
ATOM 9064 N N . PRO A 1 1094 ? 12.815 14.638 -46.896 1.00 88.25 1094 PRO A N 1
ATOM 9065 C CA . PRO A 1 1094 ? 12.843 14.865 -48.334 1.00 88.25 1094 PRO A CA 1
ATOM 9066 C C . PRO A 1 1094 ? 11.630 15.663 -48.807 1.00 88.25 1094 PRO A C 1
ATOM 9068 O O . PRO A 1 1094 ? 10.494 15.401 -48.400 1.00 88.25 1094 PRO A O 1
ATOM 9071 N N . PHE A 1 1095 ? 11.870 16.613 -49.706 1.00 87.06 1095 PHE A N 1
ATOM 9072 C CA . PHE A 1 1095 ? 10.834 17.365 -50.403 1.00 87.06 1095 PHE A CA 1
ATOM 9073 C C . PHE A 1 1095 ? 11.307 17.769 -51.805 1.00 87.06 1095 PHE A C 1
ATOM 9075 O O . PHE A 1 1095 ? 12.496 17.749 -52.103 1.00 87.06 1095 PHE A O 1
ATOM 9082 N N . HIS A 1 1096 ? 10.375 18.124 -52.690 1.00 84.44 1096 HIS A N 1
ATOM 9083 C CA . HIS A 1 1096 ? 10.706 18.595 -54.035 1.00 84.44 1096 HIS A CA 1
ATOM 9084 C C . HIS A 1 1096 ? 10.400 20.086 -54.162 1.00 84.44 1096 HIS A C 1
ATOM 9086 O O . HIS A 1 1096 ? 9.276 20.511 -53.886 1.00 84.44 1096 HIS A O 1
ATOM 9092 N N . LYS A 1 1097 ? 11.384 20.877 -54.606 1.00 79.75 1097 LYS A N 1
ATOM 9093 C CA . LYS A 1 1097 ? 11.155 22.262 -55.039 1.00 79.75 1097 LYS A CA 1
ATOM 9094 C C . LYS A 1 1097 ? 10.858 22.257 -56.537 1.00 79.75 1097 LYS A C 1
ATOM 9096 O O . LYS A 1 1097 ? 11.714 21.887 -57.333 1.00 79.75 1097 LYS A O 1
ATOM 9101 N N . GLY A 1 1098 ? 9.645 22.658 -56.916 1.00 76.12 1098 GLY A N 1
ATOM 9102 C CA . GLY A 1 1098 ? 9.181 22.630 -58.308 1.00 76.12 1098 GLY A CA 1
ATOM 9103 C C . GLY A 1 1098 ? 8.513 21.308 -58.714 1.00 76.12 1098 GLY A C 1
ATOM 9104 O O . GLY A 1 1098 ? 8.049 20.543 -57.869 1.00 76.12 1098 GLY A O 1
ATOM 9105 N N . LEU A 1 1099 ? 8.407 21.058 -60.024 1.00 75.00 1099 LEU A N 1
ATOM 9106 C CA . LEU A 1 1099 ? 7.811 19.831 -60.564 1.00 75.00 1099 LEU A CA 1
ATOM 9107 C C . LEU A 1 1099 ? 8.778 18.653 -60.394 1.00 75.00 1099 LEU A C 1
ATOM 9109 O O . LEU A 1 1099 ? 9.925 18.725 -60.828 1.00 75.00 1099 LEU A O 1
ATOM 9113 N N . LYS A 1 1100 ? 8.295 17.555 -59.801 1.00 79.38 1100 LYS A N 1
ATOM 9114 C CA . LYS A 1 1100 ? 9.060 16.309 -59.688 1.00 79.38 1100 LYS A CA 1
ATOM 9115 C C . LYS A 1 1100 ? 9.379 15.770 -61.087 1.00 79.38 1100 LYS A C 1
ATOM 9117 O O . LYS A 1 1100 ? 8.463 15.445 -61.846 1.00 79.38 1100 LYS A O 1
ATOM 9122 N N . ASP A 1 1101 ? 10.667 15.655 -61.394 1.00 77.00 1101 ASP A N 1
ATOM 9123 C CA . ASP A 1 1101 ? 11.151 15.018 -62.619 1.00 77.00 1101 ASP A CA 1
ATOM 9124 C C . ASP A 1 1101 ? 10.789 13.518 -62.596 1.00 77.00 1101 ASP A C 1
ATOM 9126 O O . ASP A 1 1101 ? 11.022 12.823 -61.603 1.00 77.00 1101 ASP A O 1
ATOM 9130 N N . ARG A 1 1102 ? 10.142 13.041 -63.668 1.00 75.50 1102 ARG A N 1
ATOM 9131 C CA . ARG A 1 1102 ? 9.643 11.660 -63.786 1.00 75.50 1102 ARG A CA 1
ATOM 9132 C C . ARG A 1 1102 ? 10.723 10.667 -64.219 1.00 75.50 1102 ARG A C 1
ATOM 9134 O O . ARG A 1 1102 ? 10.550 9.481 -63.962 1.00 75.50 1102 ARG A O 1
ATOM 9141 N N . GLU A 1 1103 ? 11.792 11.137 -64.860 1.00 77.88 1103 GLU A N 1
ATOM 9142 C CA . GLU A 1 1103 ? 12.908 10.312 -65.342 1.00 77.88 1103 GLU A CA 1
ATOM 9143 C C . GLU A 1 1103 ? 14.001 10.187 -64.272 1.00 77.88 1103 GLU A C 1
ATOM 9145 O O . GLU A 1 1103 ? 14.541 9.101 -64.055 1.00 77.88 1103 GLU A O 1
ATOM 9150 N N . ASN A 1 1104 ? 14.310 11.285 -63.568 1.00 82.75 1104 ASN A N 1
ATOM 9151 C CA . ASN A 1 1104 ? 15.339 11.304 -62.527 1.00 82.75 1104 ASN A CA 1
ATOM 9152 C C . ASN A 1 1104 ? 14.948 12.194 -61.336 1.00 82.75 1104 ASN A C 1
ATOM 9154 O O . ASN A 1 1104 ? 15.174 13.405 -61.328 1.00 82.75 1104 ASN A O 1
ATOM 9158 N N . GLU A 1 1105 ? 14.406 11.576 -60.283 1.00 82.50 1105 GLU A N 1
ATOM 9159 C CA . GLU A 1 1105 ? 13.926 12.305 -59.105 1.00 82.50 1105 GLU A CA 1
ATOM 9160 C C . GLU A 1 1105 ? 15.031 13.056 -58.345 1.00 82.50 1105 GLU A C 1
ATOM 9162 O O . GLU A 1 1105 ? 14.740 14.075 -57.711 1.00 82.50 1105 GLU A O 1
ATOM 9167 N N . PHE A 1 1106 ? 16.293 12.622 -58.464 1.00 84.12 1106 PHE A N 1
ATOM 9168 C CA . PHE A 1 1106 ? 17.433 13.229 -57.775 1.00 84.12 1106 PHE A CA 1
ATOM 9169 C C . PHE A 1 1106 ? 17.750 14.646 -58.265 1.00 84.12 1106 PHE A C 1
ATOM 9171 O O . PHE A 1 1106 ? 18.388 15.388 -57.533 1.00 84.12 1106 PHE A O 1
ATOM 9178 N N . LYS A 1 1107 ? 17.261 15.069 -59.441 1.00 82.94 1107 LYS A N 1
ATOM 9179 C CA . LYS A 1 1107 ? 17.424 16.452 -59.935 1.00 82.94 1107 LYS A CA 1
ATOM 9180 C C . LYS A 1 1107 ? 16.659 17.487 -59.107 1.00 82.94 1107 LYS A C 1
ATOM 9182 O O . LYS A 1 1107 ? 17.038 18.649 -59.055 1.00 82.94 1107 LYS A O 1
ATOM 9187 N N . SER A 1 1108 ? 15.560 17.073 -58.477 1.00 84.06 1108 SER A N 1
ATOM 9188 C CA . SER A 1 1108 ? 14.629 17.970 -57.774 1.00 84.06 1108 SER A CA 1
ATOM 9189 C C . SER A 1 1108 ? 14.449 17.618 -56.297 1.00 84.06 1108 SER A C 1
ATOM 9191 O O . SER A 1 1108 ? 13.609 18.226 -55.635 1.00 84.06 1108 SER A O 1
ATOM 9193 N N . LEU A 1 1109 ? 15.190 16.631 -55.782 1.00 87.31 1109 LEU A N 1
ATOM 9194 C CA . LEU A 1 1109 ? 15.065 16.120 -54.418 1.00 87.31 1109 LEU A CA 1
ATOM 9195 C C . LEU A 1 1109 ? 15.895 16.960 -53.440 1.00 87.31 1109 LEU A C 1
ATOM 9197 O O . LEU A 1 1109 ? 17.097 16.750 -53.284 1.00 87.31 1109 LEU A O 1
ATOM 9201 N N . TRP A 1 1110 ? 15.232 17.895 -52.770 1.00 89.94 1110 TRP A N 1
ATOM 9202 C CA . TRP A 1 1110 ? 15.799 18.689 -51.686 1.00 89.94 1110 TRP A CA 1
ATOM 9203 C C . TRP A 1 1110 ? 15.619 17.974 -50.349 1.00 89.94 1110 TRP A C 1
ATOM 9205 O O . TRP A 1 1110 ? 14.699 17.172 -50.161 1.00 89.94 1110 TRP A O 1
ATOM 9215 N N . ILE A 1 1111 ? 16.493 18.289 -49.397 1.00 90.38 1111 ILE A N 1
ATOM 9216 C CA . ILE A 1 1111 ? 16.403 17.769 -48.034 1.00 90.38 1111 ILE A CA 1
ATOM 9217 C C . ILE A 1 1111 ? 16.256 18.939 -47.068 1.00 90.38 1111 ILE A C 1
ATOM 9219 O O . ILE A 1 1111 ? 17.105 19.822 -47.010 1.00 90.38 1111 ILE A O 1
ATOM 9223 N N . GLU A 1 1112 ? 15.181 18.937 -46.290 1.00 90.44 1112 GLU A N 1
ATOM 9224 C CA . GLU A 1 1112 ? 15.012 19.813 -45.135 1.00 90.44 1112 GLU A CA 1
ATOM 9225 C C . GLU A 1 1112 ? 15.680 19.127 -43.940 1.00 90.44 1112 GLU A C 1
ATOM 9227 O O . GLU A 1 1112 ? 15.151 18.164 -43.377 1.00 90.44 1112 GLU A O 1
ATOM 9232 N N . ARG A 1 1113 ? 16.883 19.580 -43.588 1.00 91.69 1113 ARG A N 1
ATOM 9233 C CA . ARG A 1 1113 ? 17.656 19.056 -42.464 1.00 91.69 1113 ARG A CA 1
ATOM 9234 C C . ARG A 1 1113 ? 17.366 19.881 -41.225 1.00 91.69 1113 ARG A C 1
ATOM 9236 O O . ARG A 1 1113 ? 17.700 21.062 -41.161 1.00 91.69 1113 ARG A O 1
ATOM 9243 N N . THR A 1 1114 ? 16.791 19.239 -40.216 1.00 92.12 1114 THR A N 1
ATOM 9244 C CA . THR A 1 1114 ? 16.543 19.872 -38.920 1.00 92.12 1114 THR A CA 1
ATOM 9245 C C . THR A 1 1114 ? 17.508 19.322 -37.881 1.00 92.12 1114 THR A C 1
ATOM 9247 O O . THR A 1 1114 ? 17.513 18.121 -37.610 1.00 92.12 1114 THR A O 1
ATOM 9250 N N . THR A 1 1115 ? 18.291 20.209 -37.269 1.00 94.44 1115 THR A N 1
ATOM 9251 C CA . THR A 1 1115 ? 19.155 19.913 -36.124 1.00 94.44 1115 THR A CA 1
ATOM 9252 C C . THR A 1 1115 ? 18.473 20.368 -34.836 1.00 94.44 1115 THR A C 1
ATOM 9254 O O . THR A 1 1115 ? 18.098 21.527 -34.681 1.00 94.44 1115 THR A O 1
ATOM 9257 N N . LEU A 1 1116 ? 18.306 19.438 -33.906 1.00 95.12 1116 LEU A N 1
ATOM 9258 C CA . LEU A 1 1116 ? 17.751 19.618 -32.574 1.00 95.12 1116 LEU A CA 1
ATOM 9259 C C . LEU A 1 1116 ? 18.900 19.706 -31.570 1.00 95.12 1116 LEU A C 1
ATOM 9261 O O . LEU A 1 1116 ? 19.775 18.835 -31.544 1.00 95.12 1116 LEU A O 1
ATOM 9265 N N . ILE A 1 1117 ? 18.884 20.738 -30.733 1.00 95.81 1117 ILE A N 1
ATOM 9266 C CA . ILE A 1 1117 ? 19.868 20.966 -29.675 1.00 95.81 1117 ILE A CA 1
ATOM 9267 C C . ILE A 1 1117 ? 19.165 20.758 -28.336 1.00 95.81 1117 ILE A C 1
ATOM 9269 O O . ILE A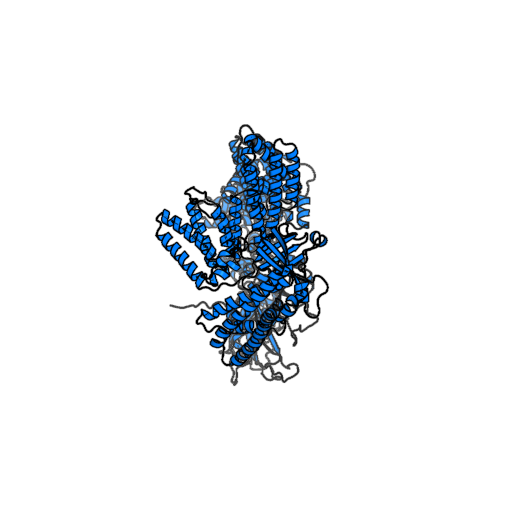 1 1117 ? 18.207 21.461 -28.011 1.00 95.81 1117 ILE A O 1
ATOM 9273 N N . LEU A 1 1118 ? 19.621 19.770 -27.569 1.00 94.88 1118 LEU A N 1
ATOM 9274 C CA . LEU A 1 1118 ? 19.047 19.452 -26.259 1.00 94.88 1118 LEU A CA 1
ATOM 9275 C C . LEU A 1 1118 ? 19.562 20.393 -25.177 1.00 94.88 1118 LEU A C 1
ATOM 9277 O O . LEU A 1 1118 ? 20.652 20.936 -25.304 1.00 94.88 1118 LEU A O 1
ATOM 9281 N N . SER A 1 1119 ? 18.840 20.516 -24.068 1.00 90.69 1119 SER A N 1
ATOM 9282 C CA . SER A 1 1119 ? 19.336 21.242 -22.886 1.00 90.69 1119 SER A CA 1
ATOM 9283 C C . SER A 1 1119 ? 20.587 20.599 -22.262 1.00 90.69 1119 SER A C 1
ATOM 9285 O O . SER A 1 1119 ? 21.466 21.301 -21.771 1.00 90.69 1119 SER A O 1
ATOM 9287 N N . HIS A 1 1120 ? 20.686 19.265 -22.294 1.00 91.06 1120 HIS A N 1
ATOM 9288 C CA . HIS A 1 1120 ? 21.779 18.480 -21.705 1.00 91.06 1120 HIS A CA 1
ATOM 9289 C C . HIS A 1 1120 ? 22.195 17.343 -22.660 1.00 91.06 1120 HIS A C 1
ATOM 9291 O O . HIS A 1 1120 ? 21.360 16.872 -23.438 1.00 91.06 1120 HIS A O 1
ATOM 9297 N N . PRO A 1 1121 ? 23.464 16.890 -22.633 1.00 93.12 1121 PRO A N 1
ATOM 9298 C CA . PRO A 1 1121 ? 23.924 15.796 -23.486 1.00 93.12 1121 PRO A CA 1
ATOM 9299 C C . PRO A 1 1121 ? 23.358 14.435 -23.047 1.00 93.12 1121 PRO A C 1
ATOM 9301 O O . PRO A 1 1121 ? 23.077 14.211 -21.870 1.00 93.12 1121 PRO A O 1
ATOM 9304 N N . LEU A 1 1122 ? 23.234 13.503 -23.997 1.00 93.38 1122 LEU A N 1
ATOM 9305 C CA . LEU A 1 1122 ? 22.883 12.102 -23.740 1.00 93.38 1122 LEU A CA 1
ATOM 9306 C C . LEU A 1 1122 ? 24.128 11.194 -23.839 1.00 93.38 1122 LEU A C 1
ATOM 9308 O O . LEU A 1 1122 ? 24.916 11.345 -24.778 1.00 93.38 1122 LEU A O 1
ATOM 9312 N N . PRO A 1 1123 ? 24.314 10.209 -22.934 1.00 93.12 1123 PRO A N 1
ATOM 9313 C CA . PRO A 1 1123 ? 23.507 9.939 -21.735 1.00 93.12 1123 PRO A CA 1
ATOM 9314 C C . PRO A 1 1123 ? 23.709 11.004 -20.640 1.00 93.12 1123 PRO A C 1
ATOM 9316 O O . PRO A 1 1123 ? 24.737 11.672 -20.619 1.00 93.12 1123 PRO A O 1
ATOM 9319 N N . GLY A 1 1124 ? 22.745 11.129 -19.723 1.00 92.25 1124 GLY A N 1
ATOM 9320 C CA . GLY A 1 1124 ? 22.799 12.056 -18.587 1.00 92.25 1124 GLY A CA 1
ATOM 9321 C C . GLY A 1 1124 ? 21.944 11.567 -17.413 1.00 92.25 1124 GLY A C 1
ATOM 9322 O O . GLY A 1 1124 ? 21.744 10.369 -17.252 1.00 92.25 1124 GLY A O 1
ATOM 9323 N N . ILE A 1 1125 ? 21.405 12.481 -16.598 1.00 92.94 1125 ILE A N 1
ATOM 9324 C CA . ILE A 1 1125 ? 20.548 12.151 -15.433 1.00 92.94 1125 ILE A CA 1
ATOM 9325 C C . ILE A 1 1125 ? 19.187 11.537 -15.806 1.00 92.94 1125 ILE A C 1
ATOM 9327 O O . ILE A 1 1125 ? 18.443 11.075 -14.942 1.00 92.94 1125 ILE A O 1
ATOM 9331 N N . SER A 1 1126 ? 18.843 11.566 -17.091 1.00 91.31 1126 SER A N 1
ATOM 9332 C CA . SER A 1 1126 ? 17.621 11.019 -17.660 1.00 91.31 1126 SER A CA 1
ATOM 9333 C C . SER A 1 1126 ? 17.901 10.499 -19.069 1.00 91.31 1126 SER A C 1
ATOM 9335 O O . SER A 1 1126 ? 18.852 10.935 -19.723 1.00 91.31 1126 SER A O 1
ATOM 9337 N N . ARG A 1 1127 ? 17.057 9.585 -19.557 1.00 89.75 1127 ARG A N 1
ATOM 9338 C CA . ARG A 1 1127 ? 17.154 9.035 -20.921 1.00 89.75 1127 ARG A CA 1
ATOM 9339 C C . ARG A 1 1127 ? 16.622 9.963 -21.998 1.00 89.75 1127 ARG A C 1
ATOM 9341 O O . ARG A 1 1127 ? 16.794 9.688 -23.180 1.00 89.75 1127 ARG A O 1
ATOM 9348 N N . TRP A 1 1128 ? 15.983 11.051 -21.604 1.00 90.81 1128 TRP A N 1
ATOM 9349 C CA . TRP A 1 1128 ? 15.466 12.062 -22.508 1.00 90.81 1128 TRP A CA 1
ATOM 9350 C C . TRP A 1 1128 ? 15.708 13.465 -21.967 1.00 90.81 1128 TRP A C 1
ATOM 9352 O O . TRP A 1 1128 ? 15.685 13.694 -20.757 1.00 90.81 1128 TRP A O 1
ATOM 9362 N N . PHE A 1 1129 ? 15.922 14.407 -22.875 1.00 92.38 1129 PHE A N 1
ATOM 9363 C CA . PHE A 1 1129 ? 16.046 15.820 -22.542 1.00 92.38 1129 PHE A CA 1
ATOM 9364 C C . PHE A 1 1129 ? 15.233 16.669 -23.504 1.00 92.38 1129 PHE A C 1
ATOM 9366 O O . PHE A 1 1129 ? 15.021 16.295 -24.660 1.00 92.38 1129 PHE A O 1
ATOM 9373 N N . GLU A 1 1130 ? 14.765 17.802 -22.986 1.00 92.00 1130 GLU A N 1
ATOM 9374 C CA . GLU A 1 1130 ? 14.002 18.794 -23.737 1.00 92.00 1130 GLU A CA 1
ATOM 9375 C C . GLU A 1 1130 ? 14.871 19.416 -24.837 1.00 92.00 1130 GLU A C 1
ATOM 9377 O O . GLU A 1 1130 ? 16.056 19.702 -24.615 1.00 92.00 1130 GLU A O 1
ATOM 9382 N N . VAL A 1 1131 ? 14.269 19.610 -26.010 1.00 94.56 1131 VAL A N 1
ATOM 9383 C CA . VAL A 1 1131 ? 14.843 20.355 -27.132 1.00 94.56 1131 VAL A CA 1
ATOM 9384 C C . VAL A 1 1131 ? 14.745 21.843 -26.814 1.00 94.56 1131 VAL A C 1
ATOM 9386 O O . VAL A 1 1131 ? 13.654 22.394 -26.710 1.00 94.56 1131 VAL A O 1
ATOM 9389 N N . GLU A 1 1132 ? 15.895 22.490 -26.666 1.00 92.38 1132 GLU A N 1
ATOM 9390 C CA . GLU A 1 1132 ? 16.004 23.914 -26.341 1.00 92.38 1132 GLU A CA 1
ATOM 9391 C C . GLU A 1 1132 ? 15.969 24.775 -27.606 1.00 92.38 1132 GLU A C 1
ATOM 9393 O O . GLU A 1 1132 ? 15.321 25.819 -27.649 1.00 92.38 1132 GLU A O 1
ATOM 9398 N N . GLN A 1 1133 ? 16.654 24.318 -28.656 1.00 92.81 1133 GLN A N 1
ATOM 9399 C CA . GLN A 1 1133 ? 16.793 25.054 -29.905 1.00 92.81 1133 GLN A CA 1
ATOM 9400 C C . GLN A 1 1133 ? 16.679 24.118 -31.110 1.00 92.81 1133 GLN A C 1
ATOM 9402 O O . GLN A 1 1133 ? 17.107 22.961 -31.075 1.00 92.81 1133 GLN A O 1
ATOM 9407 N N . ARG A 1 1134 ? 16.117 24.652 -32.199 1.00 90.00 1134 ARG A N 1
ATOM 9408 C CA . ARG A 1 1134 ? 16.020 24.000 -33.507 1.00 90.00 1134 ARG A CA 1
ATOM 9409 C C . ARG A 1 1134 ? 16.698 24.849 -34.579 1.00 90.00 1134 ARG A C 1
ATOM 9411 O O . ARG A 1 1134 ? 16.493 26.060 -34.626 1.00 90.00 1134 ARG A O 1
ATOM 9418 N N . GLU A 1 1135 ? 17.452 24.204 -35.456 1.00 93.12 1135 GLU A N 1
ATOM 9419 C CA . GLU A 1 1135 ? 18.097 24.820 -36.616 1.00 93.12 1135 GLU A CA 1
ATOM 9420 C C . GLU A 1 1135 ? 17.645 24.082 -37.874 1.00 93.12 1135 GLU A C 1
ATOM 9422 O O . GLU A 1 1135 ? 17.752 22.859 -37.945 1.00 93.12 1135 GLU A O 1
ATOM 9427 N N . LEU A 1 1136 ? 17.118 24.814 -38.853 1.00 91.00 1136 LEU A N 1
ATOM 9428 C CA . LEU A 1 1136 ? 16.617 24.255 -40.106 1.00 91.00 1136 LEU A CA 1
ATOM 9429 C C . LEU A 1 1136 ? 17.504 24.740 -41.248 1.00 91.00 1136 LEU A C 1
ATOM 9431 O O . LEU A 1 1136 ? 17.700 25.944 -41.411 1.00 91.00 1136 LEU A O 1
ATOM 9435 N N . VAL A 1 1137 ? 18.036 23.795 -42.019 1.00 93.00 1137 VAL A N 1
ATOM 9436 C CA . VAL A 1 1137 ? 18.878 24.051 -43.189 1.00 93.00 1137 VAL A CA 1
ATOM 9437 C C . VAL A 1 1137 ? 18.342 23.245 -44.365 1.00 93.00 1137 VAL A C 1
ATOM 9439 O O . VAL A 1 1137 ? 18.120 22.040 -44.257 1.00 93.00 1137 VAL A O 1
ATOM 9442 N N . GLU A 1 1138 ? 18.141 23.902 -45.501 1.00 91.44 1138 GLU A N 1
ATOM 9443 C CA . GLU A 1 1138 ? 17.800 23.228 -46.751 1.00 91.44 1138 GLU A CA 1
ATOM 9444 C C . GLU A 1 1138 ? 19.084 22.813 -47.472 1.00 91.44 1138 GLU A C 1
ATOM 9446 O O . GLU A 1 1138 ? 19.959 23.640 -47.711 1.00 91.44 1138 GLU A O 1
ATOM 9451 N N . VAL A 1 1139 ? 19.186 21.534 -47.819 1.00 89.62 1139 VAL A N 1
ATOM 9452 C CA . VAL A 1 1139 ? 20.320 20.950 -48.540 1.00 89.62 1139 VAL A CA 1
ATOM 9453 C C . VAL A 1 1139 ? 19.904 20.729 -49.990 1.00 89.62 1139 VAL A C 1
ATOM 9455 O O . VAL A 1 1139 ? 18.848 20.134 -50.252 1.00 89.62 1139 VAL A O 1
ATOM 9458 N N . SER A 1 1140 ? 20.718 21.220 -50.927 1.00 90.00 1140 SER A N 1
ATOM 9459 C CA . SER A 1 1140 ? 20.424 21.109 -52.358 1.00 90.00 1140 SER A CA 1
ATOM 9460 C C . SER A 1 1140 ? 20.536 19.659 -52.856 1.00 90.00 1140 SER A C 1
ATOM 9462 O O . SER A 1 1140 ? 21.189 18.831 -52.211 1.00 90.00 1140 SER A O 1
ATOM 9464 N N . PRO A 1 1141 ? 19.935 19.308 -54.009 1.00 88.81 1141 PRO A N 1
ATOM 9465 C CA . PRO A 1 1141 ? 20.026 17.951 -54.538 1.00 88.81 1141 PRO A CA 1
ATOM 9466 C C . PRO A 1 1141 ? 21.470 17.505 -54.823 1.00 88.81 1141 PRO A C 1
ATOM 9468 O O . PRO A 1 1141 ? 21.812 16.348 -54.576 1.00 88.81 1141 PRO A O 1
ATOM 9471 N N . LEU A 1 1142 ? 22.336 18.429 -55.259 1.00 89.00 1142 LEU A N 1
ATOM 9472 C CA . LEU A 1 1142 ? 23.762 18.172 -55.471 1.00 89.00 1142 LEU A CA 1
ATOM 9473 C C . LEU A 1 1142 ? 24.505 17.947 -54.144 1.00 89.00 1142 LEU A C 1
ATOM 9475 O O . LEU A 1 1142 ? 25.245 16.977 -54.012 1.00 89.00 1142 LEU A O 1
ATOM 9479 N N . GLU A 1 1143 ? 24.281 18.794 -53.137 1.00 89.00 1143 GLU A N 1
ATOM 9480 C CA . GLU A 1 1143 ? 24.887 18.628 -51.806 1.00 89.00 1143 GLU A CA 1
ATOM 9481 C C . GLU A 1 1143 ? 24.446 17.323 -51.133 1.00 89.00 1143 GLU A C 1
ATOM 9483 O O . GLU A 1 1143 ? 25.243 16.642 -50.481 1.00 89.00 1143 GLU A O 1
ATOM 9488 N N . ASN A 1 1144 ? 23.178 16.950 -51.319 1.00 89.50 1144 ASN A N 1
ATOM 9489 C CA . ASN A 1 1144 ? 22.642 15.678 -50.862 1.00 89.50 1144 ASN A CA 1
ATOM 9490 C C . ASN A 1 1144 ? 23.357 14.507 -51.552 1.00 89.50 1144 ASN A C 1
ATOM 9492 O O . ASN A 1 1144 ? 23.818 13.591 -50.872 1.00 89.50 1144 ASN A O 1
ATOM 9496 N N . ALA A 1 1145 ? 23.530 14.556 -52.878 1.00 88.25 1145 ALA A N 1
ATOM 9497 C CA . ALA A 1 1145 ? 24.266 13.533 -53.619 1.00 88.25 1145 ALA A CA 1
ATOM 9498 C C . ALA A 1 1145 ? 25.716 13.390 -53.123 1.00 88.25 1145 ALA A C 1
ATOM 9500 O O . ALA A 1 1145 ? 26.155 12.272 -52.840 1.00 88.25 1145 ALA A O 1
ATOM 9501 N N . THR A 1 1146 ? 26.426 14.507 -52.925 1.00 89.44 1146 THR A N 1
ATOM 9502 C CA . THR A 1 1146 ? 27.784 14.535 -52.353 1.00 89.44 1146 THR A CA 1
ATOM 9503 C C . THR A 1 1146 ? 27.822 13.868 -50.980 1.00 89.44 1146 THR A C 1
ATOM 9505 O O . THR A 1 1146 ? 28.612 12.948 -50.764 1.00 89.44 1146 THR A O 1
ATOM 9508 N N . SER A 1 1147 ? 26.913 14.243 -50.075 1.00 87.50 1147 SER A N 1
ATOM 9509 C CA . SER A 1 1147 ? 26.854 13.658 -48.731 1.00 87.50 1147 SER A CA 1
ATOM 9510 C C . SER A 1 1147 ? 26.515 12.162 -48.752 1.00 87.50 1147 SER A C 1
ATOM 9512 O O . SER A 1 1147 ? 27.072 11.388 -47.973 1.00 87.50 1147 SER A O 1
ATOM 9514 N N . VAL A 1 1148 ? 25.627 11.715 -49.645 1.00 87.69 1148 VAL A N 1
ATOM 9515 C CA . VAL A 1 1148 ? 25.255 10.296 -49.774 1.00 87.69 1148 VAL A CA 1
ATOM 9516 C C . VAL A 1 1148 ? 26.441 9.450 -50.243 1.00 87.69 1148 VAL A C 1
ATOM 9518 O O . VAL A 1 1148 ? 26.686 8.383 -49.671 1.00 87.69 1148 VAL A O 1
ATOM 9521 N N . VAL A 1 1149 ? 27.193 9.913 -51.249 1.00 88.69 1149 VAL A N 1
ATOM 9522 C CA . VAL A 1 1149 ? 28.377 9.194 -51.755 1.00 88.69 1149 VAL A CA 1
ATOM 9523 C C . VAL A 1 1149 ? 29.483 9.164 -50.700 1.00 88.69 1149 VAL A C 1
ATOM 9525 O O . VAL A 1 1149 ? 30.026 8.094 -50.426 1.00 88.69 1149 VAL A O 1
ATOM 9528 N N . GLU A 1 1150 ? 29.759 10.292 -50.045 1.00 89.06 1150 GLU A N 1
ATOM 9529 C CA . GLU A 1 1150 ? 30.760 10.390 -48.977 1.00 89.06 1150 GLU A CA 1
ATOM 9530 C C . GLU A 1 1150 ? 30.453 9.442 -47.806 1.00 89.06 1150 GLU A C 1
ATOM 9532 O O . GLU A 1 1150 ? 31.301 8.643 -47.397 1.00 89.06 1150 GLU A O 1
ATOM 9537 N N . ASN A 1 1151 ? 29.211 9.455 -47.307 1.00 86.00 1151 ASN A N 1
ATOM 9538 C CA . ASN A 1 1151 ? 28.792 8.572 -46.219 1.00 86.00 1151 ASN A CA 1
ATOM 9539 C C . ASN A 1 1151 ? 28.921 7.092 -46.610 1.00 86.00 1151 ASN A C 1
ATOM 9541 O O . ASN A 1 1151 ? 29.377 6.277 -45.803 1.00 86.00 1151 ASN A O 1
ATOM 9545 N N . LYS A 1 1152 ? 28.565 6.733 -47.853 1.00 87.75 1152 LYS A N 1
ATOM 9546 C CA . LYS A 1 1152 ? 28.688 5.353 -48.343 1.00 87.75 1152 LYS A CA 1
ATOM 9547 C C . LYS A 1 1152 ? 30.154 4.928 -48.501 1.00 87.75 1152 LYS A C 1
ATOM 9549 O O . LYS A 1 1152 ? 30.487 3.791 -48.166 1.00 87.75 1152 LYS A O 1
ATOM 9554 N N . ASN A 1 1153 ? 31.039 5.828 -48.936 1.00 89.38 1153 ASN A N 1
ATOM 9555 C CA . ASN A 1 1153 ? 32.486 5.586 -48.982 1.00 89.38 1153 ASN A CA 1
ATOM 9556 C C . ASN A 1 1153 ? 33.047 5.305 -47.590 1.00 89.38 1153 ASN A C 1
ATOM 9558 O O . ASN A 1 1153 ? 33.804 4.349 -47.401 1.00 89.38 1153 ASN A O 1
ATOM 9562 N N . GLN A 1 1154 ? 32.647 6.107 -46.605 1.00 84.19 1154 GLN A N 1
ATOM 9563 C CA . GLN A 1 1154 ? 33.088 5.939 -45.228 1.00 84.19 1154 GLN A CA 1
ATOM 9564 C C . GLN A 1 1154 ? 32.584 4.623 -44.618 1.00 84.19 1154 GLN A C 1
ATOM 9566 O O . GLN A 1 1154 ? 33.359 3.906 -43.984 1.00 84.19 1154 GLN A O 1
ATOM 9571 N N . GLU A 1 1155 ? 31.319 4.260 -44.861 1.00 84.31 1155 GLU A N 1
ATOM 9572 C CA . GLU A 1 1155 ? 30.739 2.974 -44.450 1.00 84.31 1155 GLU A CA 1
ATOM 9573 C C . GLU A 1 1155 ? 31.537 1.792 -45.022 1.00 84.31 1155 GLU A C 1
ATOM 9575 O O . GLU A 1 1155 ? 31.939 0.889 -44.282 1.00 84.31 1155 GLU A O 1
ATOM 9580 N N . LEU A 1 1156 ? 31.826 1.823 -46.329 1.00 85.62 1156 LEU A N 1
ATOM 9581 C CA . LEU A 1 1156 ? 32.616 0.795 -47.005 1.00 85.62 1156 LEU A CA 1
ATOM 9582 C C . LEU A 1 1156 ? 34.031 0.693 -46.428 1.00 85.62 1156 LEU A C 1
ATOM 9584 O O . LEU A 1 1156 ? 34.491 -0.412 -46.153 1.00 85.62 1156 LEU A O 1
ATOM 9588 N N . ARG A 1 1157 ? 34.712 1.818 -46.187 1.00 84.81 1157 ARG A N 1
ATOM 9589 C CA . ARG A 1 1157 ? 36.050 1.838 -45.570 1.00 84.81 1157 ARG A CA 1
ATOM 9590 C C . ARG A 1 1157 ? 36.068 1.170 -44.206 1.00 84.81 1157 ARG A C 1
ATOM 9592 O O . ARG A 1 1157 ? 36.913 0.308 -43.960 1.00 84.81 1157 ARG A O 1
ATOM 9599 N N . THR A 1 1158 ? 35.135 1.550 -43.335 1.00 78.94 1158 THR A N 1
ATOM 9600 C CA . THR A 1 1158 ? 35.021 0.962 -41.997 1.00 78.94 1158 THR A CA 1
ATOM 9601 C C . THR A 1 1158 ? 34.750 -0.538 -42.094 1.00 78.94 1158 THR A C 1
ATOM 9603 O O . THR A 1 1158 ? 35.423 -1.327 -41.432 1.00 78.94 1158 THR A O 1
ATOM 9606 N N . LEU A 1 1159 ? 33.822 -0.956 -42.960 1.00 82.19 1159 LEU A N 1
ATOM 9607 C CA . LEU A 1 1159 ? 33.493 -2.368 -43.140 1.00 82.19 1159 LEU A CA 1
ATOM 9608 C C . LEU A 1 1159 ? 34.695 -3.174 -43.657 1.00 82.19 1159 LEU A C 1
ATOM 9610 O O . LEU A 1 1159 ? 34.999 -4.234 -43.117 1.00 82.19 1159 LEU A O 1
ATOM 9614 N N . ILE A 1 1160 ? 35.423 -2.663 -44.653 1.00 84.38 1160 ILE A N 1
ATOM 9615 C CA . ILE A 1 1160 ? 36.610 -3.318 -45.224 1.00 84.38 1160 ILE A CA 1
ATOM 9616 C C . ILE A 1 1160 ? 37.719 -3.459 -44.173 1.00 84.38 1160 ILE A C 1
ATOM 9618 O O . ILE A 1 1160 ? 38.290 -4.543 -44.034 1.00 84.38 1160 ILE A O 1
ATOM 9622 N N . SER A 1 1161 ? 37.988 -2.408 -43.392 1.00 78.81 1161 SER A N 1
ATOM 9623 C CA . SER A 1 1161 ? 39.003 -2.429 -42.329 1.00 78.81 1161 SER A CA 1
ATOM 9624 C C . SER A 1 1161 ? 38.712 -3.505 -41.268 1.00 78.81 1161 SER A C 1
ATOM 9626 O O . SER A 1 1161 ? 39.617 -4.233 -40.849 1.00 78.81 1161 SER A O 1
ATOM 9628 N N . GLN A 1 1162 ? 37.439 -3.710 -40.899 1.00 75.88 1162 GLN A N 1
ATOM 9629 C CA . GLN A 1 1162 ? 37.042 -4.753 -39.941 1.00 75.88 1162 GLN A CA 1
ATOM 9630 C C . GLN A 1 1162 ? 37.416 -6.172 -40.403 1.00 75.88 1162 GLN A C 1
ATOM 9632 O O . GLN A 1 1162 ? 37.879 -6.975 -39.588 1.00 75.88 1162 GLN A O 1
ATOM 9637 N N . TYR A 1 1163 ? 37.249 -6.476 -41.694 1.00 76.62 1163 TYR A N 1
ATOM 9638 C CA . TYR A 1 1163 ? 37.610 -7.779 -42.269 1.00 76.62 1163 TYR A CA 1
ATOM 9639 C C . TYR A 1 1163 ? 39.116 -7.927 -42.533 1.00 76.62 1163 TYR A C 1
ATOM 9641 O O . TYR A 1 1163 ? 39.608 -9.049 -42.610 1.00 76.62 1163 TYR A O 1
ATOM 9649 N N . GLN A 1 1164 ? 39.865 -6.825 -42.638 1.00 74.38 1164 GLN A N 1
ATOM 9650 C CA . GLN A 1 1164 ? 41.323 -6.859 -42.799 1.00 74.38 1164 GLN A CA 1
ATOM 9651 C C . GLN A 1 1164 ? 42.063 -7.166 -41.487 1.00 74.38 1164 GLN A C 1
ATOM 9653 O O . GLN A 1 1164 ? 43.086 -7.848 -41.515 1.00 74.38 1164 GLN A O 1
ATOM 9658 N N . HIS A 1 1165 ? 41.559 -6.690 -40.341 1.00 65.12 1165 HIS A N 1
ATOM 9659 C CA . HIS A 1 1165 ? 42.260 -6.788 -39.052 1.00 65.12 1165 HIS A CA 1
ATOM 9660 C C . HIS A 1 1165 ? 41.853 -7.980 -38.166 1.00 65.12 1165 HIS A C 1
ATOM 9662 O O . HIS A 1 1165 ? 42.589 -8.315 -37.238 1.00 65.12 1165 HIS A O 1
ATOM 9668 N N . LYS A 1 1166 ? 40.716 -8.648 -38.418 1.00 58.47 1166 LYS A N 1
ATOM 9669 C CA . LYS A 1 1166 ? 40.277 -9.820 -37.634 1.00 58.47 1166 LYS A CA 1
ATOM 9670 C C . LYS A 1 1166 ? 40.514 -11.134 -38.384 1.00 58.47 1166 LYS A C 1
ATOM 9672 O O . LYS A 1 1166 ? 39.870 -11.411 -39.386 1.00 58.47 1166 LYS A O 1
ATOM 9677 N N . GLN A 1 1167 ? 41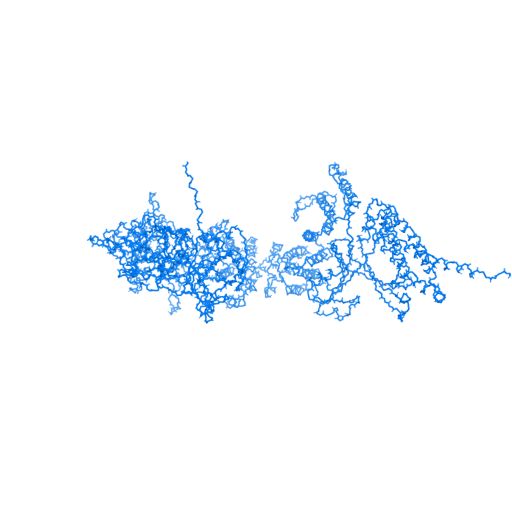.353 -12.001 -37.815 1.00 49.62 1167 GLN A N 1
ATOM 9678 C CA . GLN A 1 1167 ? 41.571 -13.400 -38.221 1.00 49.62 1167 GLN A CA 1
ATOM 9679 C C . GLN A 1 1167 ? 40.418 -14.336 -37.780 1.00 49.62 1167 GLN A C 1
ATOM 9681 O O . GLN A 1 1167 ? 40.639 -15.441 -37.295 1.00 49.62 1167 GLN A O 1
ATOM 9686 N N . LEU A 1 1168 ? 39.165 -13.890 -37.888 1.00 49.31 1168 LEU A N 1
ATOM 9687 C CA . LEU A 1 1168 ? 37.994 -14.668 -37.478 1.00 49.31 1168 LEU A CA 1
ATOM 9688 C C . LEU A 1 1168 ? 37.114 -14.960 -38.688 1.00 49.31 1168 LEU A C 1
ATOM 9690 O O . LEU A 1 1168 ? 36.861 -14.075 -39.500 1.00 49.31 1168 LEU A O 1
ATOM 9694 N N . HIS A 1 1169 ? 36.631 -16.201 -38.761 1.00 51.44 1169 HIS A N 1
ATOM 9695 C CA . HIS A 1 1169 ? 35.599 -16.708 -39.667 1.00 51.44 1169 HIS A CA 1
ATOM 9696 C C . HIS A 1 1169 ? 34.268 -15.939 -39.508 1.00 51.44 1169 HIS A C 1
ATOM 9698 O O . HIS A 1 1169 ? 33.276 -16.472 -39.016 1.00 51.44 1169 HIS A O 1
ATOM 9704 N N . GLY A 1 1170 ? 34.257 -14.652 -39.849 1.00 57.41 1170 GLY A N 1
ATOM 9705 C CA . GLY A 1 1170 ? 33.082 -13.793 -39.831 1.00 57.41 1170 GLY A CA 1
ATOM 9706 C C . GLY A 1 1170 ? 32.195 -14.042 -41.047 1.00 57.41 1170 GLY A C 1
ATOM 9707 O O . GLY A 1 1170 ? 32.673 -14.360 -42.134 1.00 57.41 1170 GLY A O 1
ATOM 9708 N N . ASN A 1 1171 ? 30.888 -13.882 -40.861 1.00 69.69 1171 ASN A N 1
ATOM 9709 C CA . ASN A 1 1171 ? 29.899 -13.977 -41.926 1.00 69.69 1171 ASN A CA 1
ATOM 9710 C C . ASN A 1 1171 ? 30.117 -12.872 -42.986 1.00 69.69 1171 ASN A C 1
ATOM 9712 O O . ASN A 1 1171 ? 29.723 -11.729 -42.773 1.00 69.69 1171 ASN A O 1
ATOM 9716 N N . ILE A 1 1172 ? 30.702 -13.221 -44.139 1.00 83.62 1172 ILE A N 1
ATOM 9717 C CA . ILE A 1 1172 ? 31.006 -12.295 -45.250 1.00 83.62 1172 ILE A CA 1
ATOM 9718 C C . ILE A 1 1172 ? 29.759 -11.677 -45.910 1.00 83.62 1172 ILE A C 1
ATOM 9720 O O . ILE A 1 1172 ? 29.877 -10.745 -46.709 1.00 83.62 1172 ILE A O 1
ATOM 9724 N N . ASN A 1 1173 ? 28.552 -12.157 -45.590 1.00 84.69 1173 ASN A N 1
ATOM 9725 C CA . ASN A 1 1173 ? 27.315 -11.732 -46.248 1.00 84.69 1173 ASN A CA 1
ATOM 9726 C C . ASN A 1 1173 ? 27.080 -10.220 -46.155 1.00 84.69 1173 ASN A C 1
ATOM 9728 O O . ASN A 1 1173 ? 26.584 -9.639 -47.114 1.00 84.69 1173 ASN A O 1
ATOM 9732 N N . LEU A 1 1174 ? 27.468 -9.567 -45.051 1.00 84.44 1174 LEU A N 1
ATOM 9733 C CA . LEU A 1 1174 ? 27.310 -8.115 -44.905 1.00 84.44 1174 LEU A CA 1
ATOM 9734 C C . LEU A 1 1174 ? 28.177 -7.350 -45.917 1.00 84.44 1174 LEU A C 1
ATOM 9736 O O . LEU A 1 1174 ? 27.676 -6.474 -46.612 1.00 84.44 1174 LEU A O 1
ATOM 9740 N N . LEU A 1 1175 ? 29.452 -7.732 -46.058 1.00 86.44 1175 LEU A N 1
ATOM 9741 C CA . LEU A 1 1175 ? 30.343 -7.150 -47.067 1.00 86.44 1175 LEU A CA 1
ATOM 9742 C C . LEU A 1 1175 ? 29.848 -7.463 -48.485 1.00 86.44 1175 LEU A C 1
ATOM 9744 O O . LEU A 1 1175 ? 29.833 -6.579 -49.336 1.00 86.44 1175 LEU A O 1
ATOM 9748 N N . SER A 1 1176 ? 29.387 -8.695 -48.717 1.00 87.75 1176 SER A N 1
ATOM 9749 C CA . SER A 1 1176 ? 28.829 -9.133 -50.005 1.00 87.75 1176 SER A CA 1
ATOM 9750 C C . SER A 1 1176 ? 27.618 -8.283 -50.408 1.00 87.75 1176 SER A C 1
ATOM 9752 O O . SER A 1 1176 ? 27.533 -7.809 -51.539 1.00 87.75 1176 SER A O 1
ATOM 9754 N N . MET A 1 1177 ? 26.701 -8.051 -49.466 1.00 87.50 1177 MET A N 1
ATOM 9755 C CA . MET A 1 1177 ? 25.483 -7.269 -49.663 1.00 87.50 1177 MET A CA 1
ATOM 9756 C C . MET A 1 1177 ? 25.792 -5.792 -49.924 1.00 87.50 1177 MET A C 1
ATOM 9758 O O . MET A 1 1177 ? 25.256 -5.232 -50.878 1.00 87.50 1177 MET A O 1
ATOM 9762 N N . THR A 1 1178 ? 26.665 -5.164 -49.126 1.00 87.06 1178 THR A N 1
ATOM 9763 C CA . THR A 1 1178 ? 27.011 -3.744 -49.304 1.00 87.06 1178 THR A CA 1
ATOM 9764 C C . THR A 1 1178 ? 27.766 -3.512 -50.614 1.00 87.06 1178 THR A C 1
ATOM 9766 O O . THR A 1 1178 ? 27.442 -2.569 -51.332 1.00 87.06 1178 THR A O 1
ATOM 9769 N N . LEU A 1 1179 ? 28.711 -4.389 -50.979 1.00 88.50 1179 LEU A N 1
ATOM 9770 C CA . LEU A 1 1179 ? 29.404 -4.314 -52.272 1.00 88.50 1179 LEU A CA 1
ATOM 9771 C C . LEU A 1 1179 ? 28.423 -4.474 -53.440 1.00 88.50 1179 LEU A C 1
ATOM 9773 O O . LEU A 1 1179 ? 28.453 -3.673 -54.370 1.00 88.50 1179 LEU A O 1
ATOM 9777 N N . ASN A 1 1180 ? 27.516 -5.454 -53.373 1.00 88.94 1180 ASN A N 1
ATOM 9778 C CA . ASN A 1 1180 ? 26.502 -5.658 -54.408 1.00 88.94 1180 ASN A CA 1
ATOM 9779 C C . ASN A 1 1180 ? 25.552 -4.463 -54.539 1.00 88.94 1180 ASN A C 1
ATOM 9781 O O . ASN A 1 1180 ? 25.258 -4.048 -55.651 1.00 88.94 1180 ASN A O 1
ATOM 9785 N N . GLY A 1 1181 ? 25.108 -3.875 -53.425 1.00 87.19 1181 GLY A N 1
ATOM 9786 C CA . GLY A 1 1181 ? 24.198 -2.727 -53.443 1.00 87.19 1181 GLY A CA 1
ATOM 9787 C C . GLY A 1 1181 ? 24.793 -1.458 -54.060 1.00 87.19 1181 GLY A C 1
ATOM 9788 O O . GLY A 1 1181 ? 24.042 -0.641 -54.585 1.00 87.19 1181 GLY A O 1
ATOM 9789 N N . VAL A 1 1182 ? 26.119 -1.290 -54.009 1.00 87.44 1182 VAL A N 1
ATOM 9790 C CA . VAL A 1 1182 ? 26.807 -0.130 -54.602 1.00 87.44 1182 VAL A CA 1
ATOM 9791 C C . VAL A 1 1182 ? 27.220 -0.398 -56.053 1.00 87.44 1182 VAL A C 1
ATOM 9793 O O . VAL A 1 1182 ? 27.054 0.480 -56.892 1.00 87.44 1182 VAL A O 1
ATOM 9796 N N . ILE A 1 1183 ? 27.719 -1.602 -56.365 1.00 87.12 1183 ILE A N 1
ATOM 9797 C CA . ILE A 1 1183 ? 28.214 -1.964 -57.707 1.00 87.12 1183 ILE A CA 1
ATOM 9798 C C . ILE A 1 1183 ? 27.064 -2.287 -58.676 1.00 87.12 1183 ILE A C 1
ATOM 9800 O O . ILE A 1 1183 ? 27.081 -1.855 -59.825 1.00 87.12 1183 ILE A O 1
ATOM 9804 N N . ASP A 1 1184 ? 26.070 -3.050 -58.218 1.00 81.94 1184 ASP A N 1
ATOM 9805 C CA . ASP A 1 1184 ? 24.920 -3.535 -58.995 1.00 81.94 1184 ASP A CA 1
ATOM 9806 C C . ASP A 1 1184 ? 23.639 -2.852 -58.507 1.00 81.94 1184 ASP A C 1
ATOM 9808 O O . ASP A 1 1184 ? 22.679 -3.512 -58.108 1.00 81.94 1184 ASP A O 1
ATOM 9812 N N . ALA A 1 1185 ? 23.650 -1.516 -58.435 1.00 81.00 1185 ALA A N 1
ATOM 9813 C CA . ALA A 1 1185 ? 22.572 -0.679 -57.898 1.00 81.00 1185 ALA A CA 1
ATOM 9814 C C . ALA A 1 1185 ? 21.284 -0.705 -58.763 1.00 81.00 1185 ALA A C 1
ATOM 9816 O O . ALA A 1 1185 ? 20.770 0.331 -59.182 1.00 81.00 1185 ALA A O 1
ATOM 9817 N N . ALA A 1 1186 ? 20.736 -1.895 -59.017 1.00 71.19 1186 ALA A N 1
ATOM 9818 C CA . ALA A 1 1186 ? 19.700 -2.190 -60.005 1.00 71.19 1186 ALA A CA 1
ATOM 9819 C C . ALA A 1 1186 ? 18.326 -1.564 -59.707 1.00 71.19 1186 ALA A C 1
ATOM 9821 O O . ALA A 1 1186 ? 17.506 -1.449 -60.612 1.00 71.19 1186 ALA A O 1
ATOM 9822 N N . VAL A 1 1187 ? 18.064 -1.172 -58.453 1.00 75.00 1187 VAL A N 1
ATOM 9823 C CA . VAL A 1 1187 ? 16.777 -0.586 -58.029 1.00 75.00 1187 VAL A CA 1
ATOM 9824 C C . VAL A 1 1187 ? 16.828 0.944 -58.022 1.00 75.00 1187 VAL A C 1
ATOM 9826 O O . VAL A 1 1187 ? 15.957 1.583 -58.600 1.00 75.00 1187 VAL A O 1
ATOM 9829 N N . ASN A 1 1188 ? 17.865 1.538 -57.418 1.00 74.25 1188 ASN A N 1
ATOM 9830 C CA . ASN A 1 1188 ? 17.962 2.995 -57.229 1.00 74.25 1188 ASN A CA 1
ATOM 9831 C C . ASN A 1 1188 ? 18.806 3.699 -58.311 1.00 74.25 1188 ASN A C 1
ATOM 9833 O O . ASN A 1 1188 ? 18.977 4.913 -58.261 1.00 74.25 1188 ASN A O 1
ATOM 9837 N N . GLY A 1 1189 ? 19.384 2.958 -59.263 1.00 74.62 1189 GLY A N 1
ATOM 9838 C CA . GLY A 1 1189 ? 20.201 3.492 -60.362 1.00 74.62 1189 GLY A CA 1
ATOM 9839 C C . GLY A 1 1189 ? 21.618 3.950 -59.978 1.00 74.62 1189 GLY A C 1
ATOM 9840 O O . GLY A 1 1189 ? 22.431 4.209 -60.862 1.00 74.62 1189 GLY A O 1
ATOM 9841 N N . GLY A 1 1190 ? 21.943 4.004 -58.681 1.00 82.00 1190 GLY A N 1
ATOM 9842 C CA . GLY A 1 1190 ? 23.298 4.231 -58.168 1.00 82.00 1190 GLY A CA 1
ATOM 9843 C C . GLY A 1 1190 ? 23.915 5.569 -58.583 1.00 82.00 1190 GLY A C 1
ATOM 9844 O O . GLY A 1 1190 ? 23.220 6.527 -58.914 1.00 82.00 1190 GLY A O 1
ATOM 9845 N N . ILE A 1 1191 ? 25.249 5.629 -58.580 1.00 85.50 1191 ILE A N 1
ATOM 9846 C CA . ILE A 1 1191 ? 26.005 6.845 -58.920 1.00 85.50 1191 ILE A CA 1
ATOM 9847 C C . ILE A 1 1191 ? 25.767 7.338 -60.356 1.00 85.50 1191 ILE A C 1
ATOM 9849 O O . ILE A 1 1191 ? 25.896 8.533 -60.603 1.00 85.50 1191 ILE A O 1
ATOM 9853 N N . ALA A 1 1192 ? 25.342 6.465 -61.278 1.00 83.25 1192 ALA A N 1
ATOM 9854 C CA . ALA A 1 1192 ? 25.035 6.836 -62.661 1.00 83.25 1192 ALA A CA 1
ATOM 9855 C C . ALA A 1 1192 ? 23.905 7.876 -62.751 1.00 83.25 1192 ALA A C 1
ATOM 9857 O O . ALA A 1 1192 ? 23.988 8.810 -63.546 1.00 83.25 1192 ALA A O 1
ATOM 9858 N N . ARG A 1 1193 ? 22.896 7.795 -61.869 1.00 85.75 1193 ARG A N 1
ATOM 9859 C CA . ARG A 1 1193 ? 21.810 8.789 -61.810 1.00 85.75 1193 ARG A CA 1
ATOM 9860 C C . ARG A 1 1193 ? 22.287 10.170 -61.377 1.00 85.75 1193 ARG A C 1
ATOM 9862 O O . ARG A 1 1193 ? 21.714 11.162 -61.816 1.00 85.75 1193 ARG A O 1
ATOM 9869 N N . TYR A 1 1194 ? 23.332 10.250 -60.554 1.00 87.44 1194 TYR A N 1
ATOM 9870 C CA . TYR A 1 1194 ? 23.952 11.528 -60.200 1.00 87.44 1194 TYR A CA 1
ATOM 9871 C C . TYR A 1 1194 ? 24.778 12.096 -61.362 1.00 87.44 1194 TYR A C 1
ATOM 9873 O O . TYR A 1 1194 ? 24.768 13.307 -61.564 1.00 87.44 1194 TYR A O 1
ATOM 9881 N N . GLN A 1 1195 ? 25.417 11.245 -62.175 1.00 84.19 1195 GLN A N 1
ATOM 9882 C CA . GLN A 1 1195 ? 26.111 11.684 -63.394 1.00 84.19 1195 GLN A CA 1
ATOM 9883 C C . GLN A 1 1195 ? 25.123 12.273 -64.413 1.00 84.19 1195 GLN A C 1
ATOM 9885 O O . GLN A 1 1195 ? 25.332 13.379 -64.899 1.00 84.19 1195 GLN A O 1
ATOM 9890 N N . GLU A 1 1196 ? 24.009 11.580 -64.672 1.00 85.06 1196 GLU A N 1
ATOM 9891 C CA . GLU A 1 1196 ? 22.918 12.059 -65.540 1.00 85.06 1196 GLU A CA 1
ATOM 9892 C C . GLU A 1 1196 ? 22.250 13.345 -65.020 1.00 85.06 1196 GLU A C 1
ATOM 9894 O O . GLU A 1 1196 ? 21.661 14.101 -65.793 1.00 85.06 1196 GLU A O 1
ATOM 9899 N N . ALA A 1 1197 ? 22.278 13.569 -63.701 1.00 84.00 1197 ALA A N 1
ATOM 9900 C CA . ALA A 1 1197 ? 21.656 14.727 -63.071 1.00 84.00 1197 ALA A CA 1
ATOM 9901 C C . ALA A 1 1197 ? 22.547 15.973 -63.096 1.00 84.00 1197 ALA A C 1
ATOM 9903 O O . ALA A 1 1197 ? 22.060 17.044 -63.447 1.00 84.00 1197 ALA A O 1
ATOM 9904 N N . PHE A 1 1198 ? 23.819 15.831 -62.713 1.00 86.88 1198 PHE A N 1
ATOM 9905 C CA . PHE A 1 1198 ? 24.679 16.965 -62.363 1.00 86.88 1198 PHE A CA 1
ATOM 9906 C C . PHE A 1 1198 ? 25.904 17.131 -63.270 1.00 86.88 1198 PHE A C 1
ATOM 9908 O O . PHE A 1 1198 ? 26.548 18.176 -63.215 1.00 86.88 1198 PHE A O 1
ATOM 9915 N N . PHE A 1 1199 ? 26.256 16.130 -64.091 1.00 86.38 1199 PHE A N 1
ATOM 9916 C CA . PHE A 1 1199 ? 27.393 16.216 -65.029 1.00 86.38 1199 PHE A CA 1
ATOM 9917 C C . PHE A 1 1199 ? 26.954 16.512 -66.468 1.00 86.38 1199 PHE A C 1
ATOM 9919 O O . PHE A 1 1199 ? 27.775 16.502 -67.385 1.00 86.38 1199 PHE A O 1
ATOM 9926 N N . ASP A 1 1200 ? 25.664 16.769 -66.671 1.00 83.44 1200 ASP A N 1
ATOM 9927 C CA . ASP A 1 1200 ? 25.128 17.196 -67.955 1.00 83.44 1200 ASP A CA 1
ATOM 9928 C C . ASP A 1 1200 ? 25.565 18.633 -68.286 1.00 83.44 1200 ASP A C 1
ATOM 9930 O O . ASP A 1 1200 ? 25.607 19.501 -67.406 1.00 83.44 1200 ASP A O 1
ATOM 9934 N N . LYS A 1 1201 ? 25.885 18.901 -69.559 1.00 79.94 1201 LYS A N 1
ATOM 9935 C CA . LYS A 1 1201 ? 26.446 20.198 -69.989 1.00 79.94 1201 LYS A CA 1
ATOM 9936 C C . LYS A 1 1201 ? 25.476 21.358 -69.709 1.00 79.94 1201 LYS A C 1
ATOM 9938 O O . LYS A 1 1201 ? 25.918 22.453 -69.349 1.00 79.94 1201 LYS A O 1
ATOM 9943 N N . ASP A 1 1202 ? 24.172 21.101 -69.795 1.00 80.00 1202 ASP A N 1
ATOM 9944 C CA . ASP A 1 1202 ? 23.122 22.091 -69.532 1.00 80.00 1202 ASP A CA 1
ATOM 9945 C C . ASP A 1 1202 ? 23.024 22.457 -68.038 1.00 80.00 1202 ASP A C 1
ATOM 9947 O O . ASP A 1 1202 ? 22.818 23.626 -67.694 1.00 80.00 1202 ASP A O 1
ATOM 9951 N N . TYR A 1 1203 ? 23.234 21.496 -67.127 1.00 83.56 1203 TYR A N 1
ATOM 9952 C CA . TYR A 1 1203 ? 23.249 21.753 -65.678 1.00 83.56 1203 TYR A CA 1
ATOM 9953 C C . TYR A 1 1203 ? 24.471 22.586 -65.269 1.00 83.56 1203 TYR A C 1
ATOM 9955 O O . TYR A 1 1203 ? 24.328 23.599 -64.585 1.00 83.56 1203 TYR A O 1
ATOM 9963 N N . ILE A 1 1204 ? 25.661 22.210 -65.751 1.00 83.81 1204 ILE A N 1
ATOM 9964 C CA . ILE A 1 1204 ? 26.926 22.895 -65.432 1.00 83.81 1204 ILE A CA 1
ATOM 9965 C C . ILE A 1 1204 ? 26.898 24.353 -65.912 1.00 83.81 1204 ILE A C 1
ATOM 9967 O O . ILE A 1 1204 ? 27.347 25.254 -65.208 1.00 83.81 1204 ILE A O 1
ATOM 9971 N N . THR A 1 1205 ? 26.330 24.602 -67.095 1.00 81.81 1205 THR A N 1
ATOM 9972 C CA . THR A 1 1205 ? 26.241 25.959 -67.657 1.00 81.81 1205 THR A CA 1
ATOM 9973 C C . THR A 1 1205 ? 25.210 26.826 -66.921 1.00 81.81 1205 THR A C 1
ATOM 9975 O O . THR A 1 1205 ? 25.367 28.044 -66.856 1.00 81.81 1205 THR A O 1
ATOM 9978 N N . SER A 1 1206 ? 24.153 26.221 -66.363 1.00 82.06 1206 SER A N 1
ATOM 9979 C CA . SER A 1 1206 ? 23.075 26.943 -65.669 1.00 82.06 1206 SER A CA 1
ATOM 9980 C C . SER A 1 1206 ? 23.352 27.232 -64.188 1.00 82.06 1206 SER A C 1
ATOM 9982 O O . SER A 1 1206 ? 22.740 28.159 -63.663 1.00 82.06 1206 SER A O 1
ATOM 9984 N N . HIS A 1 1207 ? 24.272 26.501 -63.544 1.00 83.56 1207 HIS A N 1
ATOM 9985 C CA . HIS A 1 1207 ? 24.614 26.646 -62.118 1.00 83.56 1207 HIS A CA 1
ATOM 9986 C C . HIS A 1 1207 ? 26.142 26.750 -61.905 1.00 83.56 1207 HIS A C 1
ATOM 9988 O O . HIS A 1 1207 ? 26.763 25.834 -61.354 1.00 83.56 1207 HIS A O 1
ATOM 9994 N N . PRO A 1 1208 ? 26.795 27.842 -62.352 1.00 81.44 1208 PRO A N 1
ATOM 9995 C CA . PRO A 1 1208 ? 28.248 28.007 -62.233 1.00 81.44 1208 PRO A CA 1
ATOM 9996 C C . PRO A 1 1208 ? 28.755 28.032 -60.778 1.00 81.44 1208 PRO A C 1
ATOM 9998 O O . PRO A 1 1208 ? 29.899 27.657 -60.517 1.00 81.44 1208 PRO A O 1
ATOM 10001 N N . GLU A 1 1209 ? 27.918 28.423 -59.816 1.00 84.88 1209 GLU A N 1
ATOM 10002 C CA . GLU A 1 1209 ? 28.207 28.420 -58.376 1.00 84.88 1209 GLU A CA 1
ATOM 10003 C C . GLU A 1 1209 ? 28.431 27.018 -57.782 1.00 84.88 1209 GLU A C 1
ATOM 10005 O O . GLU A 1 1209 ? 29.074 26.885 -56.741 1.00 84.88 1209 GLU A O 1
ATOM 10010 N N . ASP A 1 1210 ? 27.953 25.967 -58.452 1.00 86.56 1210 ASP A N 1
ATOM 10011 C CA . ASP A 1 1210 ? 28.047 24.580 -57.990 1.00 86.56 1210 ASP A CA 1
ATOM 10012 C C . ASP A 1 1210 ? 29.317 23.858 -58.491 1.00 86.56 1210 ASP A C 1
ATOM 10014 O O . ASP A 1 1210 ? 29.552 22.698 -58.143 1.00 86.56 1210 ASP A O 1
ATOM 10018 N N . THR A 1 1211 ? 30.177 24.533 -59.267 1.00 84.06 1211 THR A N 1
ATOM 10019 C CA . THR A 1 1211 ? 31.377 23.946 -59.903 1.00 84.06 1211 THR A CA 1
ATOM 10020 C C . THR A 1 1211 ? 32.311 23.243 -58.905 1.00 84.06 1211 THR A C 1
ATOM 10022 O O . THR A 1 1211 ? 32.787 22.133 -59.165 1.00 84.06 1211 THR A O 1
ATOM 10025 N N . GLU A 1 1212 ? 32.545 23.840 -57.731 1.00 86.38 1212 GLU A N 1
ATOM 10026 C CA . GLU A 1 1212 ? 33.368 23.230 -56.674 1.00 86.38 1212 GLU A CA 1
ATOM 10027 C C . GLU A 1 1212 ? 32.737 21.934 -56.135 1.00 86.38 1212 GLU A C 1
ATOM 10029 O O . GLU A 1 1212 ? 33.419 20.920 -55.983 1.00 86.38 1212 GLU A O 1
ATOM 10034 N N . LYS A 1 1213 ? 31.417 21.927 -55.918 1.00 86.06 1213 LYS A N 1
ATOM 10035 C CA . LYS A 1 1213 ? 30.671 20.769 -55.394 1.00 86.06 1213 LYS A CA 1
ATOM 10036 C C . LYS A 1 1213 ? 30.561 19.641 -56.418 1.00 86.06 1213 LYS A C 1
ATOM 10038 O O . LYS A 1 1213 ? 30.635 18.471 -56.050 1.00 86.06 1213 LYS A O 1
ATOM 10043 N N . ILE A 1 1214 ? 30.425 19.978 -57.702 1.00 87.38 1214 ILE A N 1
ATOM 10044 C CA . ILE A 1 1214 ? 30.465 19.015 -58.812 1.00 87.38 1214 ILE A CA 1
ATOM 10045 C C . ILE A 1 1214 ? 31.833 18.327 -58.856 1.00 87.38 1214 ILE A C 1
ATOM 10047 O O . ILE A 1 1214 ? 31.904 17.104 -58.990 1.00 87.38 1214 ILE A O 1
ATOM 10051 N N . THR A 1 1215 ? 32.913 19.095 -58.690 1.00 86.56 1215 THR A N 1
ATOM 10052 C CA . THR A 1 1215 ? 34.283 18.561 -58.632 1.00 86.56 1215 THR A CA 1
ATOM 10053 C C . THR A 1 1215 ? 34.456 17.638 -57.425 1.00 86.56 1215 THR A C 1
ATOM 10055 O O . THR A 1 1215 ? 34.895 16.501 -57.579 1.00 86.56 1215 THR A O 1
ATOM 10058 N N . GLN A 1 1216 ? 33.987 18.058 -56.247 1.00 88.88 1216 GLN A N 1
ATOM 10059 C CA . GLN A 1 1216 ? 33.998 17.229 -55.041 1.00 88.88 1216 GLN A CA 1
ATOM 10060 C C . GLN A 1 1216 ? 33.235 15.905 -55.229 1.00 88.88 1216 GLN A C 1
ATOM 10062 O O . GLN A 1 1216 ? 33.706 14.848 -54.808 1.00 88.88 1216 GLN A O 1
ATOM 10067 N N . LEU A 1 1217 ? 32.066 15.931 -55.881 1.00 88.56 1217 LEU A N 1
ATOM 10068 C CA . LEU A 1 1217 ? 31.295 14.722 -56.176 1.00 88.56 1217 LEU A CA 1
ATOM 10069 C C . LEU A 1 1217 ? 32.049 13.788 -57.137 1.00 88.56 1217 LEU A C 1
ATOM 10071 O O . LEU A 1 1217 ? 32.049 12.574 -56.921 1.00 88.56 1217 LEU A O 1
ATOM 10075 N N . LYS A 1 1218 ? 32.720 14.331 -58.166 1.00 87.56 1218 LYS A N 1
ATOM 10076 C CA . LYS A 1 1218 ? 33.585 13.550 -59.070 1.00 87.56 1218 LYS A CA 1
ATOM 10077 C C . LYS A 1 1218 ? 34.713 12.860 -58.295 1.00 87.56 1218 LYS A C 1
ATOM 10079 O O . LYS A 1 1218 ? 34.902 11.654 -58.464 1.00 87.56 1218 LYS A O 1
ATOM 10084 N N . ASP A 1 1219 ? 35.401 13.586 -57.416 1.00 88.12 1219 ASP A N 1
ATOM 10085 C CA . ASP A 1 1219 ? 36.503 13.050 -56.606 1.00 88.12 1219 ASP A CA 1
ATOM 10086 C C . ASP A 1 1219 ? 36.027 11.928 -55.674 1.00 88.12 1219 ASP A C 1
ATOM 10088 O O . ASP A 1 1219 ? 36.625 10.850 -55.631 1.00 88.12 1219 ASP A O 1
ATOM 10092 N N . LEU A 1 1220 ? 34.894 12.122 -54.992 1.00 89.00 1220 LEU A N 1
ATOM 10093 C CA . LEU A 1 1220 ? 34.286 11.102 -54.132 1.00 89.00 1220 LEU A CA 1
ATOM 10094 C C . LEU A 1 1220 ? 33.855 9.853 -54.914 1.00 89.00 1220 LEU A C 1
ATOM 10096 O O . LEU A 1 1220 ? 33.985 8.735 -54.411 1.00 89.00 1220 LEU A O 1
ATOM 10100 N N . MET A 1 1221 ? 33.358 10.002 -56.145 1.00 89.00 1221 MET A N 1
ATOM 10101 C CA . MET A 1 1221 ? 33.036 8.855 -57.001 1.00 89.00 1221 MET A CA 1
ATOM 10102 C C . MET A 1 1221 ? 34.293 8.090 -57.436 1.00 89.00 1221 MET A C 1
ATOM 10104 O O . MET A 1 1221 ? 34.293 6.858 -57.433 1.00 89.00 1221 MET A O 1
ATOM 10108 N N . GLN A 1 1222 ? 35.383 8.786 -57.775 1.00 87.00 1222 GLN A N 1
ATOM 10109 C CA . GLN A 1 1222 ? 36.664 8.140 -58.092 1.00 87.00 1222 GLN A CA 1
ATOM 10110 C C . GLN A 1 1222 ? 37.244 7.413 -56.873 1.00 87.00 1222 GLN A C 1
ATOM 10112 O O . GLN A 1 1222 ? 37.706 6.271 -56.967 1.00 87.00 1222 GLN A O 1
ATOM 10117 N N . GLU A 1 1223 ? 37.161 8.042 -55.707 1.00 88.31 1223 GLU A N 1
ATOM 10118 C CA . GLU A 1 1223 ? 37.536 7.452 -54.431 1.00 88.31 1223 GLU A CA 1
ATOM 10119 C C . GLU A 1 1223 ? 36.698 6.197 -54.121 1.00 88.31 1223 GLU A C 1
ATOM 10121 O O . GLU A 1 1223 ? 37.249 5.167 -53.721 1.00 88.31 1223 GLU A O 1
ATOM 10126 N N . GLN A 1 1224 ? 35.386 6.230 -54.386 1.00 89.06 1224 GLN A N 1
ATOM 10127 C CA . GLN A 1 1224 ? 34.484 5.086 -54.213 1.00 89.06 1224 GLN A CA 1
ATOM 10128 C C . GLN A 1 1224 ? 34.940 3.877 -55.034 1.00 89.06 1224 GLN A C 1
ATOM 10130 O O . GLN A 1 1224 ? 34.969 2.756 -54.524 1.00 89.06 1224 GLN A O 1
ATOM 10135 N N . VAL A 1 1225 ? 35.361 4.091 -56.285 1.00 88.81 1225 VAL A N 1
ATOM 10136 C CA . VAL A 1 1225 ? 35.910 3.027 -57.140 1.00 88.81 1225 VAL A CA 1
ATOM 10137 C C . VAL A 1 1225 ? 37.158 2.406 -56.514 1.00 88.81 1225 VAL A C 1
ATOM 10139 O O . VAL A 1 1225 ? 37.293 1.180 -56.504 1.00 88.81 1225 VAL A O 1
ATOM 10142 N N . HIS A 1 1226 ? 38.058 3.223 -55.961 1.00 86.94 1226 HIS A N 1
ATOM 10143 C CA . HIS A 1 1226 ? 39.254 2.724 -55.285 1.00 86.94 1226 HIS A CA 1
ATOM 10144 C C . HIS A 1 1226 ? 38.899 1.868 -54.057 1.00 86.94 1226 HIS A C 1
ATOM 10146 O O . HIS A 1 1226 ? 39.401 0.750 -53.911 1.00 86.94 1226 HIS A O 1
ATOM 10152 N N . ILE A 1 1227 ? 37.983 2.351 -53.211 1.00 88.62 1227 ILE A N 1
ATOM 10153 C CA . ILE A 1 1227 ? 37.516 1.644 -52.008 1.00 88.62 1227 ILE A CA 1
ATOM 10154 C C . ILE A 1 1227 ? 36.851 0.311 -52.375 1.00 88.62 1227 ILE A C 1
ATOM 10156 O O . ILE A 1 1227 ? 37.151 -0.717 -51.768 1.00 88.62 1227 ILE A O 1
ATOM 10160 N N . LEU A 1 1228 ? 35.977 0.296 -53.385 1.00 90.25 1228 LEU A N 1
ATOM 10161 C CA . LEU A 1 1228 ? 35.309 -0.920 -53.856 1.00 90.25 1228 LEU A CA 1
ATOM 10162 C C . LEU A 1 1228 ? 36.311 -1.950 -54.391 1.00 90.25 1228 LEU A C 1
ATOM 10164 O O . LEU A 1 1228 ? 36.163 -3.139 -54.111 1.00 90.25 1228 LEU A O 1
ATOM 10168 N N . GLY A 1 1229 ? 37.365 -1.506 -55.083 1.00 88.38 1229 GLY A N 1
ATOM 10169 C CA . GLY A 1 1229 ? 38.459 -2.376 -55.516 1.00 88.38 1229 GLY A CA 1
ATOM 10170 C C . GLY A 1 1229 ? 39.171 -3.060 -54.343 1.00 88.38 1229 GLY A C 1
ATOM 10171 O O . GLY A 1 1229 ? 39.382 -4.274 -54.368 1.00 88.38 1229 GLY A O 1
ATOM 10172 N N . LEU A 1 1230 ? 39.474 -2.310 -53.276 1.00 87.81 1230 LEU A N 1
ATOM 10173 C CA . LEU A 1 1230 ? 40.035 -2.870 -52.038 1.00 87.81 1230 LEU A CA 1
ATOM 10174 C C . LEU A 1 1230 ? 39.065 -3.855 -51.368 1.00 87.81 1230 LEU A C 1
ATOM 10176 O O . LEU A 1 1230 ? 39.480 -4.922 -50.912 1.00 87.81 1230 LEU A O 1
ATOM 10180 N N . GLY A 1 1231 ? 37.773 -3.524 -51.336 1.00 88.44 1231 GLY A N 1
ATOM 10181 C CA . GLY A 1 1231 ? 36.735 -4.377 -50.763 1.00 88.44 1231 GLY A CA 1
ATOM 10182 C C . GLY A 1 1231 ? 36.556 -5.693 -51.513 1.00 88.44 1231 GLY A C 1
ATOM 10183 O O . GLY A 1 1231 ? 36.465 -6.744 -50.879 1.00 88.44 1231 GLY A O 1
ATOM 10184 N N . LEU A 1 1232 ? 36.588 -5.668 -52.847 1.00 89.62 1232 LEU A N 1
ATOM 10185 C CA . LEU A 1 1232 ? 36.547 -6.872 -53.679 1.00 89.62 1232 LEU A CA 1
ATOM 10186 C C . LEU A 1 1232 ? 37.779 -7.761 -53.459 1.00 89.62 1232 LEU A C 1
ATOM 10188 O O . LEU A 1 1232 ? 37.622 -8.974 -53.357 1.00 89.62 1232 LEU A O 1
ATOM 10192 N N . ALA A 1 1233 ? 38.973 -7.181 -53.295 1.00 88.00 1233 ALA A N 1
ATOM 10193 C CA . ALA A 1 1233 ? 40.190 -7.943 -52.996 1.00 88.00 1233 ALA A CA 1
ATOM 10194 C C . ALA A 1 1233 ? 40.145 -8.630 -51.616 1.00 88.00 1233 ALA A C 1
ATOM 10196 O O . ALA A 1 1233 ? 40.669 -9.731 -51.439 1.00 88.00 1233 ALA A O 1
ATOM 10197 N N . VAL A 1 1234 ? 39.515 -7.997 -50.620 1.00 86.19 1234 VAL A N 1
ATOM 10198 C CA . VAL A 1 1234 ? 39.251 -8.626 -49.313 1.00 86.19 1234 VAL A CA 1
ATOM 10199 C C . VAL A 1 1234 ? 38.178 -9.708 -49.445 1.00 86.19 1234 VAL A C 1
ATOM 10201 O O . VAL A 1 1234 ? 38.329 -10.796 -48.889 1.00 86.19 1234 VAL A O 1
ATOM 10204 N N . HIS A 1 1235 ? 37.127 -9.444 -50.222 1.00 89.19 1235 HIS A N 1
ATOM 10205 C CA . HIS A 1 1235 ? 36.040 -10.386 -50.456 1.00 89.19 1235 HIS A CA 1
ATOM 10206 C C . HIS A 1 1235 ? 36.519 -11.668 -51.158 1.00 89.19 1235 HIS A C 1
ATOM 10208 O O . HIS A 1 1235 ? 36.139 -12.763 -50.752 1.00 89.19 1235 HIS A O 1
ATOM 10214 N N . GLU A 1 1236 ? 37.402 -11.560 -52.154 1.00 87.69 1236 GLU A N 1
ATOM 10215 C CA . GLU A 1 1236 ? 37.991 -12.701 -52.873 1.00 87.69 1236 GLU A CA 1
ATOM 10216 C C . GLU A 1 1236 ? 38.678 -13.700 -51.929 1.00 87.69 1236 GLU A C 1
ATOM 10218 O O . GLU A 1 1236 ? 38.540 -14.916 -52.082 1.00 87.69 1236 GLU A O 1
ATOM 10223 N N . LYS A 1 1237 ? 39.383 -13.187 -50.913 1.00 84.06 1237 LYS A N 1
ATOM 10224 C CA . LYS A 1 1237 ? 40.140 -13.998 -49.947 1.00 84.06 1237 LYS A CA 1
ATOM 10225 C C . LYS A 1 1237 ? 39.252 -14.752 -48.956 1.00 84.06 1237 LYS A C 1
ATOM 10227 O O . LYS A 1 1237 ? 39.685 -15.770 -48.423 1.00 84.06 1237 LYS A O 1
ATOM 10232 N N . LEU A 1 1238 ? 38.050 -14.244 -48.680 1.00 83.06 1238 LEU A N 1
ATOM 10233 C CA . LEU A 1 1238 ? 37.188 -14.714 -47.589 1.00 83.06 1238 LEU A CA 1
ATOM 10234 C C . LEU A 1 1238 ? 35.895 -15.402 -48.070 1.00 83.06 1238 LEU A C 1
ATOM 10236 O O . LEU A 1 1238 ? 35.205 -16.026 -47.264 1.00 83.06 1238 LEU A O 1
ATOM 10240 N N . VAL A 1 1239 ? 35.535 -15.288 -49.354 1.00 84.88 1239 VAL A N 1
ATOM 10241 C CA . VAL A 1 1239 ? 34.254 -15.782 -49.885 1.00 84.88 1239 VAL A CA 1
ATOM 10242 C C . VAL A 1 1239 ? 34.166 -17.313 -49.904 1.00 84.88 1239 VAL A C 1
ATOM 10244 O O . VAL A 1 1239 ? 35.076 -18.015 -50.350 1.00 84.88 1239 VAL A O 1
ATOM 10247 N N . HIS A 1 1240 ? 33.021 -17.843 -49.461 1.00 83.12 1240 HIS A N 1
ATOM 10248 C CA . HIS A 1 1240 ? 32.725 -19.276 -49.508 1.00 83.12 1240 HIS A CA 1
ATOM 10249 C C . HIS A 1 1240 ? 32.677 -19.788 -50.965 1.00 83.12 1240 HIS A C 1
ATOM 10251 O O . HIS A 1 1240 ? 32.184 -19.065 -51.838 1.00 83.12 1240 HIS A O 1
ATOM 10257 N N . PRO A 1 1241 ? 33.115 -21.030 -51.261 1.00 82.06 1241 PRO A N 1
ATOM 10258 C CA . PRO A 1 1241 ? 33.107 -21.580 -52.620 1.00 82.06 1241 PRO A CA 1
ATOM 10259 C C . PRO A 1 1241 ? 31.765 -21.454 -53.358 1.00 82.06 1241 PRO A C 1
ATOM 10261 O O . PRO A 1 1241 ? 31.756 -21.134 -54.545 1.00 82.06 1241 PRO A O 1
ATOM 10264 N N . GLU A 1 1242 ? 30.641 -21.620 -52.656 1.00 83.75 1242 GLU A N 1
ATOM 10265 C CA . GLU A 1 1242 ? 29.287 -21.502 -53.229 1.00 83.75 1242 GLU A CA 1
ATOM 10266 C C . GLU A 1 1242 ? 28.922 -20.077 -53.681 1.00 83.75 1242 GLU A C 1
ATOM 10268 O O . GLU A 1 1242 ? 28.132 -19.913 -54.606 1.00 83.75 1242 GLU A O 1
ATOM 10273 N N . MET A 1 1243 ? 29.522 -19.038 -53.085 1.00 84.62 1243 MET A N 1
ATOM 10274 C CA . MET A 1 1243 ? 29.271 -17.629 -53.433 1.00 84.62 1243 MET A CA 1
ATOM 10275 C C . MET A 1 1243 ? 30.296 -17.052 -54.426 1.00 84.62 1243 MET A C 1
ATOM 10277 O O . MET A 1 1243 ? 30.222 -15.879 -54.793 1.00 84.62 1243 MET A O 1
ATOM 10281 N N . ARG A 1 1244 ? 31.240 -17.860 -54.930 1.00 87.19 1244 ARG A N 1
ATOM 10282 C CA . ARG A 1 1244 ? 32.191 -17.419 -55.969 1.00 87.19 1244 ARG A CA 1
ATOM 10283 C C . ARG A 1 1244 ? 31.538 -16.945 -57.277 1.00 87.19 1244 ARG A C 1
ATOM 10285 O O . ARG A 1 1244 ? 32.058 -15.984 -57.845 1.00 87.19 1244 ARG A O 1
ATOM 10292 N N . PRO A 1 1245 ? 30.422 -17.528 -57.766 1.00 89.44 1245 PRO A N 1
ATOM 10293 C CA . PRO A 1 1245 ? 29.732 -16.995 -58.942 1.00 89.44 1245 PRO A CA 1
ATOM 10294 C C . PRO A 1 1245 ? 29.251 -15.551 -58.742 1.00 89.44 1245 PRO A C 1
ATOM 10296 O O . PRO A 1 1245 ? 29.403 -14.730 -59.644 1.00 89.44 1245 PRO A O 1
ATOM 10299 N N . LEU A 1 1246 ? 28.750 -15.222 -57.544 1.00 87.94 1246 LEU A N 1
ATOM 10300 C CA . LEU A 1 1246 ? 28.363 -13.857 -57.182 1.00 87.94 1246 LEU A CA 1
ATOM 10301 C C . LEU A 1 1246 ? 29.579 -12.924 -57.187 1.00 87.94 1246 LEU A C 1
ATOM 10303 O O . LEU A 1 1246 ? 29.519 -11.848 -57.769 1.00 87.94 1246 LEU A O 1
ATOM 10307 N N . HIS A 1 1247 ? 30.703 -13.353 -56.607 1.00 89.50 1247 HIS A N 1
ATOM 10308 C CA . HIS A 1 1247 ? 31.934 -12.561 -56.626 1.00 89.50 1247 HIS A CA 1
ATOM 10309 C C . HIS A 1 1247 ? 32.416 -12.256 -58.053 1.00 89.50 1247 HIS A C 1
ATOM 10311 O O . HIS A 1 1247 ? 32.784 -11.121 -58.346 1.00 89.50 1247 HIS A O 1
ATOM 10317 N N . LYS A 1 1248 ? 32.355 -13.241 -58.959 1.00 88.50 1248 LYS A N 1
ATOM 10318 C CA . LYS A 1 1248 ? 32.713 -13.042 -60.369 1.00 88.50 1248 LYS A CA 1
ATOM 10319 C C . LYS A 1 1248 ? 31.792 -12.023 -61.047 1.00 88.50 1248 LYS A C 1
ATOM 10321 O O . LYS A 1 1248 ? 32.288 -11.101 -61.684 1.00 88.50 1248 LYS A O 1
ATOM 10326 N N . LYS A 1 1249 ? 30.475 -12.134 -60.828 1.00 90.25 1249 LYS A N 1
ATOM 10327 C CA . LYS A 1 1249 ? 29.492 -11.152 -61.317 1.00 90.25 1249 LYS A CA 1
ATOM 10328 C C . LYS A 1 1249 ? 29.816 -9.734 -60.820 1.00 90.25 1249 LYS A C 1
ATOM 10330 O O . LYS A 1 1249 ? 29.798 -8.800 -61.615 1.00 90.25 1249 LYS A O 1
ATOM 10335 N N . LEU A 1 1250 ? 30.156 -9.578 -59.537 1.00 89.62 1250 LEU A N 1
ATOM 10336 C CA . LEU A 1 1250 ? 30.525 -8.280 -58.958 1.00 89.62 1250 LEU A CA 1
ATOM 10337 C C . LEU A 1 1250 ? 31.786 -7.685 -59.591 1.00 89.62 1250 LEU A C 1
ATOM 10339 O O . LEU A 1 1250 ? 31.832 -6.480 -59.807 1.00 89.62 1250 LEU A O 1
ATOM 10343 N N . ILE A 1 1251 ? 32.795 -8.503 -59.912 1.00 90.44 1251 ILE A N 1
ATOM 10344 C CA . ILE A 1 1251 ? 33.997 -8.036 -60.621 1.00 90.44 1251 ILE A CA 1
ATOM 10345 C C . ILE A 1 1251 ? 33.638 -7.545 -62.027 1.00 90.44 1251 ILE A C 1
ATOM 10347 O O . ILE A 1 1251 ? 34.078 -6.462 -62.416 1.00 90.44 1251 ILE A O 1
ATOM 10351 N N . ASP A 1 1252 ? 32.834 -8.307 -62.770 1.00 88.25 1252 ASP A N 1
ATOM 10352 C CA . ASP A 1 1252 ? 32.435 -7.948 -64.135 1.00 88.25 1252 ASP A CA 1
ATOM 10353 C C . ASP A 1 1252 ? 31.654 -6.618 -64.142 1.00 88.25 1252 ASP A C 1
ATOM 10355 O O . ASP A 1 1252 ? 31.949 -5.712 -64.925 1.00 88.25 1252 ASP A O 1
ATOM 10359 N N . GLN A 1 1253 ? 30.716 -6.447 -63.206 1.00 87.12 1253 GLN A N 1
ATOM 10360 C CA . GLN A 1 1253 ? 29.941 -5.210 -63.055 1.00 87.12 1253 GLN A CA 1
ATOM 10361 C C . GLN A 1 1253 ? 30.786 -4.038 -62.543 1.00 87.12 1253 GLN A C 1
ATOM 10363 O O . GLN A 1 1253 ? 30.643 -2.914 -63.025 1.00 87.12 1253 GLN A O 1
ATOM 10368 N N . PHE A 1 1254 ? 31.730 -4.288 -61.633 1.00 88.81 1254 PHE A N 1
ATOM 10369 C CA . PHE A 1 1254 ? 32.678 -3.276 -61.173 1.00 88.81 1254 PHE A CA 1
ATOM 10370 C C . PHE A 1 1254 ? 33.562 -2.760 -62.315 1.00 88.81 1254 PHE A C 1
ATOM 10372 O O . PHE A 1 1254 ? 33.822 -1.561 -62.396 1.00 88.81 1254 PHE A O 1
ATOM 10379 N N . GLN A 1 1255 ? 33.995 -3.631 -63.234 1.00 85.62 1255 GLN A N 1
ATOM 10380 C CA . GLN A 1 1255 ? 34.750 -3.210 -64.417 1.00 85.62 1255 GLN A CA 1
ATOM 10381 C C . GLN A 1 1255 ? 33.913 -2.318 -65.341 1.00 85.62 1255 GLN A C 1
ATOM 10383 O O . GLN A 1 1255 ? 34.429 -1.310 -65.824 1.00 85.62 1255 GLN A O 1
ATOM 10388 N N . MET A 1 1256 ? 32.631 -2.639 -65.546 1.00 82.94 1256 MET A N 1
ATOM 10389 C CA . MET A 1 1256 ? 31.713 -1.789 -66.315 1.00 82.94 1256 MET A CA 1
ATOM 10390 C C . MET A 1 1256 ? 31.542 -0.408 -65.667 1.00 82.94 1256 MET A C 1
ATOM 10392 O O . MET A 1 1256 ? 31.710 0.605 -66.345 1.00 82.94 1256 MET A O 1
ATOM 10396 N N . MET A 1 1257 ? 31.300 -0.364 -64.353 1.00 84.00 1257 MET A N 1
ATOM 10397 C CA . MET A 1 1257 ? 31.157 0.877 -63.580 1.00 84.00 1257 MET A CA 1
ATOM 10398 C C . MET A 1 1257 ? 32.444 1.719 -63.572 1.00 84.00 1257 MET A C 1
ATOM 10400 O O . MET A 1 1257 ? 32.407 2.938 -63.710 1.00 84.00 1257 MET A O 1
ATOM 10404 N N . ARG A 1 1258 ? 33.616 1.085 -63.446 1.00 82.88 1258 ARG A N 1
ATOM 10405 C CA . ARG A 1 1258 ? 34.905 1.787 -63.522 1.00 82.88 1258 ARG A CA 1
ATOM 10406 C C . ARG A 1 1258 ? 35.126 2.400 -64.905 1.00 82.88 1258 ARG A C 1
ATOM 10408 O O . ARG A 1 1258 ? 35.583 3.535 -65.005 1.00 82.88 1258 ARG A O 1
ATOM 10415 N N . ASN A 1 1259 ? 34.801 1.665 -65.969 1.00 79.88 1259 ASN A N 1
ATOM 10416 C CA . ASN A 1 1259 ? 34.991 2.138 -67.338 1.00 79.88 1259 ASN A CA 1
ATOM 10417 C C . ASN A 1 1259 ? 34.054 3.308 -67.685 1.00 79.88 1259 ASN A C 1
ATOM 10419 O O . ASN A 1 1259 ? 34.490 4.224 -68.382 1.00 79.88 1259 ASN A O 1
ATOM 10423 N N . SER A 1 1260 ? 32.812 3.322 -67.181 1.00 74.69 1260 SER A N 1
ATOM 10424 C CA . SER A 1 1260 ? 31.890 4.450 -67.386 1.00 74.69 1260 SER A CA 1
ATOM 10425 C C . SER A 1 1260 ? 32.376 5.731 -66.700 1.00 74.69 1260 SER A C 1
ATOM 10427 O O . SER A 1 1260 ? 32.270 6.807 -67.280 1.00 74.69 1260 SER A O 1
ATOM 10429 N N . LEU A 1 1261 ? 32.985 5.627 -65.514 1.00 71.69 1261 LEU A N 1
ATOM 10430 C CA . LEU A 1 1261 ? 33.561 6.768 -64.791 1.00 71.69 1261 LEU A CA 1
ATOM 10431 C C . LEU A 1 1261 ? 34.853 7.297 -65.440 1.00 71.69 1261 LEU A C 1
ATOM 10433 O O . LEU A 1 1261 ? 35.031 8.508 -65.545 1.00 71.69 1261 LEU A O 1
ATOM 10437 N N . CYS A 1 1262 ? 35.731 6.418 -65.940 1.00 58.88 1262 CYS A N 1
ATOM 10438 C CA . CYS A 1 1262 ? 36.957 6.832 -66.639 1.00 58.88 1262 CYS A CA 1
ATOM 10439 C C . CYS A 1 1262 ? 36.687 7.514 -67.994 1.00 58.88 1262 CYS A C 1
ATOM 10441 O O . CYS A 1 1262 ? 37.465 8.373 -68.412 1.00 58.88 1262 CYS A O 1
ATOM 10443 N N . HIS A 1 1263 ? 35.597 7.157 -68.683 1.00 54.38 1263 HIS A N 1
ATOM 10444 C CA . HIS A 1 1263 ? 35.226 7.780 -69.959 1.00 54.38 1263 HIS A CA 1
ATOM 10445 C C . HIS A 1 1263 ? 34.820 9.255 -69.813 1.00 54.38 1263 HIS A C 1
ATOM 10447 O O . HIS A 1 1263 ? 35.055 10.033 -70.737 1.00 54.38 1263 HIS A O 1
ATOM 10453 N N . VAL A 1 1264 ? 34.277 9.650 -68.655 1.00 52.03 1264 VAL A N 1
ATOM 10454 C CA . VAL A 1 1264 ? 33.910 11.043 -68.344 1.00 52.03 1264 VAL A CA 1
ATOM 10455 C C . VAL A 1 1264 ? 35.162 11.907 -68.132 1.00 52.03 1264 VAL A C 1
ATOM 10457 O O . VAL A 1 1264 ? 35.247 13.000 -68.681 1.00 52.03 1264 VAL A O 1
ATOM 10460 N N . SER A 1 1265 ? 36.190 11.393 -67.446 1.00 46.34 1265 SER A N 1
ATOM 10461 C CA . SER A 1 1265 ? 37.452 12.123 -67.215 1.00 46.34 1265 SER A CA 1
ATOM 10462 C C . SER A 1 1265 ? 38.318 12.302 -68.474 1.00 46.34 1265 SER A C 1
ATOM 10464 O O . SER A 1 1265 ? 39.078 13.260 -68.573 1.00 46.34 1265 SER A O 1
ATOM 10466 N N . LEU A 1 1266 ? 38.217 11.397 -69.454 1.00 41.81 1266 LEU A N 1
ATOM 10467 C CA . LEU A 1 1266 ? 38.978 11.477 -70.713 1.00 41.81 1266 LEU A CA 1
ATOM 10468 C C . LEU A 1 1266 ? 38.320 12.366 -71.781 1.00 41.81 1266 LEU A C 1
ATOM 10470 O O . LEU A 1 1266 ? 39.006 12.777 -72.718 1.00 41.81 1266 LEU A O 1
ATOM 10474 N N . HIS A 1 1267 ? 37.019 12.652 -71.670 1.00 44.72 1267 HIS A N 1
ATOM 10475 C CA . HIS A 1 1267 ? 36.320 13.525 -72.618 1.00 44.72 1267 HIS A CA 1
ATOM 10476 C C . HIS A 1 1267 ? 36.570 15.016 -72.327 1.00 44.72 1267 HIS A C 1
ATOM 10478 O O . HIS A 1 1267 ? 36.643 15.803 -73.266 1.00 44.72 1267 HIS A O 1
ATOM 10484 N N . GLU A 1 1268 ? 36.803 15.390 -71.061 1.00 46.16 1268 GLU A N 1
ATOM 10485 C CA . GLU A 1 1268 ? 37.169 16.763 -70.662 1.00 46.16 1268 GLU A CA 1
ATOM 10486 C C . GLU A 1 1268 ? 38.609 17.122 -71.087 1.00 46.16 1268 GLU A C 1
ATOM 10488 O O . GLU A 1 1268 ? 38.851 18.215 -71.588 1.00 46.16 1268 GLU A O 1
ATOM 10493 N N . LEU A 1 1269 ? 39.548 16.166 -71.053 1.00 37.59 1269 LEU A N 1
ATOM 10494 C CA . LEU A 1 1269 ? 40.926 16.360 -71.546 1.00 37.59 1269 LEU A CA 1
ATOM 10495 C C . LEU A 1 1269 ? 41.054 16.432 -73.082 1.00 37.59 1269 LEU A C 1
ATOM 10497 O O . LEU A 1 1269 ? 42.139 16.712 -73.590 1.00 37.59 1269 LEU A O 1
ATOM 10501 N N . LYS A 1 1270 ? 39.981 16.161 -73.836 1.00 40.19 1270 LYS A N 1
ATOM 10502 C CA . LYS A 1 1270 ? 39.962 16.276 -75.306 1.00 40.19 1270 LYS A CA 1
ATOM 10503 C C . LYS A 1 1270 ? 39.271 17.538 -75.826 1.00 40.19 1270 LYS A C 1
ATOM 10505 O O . LYS A 1 1270 ? 39.415 17.816 -77.014 1.00 40.19 1270 LYS A O 1
ATOM 10510 N N . GLU A 1 1271 ? 38.554 18.289 -74.987 1.00 41.50 1271 GLU A N 1
ATOM 10511 C CA . GLU A 1 1271 ? 37.867 19.526 -75.401 1.00 41.50 1271 GLU A CA 1
ATOM 10512 C C . GLU A 1 1271 ? 38.645 20.818 -75.051 1.00 41.50 1271 GLU A C 1
ATOM 10514 O O . GLU A 1 1271 ? 38.344 21.863 -75.622 1.00 41.50 1271 GLU A O 1
ATOM 10519 N N . GLU A 1 1272 ? 39.723 20.761 -74.253 1.00 37.72 1272 GLU A N 1
ATOM 10520 C CA . GLU A 1 1272 ? 40.688 21.870 -74.090 1.00 37.72 1272 GLU A CA 1
ATOM 10521 C C . GLU A 1 1272 ? 41.905 21.726 -75.023 1.00 37.72 1272 GLU A C 1
ATOM 10523 O O . GLU A 1 1272 ? 43.015 21.433 -74.590 1.00 37.72 1272 GLU A O 1
ATOM 10528 N N . LEU A 1 1273 ? 41.686 21.896 -76.329 1.00 39.22 1273 LEU A N 1
ATOM 10529 C CA . LEU A 1 1273 ? 42.667 22.355 -77.333 1.00 39.22 1273 LEU A CA 1
ATOM 10530 C C . LEU A 1 1273 ? 41.952 22.368 -78.692 1.00 39.22 1273 LEU A C 1
ATOM 10532 O O . LEU A 1 1273 ? 41.808 21.321 -79.328 1.00 39.22 1273 LEU A O 1
ATOM 10536 N N . PRO A 1 1274 ? 41.485 23.542 -79.152 1.00 39.34 1274 PRO A N 1
ATOM 10537 C CA . PRO A 1 1274 ? 42.197 24.143 -80.281 1.00 39.34 1274 PRO A CA 1
ATOM 10538 C C . PRO A 1 1274 ? 42.105 25.680 -80.325 1.00 39.34 1274 PRO A C 1
ATOM 10540 O O . PRO A 1 1274 ? 41.051 26.215 -80.640 1.00 39.34 1274 PRO A O 1
ATOM 10543 N N . SER A 1 1275 ? 43.228 26.380 -80.122 1.00 31.75 1275 SER A N 1
ATOM 10544 C CA . SER A 1 1275 ? 43.636 27.564 -80.912 1.00 31.75 1275 SER A CA 1
ATOM 10545 C C . SER A 1 1275 ? 44.786 28.302 -80.222 1.00 31.75 1275 SER A C 1
ATOM 10547 O O . SER A 1 1275 ? 44.561 28.969 -79.218 1.00 31.75 1275 SER A O 1
ATOM 10549 N N . LEU A 1 1276 ? 45.994 28.193 -80.777 1.00 31.30 1276 LEU A N 1
ATOM 10550 C CA . LEU A 1 1276 ? 46.986 29.275 -80.861 1.00 31.30 1276 LEU A CA 1
ATOM 10551 C C . LEU A 1 1276 ? 48.102 28.823 -81.819 1.00 31.30 1276 LEU A C 1
ATOM 10553 O O . LEU A 1 1276 ? 49.114 28.247 -81.422 1.00 31.30 1276 LEU A O 1
ATOM 10557 N N . PHE A 1 1277 ? 47.830 29.026 -83.108 1.00 33.41 1277 PHE A N 1
ATOM 10558 C CA . PHE A 1 1277 ? 48.688 29.889 -83.914 1.00 33.41 1277 PHE A CA 1
ATOM 10559 C C . PHE A 1 1277 ? 48.153 31.312 -83.783 1.00 33.41 1277 PHE A C 1
ATOM 10561 O O . PHE A 1 1277 ? 46.907 31.432 -83.685 1.00 33.41 1277 PHE A O 1
#

Radius of gyration: 47.4 Å; chains: 1; bounding box: 94×119×140 Å

Foldseek 3Di:
DDDPPPDDDDDDAFWFDDDFDADPVRHGPDPVQNLAPAADEDLQDPVNLPDFDKDKDWDWDWAAPDDDPPDDDGFPDIFTAGFWMWIDTVVVVCVVAVVDQDKDKDKTATAGDPASQCVSCRRVCCVPPVDGDDDIDMDIDGDDDDDPVVSCVVCVVSPVSPHWYMYTFAHRLEDAPPDFDWKKKKWFFKKAADCVPDPFAFWKKKKKFKAFLQLDTDAQQKAQGISDGRGSMDIFGTDPRDNIHGGRRMIIGPDDPVRQQGIKMKIWIWTDDSDSPDDTHTFWMWMGRQADPLRAGDDQAKDKTWIKTADDPPDDSSDDDPDDDDDDDPDPPGIDTDPRIITIMGMDTHGLPGHNDNLVVCLLVVVVPVVCNVVSLVCLLVDDLVNCSSNVLSNLVSLLVVCVVPVVPCLLSSLLSLLSNLVSCVDPSNVVHPVSLVCCLVPPDQQLPNLVSLLVNLLVLLLCCPPPPDNPSSVSSVVSVLSSVSNNVSSPVNNCVVVVNPPVVVVVVSVVSSVPSDDDDDVSNVLVVVVVVVVPDDPDDDDDDDDPPPVVVVLLVCCVPPQVVLLVVLVVLLVPPDPPSLLVSLSSLVVNLVSLVPDDLVSLVVVLVPDPDPVSLLVSLLSVLVSLLSVLVDPSDPPVPLVVVLSSLLSNLVVLVSCLVSCLVRAQPPNHDPSSLVSSLSSLLSSLLGPSLLLVPDDPVVSVVSCVPPNNSNLSSLVVSLVSCVSNPLVNQVCQLVCLLSLVSQLLRPDVSSVLRRLCVLVVSQVSCCVVPVGSVSSLVSNLVSLLVVLLVVTHDPVSLVSNLVNQLVVLVPDPCNVVSNLSNVLVSVLNLLSNCQNVCVPDPADLQSNLLSLVVNLVSCVPPVVDVLVNVVSLVVLLVSCVVVLVLLLSLQSLVVVLVVADLDQCWDPDHDPDHTGGSNVVSLVSLVSSLVSCVSNLVLVVNLVSLVVVLVVCVVVVVVVVNVVSVVSNVVSVVCLVPPDDAFWWKKKKQKAEDQDRPSRQRFIKIFTDDRVDDQVNVVVVVCVSVVQEDEDPDPDDDDPCRRHHNGIYMYMDTWAFDFPPVVQLPDPPRDVSVVSCRRRFQTQKIKDWDWDFDPDQDPVANLLGIKIWIKIFGFPGTPPHNHRMTTGPDIDTDIAHSLSVLLVVLQVLLVVLQNVLVVLVPDPDLDDCVVLLVSLCCALVVPPNCHCVSVCVNCVDPVNCVVCVVCVVSSVSSLVSLVSSLVSSVSSLVSCVVNPDPVCVVSSVVSVVSSVVSVVVSVVSVVVVVVVPDDDDD

Organism: NCBI:txid183150

InterPro domains:
  IPR016024 Armadillo-type fold [SSF48371] (373-670)
  IPR026791 Dedicator of cytokinesis [PTHR45653] (547-1260)
  IPR027007 C2 DOCK-type domain [PF14429] (177-358)
  IPR027007 C2 DOCK-type domain [PS51650] (181-350)
  IPR027357 DOCKER domain [PS51651] (863-1270)
  IPR032376 Dedicator of cytokinesis, N-terminal domain [PF16172] (15-172)
  IPR035892 C2 domain superfamily [G3DSA:2.60.40.150] (181-360)
  IPR037811 Dedicator of cytokinesis B, C2 domain [cd08695] (180-360)
  IPR043161 Dedicator of cytokinesis, C-terminal, lobe A [G3DSA:1.25.40.410] (840-984)
  IPR043162 Dedicator of cytokinesis, C-terminal, lobe C [G3DSA:1.20.58.740] (1140-1266)
  IPR046769 DOCKER, Lobe A [PF06920] (857-981)
  IPR046770 DOCKER, Lobe B [PF20422] (1039-1120)
  IPR046773 DOCKER, Lobe C [PF20421] (1164-1262)
  IPR056372 Dedicator of cytokinesis, TPR repeats region [PF23554] (369-517)
  IPR056372 Dedicator of cytokinesis, TPR repeats region [PF23554] (552-805)

Secondary structure (DSSP, 8-state):
------PPPP----BPPB---B-TTSSBSSGGGGGGS-EEEES--TTGGGS--EEEEEEEEEE-SS--TT--S--SS-EEEEEEEEEEEHHHHHHHHTT-SS-EEEEEEPEE-S-GGGGGGHHHHHHHH----S-EEEEEE----S-HHHHHHH-HHHHHTTPEEEEBSS--S---TT---EEEEEEEEEEE---TT-SSPPPEEEEEEEE-TTS-B-TT-BBSSBTS--BSSEE----TT-SS-EEEEEEEE---HHHHTT-EEEEEEEEPPSSTT---EEEEEEEEESB-TTSPBPPSSEEEEEEEEP-SS---TTSPPS-SS----S-TTS-EEEEEEEEEEEEEEEESS--S-HHHHHHHTGGG-GGGHHHHHHHHTTS-HHHHHHTHHHHHHHHHHHHHH-HHHHHHHHHHHHHHHHHHHHSTTTGGGHHHHHHHHHHT---SSHHHHHHHHHHHHHHTTT-TT-HHHHHHHHHTHHHHHHHHHHHHHHHHHHHTTTTHHHHHHHHHHHHHS-S---HHHHHHHHHHHHHTS-SSPPSS---THHHHHHHHHHHHHHHHHHHHHHHHHHHS--TTTHHHHHHHHHHHHHHHHH--HHHHHHHHHT-SSHHHHHHHHHHHHHHHHHHHHS--S-TT-HHHHHHHHHHHHHHHHHHHHHHHHHHSSTT--HHHHHHHHHHHHHHHT-GGG-GGGS-HHHHHHHHHHH--HHHHHHHHHHHHHHTTGGGGGGTHHHHHHHHHHHHTSS-HHHHHHHHHHHHHHHHHHHHHHSS-HHHHHHHHHHHHHHHHTT---HHHHHHHHHHHHHHHTTSTTHHHHHHHHHHHHHHHHHHHHHHHHHSSS--HHHHHHHHHHHHHHHHHTS--HHHHHHHHHHHHHHHHHTT-HHHHHHHHHHHHTT--SS-PEEPPBTTBPSEEHHHHHHHHHHHHHHHHHHTT-HHHHHHHHHHHHHHHHHTT-HHHHHHHHHHHHHHHHHHHHS--PPPPEEEEEEESTTS-TTTTTEEEEEEPPTT--HHHHHHHHHHH-TTEEEP-S-SPPPHHHHHSSSEEEEEEEEEEE-S-HHHHH-TTS-HHHHHHHHHSSEEEEEEEEEEESSSPPSS-GGGTEEEEEEEEEEEEEESSSSSEEEEEEEEEEEEPHHHHHHHHHHHHHHHHHHHHHHHHH--S---THHHHHHHHHHHS-TTT-HHHHHHHHHSSHHHHHH-GGGHHHHHHHHHHHHHHHHHHHHHHHHHHHH--GGGHHHHHHHHHHHHHHHHHHHHHHHHHTTTS-----

Sequence (1277 aa):
HTKNRKLRPLTLCSSEKFMVRLNKNGGPKNPEKVDRLCALFTDLSNKDMKRDLYIISQVIRTGRMLLNDSKKGPAHVQYRRPYGCAVLAMSDVLQTISELKEEKDFVLKVYTCNNENEWYQVHDNIIRNGNCLSPGLIISLQLLRGDMELVRRENPLIFTKGVAITRKLGFPDVIMPGDVRNDLYLTLERGDFERGGKSVQKNIEVTMYVLYADGEILKDCISLGSGEPCFPEYRSFVLYHNNSPRWSEAVKLPIPIDRFRGSHLRFEFRHCSTKDKGEKKLFGFAFTPLMREDGTTLSDDSHELYVYKVRRSRCSPGFKPPSFWDSFIHDFLVFQRSSKETFWISTQLSSTKLTQNVDLLALLKWKAHPERVMDILGRLRHVSGEEIVKFLQDILDTLFSILDDNTEKYGPLVFQSLVFIINLLRDSKYYHFRPVMDTYIQKHFAGALAYRELIRCLKWYMDRSAEVVRQDHIQEAMRALEYLFKFIVQSRILYSRATCGMEEEQFRTSIQELFQSNVVISPVFLSVFLSFSFLSLPPFPPPAPLQDTSVQEEVEMMVESLLDVLLQTLLSIMSKSQSQEAVRGQQYVSCLLSLLRQMTDAHFQHLIENFHSKEELKEFLLKILCVFRNLMKLSIFPRDWNVMRLLTSHIILTTAQHLSPALHKNFAQSDFDFKVWNSYFSLAVLYINQPSLQLENLSPAKKKKVLDRYGDMRVIMTFQLFSMWQNLGENKIHFIPGMIGPFLGVTLVPQVELRNIMIPIFHDMMDWEQRKNGNFKQVEAELIDKLDSLVSEGKGDENYRELFGLLLLEKIEQETWRETGTSFVTSVTRLMERLLDYRDCMKGDETENKKIGCTVNLLNFYKSEINKEEMYIRYIHKLCDMHLQAENFTEAAFTLLLYWELLHWEERPLKDFLHYPAQSQWHRKESLCRRVIHYFNKGKCWEFGIPLCRELAFQYESQYDYQSLSWIRKMEAAYYDNIMEQQRLEPEFFRVGFYGRKFPFFLRNKEFVCRGHDYERLEAFQQRMLGEFPQAIAMQHPNQPDEATLQCDAQYLQIYAVTPVPDSVGVLQMERVPDRIKSFYRVNNVRRFRYDRPFHKGLKDRENEFKSLWIERTTLILSHPLPGISRWFEVEQRELVEVSPLENATSVVENKNQELRTLISQYQHKQLHGNINLLSMTLNGVIDAAVNGGIARYQEAFFDKDYITSHPEDTEKITQLKDLMQEQVHILGLGLAVHEKLVHPEMRPLHKKLIDQFQMMRNSLCHVSLHELKEELPSLF

pLDDT: mean 82.61, std 14.3, range [23.09, 97.19]